Protein 7OZ9 (pdb70)

Radius of gyration: 33.49 Å; Cα contacts (8 Å, |Δi|>4): 2551; chains: 2; bounding box: 80×61×101 Å

Sequence (965 aa):
RPNIIVFLVDDMGLMDTSVPFIADESGQPVRHPLNDWYHTPNMERLAKQGICFSTFYAQSVSSPSRASIMTGQNATRHGVTNWINAESNNRNPFGPPQWNWKGLRKDMPTMPRVLQQAGYKTIHVGKAHFGCMGSEGENPLNIGFDVNIAGSGIGHPGSYYGEWGYGHIKGQKIRAVPDLEKYHGTDTFLSEALTIEANREITKAVEEKRPFYLNMAHYAVHSPFQADKRFLSRRYTDPDKNEQARAFATLIEGMDKSLGDIMDQLEKLGIAENTLILFLGDNGGDAPLGDERGYGSSAPLRGKKGTEFEGGMMRVPFIAAWAKPEKKSKVQKNLPIEVGSMQTQLGTIMDIYPTVLSVAGCEVPQNYVIDGFDLKKQLSGKVDKKRPESFLLMHFPHAHRGSYFTTYRMGDWKLIYYYLPETPKQPKALLYNLKDDPEERNELSAAHPDQCREMIREMSARRLEKEGALYPVDKQGNELKPFVYFERPNIIVFLVDDMGLMDTSVPFIADESGQPVRHPLNDWYHTPNMERLAKQGICFSTFYAQSVSSPSRASIMTGQNATRHGVTNWINAESNNRNPFGPPQWNWKGLRKDMPTMPRVLQQAGYKTIHVGKAHFGCMGSEGENPLNIGFDVNIAGSGIGHPGSYYGEWGYGHIKGQKIRAVPDLEKYHGTDTFLSEALTIEANREITKAVEEKRPFYLNMAHYAVHSPFQADKRFLSRYTDPDKNEQARAFATLIEGMDKSLGDIMDQLEKLGIAENTLILFLGDNGGDAPLGDERGYGSSAPLRGKKGTEFEGGMRVPFIAAWAKPEKKSKVQKNLPIEVGSMQTQLGTIMDIYPTVLSVAGCEVPQNYVIDGFDLKKQLSGKVDKKRPESFLMHFPHAHRGSYFTTYRMGDWKLIYYYLPETPKQPKALLYNLKDDPEERNELSSAAHPDQCREMIREMSARLEKEGALYPVDKQGNELKPFVYF

Solvent-accessible surface area: 33567 Å² total; per-residue (Å²): 134,2,11,0,0,0,0,5,0,0,0,0,0,1,0,0,0,6,5,24,0,24,33,64,94,18,15,72,63,52,123,44,112,13,1,106,31,6,59,0,56,26,0,76,65,0,16,92,32,0,0,8,0,8,17,0,2,0,1,1,1,5,2,3,0,4,2,0,1,3,0,0,22,1,1,3,68,10,9,1,6,1,86,2,30,3,80,65,74,25,76,39,93,23,0,2,75,136,9,18,46,118,0,0,84,129,118,34,37,0,0,0,53,15,0,54,136,37,33,0,16,0,0,0,0,0,2,0,3,6,0,3,102,76,21,63,0,47,61,0,88,57,0,1,3,56,29,35,15,0,6,23,3,15,9,44,0,4,0,0,57,0,75,71,0,0,2,65,107,122,48,78,128,116,17,12,0,35,77,1,103,141,17,42,54,57,90,25,12,0,2,37,0,0,3,79,8,0,19,92,10,0,36,102,0,40,125,78,184,86,29,0,0,0,3,0,0,0,0,0,0,26,40,43,20,28,17,2,141,92,26,72,108,128,3,96,45,125,134,33,94,110,73,1,65,0,0,0,0,1,0,10,3,0,1,69,2,1,3,40,1,1,71,37,0,81,112,52,56,22,1,58,63,0,0,1,2,0,0,0,0,0,0,0,12,0,25,22,79,93,75,93,15,64,9,1,0,31,25,5,58,0,12,21,0,0,1,4,2,0,0,2,22,2,0,0,0,0,0,6,1,58,52,79,123,88,18,84,18,16,147,82,3,66,19,87,82,54,24,26,8,62,14,0,0,4,0,4,0,0,0,9,2,0,0,59,7,0,70,27,129,43,44,155,130,37,92,40,27,8,75,56,1,102,87,0,0,30,30,110,86,9,81,114,12,52,54,5,3,0,2,2,1,0,0,38,61,71,4,44,18,0,0,2,8,29,69,20,39,50,2,0,0,1,33,4,75,9,146,69,38,181,127,8,46,4,41,0,7,13,11,140,112,16,62,53,1,152,89,65,22,21,99,77,75,48,103,43,0,57,80,1,0,139,64,0,26,65,60,0,94,98,11,49,8,67,9,0,14,23,169,150,47,90,107,21,100,10,92,48,78,92,126,108,3,10,0,1,0,1,6,0,0,0,0,0,1,0,0,0,7,7,21,0,25,30,60,121,93,17,105,68,51,127,44,113,12,1,106,19,6,52,0,56,26,0,74,64,0,15,159,35,0,0,8,1,6,17,0,2,0,1,1,1,5,2,2,0,3,2,0,1,3,0,0,19,1,0,3,69,9,8,1,3,1,87,2,30,3,80,62,76,23,74,40,95,30,0,2,74,134,8,19,47,119,0,1,71,77,117,32,34,0,0,0,45,15,0,48,136,39,32,1,23,0,0,0,0,0,2,0,4,7,0,3,101,76,22,69,0,48,60,0,85,50,0,0,2,59,29,36,13,0,5,23,3,14,10,43,0,3,0,0,62,0,77,70,0,0,3,67,103,116,48,80,127,114,16,13,0,37,73,0,103,138,17,42,53,57,93,26,13,0,2,37,0,0,3,76,5,0,20,99,10,0,36,53,0,39,132,84,189,85,29,0,0,0,3,0,0,0,0,0,0,26,40,47,21,28,19,2,143,93,26,70,109,128,4,94,61,136,124,31,96,110,75,2,62,0,0,0,0,0,0,11,3,0,1,68,2,0,3,39,1,0,68,29,0,77,170,49,54,20,0,45,57,0,0,1,2,0,0,0,0,0,0,0,11,0,28,45,44,63,73,103,20,68,9,1,0,34,24,4,58,0,7,21,0,0,0,6,1,0,0,2,19,2,0,1,0,0,0,6,2,95,52,61,68,127,14,67,6,16,76,84,2,58,20,52,70,52,16,30,7,66,12,2,0,3,0,4,0,0,0,11,2,0,1,60,9,1,71,24,82,62,37,103,119,39,87,35,28,6,80,49,2,95,95,0,0,39,30,69,105,11,103,143,10,52,64,6,3,0,2,2,2,0,0,39,62,75,4,46,17,0,0,2,3,30,73,24,67,49,3,0,0,2,34,4,72,7,148,62,38,172,126,5,40,4,45,0,5,16,10,65,122,16,64,54,2,158,50,76,33,27,93,75,76,60,78,53,12,73,60,4,3,126,66,0,25,62,58,0,92,81,11,53,10,65,13,0,11,20,127,94,45,85,107,22,94,11,89,53,92,85

Structure (mmCIF, N/CA/C/O backbone):
data_7OZ9
#
_entry.id   7OZ9
#
_cell.length_a   66.170
_cell.length_b   90.755
_cell.length_c   94.169
_cell.angle_alpha   90.000
_cell.angle_beta   98.550
_cell.angle_gamma   90.000
#
_symmetry.space_group_name_H-M   'P 1 21 1'
#
loop_
_entity.id
_entity.type
_entity.pdbx_description
1 polymer N-acetylgalactosamine-6-sulfatase
2 non-polymer 2-acetamido-2-deoxy-4-O-sulfo-beta-D-galactopyranose
3 non-polymer 2-acetamido-2-deoxy-4-O-sulfo-alpha-D-galactopyranose
4 non-polymer 'CALCIUM ION'
5 water water
#
loop_
_atom_site.group_PDB
_atom_site.id
_atom_site.type_symbol
_atom_site.label_atom_id
_atom_site.label_alt_id
_atom_site.label_comp_id
_atom_site.label_asym_id
_atom_site.label_entity_id
_atom_site.label_seq_id
_atom_site.pdbx_PDB_ins_code
_atom_site.Cartn_x
_atom_site.Cartn_y
_atom_site.Cartn_z
_atom_site.occupancy
_atom_site.B_iso_or_equiv
_atom_site.auth_seq_id
_atom_site.auth_comp_id
_atom_site.auth_asym_id
_atom_site.auth_atom_id
_atom_site.pdbx_PDB_model_num
ATOM 1 N N . ARG A 1 26 ? 73.278 28.019 82.087 1.000 38.046 27 ARG AAA N 1
ATOM 2 C CA . ARG A 1 26 ? 72.068 28.628 82.757 1.000 34.667 27 ARG AAA CA 1
ATOM 3 C C . ARG A 1 26 ? 72.439 29.991 83.344 1.000 30.370 27 ARG AAA C 1
ATOM 4 O O . ARG A 1 26 ? 73.457 30.137 84.024 1.000 27.917 27 ARG AAA O 1
ATOM 12 N N . PRO A 1 27 ? 71.633 31.044 83.080 1.000 26.750 28 PRO AAA N 1
ATOM 13 C CA . PRO A 1 27 ? 72.013 32.399 83.454 1.000 25.554 28 PRO AAA CA 1
ATOM 14 C C . PRO A 1 27 ? 71.757 32.685 84.938 1.000 24.288 28 PRO AAA C 1
ATOM 15 O O . PRO A 1 27 ? 70.857 32.127 85.514 1.000 23.073 28 PRO AAA O 1
ATOM 19 N N . ASN A 1 28 ? 72.527 33.605 85.509 1.000 23.522 29 ASN AAA N 1
ATOM 20 C CA . ASN A 1 28 ? 72.190 34.224 86.811 1.000 20.700 29 ASN AAA CA 1
ATOM 21 C C . ASN A 1 28 ? 71.110 35.277 86.559 1.000 19.034 29 ASN AAA C 1
ATOM 22 O O . ASN A 1 28 ? 71.012 35.793 85.436 1.000 18.207 29 ASN AAA O 1
ATOM 27 N N . ILE A 1 29 ? 70.287 35.548 87.566 1.000 18.734 30 ILE AAA N 1
ATOM 28 C CA . ILE A 1 29 ? 69.190 36.541 87.449 1.000 18.513 30 ILE AAA CA 1
ATOM 29 C C . ILE A 1 29 ? 69.252 37.438 88.684 1.000 17.995 30 ILE AAA C 1
ATOM 30 O O . ILE A 1 29 ? 69.323 36.894 89.828 1.000 18.580 30 ILE AAA O 1
ATOM 35 N N . ILE A 1 30 ? 69.246 38.742 88.448 1.000 16.574 31 ILE AAA N 1
ATOM 36 C CA . ILE A 1 30 ? 69.144 39.783 89.503 1.000 16.204 31 ILE AAA CA 1
ATOM 37 C C . ILE A 1 30 ? 67.860 40.575 89.253 1.000 15.193 31 ILE AAA C 1
ATOM 38 O O . ILE A 1 30 ? 67.684 41.151 88.170 1.000 16.187 31 ILE AAA O 1
ATOM 43 N N . VAL A 1 31 ? 66.974 40.551 90.234 1.000 15.171 32 VAL AAA N 1
ATOM 44 C CA . VAL A 1 31 ? 65.831 41.484 90.326 1.000 15.121 32 VAL AAA CA 1
ATOM 45 C C . VAL A 1 31 ? 66.262 42.558 91.319 1.000 15.062 32 VAL AAA C 1
ATOM 46 O O . VAL A 1 31 ? 66.443 42.253 92.521 1.000 15.364 32 VAL AAA O 1
ATOM 50 N N . PHE A 1 32 ? 66.470 43.762 90.788 1.000 14.147 33 PHE AAA N 1
ATOM 51 C CA . PHE A 1 32 ? 66.929 44.938 91.549 1.000 13.793 33 PHE AAA CA 1
ATOM 52 C C . PHE A 1 32 ? 65.681 45.789 91.771 1.000 14.133 33 PHE AAA C 1
ATOM 53 O O . PHE A 1 32 ? 65.229 46.435 90.812 1.000 12.940 33 PHE AAA O 1
ATOM 61 N N . LEU A 1 33 ? 65.080 45.660 92.956 1.000 13.892 34 LEU AAA N 1
ATOM 62 C CA . LEU A 1 33 ? 63.755 46.233 93.267 1.000 14.326 34 LEU AAA CA 1
ATOM 63 C C . LEU A 1 33 ? 63.955 47.415 94.214 1.000 13.801 34 LEU AAA C 1
ATOM 64 O O . LEU A 1 33 ? 64.505 47.224 95.315 1.000 12.951 34 LEU AAA O 1
ATOM 69 N N . VAL A 1 34 ? 63.511 48.587 93.801 1.000 13.833 35 VAL AAA N 1
ATOM 70 C CA . VAL A 1 34 ? 63.623 49.825 94.644 1.000 14.057 35 VAL AAA CA 1
ATOM 71 C C . VAL A 1 34 ? 62.266 50.151 95.243 1.000 13.310 35 VAL AAA C 1
ATOM 72 O O . VAL A 1 34 ? 61.261 50.238 94.515 1.000 13.604 35 VAL AAA O 1
ATOM 76 N N . ASP A 1 35 ? 62.242 50.290 96.559 1.000 13.996 36 ASP AAA N 1
ATOM 77 C CA . ASP A 1 35 ? 61.002 50.629 97.289 1.000 13.944 36 ASP AAA CA 1
ATOM 78 C C . ASP A 1 35 ? 60.599 52.077 96.972 1.000 13.851 36 ASP AAA C 1
ATOM 79 O O . ASP A 1 35 ? 61.449 53.014 97.178 1.000 12.148 36 ASP AAA O 1
ATOM 84 N N . ASP A 1 36 ? 59.344 52.272 96.553 1.000 13.327 37 ASP AAA N 1
ATOM 85 C CA . ASP A 1 36 ? 58.692 53.607 96.502 1.000 14.312 37 ASP AAA CA 1
ATOM 86 C C . ASP A 1 36 ? 59.347 54.476 95.427 1.000 14.257 37 ASP AAA C 1
ATOM 87 O O . ASP A 1 36 ? 59.272 55.690 95.532 1.000 15.600 37 ASP AAA O 1
ATOM 92 N N . MET A 1 37 ? 59.912 53.852 94.400 1.000 15.735 38 MET AAA N 1
ATOM 93 C CA . MET A 1 37 ? 60.620 54.504 93.281 1.000 14.991 38 MET AAA CA 1
ATOM 94 C C . MET A 1 37 ? 59.732 54.480 92.042 1.000 15.556 38 MET AAA C 1
ATOM 95 O O . MET A 1 37 ? 59.495 53.371 91.500 1.000 15.222 38 MET AAA O 1
ATOM 100 N N . GLY A 1 38 ? 59.257 55.655 91.634 1.000 15.264 39 GLY AAA N 1
ATOM 101 C CA . GLY A 1 38 ? 58.383 55.826 90.462 1.000 14.831 39 GLY AAA CA 1
ATOM 102 C C . GLY A 1 38 ? 59.209 56.102 89.216 1.000 14.571 39 GLY AAA C 1
ATOM 103 O O . GLY A 1 38 ? 60.420 56.254 89.346 1.000 14.838 39 GLY AAA O 1
ATOM 104 N N . LEU A 1 39 ? 58.567 56.148 88.050 1.000 14.968 40 LEU AAA N 1
ATOM 105 C CA . LEU A 1 39 ? 59.251 56.202 86.721 1.000 15.005 40 LEU AAA CA 1
ATOM 106 C C . LEU A 1 39 ? 60.063 57.498 86.525 1.000 14.495 40 LEU AAA C 1
ATOM 107 O O . LEU A 1 39 ? 60.893 57.482 85.644 1.000 14.828 40 LEU AAA O 1
ATOM 112 N N . MET A 1 40 ? 59.828 58.577 87.274 1.000 15.702 41 MET AAA N 1
ATOM 113 C CA . MET A 1 40 ? 60.555 59.866 87.097 1.000 15.162 41 MET AAA CA 1
ATOM 114 C C . MET A 1 40 ? 61.731 60.040 88.061 1.000 15.963 41 MET AAA C 1
ATOM 115 O O . MET A 1 40 ? 62.429 61.067 87.947 1.000 18.591 41 MET AAA O 1
ATOM 120 N N . ASP A 1 41 ? 61.968 59.104 88.965 1.000 15.941 42 ASP AAA N 1
ATOM 121 C CA . ASP A 1 41 ? 62.906 59.253 90.104 1.000 16.239 42 ASP AAA CA 1
ATOM 122 C C . ASP A 1 41 ? 64.306 58.836 89.655 1.000 16.332 42 ASP AAA C 1
ATOM 123 O O . ASP A 1 41 ? 64.931 58.025 90.359 1.000 16.967 42 ASP AAA O 1
ATOM 128 N N . THR A 1 42 ? 64.782 59.383 88.529 1.000 16.006 43 THR AAA N 1
ATOM 129 C CA . THR A 1 42 ? 65.995 58.901 87.811 1.000 16.632 43 THR AAA CA 1
ATOM 130 C C . THR A 1 42 ? 66.405 59.937 86.764 1.000 17.478 43 THR AAA C 1
ATOM 131 O O . THR A 1 42 ? 65.542 60.741 86.312 1.000 17.018 43 THR AAA O 1
ATOM 135 N N . SER A 1 43 ? 67.678 59.926 86.383 1.000 18.329 44 SER AAA N 1
ATOM 136 C CA . SER A 1 43 ? 68.214 60.739 85.265 1.000 18.295 44 SER AAA CA 1
ATOM 137 C C . SER A 1 43 ? 67.899 60.046 83.934 1.000 19.819 44 SER AAA C 1
ATOM 138 O O . SER A 1 43 ? 68.139 60.669 82.887 1.000 18.713 44 SER AAA O 1
ATOM 141 N N . VAL A 1 44 ? 67.352 58.822 83.972 1.000 19.315 45 VAL AAA N 1
ATOM 142 C CA . VAL A 1 44 ? 66.925 58.064 82.758 1.000 19.699 45 VAL AAA CA 1
ATOM 143 C C . VAL A 1 44 ? 65.500 58.484 82.437 1.000 19.074 45 VAL AAA C 1
ATOM 144 O O . VAL A 1 44 ? 64.615 58.397 83.287 1.000 17.654 45 VAL AAA O 1
ATOM 148 N N . PRO A 1 45 ? 65.234 58.974 81.212 1.000 19.366 46 PRO AAA N 1
ATOM 149 C CA . PRO A 1 45 ? 63.884 59.383 80.856 1.000 19.672 46 PRO AAA CA 1
ATOM 150 C C . PRO A 1 45 ? 63.041 58.170 80.451 1.000 18.502 46 PRO AAA C 1
ATOM 151 O O . PRO A 1 45 ? 63.398 57.465 79.524 1.000 17.360 46 PRO AAA O 1
ATOM 155 N N . PHE A 1 46 ? 61.909 57.999 81.121 1.000 16.927 47 PHE AAA N 1
ATOM 156 C CA . PHE A 1 46 ? 60.956 56.899 80.856 1.000 18.077 47 PHE AAA CA 1
ATOM 157 C C . PHE A 1 46 ? 59.711 57.420 80.121 1.000 18.130 47 PHE AAA C 1
ATOM 158 O O . PHE A 1 46 ? 58.936 56.588 79.643 1.000 19.888 47 PHE AAA O 1
ATOM 166 N N . ILE A 1 47 ? 59.492 58.738 80.058 1.000 19.195 48 ILE AAA N 1
ATOM 167 C CA . ILE A 1 47 ? 58.344 59.300 79.289 1.000 20.573 48 ILE AAA CA 1
ATOM 168 C C . ILE A 1 47 ? 58.686 59.124 77.798 1.000 21.653 48 ILE AAA C 1
ATOM 169 O O . ILE A 1 47 ? 59.827 59.437 77.425 1.000 21.275 48 ILE AAA O 1
ATOM 174 N N . ALA A 1 48 ? 57.759 58.608 76.994 1.000 23.402 49 ALA AAA N 1
ATOM 175 C CA . ALA A 1 48 ? 57.945 58.410 75.536 1.000 25.279 49 ALA AAA CA 1
ATOM 176 C C . ALA A 1 48 ? 57.171 59.492 74.781 1.000 26.546 49 ALA AAA C 1
ATOM 177 O O . ALA A 1 48 ? 56.023 59.802 75.191 1.000 26.581 49 ALA AAA O 1
ATOM 179 N N . ASP A 1 49 ? 57.752 60.027 73.709 1.000 25.948 50 ASP AAA N 1
ATOM 180 C CA . ASP A 1 49 ? 57.044 60.940 72.769 1.000 26.701 50 ASP AAA CA 1
ATOM 181 C C . ASP A 1 49 ? 56.230 60.078 71.786 1.000 30.538 50 ASP AAA C 1
ATOM 182 O O . ASP A 1 49 ? 56.165 58.839 71.994 1.000 28.247 50 ASP AAA O 1
ATOM 187 N N . GLU A 1 50 ? 55.617 60.696 70.763 1.000 33.064 51 GLU AAA N 1
ATOM 188 C CA . GLU A 1 50 ? 54.718 60.015 69.789 1.000 33.626 51 GLU AAA CA 1
ATOM 189 C C . GLU A 1 50 ? 55.546 59.100 68.878 1.000 34.135 51 GLU AAA C 1
ATOM 190 O O . GLU A 1 50 ? 54.933 58.243 68.218 1.000 38.264 51 GLU AAA O 1
ATOM 192 N N . SER A 1 51 ? 56.872 59.269 68.851 1.000 31.598 52 SER AAA N 1
ATOM 193 C CA . SER A 1 51 ? 57.822 58.443 68.064 1.000 32.126 52 SER AAA CA 1
ATOM 194 C C . SER A 1 51 ? 58.367 57.263 68.888 1.000 32.474 52 SER AAA C 1
ATOM 195 O O . SER A 1 51 ? 59.246 56.532 68.372 1.000 32.730 52 SER AAA O 1
ATOM 198 N N . GLY A 1 52 ? 57.898 57.077 70.123 1.000 30.840 53 GLY AAA N 1
ATOM 199 C CA . GLY A 1 52 ? 58.426 56.038 71.027 1.000 28.996 53 GLY AAA CA 1
ATOM 200 C C . GLY A 1 52 ? 59.839 56.343 71.489 1.000 27.751 53 GLY AAA C 1
ATOM 201 O O . GLY A 1 52 ? 60.518 55.426 71.950 1.000 27.263 53 GLY AAA O 1
ATOM 202 N N . GLN A 1 53 ? 60.252 57.608 71.437 1.000 27.541 54 GLN AAA N 1
ATOM 203 C CA . GLN A 1 53 ? 61.600 58.053 71.862 1.000 27.777 54 GLN AAA CA 1
ATOM 204 C C . GLN A 1 53 ? 61.490 58.711 73.234 1.000 25.839 54 GLN AAA C 1
ATOM 205 O O . GLN A 1 53 ? 60.526 59.434 73.486 1.000 24.038 54 GLN AAA O 1
ATOM 211 N N . PRO A 1 54 ? 62.484 58.484 74.119 1.000 22.642 55 PRO AAA N 1
ATOM 212 C CA . PRO A 1 54 ? 62.513 59.111 75.439 1.000 24.558 55 PRO AAA CA 1
ATOM 213 C C . PRO A 1 54 ? 62.461 60.646 75.348 1.000 24.699 55 PRO AAA C 1
ATOM 214 O O . PRO A 1 54 ? 63.079 61.206 74.475 1.000 25.468 55 PRO AAA O 1
ATOM 218 N N . VAL A 1 55 ? 61.699 61.286 76.234 1.000 26.063 56 VAL AAA N 1
ATOM 219 C CA . VAL A 1 55 ? 61.639 62.771 76.403 1.000 24.989 56 VAL AAA CA 1
ATOM 220 C C . VAL A 1 55 ? 62.079 63.108 77.824 1.000 24.235 56 VAL AAA C 1
ATOM 221 O O . VAL A 1 55 ? 61.401 62.658 78.762 1.000 23.278 56 VAL AAA O 1
ATOM 225 N N . ARG A 1 56 ? 63.082 63.959 77.963 1.000 24.070 57 ARG AAA N 1
ATOM 226 C CA . ARG A 1 56 ? 63.574 64.463 79.262 1.000 24.012 57 ARG AAA CA 1
ATOM 227 C C . ARG A 1 56 ? 62.531 65.405 79.865 1.000 25.581 57 ARG AAA C 1
ATOM 228 O O . ARG A 1 56 ? 62.018 66.271 79.140 1.000 21.767 57 ARG AAA O 1
ATOM 236 N N . HIS A 1 57 ? 62.219 65.210 81.156 1.000 22.253 58 HIS AAA N 1
ATOM 237 C CA . HIS A 1 57 ? 61.383 66.122 81.959 1.000 21.071 58 HIS AAA CA 1
ATOM 238 C C . HIS A 1 57 ? 62.239 66.661 83.103 1.000 20.780 58 HIS AAA C 1
ATOM 239 O O . HIS A 1 57 ? 63.329 66.142 83.379 1.000 20.845 58 HIS AAA O 1
ATOM 246 N N . PRO A 1 58 ? 61.808 67.762 83.749 1.000 18.966 59 PRO AAA N 1
ATOM 247 C CA . PRO A 1 58 ? 62.623 68.411 84.776 1.000 18.958 59 PRO AAA CA 1
ATOM 248 C C . PRO A 1 58 ? 63.128 67.445 85.867 1.000 18.802 59 PRO AAA C 1
ATOM 249 O O . PRO A 1 58 ? 64.260 67.579 86.234 1.000 19.344 59 PRO AAA O 1
ATOM 253 N N . LEU A 1 59 ? 62.341 66.456 86.317 1.000 18.741 60 LEU AAA N 1
ATOM 254 C CA . LEU A 1 59 ? 62.818 65.535 87.391 1.000 17.559 60 LEU AAA CA 1
ATOM 255 C C . LEU A 1 59 ? 64.023 64.746 86.891 1.000 17.995 60 LEU AAA C 1
ATOM 256 O O . LEU A 1 59 ? 64.853 64.429 87.745 1.000 18.692 60 LEU AAA O 1
ATOM 261 N N . ASN A 1 60 ? 64.162 64.501 85.577 1.000 19.291 61 ASN AAA N 1
ATOM 262 C CA . ASN A 1 60 ? 65.301 63.721 85.000 1.000 19.043 61 ASN AAA CA 1
ATOM 263 C C . ASN A 1 60 ? 66.613 64.515 85.123 1.000 20.903 61 ASN AAA C 1
ATOM 264 O O . ASN A 1 60 ? 67.686 63.884 85.115 1.000 20.473 61 ASN AAA O 1
ATOM 269 N N . ASP A 1 61 ? 66.541 65.839 85.264 1.000 21.692 62 ASP AAA N 1
ATOM 270 C CA . ASP A 1 61 ? 67.735 66.717 85.439 1.000 22.075 62 ASP AAA CA 1
ATOM 271 C C . ASP A 1 61 ? 67.978 67.009 86.928 1.000 21.949 62 ASP AAA C 1
ATOM 272 O O . ASP A 1 61 ? 68.965 67.683 87.247 1.000 24.453 62 ASP AAA O 1
ATOM 277 N N . TRP A 1 62 ? 67.098 66.556 87.820 1.000 19.448 63 TRP AAA N 1
ATOM 278 C CA . TRP A 1 62 ? 67.242 66.728 89.279 1.000 18.352 63 TRP AAA CA 1
ATOM 279 C C . TRP A 1 62 ? 67.920 65.485 89.878 1.000 18.472 63 TRP AAA C 1
ATOM 280 O O . TRP A 1 62 ? 68.911 65.637 90.589 1.000 17.498 63 TRP AAA O 1
ATOM 291 N N . TYR A 1 63 ? 67.383 64.292 89.621 1.000 17.148 64 TYR AAA N 1
ATOM 292 C CA . TYR A 1 63 ? 67.958 63.015 90.124 1.000 17.501 64 TYR AAA CA 1
ATOM 293 C C . TYR A 1 63 ? 69.259 62.735 89.356 1.000 17.180 64 TYR AAA C 1
ATOM 294 O O . TYR A 1 63 ? 69.430 63.241 88.247 1.000 20.363 64 TYR AAA O 1
ATOM 303 N N . HIS A 1 64 ? 70.146 61.927 89.928 1.000 18.025 65 HIS AAA N 1
ATOM 304 C CA . HIS A 1 64 ? 71.452 61.567 89.319 1.000 18.147 65 HIS AAA CA 1
ATOM 305 C C . HIS A 1 64 ? 71.640 60.063 89.496 1.000 17.701 65 HIS AAA C 1
ATOM 306 O O . HIS A 1 64 ? 71.941 59.638 90.639 1.000 16.495 65 HIS AAA O 1
ATOM 313 N N . THR A 1 65 ? 71.401 59.296 88.429 1.000 16.905 66 THR AAA N 1
ATOM 314 C CA . THR A 1 65 ? 71.478 57.817 88.452 1.000 17.553 66 THR AAA CA 1
ATOM 315 C C . THR A 1 65 ? 72.377 57.371 87.305 1.000 18.123 66 THR AAA C 1
ATOM 316 O O . THR A 1 65 ? 71.878 56.863 86.308 1.000 18.915 66 THR AAA O 1
ATOM 320 N N . PRO A 1 66 ? 73.707 57.613 87.369 1.000 19.717 67 PRO AAA N 1
ATOM 321 C CA . PRO A 1 66 ? 74.615 57.266 86.260 1.000 19.688 67 PRO AAA CA 1
ATOM 322 C C . PRO A 1 66 ? 74.660 55.759 85.944 1.000 19.878 67 PRO AAA C 1
ATOM 323 O O . PRO A 1 66 ? 74.727 55.389 84.784 1.000 21.183 67 PRO AAA O 1
ATOM 327 N N . ASN A 1 67 ? 74.526 54.890 86.946 1.000 19.428 68 ASN AAA N 1
ATOM 328 C CA . ASN A 1 67 ? 74.527 53.415 86.720 1.000 18.678 68 ASN AAA CA 1
ATOM 329 C C . ASN A 1 67 ? 73.222 52.963 86.040 1.000 18.081 68 ASN AAA C 1
ATOM 330 O O . ASN A 1 67 ? 73.287 52.009 85.262 1.000 19.233 68 ASN AAA O 1
ATOM 335 N N . MET A 1 68 ? 72.088 53.633 86.272 1.000 17.633 69 MET AAA N 1
ATOM 336 C CA . MET A 1 68 ? 70.821 53.354 85.541 1.000 17.778 69 MET AAA CA 1
ATOM 337 C C . MET A 1 68 ? 71.022 53.742 84.072 1.000 18.097 69 MET AAA C 1
ATOM 338 O O . MET A 1 68 ? 70.496 53.049 83.217 1.000 18.427 69 MET AAA O 1
ATOM 343 N N . GLU A 1 69 ? 71.729 54.834 83.810 1.000 19.788 70 GLU AAA N 1
ATOM 344 C CA . GLU A 1 69 ? 72.061 55.295 82.425 1.000 21.316 70 GLU AAA CA 1
ATOM 345 C C . GLU A 1 69 ? 72.925 54.240 81.734 1.000 21.092 70 GLU AAA C 1
ATOM 346 O O . GLU A 1 69 ? 72.651 53.933 80.561 1.000 21.695 70 GLU AAA O 1
ATOM 352 N N . ARG A 1 70 ? 73.900 53.699 82.465 1.000 19.451 71 ARG AAA N 1
ATOM 353 C CA . ARG A 1 70 ? 74.812 52.611 82.020 1.000 19.625 71 ARG AAA CA 1
ATOM 354 C C . ARG A 1 70 ? 73.967 51.374 81.684 1.000 20.649 71 ARG AAA C 1
ATOM 355 O O . ARG A 1 70 ? 74.106 50.835 80.572 1.000 19.044 71 ARG AAA O 1
ATOM 363 N N . LEU A 1 71 ? 73.034 51.003 82.565 1.000 18.691 72 LEU AAA N 1
ATOM 364 C CA . LEU A 1 71 ? 72.154 49.833 82.336 1.000 18.479 72 LEU AAA CA 1
ATOM 365 C C . LEU A 1 71 ? 71.221 50.095 81.149 1.000 18.750 72 LEU AAA C 1
ATOM 366 O O . LEU A 1 71 ? 71.124 49.184 80.300 1.000 18.800 72 LEU AAA O 1
ATOM 371 N N . ALA A 1 72 ? 70.575 51.266 81.057 1.000 17.466 73 ALA AAA N 1
ATOM 372 C CA . ALA A 1 72 ? 69.720 51.632 79.897 1.000 19.440 73 ALA AAA CA 1
ATOM 373 C C . ALA A 1 72 ? 70.514 51.564 78.578 1.000 21.870 73 ALA AAA C 1
ATOM 374 O O . ALA A 1 72 ? 69.938 51.078 77.611 1.000 23.937 73 ALA AAA O 1
ATOM 376 N N . LYS A 1 73 ? 71.767 52.031 78.539 1.000 23.318 74 LYS AAA N 1
ATOM 377 C CA . LYS A 1 73 ? 72.654 51.936 77.333 1.000 27.034 74 LYS AAA CA 1
ATOM 378 C C . LYS A 1 73 ? 72.774 50.479 76.851 1.000 26.563 74 LYS AAA C 1
ATOM 379 O O . LYS A 1 73 ? 72.911 50.300 75.624 1.000 26.317 74 LYS AAA O 1
ATOM 382 N N . GLN A 1 74 ? 72.706 49.494 77.761 1.000 24.820 75 GLN AAA N 1
ATOM 383 C CA . GLN A 1 74 ? 72.959 48.056 77.476 1.000 23.602 75 GLN AAA CA 1
ATOM 384 C C . GLN A 1 74 ? 71.666 47.264 77.316 1.000 22.960 75 GLN AAA C 1
ATOM 385 O O . GLN A 1 74 ? 71.781 46.029 77.183 1.000 25.352 75 GLN AAA O 1
ATOM 391 N N . GLY A 1 75 ? 70.499 47.903 77.425 1.000 21.729 76 GLY AAA N 1
ATOM 392 C CA . GLY A 1 75 ? 69.211 47.200 77.513 1.000 21.991 76 GLY AAA CA 1
ATOM 393 C C . GLY A 1 75 ? 68.044 48.032 77.027 1.000 21.541 76 GLY AAA C 1
ATOM 394 O O . GLY A 1 75 ? 68.253 49.010 76.254 1.000 21.701 76 GLY AAA O 1
ATOM 395 N N . ILE A 1 76 ? 66.862 47.661 77.496 1.000 20.031 77 ILE AAA N 1
ATOM 396 C CA . ILE A 1 76 ? 65.567 48.203 77.023 1.000 20.748 77 ILE AAA CA 1
ATOM 397 C C . ILE A 1 76 ? 64.808 48.797 78.214 1.000 20.256 77 ILE AAA C 1
ATOM 398 O O . ILE A 1 76 ? 64.725 48.133 79.255 1.000 17.238 77 ILE AAA O 1
ATOM 403 N N . CYS A 1 77 ? 64.301 50.019 78.041 1.000 18.687 78 CYS AAA N 1
ATOM 404 C CA . CYS A 1 77 ? 63.414 50.708 79.010 1.000 19.805 78 CYS AAA CA 1
ATOM 405 C C . CYS A 1 77 ? 61.964 50.507 78.570 1.000 20.515 78 CYS AAA C 1
ATOM 406 O O . CYS A 1 77 ? 61.697 50.642 77.367 1.000 20.969 78 CYS AAA O 1
ATOM 409 N N . PHE A 1 78 ? 61.079 50.147 79.496 1.000 19.821 79 PHE AAA N 1
ATOM 410 C CA . PHE A 1 78 ? 59.613 50.152 79.285 1.000 19.735 79 PHE AAA CA 1
ATOM 411 C C . PHE A 1 78 ? 59.086 51.485 79.802 1.000 19.189 79 PHE AAA C 1
ATOM 412 O O . PHE A 1 78 ? 59.314 51.811 80.985 1.000 17.683 79 PHE AAA O 1
ATOM 420 N N . SER A 1 79 ? 58.385 52.233 78.953 1.000 19.290 80 SER AAA N 1
ATOM 421 C CA . SER A 1 79 ? 57.771 53.541 79.307 1.000 17.949 80 SER AAA CA 1
ATOM 422 C C . SER A 1 79 ? 56.462 53.339 80.089 1.000 18.388 80 SER AAA C 1
ATOM 423 O O . SER A 1 79 ? 56.134 54.186 80.903 1.000 18.606 80 SER AAA O 1
ATOM 426 N N . THR A 1 80 ? 55.701 52.281 79.801 1.000 17.986 81 THR AAA N 1
ATOM 427 C CA . THR A 1 80 ? 54.497 51.894 80.560 1.000 17.863 81 THR AAA CA 1
ATOM 428 C C . THR A 1 80 ? 54.697 50.538 81.251 1.000 17.965 81 THR AAA C 1
ATOM 429 O O . THR A 1 80 ? 54.438 49.470 80.622 1.000 16.464 81 THR AAA O 1
ATOM 433 N N . PHE A 1 81 ? 55.068 50.583 82.527 1.000 16.124 82 PHE AAA N 1
ATOM 434 C CA . PHE A 1 81 ? 55.237 49.368 83.365 1.000 16.345 82 PHE AAA CA 1
ATOM 435 C C . PHE A 1 81 ? 54.467 49.568 84.675 1.000 15.990 82 PHE AAA C 1
ATOM 436 O O . PHE A 1 81 ? 54.739 50.528 85.403 1.000 15.488 82 PHE AAA O 1
ATOM 444 N N . TYR A 1 82 ? 53.515 48.683 84.927 1.000 15.766 83 TYR AAA N 1
ATOM 445 C CA . TYR A 1 82 ? 52.566 48.762 86.061 1.000 16.791 83 TYR AAA CA 1
ATOM 446 C C . TYR A 1 82 ? 53.021 47.906 87.237 1.000 16.519 83 TYR AAA C 1
ATOM 447 O O . TYR A 1 82 ? 53.357 46.713 87.047 1.000 16.626 83 TYR AAA O 1
ATOM 456 N N . ALA A 1 83 ? 52.927 48.491 88.428 1.000 15.805 84 ALA AAA N 1
ATOM 457 C CA . ALA A 1 83 ? 52.961 47.775 89.722 1.000 14.602 84 ALA AAA CA 1
ATOM 458 C C . ALA A 1 83 ? 51.630 48.033 90.438 1.000 13.989 84 ALA AAA C 1
ATOM 459 O O . ALA A 1 83 ? 50.858 48.865 89.938 1.000 13.577 84 ALA AAA O 1
ATOM 461 N N . GLN A 1 84 ? 51.372 47.356 91.561 1.000 12.621 85 GLN AAA N 1
ATOM 462 C CA . GLN A 1 84 ? 50.257 47.703 92.471 1.000 13.354 85 GLN AAA CA 1
ATOM 463 C C . GLN A 1 84 ? 50.607 49.053 93.125 1.000 12.687 85 GLN AAA C 1
ATOM 464 O O . GLN A 1 84 ? 51.762 49.543 92.982 1.000 13.399 85 GLN AAA O 1
ATOM 470 N N . SER A 1 85 ? 49.648 49.651 93.810 1.000 13.811 86 SER AAA N 1
ATOM 471 C CA . SER A 1 85 ? 49.749 51.022 94.385 1.000 14.206 86 SER AAA CA 1
ATOM 472 C C . SER A 1 85 ? 50.591 51.064 95.666 1.000 13.609 86 SER AAA C 1
ATOM 473 O O . SER A 1 85 ? 51.090 52.164 95.999 1.000 13.331 86 SER AAA O 1
ATOM 476 N N . VAL A 1 86 ? 50.741 49.946 96.378 1.000 13.734 87 VAL AAA N 1
ATOM 477 C CA . VAL A 1 86 ? 51.574 49.859 97.619 1.000 13.283 87 VAL AAA CA 1
ATOM 478 C C . VAL A 1 86 ? 52.334 48.518 97.657 1.000 14.030 87 VAL AAA C 1
ATOM 479 O O . VAL A 1 86 ? 52.150 47.691 96.745 1.000 13.816 87 VAL AAA O 1
ATOM 483 N N . SER A 1 87 ? 53.133 48.304 98.708 1.000 13.604 88 SER AAA N 1
ATOM 484 C CA . SER A 1 87 ? 54.313 47.406 98.732 1.000 14.013 88 SER AAA CA 1
ATOM 485 C C . SER A 1 87 ? 53.938 45.925 98.644 1.000 13.514 88 SER AAA C 1
ATOM 486 O O . SER A 1 87 ? 54.291 45.315 97.647 1.000 13.470 88 SER AAA O 1
ATOM 489 N N . SER A 1 88 ? 53.349 45.351 99.685 1.000 13.514 89 SER AAA N 1
ATOM 490 C CA . SER A 1 88 ? 53.114 43.890 99.784 1.000 13.286 89 SER AAA CA 1
ATOM 491 C C . SER A 1 88 ? 52.327 43.390 98.570 1.000 13.405 89 SER AAA C 1
ATOM 492 O O . SER A 1 88 ? 52.638 42.328 98.057 1.000 12.140 89 SER AAA O 1
ATOM 495 N N . PRO A 1 89 ? 51.290 44.101 98.072 1.000 12.928 90 PRO AAA N 1
ATOM 496 C CA . PRO A 1 89 ? 50.580 43.656 96.878 1.000 13.029 90 PRO AAA CA 1
ATOM 497 C C . PRO A 1 89 ? 51.533 43.465 95.690 1.000 13.205 90 PRO AAA C 1
ATOM 498 O O . PRO A 1 89 ? 51.434 42.437 95.035 1.000 13.178 90 PRO AAA O 1
ATOM 502 N N . SER A 1 90 ? 52.450 44.408 95.468 1.000 12.392 91 SER AAA N 1
ATOM 503 C CA . SER A 1 90 ? 53.439 44.357 94.360 1.000 12.520 91 SER AAA CA 1
ATOM 504 C C . SER A 1 90 ? 54.435 43.208 94.591 1.000 12.330 91 SER AAA C 1
ATOM 505 O O . SER A 1 90 ? 54.755 42.478 93.624 1.000 12.652 91 SER AAA O 1
ATOM 508 N N . ARG A 1 91 ? 54.938 43.084 95.813 1.000 12.672 92 ARG AAA N 1
ATOM 509 C CA . ARG A 1 91 ? 55.997 42.091 96.124 1.000 13.062 92 ARG AAA CA 1
ATOM 510 C C . ARG A 1 91 ? 55.400 40.696 96.024 1.000 13.913 92 ARG AAA C 1
ATOM 511 O O . ARG A 1 91 ? 56.116 39.819 95.505 1.000 14.622 92 ARG AAA O 1
ATOM 519 N N . ALA A 1 92 ? 54.144 40.531 96.437 1.000 13.619 93 ALA AAA N 1
ATOM 520 C CA . ALA A 1 92 ? 53.373 39.279 96.242 1.000 14.576 93 ALA AAA CA 1
ATOM 521 C C . ALA A 1 92 ? 53.219 38.993 94.753 1.000 13.342 93 ALA AAA C 1
ATOM 522 O O . ALA A 1 92 ? 53.432 37.813 94.329 1.000 13.734 93 ALA AAA O 1
ATOM 524 N N . SER A 1 93 ? 52.790 39.986 93.978 1.000 12.247 94 SER AAA N 1
ATOM 525 C CA . SER A 1 93 ? 52.569 39.860 92.511 1.000 12.269 94 SER AAA CA 1
ATOM 526 C C . SER A 1 93 ? 53.873 39.466 91.790 1.000 12.078 94 SER AAA C 1
ATOM 527 O O . SER A 1 93 ? 53.821 38.581 90.930 1.000 12.049 94 SER AAA O 1
ATOM 530 N N . ILE A 1 94 ? 54.998 40.054 92.149 1.000 11.598 95 ILE AAA N 1
ATOM 531 C CA . ILE A 1 94 ? 56.306 39.749 91.506 1.000 12.856 95 ILE AAA CA 1
ATOM 532 C C . ILE A 1 94 ? 56.653 38.282 91.811 1.000 13.855 95 ILE AAA C 1
ATOM 533 O O . ILE A 1 94 ? 56.979 37.567 90.846 1.000 14.928 95 ILE AAA O 1
ATOM 538 N N . MET A 1 95 ? 56.546 37.856 93.078 1.000 14.248 96 MET AAA N 1
ATOM 539 C CA . MET A 1 95 ? 56.890 36.468 93.522 1.000 15.656 96 MET AAA CA 1
ATOM 540 C C . MET A 1 95 ? 55.956 35.419 92.884 1.000 15.548 96 MET AAA C 1
ATOM 541 O O . MET A 1 95 ? 56.447 34.331 92.576 1.000 15.881 96 MET AAA O 1
ATOM 546 N N . THR A 1 96 ? 54.675 35.719 92.676 1.000 15.668 97 THR AAA N 1
ATOM 547 C CA . THR A 1 96 ? 53.640 34.698 92.307 1.000 15.155 97 THR AAA CA 1
ATOM 548 C C . THR A 1 96 ? 53.278 34.728 90.826 1.000 15.175 97 THR AAA C 1
ATOM 549 O O . THR A 1 96 ? 52.680 33.729 90.380 1.000 15.783 97 THR AAA O 1
ATOM 553 N N . GLY A 1 97 ? 53.550 35.824 90.111 1.000 14.435 98 GLY AAA N 1
ATOM 554 C CA . GLY A 1 97 ? 52.986 36.056 88.763 1.000 14.972 98 GLY AAA CA 1
ATOM 555 C C . GLY A 1 97 ? 51.484 36.307 88.772 1.000 14.001 98 GLY AAA C 1
ATOM 556 O O . GLY A 1 97 ? 50.872 36.377 87.698 1.000 14.719 98 GLY AAA O 1
ATOM 557 N N . GLN A 1 98 ? 50.873 36.429 89.945 1.000 13.472 99 GLN AAA N 1
ATOM 558 C CA . GLN A 1 98 ? 49.424 36.654 90.107 1.000 13.426 99 GLN AAA CA 1
ATOM 559 C C . GLN A 1 98 ? 49.116 38.129 90.430 1.000 13.924 99 GLN AAA C 1
ATOM 560 O O . GLN A 1 98 ? 49.892 38.810 91.163 1.000 13.012 99 GLN AAA O 1
ATOM 566 N N . ASN A 1 99 ? 47.987 38.591 89.911 1.000 13.700 100 ASN AAA N 1
ATOM 567 C CA . ASN A 1 99 ? 47.413 39.914 90.264 1.000 14.243 100 ASN AAA CA 1
ATOM 568 C C . ASN A 1 99 ? 47.009 39.898 91.745 1.000 14.665 100 ASN AAA C 1
ATOM 569 O O . ASN A 1 99 ? 46.794 38.828 92.282 1.000 13.634 100 ASN AAA O 1
ATOM 574 N N . ALA A 1 100 ? 46.891 41.058 92.382 1.000 13.585 101 ALA AAA N 1
ATOM 575 C CA . ALA A 1 100 ? 46.595 41.177 93.828 1.000 13.734 101 ALA AAA CA 1
ATOM 576 C C . ALA A 1 100 ? 45.174 40.683 94.133 1.000 13.925 101 ALA AAA C 1
ATOM 577 O O . ALA A 1 100 ? 44.949 40.134 95.214 1.000 14.807 101 ALA AAA O 1
ATOM 579 N N . THR A 1 101 ? 44.262 40.811 93.183 1.000 14.329 102 THR AAA N 1
ATOM 580 C CA . THR A 1 101 ? 42.947 40.145 93.183 1.000 14.421 102 THR AAA CA 1
ATOM 581 C C . THR A 1 101 ? 43.115 38.684 93.619 1.000 14.981 102 THR AAA C 1
ATOM 582 O O . THR A 1 101 ? 42.400 38.260 94.539 1.000 15.617 102 THR AAA O 1
ATOM 586 N N . ARG A 1 102 ? 44.033 37.969 92.977 1.000 15.642 103 ARG AAA N 1
ATOM 587 C CA . ARG A 1 102 ? 44.141 36.496 93.033 1.000 15.536 103 ARG AAA CA 1
ATOM 588 C C . ARG A 1 102 ? 44.980 36.033 94.230 1.000 15.759 103 ARG AAA C 1
ATOM 589 O O . ARG A 1 102 ? 44.548 35.069 94.900 1.000 16.497 103 ARG AAA O 1
ATOM 597 N N . HIS A 1 103 ? 46.155 36.618 94.491 1.000 15.326 104 HIS AAA N 1
ATOM 598 C CA . HIS A 1 103 ? 46.968 36.181 95.665 1.000 14.278 104 HIS AAA CA 1
ATOM 599 C C . HIS A 1 103 ? 46.331 36.731 96.953 1.000 14.106 104 HIS AAA C 1
ATOM 600 O O . HIS A 1 103 ? 46.617 36.198 98.056 1.000 12.867 104 HIS AAA O 1
ATOM 607 N N . GLY A 1 104 ? 45.474 37.751 96.836 1.000 13.417 105 GLY AAA N 1
ATOM 608 C CA . GLY A 1 104 ? 44.685 38.253 97.971 1.000 13.744 105 GLY AAA CA 1
ATOM 609 C C . GLY A 1 104 ? 45.418 39.276 98.834 1.000 13.097 105 GLY AAA C 1
ATOM 610 O O . GLY A 1 104 ? 44.756 39.849 99.732 1.000 14.178 105 GLY AAA O 1
ATOM 611 N N . VAL A 1 105 ? 46.706 39.554 98.581 1.000 13.460 106 VAL AAA N 1
ATOM 612 C CA . VAL A 1 105 ? 47.462 40.575 99.365 1.000 12.785 106 VAL AAA CA 1
ATOM 613 C C . VAL A 1 105 ? 47.175 41.935 98.714 1.000 12.905 106 VAL AAA C 1
ATOM 614 O O . VAL A 1 105 ? 47.933 42.345 97.848 1.000 11.965 106 VAL AAA O 1
ATOM 618 N N . THR A 1 106 ? 46.065 42.575 99.093 1.000 12.749 107 THR AAA N 1
ATOM 619 C CA . THR A 1 106 ? 45.527 43.776 98.414 1.000 12.411 107 THR AAA CA 1
ATOM 620 C C . THR A 1 106 ? 45.938 45.035 99.195 1.000 13.296 107 THR AAA C 1
ATOM 621 O O . THR A 1 106 ? 45.797 46.169 98.643 1.000 13.458 107 THR AAA O 1
ATOM 625 N N . ASN A 1 107 ? 46.435 44.868 100.420 1.000 13.235 108 ASN AAA N 1
ATOM 626 C CA . ASN A 1 107 ? 47.017 45.989 101.196 1.000 12.684 108 ASN AAA CA 1
ATOM 627 C C . ASN A 1 107 ? 48.506 45.731 101.433 1.000 12.235 108 ASN AAA C 1
ATOM 628 O O . ASN A 1 107 ? 48.935 44.577 101.408 1.000 11.927 108 ASN AAA O 1
ATOM 633 N N . TRP A 1 108 ? 49.274 46.779 101.757 1.000 12.354 109 TRP AAA N 1
ATOM 634 C CA . TRP A 1 108 ? 50.575 46.585 102.420 1.000 11.963 109 TRP AAA CA 1
ATOM 635 C C . TRP A 1 108 ? 50.323 45.929 103.774 1.000 11.222 109 TRP AAA C 1
ATOM 636 O O . TRP A 1 108 ? 49.277 46.183 104.395 1.000 10.824 109 TRP AAA O 1
ATOM 647 N N . ILE A 1 109 ? 51.227 45.043 104.183 1.000 12.469 110 ILE AAA N 1
ATOM 648 C CA . ILE A 1 109 ? 51.014 44.215 105.391 1.000 12.473 110 ILE AAA CA 1
ATOM 649 C C . ILE A 1 109 ? 51.611 44.945 106.591 1.000 12.192 110 ILE AAA C 1
ATOM 650 O O . ILE A 1 109 ? 52.834 45.142 106.612 1.000 11.735 110 ILE AAA O 1
ATOM 655 N N . ASN A 1 110 ? 50.782 45.230 107.577 1.000 13.328 111 ASN AAA N 1
ATOM 656 C CA . ASN A 1 110 ? 51.245 45.729 108.901 1.000 15.128 111 ASN AAA CA 1
ATOM 657 C C . ASN A 1 110 ? 51.703 44.507 109.714 1.000 15.096 111 ASN AAA C 1
ATOM 658 O O . ASN A 1 110 ? 50.908 43.583 109.932 1.000 15.852 111 ASN AAA O 1
ATOM 663 N N . ALA A 1 111 ? 52.946 44.468 110.135 1.000 15.232 112 ALA AAA N 1
ATOM 664 C CA . ALA A 1 111 ? 53.542 43.219 110.680 1.000 16.695 112 ALA AAA CA 1
ATOM 665 C C . ALA A 1 111 ? 52.775 42.720 111.919 1.000 16.999 112 ALA AAA C 1
ATOM 666 O O . ALA A 1 111 ? 52.543 41.482 112.037 1.000 15.425 112 ALA AAA O 1
ATOM 668 N N . GLU A 1 112 ? 52.359 43.649 112.785 1.000 16.256 113 GLU AAA N 1
ATOM 669 C CA . GLU A 1 112 ? 51.920 43.400 114.178 1.000 17.588 113 GLU AAA CA 1
ATOM 670 C C . GLU A 1 112 ? 50.418 43.140 114.258 1.000 17.727 113 GLU AAA C 1
ATOM 671 O O . GLU A 1 112 ? 50.009 42.551 115.252 1.000 16.448 113 GLU AAA O 1
ATOM 677 N N . SER A 1 113 ? 49.621 43.707 113.340 1.000 17.132 114 SER AAA N 1
ATOM 678 C CA . SER A 1 113 ? 48.150 43.640 113.419 1.000 16.754 114 SER AAA CA 1
ATOM 679 C C . SER A 1 113 ? 47.561 43.743 112.016 1.000 15.973 114 SER AAA C 1
ATOM 680 O O . SER A 1 113 ? 48.210 44.332 111.147 1.000 15.566 114 SER AAA O 1
ATOM 683 N N . ASN A 1 114 ? 46.428 43.065 111.819 1.000 14.887 115 ASN AAA N 1
ATOM 684 C CA . ASN A 1 114 ? 45.708 42.942 110.535 1.000 14.984 115 ASN AAA CA 1
ATOM 685 C C . ASN A 1 114 ? 45.098 44.298 110.154 1.000 15.417 115 ASN AAA C 1
ATOM 686 O O . ASN A 1 114 ? 44.055 44.691 110.766 1.000 15.357 115 ASN AAA O 1
ATOM 691 N N . ASN A 1 115 ? 45.697 44.973 109.171 1.000 13.673 116 ASN AAA N 1
ATOM 692 C CA . ASN A 1 115 ? 45.253 46.315 108.707 1.000 13.849 116 ASN AAA CA 1
ATOM 693 C C . ASN A 1 115 ? 44.303 46.150 107.511 1.000 13.833 116 ASN AAA C 1
ATOM 694 O O . ASN A 1 115 ? 44.598 46.702 106.429 1.000 14.897 116 ASN AAA O 1
ATOM 699 N N . ARG A 1 116 ? 43.181 45.457 107.735 1.000 13.850 117 ARG AAA N 1
ATOM 700 C CA . ARG A 1 116 ? 41.999 45.397 106.844 1.000 13.101 117 ARG AAA CA 1
ATOM 701 C C . ARG A 1 116 ? 41.586 46.826 106.461 1.000 13.843 117 ARG AAA C 1
ATOM 702 O O . ARG A 1 116 ? 41.279 47.023 105.289 1.000 14.108 117 ARG AAA O 1
ATOM 710 N N . ASN A 1 117 ? 41.541 47.756 107.425 1.000 14.525 118 ASN AAA N 1
ATOM 711 C CA . ASN A 1 117 ? 40.959 49.128 107.304 1.000 15.228 118 ASN AAA CA 1
ATOM 712 C C . ASN A 1 117 ? 39.438 49.012 107.428 1.000 16.053 118 ASN AAA C 1
ATOM 713 O O . ASN A 1 117 ? 38.876 47.942 107.181 1.000 15.388 118 ASN AAA O 1
ATOM 718 N N . PRO A 1 118 ? 38.716 50.103 107.795 1.000 16.856 119 PRO AAA N 1
ATOM 719 C CA . PRO A 1 118 ? 37.277 50.032 108.064 1.000 16.941 119 PRO AAA CA 1
ATOM 720 C C . PRO A 1 118 ? 36.342 49.286 107.089 1.000 16.161 119 PRO AAA C 1
ATOM 721 O O . PRO A 1 118 ? 35.420 48.665 107.609 1.000 16.409 119 PRO AAA O 1
ATOM 725 N N . PHE A 1 119 ? 36.588 49.331 105.769 1.000 16.205 120 PHE AAA N 1
ATOM 726 C CA . PHE A 1 119 ? 35.691 48.777 104.712 1.000 15.978 120 PHE AAA CA 1
ATOM 727 C C . PHE A 1 119 ? 36.450 47.739 103.888 1.000 15.896 120 PHE AAA C 1
ATOM 728 O O . PHE A 1 119 ? 35.933 47.339 102.849 1.000 16.600 120 PHE AAA O 1
ATOM 736 N N . GLY A 1 120 ? 37.574 47.240 104.413 1.000 14.122 121 GLY AAA N 1
ATOM 737 C CA . GLY A 1 120 ? 38.437 46.277 103.729 1.000 14.835 121 GLY AAA CA 1
ATOM 738 C C . GLY A 1 120 ? 37.820 44.881 103.729 1.000 14.045 121 GLY AAA C 1
ATOM 739 O O . GLY A 1 120 ? 36.970 44.596 104.551 1.000 12.788 121 GLY AAA O 1
ATOM 740 N N . PRO A 1 121 ? 38.224 43.982 102.814 1.000 13.569 122 PRO AAA N 1
ATOM 741 C CA . PRO A 1 121 ? 37.626 42.650 102.761 1.000 14.525 122 PRO AAA CA 1
ATOM 742 C C . PRO A 1 121 ? 38.089 41.859 103.980 1.000 15.386 122 PRO AAA C 1
ATOM 743 O O . PRO A 1 121 ? 39.290 41.793 104.247 1.000 14.185 122 PRO AAA O 1
ATOM 747 N N . PRO A 1 122 ? 37.163 41.255 104.770 1.000 16.795 123 PRO AAA N 1
ATOM 748 C CA . PRO A 1 122 ? 37.546 40.547 105.987 1.000 17.155 123 PRO AAA CA 1
ATOM 749 C C . PRO A 1 122 ? 38.547 39.403 105.783 1.000 16.996 123 PRO AAA C 1
ATOM 750 O O . PRO A 1 122 ? 39.330 39.166 106.683 1.000 16.093 123 PRO AAA O 1
ATOM 754 N N . GLN A 1 123 ? 38.514 38.746 104.628 1.000 18.209 124 GLN AAA N 1
ATOM 755 C CA . GLN A 1 123 ? 39.417 37.596 104.327 1.000 18.561 124 GLN AAA CA 1
ATOM 756 C C . GLN A 1 123 ? 40.580 38.009 103.403 1.000 15.376 124 GLN AAA C 1
ATOM 757 O O . GLN A 1 123 ? 41.260 37.122 102.887 1.000 14.448 124 GLN AAA O 1
ATOM 763 N N . TRP A 1 124 ? 40.926 39.290 103.302 1.000 14.874 125 TRP AAA N 1
ATOM 764 C CA . TRP A 1 124 ? 42.135 39.690 102.531 1.000 13.477 125 TRP AAA CA 1
ATOM 765 C C . TRP A 1 124 ? 43.338 39.003 103.166 1.000 13.278 125 TRP AAA C 1
ATOM 766 O O . TRP A 1 124 ? 43.264 38.658 104.396 1.000 13.283 125 TRP AAA O 1
ATOM 777 N N . ASN A 1 125 ? 44.366 38.757 102.351 1.000 13.328 126 ASN AAA N 1
ATOM 778 C CA . ASN A 1 125 ? 45.491 37.861 102.715 1.000 13.522 126 ASN AAA CA 1
ATOM 779 C C . ASN A 1 125 ? 46.544 38.654 103.510 1.000 14.165 126 ASN AAA C 1
ATOM 780 O O . ASN A 1 125 ? 47.673 38.832 103.013 1.000 13.590 126 ASN AAA O 1
ATOM 785 N N . TRP A 1 126 ? 46.188 39.090 104.728 1.000 13.974 127 TRP AAA N 1
ATOM 786 C CA . TRP A 1 126 ? 47.115 39.760 105.676 1.000 14.688 127 TRP AAA CA 1
ATOM 787 C C . TRP A 1 126 ? 48.314 38.847 105.983 1.000 15.459 127 TRP AAA C 1
ATOM 788 O O . TRP A 1 126 ? 49.434 39.335 106.139 1.000 14.815 127 TRP AAA O 1
ATOM 799 N N . LYS A 1 127 ? 48.091 37.544 106.112 1.000 16.416 128 LYS AAA N 1
ATOM 800 C CA . LYS A 1 127 ? 49.173 36.588 106.498 1.000 17.358 128 LYS AAA CA 1
ATOM 801 C C . LYS A 1 127 ? 50.272 36.546 105.423 1.000 17.293 128 LYS AAA C 1
ATOM 802 O O . LYS A 1 127 ? 51.464 36.468 105.779 1.000 16.312 128 LYS AAA O 1
ATOM 808 N N . GLY A 1 128 ? 49.882 36.681 104.159 1.000 15.799 129 GLY AAA N 1
ATOM 809 C CA . GLY A 1 128 ? 50.781 36.872 103.007 1.000 15.652 129 GLY AAA CA 1
ATOM 810 C C . GLY A 1 128 ? 51.101 35.569 102.286 1.000 15.277 129 GLY AAA C 1
ATOM 811 O O . GLY A 1 128 ? 50.243 34.661 102.225 1.000 14.370 129 GLY AAA O 1
ATOM 812 N N . LEU A 1 129 ? 52.307 35.479 101.742 1.000 14.919 130 LEU AAA N 1
ATOM 813 C CA . LEU A 1 129 ? 52.741 34.373 100.861 1.000 16.079 130 LEU AAA CA 1
ATOM 814 C C . LEU A 1 129 ? 52.902 33.111 101.709 1.000 15.811 130 LEU AAA C 1
ATOM 815 O O . LEU A 1 129 ? 53.308 33.228 102.849 1.000 15.722 130 LEU AAA O 1
ATOM 820 N N . ARG A 1 130 ? 52.566 31.965 101.137 1.000 16.013 131 ARG AAA N 1
ATOM 821 C CA . ARG A 1 130 ? 52.506 30.676 101.863 1.000 17.441 131 ARG AAA CA 1
ATOM 822 C C . ARG A 1 130 ? 53.616 29.758 101.371 1.000 15.989 131 ARG AAA C 1
ATOM 823 O O . ARG A 1 130 ? 54.049 29.864 100.218 1.000 14.428 131 ARG AAA O 1
ATOM 831 N N . LYS A 1 131 ? 54.010 28.846 102.245 1.000 16.176 132 LYS AAA N 1
ATOM 832 C CA . LYS A 1 131 ? 55.080 27.857 102.001 1.000 18.213 132 LYS AAA CA 1
ATOM 833 C C . LYS A 1 131 ? 54.753 26.934 100.808 1.000 17.069 132 LYS AAA C 1
ATOM 834 O O . LYS A 1 131 ? 55.698 26.341 100.277 1.000 15.275 132 LYS AAA O 1
ATOM 840 N N . ASP A 1 132 ? 53.488 26.791 100.406 1.000 17.262 133 ASP AAA N 1
ATOM 841 C CA . ASP A 1 132 ? 53.094 25.829 99.338 1.000 18.725 133 ASP AAA CA 1
ATOM 842 C C . ASP A 1 132 ? 53.051 26.528 97.967 1.000 16.959 133 ASP AAA C 1
ATOM 843 O O . ASP A 1 132 ? 52.931 25.830 96.959 1.000 16.268 133 ASP AAA O 1
ATOM 848 N N . MET A 1 133 ? 53.131 27.864 97.916 1.000 15.612 134 MET AAA N 1
ATOM 849 C CA . MET A 1 133 ? 53.043 28.623 96.642 1.000 16.265 134 MET AAA CA 1
ATOM 850 C C . MET A 1 133 ? 54.272 28.335 95.792 1.000 15.406 134 MET AAA C 1
ATOM 851 O O . MET A 1 133 ? 55.395 28.334 96.307 1.000 14.514 134 MET AAA O 1
ATOM 856 N N . PRO A 1 134 ? 54.079 28.071 94.475 1.000 15.401 135 PRO AAA N 1
ATOM 857 C CA . PRO A 1 134 ? 55.187 28.008 93.532 1.000 14.543 135 PRO AAA CA 1
ATOM 858 C C . PRO A 1 134 ? 55.672 29.411 93.148 1.000 14.202 135 PRO AAA C 1
ATOM 859 O O . PRO A 1 134 ? 55.582 29.797 92.014 1.000 14.968 135 PRO AAA O 1
ATOM 863 N N . THR A 1 135 ? 56.298 30.098 94.091 1.000 14.361 136 THR AAA N 1
ATOM 864 C CA . THR A 1 135 ? 56.916 31.418 93.854 1.000 14.838 136 THR AAA CA 1
ATOM 865 C C . THR A 1 135 ? 58.077 31.258 92.866 1.000 16.473 136 THR AAA C 1
ATOM 866 O O . THR A 1 135 ? 58.655 30.145 92.753 1.000 16.966 136 THR AAA O 1
ATOM 870 N N . MET A 1 136 ? 58.399 32.327 92.159 1.000 15.483 137 MET AAA N 1
ATOM 871 C CA . MET A 1 136 ? 59.574 32.413 91.256 1.000 16.828 137 MET AAA CA 1
ATOM 872 C C . MET A 1 136 ? 60.815 31.803 91.933 1.000 17.717 137 MET AAA C 1
ATOM 873 O O . MET A 1 136 ? 61.400 30.878 91.375 1.000 16.238 137 MET AAA O 1
ATOM 878 N N . PRO A 1 137 ? 61.278 32.281 93.122 1.000 16.964 138 PRO AAA N 1
ATOM 879 C CA . PRO A 1 137 ? 62.404 31.665 93.817 1.000 17.250 138 PRO AAA CA 1
ATOM 880 C C . PRO A 1 137 ? 62.220 30.168 94.110 1.000 17.540 138 PRO AAA C 1
ATOM 881 O O . PRO A 1 137 ? 63.180 29.427 93.914 1.000 18.222 138 PRO AAA O 1
ATOM 885 N N . ARG A 1 138 ? 61.039 29.736 94.556 1.000 16.807 139 ARG AAA N 1
ATOM 886 C CA . ARG A 1 138 ? 60.833 28.299 94.882 1.000 16.650 139 ARG AAA CA 1
ATOM 887 C C . ARG A 1 138 ? 61.021 27.440 93.621 1.000 15.753 139 ARG AAA C 1
ATOM 888 O O . ARG A 1 138 ? 61.674 26.391 93.741 1.000 16.016 139 ARG AAA O 1
ATOM 896 N N . VAL A 1 139 ? 60.486 27.852 92.469 1.000 15.412 140 VAL AAA N 1
ATOM 897 C CA . VAL A 1 139 ? 60.608 27.082 91.194 1.000 16.371 140 VAL AAA CA 1
ATOM 898 C C . VAL A 1 139 ? 62.088 27.019 90.764 1.000 17.507 140 VAL AAA C 1
ATOM 899 O O . VAL A 1 139 ? 62.577 25.900 90.383 1.000 15.920 140 VAL AAA O 1
ATOM 903 N N . LEU A 1 140 ? 62.825 28.129 90.912 1.000 17.098 141 LEU AAA N 1
ATOM 904 C CA . LEU A 1 140 ? 64.276 28.202 90.607 1.000 17.938 141 LEU AAA CA 1
ATOM 905 C C . LEU A 1 140 ? 65.070 27.306 91.581 1.000 17.903 141 LEU AAA C 1
ATOM 906 O O . LEU A 1 140 ? 65.958 26.570 91.106 1.000 16.711 141 LEU AAA O 1
ATOM 911 N N . GLN A 1 141 ? 64.756 27.351 92.871 1.000 16.366 142 GLN AAA N 1
ATOM 912 C CA . GLN A 1 141 ? 65.424 26.541 93.931 1.000 17.483 142 GLN AAA CA 1
ATOM 913 C C . GLN A 1 141 ? 65.234 25.043 93.617 1.000 18.710 142 GLN AAA C 1
ATOM 914 O O . GLN A 1 141 ? 66.226 24.271 93.716 1.000 18.394 142 GLN AAA O 1
ATOM 920 N N . GLN A 1 142 ? 64.021 24.642 93.231 1.000 17.959 143 GLN AAA N 1
ATOM 921 C CA . GLN A 1 142 ? 63.708 23.249 92.812 1.000 19.179 143 GLN AAA CA 1
ATOM 922 C C . GLN A 1 142 ? 64.611 22.877 91.634 1.000 21.016 143 GLN AAA C 1
ATOM 923 O O . GLN A 1 142 ? 64.930 21.715 91.518 1.000 23.058 143 GLN AAA O 1
ATOM 929 N N . ALA A 1 143 ? 65.035 23.828 90.809 1.000 21.981 144 ALA AAA N 1
ATOM 930 C CA . ALA A 1 143 ? 65.861 23.550 89.609 1.000 22.161 144 ALA AAA CA 1
ATOM 931 C C . ALA A 1 143 ? 67.371 23.623 89.918 1.000 22.340 144 ALA AAA C 1
ATOM 932 O O . ALA A 1 143 ? 68.162 23.465 88.997 1.000 24.590 144 ALA AAA O 1
ATOM 934 N N . GLY A 1 144 ? 67.776 23.862 91.161 1.000 23.545 145 GLY AAA N 1
ATOM 935 C CA . GLY A 1 144 ? 69.193 23.863 91.567 1.000 23.642 145 GLY AAA CA 1
ATOM 936 C C . GLY A 1 144 ? 69.781 25.262 91.640 1.000 23.757 145 GLY AAA C 1
ATOM 937 O O . GLY A 1 144 ? 70.956 25.369 91.969 1.000 23.337 145 GLY AAA O 1
ATOM 938 N N . TYR A 1 145 ? 69.004 26.322 91.364 1.000 22.294 146 TYR AAA N 1
ATOM 939 C CA . TYR A 1 145 ? 69.465 27.714 91.616 1.000 19.807 146 TYR AAA CA 1
ATOM 940 C C . TYR A 1 145 ? 69.721 27.929 93.108 1.000 20.154 146 TYR AAA C 1
ATOM 941 O O . TYR A 1 145 ? 68.868 27.539 93.952 1.000 19.985 146 TYR AAA O 1
ATOM 950 N N . LYS A 1 146 ? 70.807 28.629 93.427 1.000 18.736 147 LYS AAA N 1
ATOM 951 C CA . LYS A 1 146 ? 70.964 29.286 94.742 1.000 19.424 147 LYS AAA CA 1
ATOM 952 C C . LYS A 1 146 ? 70.147 30.585 94.733 1.000 18.393 147 LYS AAA C 1
ATOM 953 O O . LYS A 1 146 ? 70.445 31.481 93.910 1.000 18.362 147 LYS AAA O 1
ATOM 959 N N . THR A 1 147 ? 69.172 30.678 95.633 1.000 18.413 148 THR AAA N 1
ATOM 960 C CA . THR A 1 147 ? 68.181 31.786 95.672 1.000 17.080 148 THR AAA CA 1
ATOM 961 C C . THR A 1 147 ? 68.511 32.639 96.891 1.000 16.186 148 THR AAA C 1
ATOM 962 O O . THR A 1 147 ? 68.567 32.105 98.024 1.000 16.283 148 THR AAA O 1
ATOM 966 N N . ILE A 1 148 ? 68.763 33.920 96.661 1.000 15.426 149 ILE AAA N 1
ATOM 967 C CA . ILE A 1 148 ? 69.292 34.850 97.691 1.000 15.570 149 ILE AAA CA 1
ATOM 968 C C . ILE A 1 148 ? 68.326 36.034 97.794 1.000 14.641 149 ILE AAA C 1
ATOM 969 O O . ILE A 1 148 ? 68.077 36.679 96.759 1.000 14.913 149 ILE AAA O 1
ATOM 974 N N . HIS A 1 149 ? 67.826 36.302 98.996 1.000 14.367 150 HIS AAA N 1
ATOM 975 C CA . HIS A 1 149 ? 67.035 37.509 99.316 1.000 14.334 150 HIS AAA CA 1
ATOM 976 C C . HIS A 1 149 ? 67.915 38.460 100.123 1.000 13.401 150 HIS AAA C 1
ATOM 977 O O . HIS A 1 149 ? 68.499 38.002 101.134 1.000 12.704 150 HIS AAA O 1
ATOM 984 N N . VAL A 1 150 ? 68.031 39.708 99.661 1.000 13.901 151 VAL AAA N 1
ATOM 985 C CA . VAL A 1 150 ? 68.720 40.790 100.430 1.000 14.087 151 VAL AAA CA 1
ATOM 986 C C . VAL A 1 150 ? 67.780 41.993 100.549 1.000 15.394 151 VAL AAA C 1
ATOM 987 O O . VAL A 1 150 ? 67.342 42.515 99.500 1.000 16.271 151 VAL AAA O 1
ATOM 991 N N . GLY A 1 151 ? 67.508 42.417 101.790 1.000 14.667 152 GLY AAA N 1
ATOM 992 C CA . GLY A 1 151 ? 66.810 43.676 102.097 1.000 14.986 152 GLY AAA CA 1
ATOM 993 C C . GLY A 1 151 ? 65.331 43.457 102.407 1.000 15.422 152 GLY AAA C 1
ATOM 994 O O . GLY A 1 151 ? 64.978 42.453 103.053 1.000 14.574 152 GLY AAA O 1
ATOM 995 N N . LYS A 1 152 ? 64.483 44.360 101.908 1.000 14.076 153 LYS AAA N 1
ATOM 996 C CA . LYS A 1 152 ? 63.066 44.421 102.280 1.000 13.805 153 LYS AAA CA 1
ATOM 997 C C . LYS A 1 152 ? 62.365 43.180 101.714 1.000 13.747 153 LYS AAA C 1
ATOM 998 O O . LYS A 1 152 ? 62.468 42.970 100.521 1.000 13.956 153 LYS AAA O 1
ATOM 1004 N N . ALA A 1 153 ? 61.656 42.441 102.563 1.000 12.589 154 ALA AAA N 1
ATOM 1005 C CA . ALA A 1 153 ? 60.889 41.233 102.183 1.000 13.064 154 ALA AAA CA 1
ATOM 1006 C C . ALA A 1 153 ? 59.415 41.636 102.123 1.000 12.475 154 ALA AAA C 1
ATOM 1007 O O . ALA A 1 153 ? 58.919 41.882 101.018 1.000 12.831 154 ALA AAA O 1
ATOM 1009 N N . HIS A 1 154 ? 58.772 41.796 103.278 1.000 13.277 155 HIS AAA N 1
ATOM 1010 C CA . HIS A 1 154 ? 57.401 42.351 103.384 1.000 13.845 155 HIS AAA CA 1
ATOM 1011 C C . HIS A 1 154 ? 56.429 41.409 102.652 1.000 14.049 155 HIS AAA C 1
ATOM 1012 O O . HIS A 1 154 ? 55.465 41.901 102.046 1.000 13.253 155 HIS AAA O 1
ATOM 1019 N N . PHE A 1 155 ? 56.658 40.092 102.752 1.000 14.589 156 PHE AAA N 1
ATOM 1020 C CA . PHE A 1 155 ? 55.827 39.027 102.119 1.000 15.825 156 PHE AAA CA 1
ATOM 1021 C C . PHE A 1 155 ? 54.790 38.458 103.097 1.000 15.339 156 PHE AAA C 1
ATOM 1022 O O . PHE A 1 155 ? 53.930 37.661 102.654 1.000 16.190 156 PHE AAA O 1
ATOM 1030 N N . GLY A 1 156 ? 54.889 38.778 104.383 1.000 14.893 157 GLY AAA N 1
ATOM 1031 C CA . GLY A 1 156 ? 53.990 38.204 105.397 1.000 14.927 157 GLY AAA CA 1
ATOM 1032 C C . GLY A 1 156 ? 54.027 38.950 106.696 1.000 15.153 157 GLY AAA C 1
ATOM 1033 O O . GLY A 1 156 ? 55.000 39.679 106.933 1.000 14.408 157 GLY AAA O 1
ATOM 1034 N N . CYS A 1 157 ? 53.021 38.719 107.536 1.000 15.736 158 CYS AAA N 1
ATOM 1035 C CA . CYS A 1 157 ? 52.891 39.397 108.828 1.000 16.763 158 CYS AAA CA 1
ATOM 1036 C C . CYS A 1 157 ? 53.760 38.664 109.853 1.000 18.088 158 CYS AAA C 1
ATOM 1037 O O . CYS A 1 157 ? 54.372 37.619 109.535 1.000 18.127 158 CYS AAA O 1
ATOM 1040 N N . MET A 1 158 ? 53.853 39.220 111.044 1.000 19.231 159 MET AAA N 1
ATOM 1041 C CA . MET A 1 158 ? 54.711 38.635 112.099 1.000 21.550 159 MET AAA CA 1
ATOM 1042 C C . MET A 1 158 ? 54.104 37.280 112.499 1.000 19.683 159 MET AAA C 1
ATOM 1043 O O . MET A 1 158 ? 52.857 37.163 112.520 1.000 18.927 159 MET AAA O 1
ATOM 1048 N N . GLY A 1 159 ? 54.929 36.253 112.688 1.000 19.609 160 GLY AAA N 1
ATOM 1049 C CA . GLY A 1 159 ? 54.456 34.899 113.059 1.000 19.274 160 GLY AAA CA 1
ATOM 1050 C C . GLY A 1 159 ? 53.911 34.106 111.877 1.000 20.094 160 GLY AAA C 1
ATOM 1051 O O . GLY A 1 159 ? 53.536 32.941 112.091 1.000 23.610 160 GLY AAA O 1
ATOM 1052 N N . SER A 1 160 ? 53.892 34.660 110.658 1.000 18.305 161 SER AAA N 1
ATOM 1053 C CA . SER A 1 160 ? 53.395 33.986 109.426 1.000 16.817 161 SER AAA CA 1
ATOM 1054 C C . SER A 1 160 ? 54.505 33.163 108.776 1.000 17.785 161 SER AAA C 1
ATOM 1055 O O . SER A 1 160 ? 55.675 33.463 109.018 1.000 17.156 161 SER AAA O 1
ATOM 1058 N N . GLU A 1 161 ? 54.137 32.248 107.874 1.000 18.928 162 GLU AAA N 1
ATOM 1059 C CA . GLU A 1 161 ? 55.089 31.545 106.980 1.000 20.104 162 GLU AAA CA 1
ATOM 1060 C C . GLU A 1 161 ? 55.927 32.578 106.220 1.000 18.706 162 GLU AAA C 1
ATOM 1061 O O . GLU A 1 161 ? 57.166 32.436 106.138 1.000 18.570 162 GLU AAA O 1
ATOM 1067 N N . GLY A 1 162 ? 55.269 33.608 105.696 1.000 18.381 163 GLY AAA N 1
ATOM 1068 C CA . GLY A 1 162 ? 55.836 34.542 104.714 1.000 17.385 163 GLY AAA CA 1
ATOM 1069 C C . GLY A 1 162 ? 56.756 35.559 105.348 1.000 18.844 163 GLY AAA C 1
ATOM 1070 O O . GLY A 1 162 ? 57.534 36.200 104.591 1.000 17.692 163 GLY AAA O 1
ATOM 1071 N N . GLU A 1 163 ? 56.702 35.707 106.675 1.000 17.225 164 GLU AAA N 1
ATOM 1072 C CA . GLU A 1 163 ? 57.622 36.603 107.424 1.000 18.940 164 GLU AAA CA 1
ATOM 1073 C C . GLU A 1 163 ? 59.076 36.287 107.047 1.000 19.713 164 GLU AAA C 1
ATOM 1074 O O . GLU A 1 163 ? 59.888 37.204 106.972 1.000 20.731 164 GLU AAA O 1
ATOM 1080 N N . ASN A 1 164 ? 59.383 35.000 106.880 1.000 21.136 165 ASN AAA N 1
ATOM 1081 C CA . ASN A 1 164 ? 60.749 34.476 106.668 1.000 21.251 165 ASN AAA CA 1
ATOM 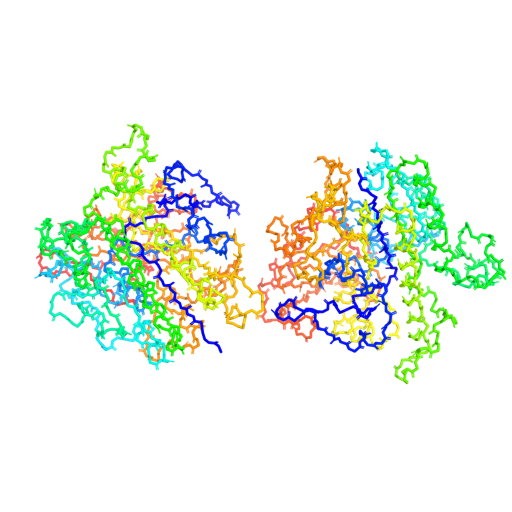1082 C C . ASN A 1 164 ? 60.876 34.053 105.215 1.000 18.768 165 ASN AAA C 1
ATOM 1083 O O . ASN A 1 164 ? 60.305 33.026 104.852 1.000 20.401 165 ASN AAA O 1
ATOM 1088 N N . PRO A 1 165 ? 61.611 34.811 104.369 1.000 18.139 166 PRO AAA N 1
ATOM 1089 C CA . PRO A 1 165 ? 61.878 34.427 102.982 1.000 18.378 166 PRO AAA CA 1
ATOM 1090 C C . PRO A 1 165 ? 62.341 32.982 102.774 1.000 17.749 166 PRO AAA C 1
ATOM 1091 O O . PRO A 1 165 ? 62.101 32.459 101.693 1.000 18.537 166 PRO AAA O 1
ATOM 1095 N N . LEU A 1 166 ? 62.972 32.368 103.777 1.000 17.334 167 LEU AAA N 1
ATOM 1096 C CA . LEU A 1 166 ? 63.424 30.955 103.683 1.000 19.217 167 LEU AAA CA 1
ATOM 1097 C C . LEU A 1 166 ? 62.211 30.036 103.516 1.000 19.432 167 LEU AAA C 1
ATOM 1098 O O . LEU A 1 166 ? 62.416 28.885 103.086 1.000 18.793 167 LEU AAA O 1
ATOM 1103 N N . ASN A 1 167 ? 60.992 30.502 103.834 1.000 18.344 168 ASN AAA N 1
ATOM 1104 C CA . ASN A 1 167 ? 59.774 29.659 103.756 1.000 18.848 168 ASN AAA CA 1
ATOM 1105 C C . ASN A 1 167 ? 59.144 29.761 102.373 1.000 18.466 168 ASN AAA C 1
ATOM 1106 O O . ASN A 1 167 ? 58.196 29.024 102.142 1.000 17.983 168 ASN AAA O 1
ATOM 1111 N N . ILE A 1 168 ? 59.591 30.680 101.517 1.000 17.899 169 ILE AAA N 1
ATOM 1112 C CA . ILE A 1 168 ? 58.957 30.872 100.182 1.000 19.797 169 ILE AAA CA 1
ATOM 1113 C C . ILE A 1 168 ? 59.983 30.662 99.068 1.000 18.617 169 ILE AAA C 1
ATOM 1114 O O . ILE A 1 168 ? 59.759 31.210 97.963 1.000 18.064 169 ILE AAA O 1
ATOM 1119 N N . GLY A 1 169 ? 61.055 29.899 99.313 1.000 17.273 170 GLY AAA N 1
ATOM 1120 C CA . GLY A 1 169 ? 61.945 29.459 98.220 1.000 17.016 170 GLY AAA CA 1
ATOM 1121 C C . GLY A 1 169 ? 63.341 30.064 98.212 1.000 16.989 170 GLY AAA C 1
ATOM 1122 O O . GLY A 1 169 ? 64.072 29.777 97.255 1.000 16.966 170 GLY AAA O 1
ATOM 1123 N N . PHE A 1 170 ? 63.709 30.880 99.204 1.000 16.045 171 PHE AAA N 1
ATOM 1124 C CA . PHE A 1 170 ? 65.069 31.455 99.314 1.000 16.167 171 PHE AAA CA 1
ATOM 1125 C C . PHE A 1 170 ? 65.926 30.498 100.152 1.000 15.766 171 PHE AAA C 1
ATOM 1126 O O . PHE A 1 170 ? 65.458 30.048 101.195 1.000 16.042 171 PHE AAA O 1
ATOM 1134 N N . ASP A 1 171 ? 67.146 30.248 99.686 1.000 17.004 172 ASP AAA N 1
ATOM 1135 C CA . ASP A 1 171 ? 68.257 29.593 100.431 1.000 18.499 172 ASP AAA CA 1
ATOM 1136 C C . ASP A 1 171 ? 68.849 30.571 101.444 1.000 18.801 172 ASP AAA C 1
ATOM 1137 O O . ASP A 1 171 ? 69.312 30.136 102.516 1.000 17.249 172 ASP AAA O 1
ATOM 1142 N N . VAL A 1 172 ? 68.844 31.859 101.115 1.000 17.895 173 VAL AAA N 1
ATOM 1143 C CA . VAL A 1 172 ? 69.562 32.887 101.918 1.000 17.778 173 VAL AAA CA 1
ATOM 1144 C C . VAL A 1 172 ? 68.635 34.090 102.103 1.000 18.012 173 VAL AAA C 1
ATOM 1145 O O . VAL A 1 172 ? 67.998 34.515 101.135 1.000 17.561 173 VAL AAA O 1
ATOM 1149 N N . ASN A 1 173 ? 68.599 34.626 103.316 1.000 18.268 174 ASN AAA N 1
ATOM 1150 C CA . ASN A 1 173 ? 67.918 35.897 103.650 1.000 18.645 174 ASN AAA CA 1
ATOM 1151 C C . ASN A 1 173 ? 68.875 36.782 104.442 1.000 18.358 174 ASN AAA C 1
ATOM 1152 O O . ASN A 1 173 ? 69.268 36.372 105.531 1.000 17.659 174 ASN AAA O 1
ATOM 1157 N N . ILE A 1 174 ? 69.221 37.945 103.915 1.000 17.003 175 ILE AAA N 1
ATOM 1158 C CA . ILE A 1 174 ? 69.887 39.014 104.712 1.000 17.481 175 ILE AAA CA 1
ATOM 1159 C C . ILE A 1 174 ? 68.926 40.206 104.825 1.000 15.842 175 ILE AAA C 1
ATOM 1160 O O . ILE A 1 174 ? 68.571 40.752 103.780 1.000 15.278 175 ILE AAA O 1
ATOM 1165 N N . ALA A 1 175 ? 68.453 40.493 106.046 1.000 14.922 176 ALA AAA N 1
ATOM 1166 C CA . ALA A 1 175 ? 67.799 41.760 106.459 1.000 15.006 176 ALA AAA CA 1
ATOM 1167 C C . ALA A 1 175 ? 66.296 41.801 106.143 1.000 14.209 176 ALA AAA C 1
ATOM 1168 O O . ALA A 1 175 ? 65.697 42.876 106.301 1.000 15.496 176 ALA AAA O 1
ATOM 1170 N N . GLY A 1 176 ? 65.692 40.701 105.707 1.000 13.865 177 GLY AAA N 1
ATOM 1171 C CA . GLY A 1 176 ? 64.266 40.634 105.357 1.000 14.029 177 GLY AAA CA 1
ATOM 1172 C C . GLY A 1 176 ? 63.448 40.125 106.539 1.000 14.658 177 GLY AAA C 1
ATOM 1173 O O . GLY A 1 176 ? 63.907 39.198 107.255 1.000 14.378 177 GLY AAA O 1
ATOM 1174 N N . SER A 1 177 ? 62.281 40.701 106.751 1.000 14.263 178 SER AAA N 1
ATOM 1175 C CA . SER A 1 177 ? 61.287 40.200 107.730 1.000 14.735 178 SER AAA CA 1
ATOM 1176 C C . SER A 1 177 ? 59.918 40.700 107.285 1.000 14.554 178 SER AAA C 1
ATOM 1177 O O . SER A 1 177 ? 59.746 40.883 106.094 1.000 13.409 178 SER AAA O 1
ATOM 1180 N N . GLY A 1 178 ? 58.981 40.835 108.222 1.000 14.471 179 GLY AAA N 1
ATOM 1181 C CA . GLY A 1 178 ? 57.643 41.391 107.965 1.000 15.576 179 GLY AAA CA 1
ATOM 1182 C C . GLY A 1 178 ? 57.666 42.903 107.893 1.000 14.894 179 GLY AAA C 1
ATOM 1183 O O . GLY A 1 178 ? 56.656 43.470 107.507 1.000 16.542 179 GLY AAA O 1
ATOM 1184 N N . ILE A 1 179 ? 58.784 43.547 108.226 1.000 15.427 180 ILE AAA N 1
ATOM 1185 C CA . ILE A 1 179 ? 58.847 45.039 108.237 1.000 14.929 180 ILE AAA CA 1
ATOM 1186 C C . ILE A 1 179 ? 58.805 45.577 106.807 1.000 14.992 180 ILE AAA C 1
ATOM 1187 O O . ILE A 1 179 ? 59.379 44.933 105.887 1.000 16.468 180 ILE AAA O 1
ATOM 1192 N N . GLY A 1 180 ? 58.161 46.733 106.628 1.000 14.887 181 GLY AAA N 1
ATOM 1193 C CA . GLY A 1 180 ? 57.956 47.377 105.322 1.000 14.795 181 GLY AAA CA 1
ATOM 1194 C C . GLY A 1 180 ? 58.785 48.633 105.144 1.000 14.823 181 GLY AAA C 1
ATOM 1195 O O . GLY A 1 180 ? 58.665 49.246 104.070 1.000 14.391 181 GLY AAA O 1
ATOM 1196 N N . HIS A 1 181 ? 59.609 49.006 106.128 1.000 14.013 182 HIS AAA N 1
ATOM 1197 C CA . HIS A 1 181 ? 60.527 50.179 106.029 1.000 14.298 182 HIS AAA CA 1
ATOM 1198 C C . HIS A 1 181 ? 61.592 50.055 107.109 1.000 14.787 182 HIS AAA C 1
ATOM 1199 O O . HIS A 1 181 ? 61.363 49.335 108.070 1.000 15.041 182 HIS AAA O 1
ATOM 1206 N N . PRO A 1 182 ? 62.724 50.799 107.054 1.000 14.818 183 PRO AAA N 1
ATOM 1207 C CA . PRO A 1 182 ? 63.774 50.668 108.067 1.000 15.887 183 PRO AAA CA 1
ATOM 1208 C C . PRO A 1 182 ? 63.629 51.636 109.256 1.000 15.105 183 PRO AAA C 1
ATOM 1209 O O . PRO A 1 182 ? 63.124 52.730 109.093 1.000 16.899 183 PRO AAA O 1
ATOM 1213 N N . GLY A 1 183 ? 64.060 51.208 110.437 1.000 15.453 184 GLY AAA N 1
ATOM 1214 C CA . GLY A 1 183 ? 64.025 52.042 111.659 1.000 16.519 184 GLY AAA CA 1
ATOM 1215 C C . GLY A 1 183 ? 64.965 53.231 111.549 1.000 16.417 184 GLY AAA C 1
ATOM 1216 O O . GLY A 1 183 ? 64.680 54.254 112.169 1.000 17.786 184 GLY AAA O 1
ATOM 1217 N N . SER A 1 184 ? 66.014 53.098 110.733 1.000 16.380 185 SER AAA N 1
ATOM 1218 C CA . SER A 1 184 ? 66.960 54.171 110.322 1.000 15.379 185 SER AAA CA 1
ATOM 1219 C C . SER A 1 184 ? 67.789 53.684 109.124 1.000 14.788 185 SER AAA C 1
ATOM 1220 O O . SER A 1 184 ? 67.981 52.436 108.962 1.000 14.630 185 SER AAA O 1
ATOM 1223 N N . TYR A 1 185 ? 68.293 54.619 108.323 1.000 13.933 186 TYR AAA N 1
ATOM 1224 C CA . TYR A 1 185 ? 69.287 54.315 107.266 1.000 15.368 186 TYR AAA CA 1
ATOM 1225 C C . TYR A 1 185 ? 70.708 54.368 107.864 1.000 15.797 186 TYR AAA C 1
ATOM 1226 O O . TYR A 1 185 ? 71.612 53.949 107.186 1.000 16.937 186 TYR AAA O 1
ATOM 1235 N N . TYR A 1 186 ? 70.902 54.923 109.065 1.000 16.907 187 TYR AAA N 1
ATOM 1236 C CA . TYR A 1 186 ? 72.254 55.240 109.599 1.000 16.878 187 TYR AAA CA 1
ATOM 1237 C C . TYR A 1 186 ? 72.826 54.037 110.344 1.000 15.886 187 TYR AAA C 1
ATOM 1238 O O . TYR A 1 186 ? 72.170 53.555 111.301 1.000 14.937 187 TYR AAA O 1
ATOM 1247 N N . GLY A 1 187 ? 74.036 53.641 109.986 1.000 14.316 188 GLY AAA N 1
ATOM 1248 C CA . GLY A 1 187 ? 74.779 52.592 110.706 1.000 15.809 188 GLY AAA CA 1
ATOM 1249 C C . GLY A 1 187 ? 75.042 52.988 112.151 1.000 17.663 188 GLY AAA C 1
ATOM 1250 O O . GLY A 1 187 ? 74.930 52.100 113.048 1.000 17.179 188 GLY AAA O 1
ATOM 1251 N N . GLU A 1 188 ? 75.285 54.290 112.409 1.000 18.365 189 GLU AAA N 1
ATOM 1252 C CA . GLU A 1 188 ? 75.535 54.806 113.781 1.000 18.515 189 GLU AAA CA 1
ATOM 1253 C C . GLU A 1 188 ? 74.293 54.546 114.640 1.000 17.937 189 GLU AAA C 1
ATOM 1254 O O . GLU A 1 188 ? 74.457 54.314 115.852 1.000 17.175 189 GLU AAA O 1
ATOM 1260 N N . TRP A 1 189 ? 73.098 54.570 114.033 1.000 16.991 190 TRP AAA N 1
ATOM 1261 C CA . TRP A 1 189 ? 71.796 54.321 114.713 1.000 17.946 190 TRP AAA CA 1
ATOM 1262 C C . TRP A 1 189 ? 71.448 52.826 114.723 1.000 17.315 190 TRP AAA C 1
ATOM 1263 O O . TRP A 1 189 ? 70.315 52.480 115.167 1.000 18.116 190 TRP AAA O 1
ATOM 1274 N N . GLY A 1 190 ? 72.343 51.969 114.223 1.000 16.261 191 GLY AAA N 1
ATOM 1275 C CA . GLY A 1 190 ? 72.092 50.513 114.147 1.000 16.655 191 GLY AAA CA 1
ATOM 1276 C C . GLY A 1 190 ? 70.854 50.189 113.331 1.000 16.327 191 GLY AAA C 1
ATOM 1277 O O . GLY A 1 190 ? 70.193 49.167 113.629 1.000 16.978 191 GLY AAA O 1
ATOM 1278 N N . TYR A 1 191 ? 70.513 51.051 112.371 1.000 16.475 192 TYR AAA N 1
ATOM 1279 C CA . TYR A 1 191 ? 69.352 50.899 111.455 1.000 16.552 192 TYR AAA CA 1
ATOM 1280 C C . TYR A 1 191 ? 68.065 50.741 112.276 1.000 16.332 192 TYR AAA C 1
ATOM 1281 O O . TYR A 1 191 ? 67.133 50.064 111.835 1.000 17.926 192 TYR AAA O 1
ATOM 1290 N N . GLY A 1 192 ? 68.027 51.345 113.463 1.000 16.503 193 GLY AAA N 1
ATOM 1291 C CA . GLY A 1 192 ? 66.867 51.300 114.359 1.000 16.573 193 GLY AAA CA 1
ATOM 1292 C C . GLY A 1 192 ? 67.175 50.669 115.706 1.000 17.764 193 GLY AAA C 1
ATOM 1293 O O . GLY A 1 192 ? 66.332 50.835 116.598 1.000 16.748 193 GLY AAA O 1
ATOM 1294 N N . HIS A 1 193 ? 68.263 49.896 115.843 1.000 17.092 194 HIS AAA N 1
ATOM 1295 C CA . HIS A 1 193 ? 68.579 49.158 117.102 1.000 17.614 194 HIS AAA CA 1
ATOM 1296 C C . HIS A 1 193 ? 69.175 50.097 118.158 1.000 18.454 194 HIS AAA C 1
ATOM 1297 O O . HIS A 1 193 ? 69.019 49.795 119.355 1.000 20.635 194 HIS AAA O 1
ATOM 1304 N N . ILE A 1 194 ? 69.845 51.167 117.738 1.000 18.997 195 ILE AAA N 1
ATOM 1305 C CA . ILE A 1 194 ? 70.537 52.099 118.668 1.000 19.602 195 ILE AAA CA 1
ATOM 1306 C C . ILE A 1 194 ? 69.709 53.383 118.769 1.000 20.451 195 ILE AAA C 1
ATOM 1307 O O . ILE A 1 194 ? 69.490 53.863 119.891 1.000 19.881 195 ILE AAA O 1
ATOM 1312 N N . LYS A 1 195 ? 69.221 53.885 117.642 1.000 21.736 196 LYS AAA N 1
ATOM 1313 C CA . LYS A 1 195 ? 68.401 55.110 117.595 1.000 23.797 196 LYS AAA CA 1
ATOM 1314 C C . LYS A 1 195 ? 67.398 54.948 116.460 1.000 20.954 196 LYS AAA C 1
ATOM 1315 O O . LYS A 1 195 ? 67.709 54.226 115.510 1.000 18.210 196 LYS AAA O 1
ATOM 1321 N N . GLY A 1 196 ? 66.261 55.626 116.565 1.000 20.358 197 GLY AAA N 1
ATOM 1322 C CA . GLY A 1 196 ? 65.207 55.628 115.539 1.000 20.448 197 GLY AAA CA 1
ATOM 1323 C C . GLY A 1 196 ? 64.086 54.713 115.962 1.000 21.613 197 GLY AAA C 1
ATOM 1324 O O . GLY A 1 196 ? 63.855 54.590 117.160 1.000 20.934 197 GLY AAA O 1
ATOM 1325 N N . GLN A 1 197 ? 63.433 54.041 115.015 1.000 21.595 198 GLN AAA N 1
ATOM 1326 C CA . GLN A 1 197 ? 62.200 53.281 115.314 1.000 21.289 198 GLN AAA CA 1
ATOM 1327 C C . GLN A 1 197 ? 62.540 51.799 115.540 1.000 19.927 198 GLN AAA C 1
ATOM 1328 O O . GLN A 1 197 ? 62.714 51.067 114.548 1.000 18.359 198 GLN AAA O 1
ATOM 1334 N N . LYS A 1 198 ? 62.620 51.385 116.804 1.000 18.632 199 LYS AAA N 1
ATOM 1335 C CA . LYS A 1 198 ? 63.104 50.054 117.230 1.000 20.813 199 LYS AAA CA 1
ATOM 1336 C C . LYS A 1 198 ? 62.254 48.950 116.599 1.000 20.497 199 LYS AAA C 1
ATOM 1337 O O . LYS A 1 198 ? 62.836 47.930 116.170 1.000 22.259 199 LYS AAA O 1
ATOM 1343 N N . ILE A 1 199 ? 60.933 49.123 116.532 1.000 20.250 200 ILE AAA N 1
ATOM 1344 C CA . ILE A 1 199 ? 60.026 48.058 116.015 1.000 21.010 200 ILE AAA CA 1
ATOM 1345 C C . ILE A 1 199 ? 60.205 47.918 114.504 1.000 20.239 200 ILE AAA C 1
ATOM 1346 O O . ILE A 1 199 ? 59.640 46.956 113.971 1.000 20.292 200 ILE AAA O 1
ATOM 1351 N N . ARG A 1 200 ? 60.980 48.791 113.844 1.000 19.002 201 ARG AAA N 1
ATOM 1352 C CA . ARG A 1 200 ? 61.345 48.590 112.413 1.000 18.896 201 ARG AAA CA 1
ATOM 1353 C C . ARG A 1 200 ? 62.869 48.449 112.259 1.000 18.033 201 ARG AAA C 1
ATOM 1354 O O . ARG A 1 200 ? 63.367 48.603 111.125 1.000 19.396 201 ARG AAA O 1
ATOM 1362 N N . ALA A 1 201 ? 63.608 48.186 113.336 1.000 17.013 202 ALA AAA N 1
ATOM 1363 C CA . ALA A 1 201 ? 65.071 47.968 113.258 1.000 17.304 202 ALA AAA CA 1
ATOM 1364 C C . ALA A 1 201 ? 65.352 46.912 112.184 1.000 16.922 202 ALA AAA C 1
ATOM 1365 O O . ALA A 1 201 ? 64.731 45.850 112.221 1.000 17.158 202 ALA AAA O 1
ATOM 1367 N N . VAL A 1 202 ? 66.274 47.193 111.267 1.000 16.643 203 VAL AAA N 1
ATOM 1368 C CA . VAL A 1 202 ? 66.658 46.224 110.202 1.000 15.175 203 VAL AAA CA 1
ATOM 1369 C C . VAL A 1 202 ? 67.463 45.093 110.838 1.000 15.369 203 VAL AAA C 1
ATOM 1370 O O . VAL A 1 202 ? 68.445 45.321 111.529 1.000 15.902 203 VAL AAA O 1
ATOM 1374 N N . PRO A 1 203 ? 67.093 43.828 110.609 1.000 15.246 204 PRO AAA N 1
ATOM 1375 C CA . PRO A 1 203 ? 67.864 42.721 111.169 1.000 16.133 204 PRO AAA CA 1
ATOM 1376 C C . PRO A 1 203 ? 69.111 42.348 110.351 1.000 17.303 204 PRO AAA C 1
ATOM 1377 O O . PRO A 1 203 ? 69.223 42.764 109.200 1.000 15.540 204 PRO AAA O 1
ATOM 1381 N N . ASP A 1 204 ? 70.009 41.554 110.961 1.000 18.115 205 ASP AAA N 1
ATOM 1382 C CA . ASP A 1 204 ? 71.083 40.775 110.275 1.000 19.313 205 ASP AAA CA 1
ATOM 1383 C C . ASP A 1 204 ? 72.310 41.621 109.899 1.000 19.011 205 ASP AAA C 1
ATOM 1384 O O . ASP A 1 204 ? 73.161 41.087 109.167 1.000 21.194 205 ASP AAA O 1
ATOM 1389 N N . LEU A 1 205 ? 72.431 42.866 110.365 1.000 18.632 206 LEU AAA N 1
ATOM 1390 C CA . LEU A 1 205 ? 73.492 43.808 109.921 1.000 19.879 206 LEU AAA CA 1
ATOM 1391 C C . LEU A 1 205 ? 74.273 44.309 111.145 1.000 20.429 206 LEU AAA C 1
ATOM 1392 O O . LEU A 1 205 ? 74.858 45.426 111.084 1.000 18.189 206 LEU AAA O 1
ATOM 1397 N N . GLU A 1 206 ? 74.339 43.488 112.198 1.000 19.758 207 GLU AAA N 1
ATOM 1398 C CA . GLU A 1 206 ? 74.942 43.875 113.502 1.000 21.657 207 GLU AAA CA 1
ATOM 1399 C C . GLU A 1 206 ? 76.393 44.323 113.274 1.000 19.913 207 GLU AAA C 1
ATOM 1400 O O . GLU A 1 206 ? 76.852 45.231 113.982 1.000 20.404 207 GLU AAA O 1
ATOM 1406 N N . LYS A 1 207 ? 77.106 43.758 112.303 1.000 20.079 208 LYS AAA N 1
ATOM 1407 C CA . LYS A 1 207 ? 78.555 44.055 112.150 1.000 21.682 208 LYS AAA CA 1
ATOM 1408 C C . LYS A 1 207 ? 78.754 45.497 111.635 1.000 21.138 208 LYS AAA C 1
ATOM 1409 O O . LYS A 1 207 ? 79.886 45.981 111.737 1.000 18.729 208 LYS AAA O 1
ATOM 1415 N N . TYR A 1 208 ? 77.689 46.181 111.165 1.000 19.140 209 TYR AAA N 1
ATOM 1416 C CA . TYR A 1 208 ? 77.731 47.566 110.620 1.000 17.923 209 TYR AAA CA 1
ATOM 1417 C C . TYR A 1 208 ? 77.324 48.594 111.689 1.000 16.815 209 TYR AAA C 1
ATOM 1418 O O . TYR A 1 208 ? 77.525 49.836 111.476 1.000 16.137 209 TYR AAA O 1
ATOM 1427 N N . HIS A 1 209 ? 76.726 48.143 112.782 1.000 16.913 210 HIS AAA N 1
ATOM 1428 C CA . HIS A 1 209 ? 76.174 49.039 113.827 1.000 16.548 210 HIS AAA CA 1
ATOM 1429 C C . HIS A 1 209 ? 77.305 49.858 114.443 1.000 16.932 210 HIS AAA C 1
ATOM 1430 O O . HIS A 1 209 ? 78.369 49.289 114.763 1.000 16.271 210 HIS AAA O 1
ATOM 1437 N N . GLY A 1 210 ? 77.096 51.161 114.569 1.000 16.781 211 GLY AAA N 1
ATOM 1438 C CA . GLY A 1 210 ? 78.114 52.069 115.127 1.000 17.306 211 GLY AAA CA 1
ATOM 1439 C C . GLY A 1 210 ? 79.031 52.612 114.049 1.000 17.894 211 GLY AAA C 1
ATOM 1440 O O . GLY A 1 210 ? 79.725 53.605 114.328 1.000 17.500 211 GLY AAA O 1
ATOM 1441 N N . THR A 1 211 ? 79.075 51.986 112.871 1.000 16.599 212 THR AAA N 1
ATOM 1442 C CA . THR A 1 211 ? 79.919 52.450 111.748 1.000 18.204 212 THR AAA CA 1
ATOM 1443 C C . THR A 1 211 ? 79.130 53.513 110.984 1.000 19.907 212 THR AAA C 1
ATOM 1444 O O . THR A 1 211 ? 77.930 53.655 111.249 1.000 18.461 212 THR AAA O 1
ATOM 1448 N N . ASP A 1 212 ? 79.768 54.206 110.047 1.000 18.754 213 ASP AAA N 1
ATOM 1449 C CA . ASP A 1 212 ? 79.062 55.248 109.262 1.000 21.098 213 ASP AAA CA 1
ATOM 1450 C C . ASP A 1 212 ? 78.520 54.626 107.970 1.000 19.282 213 ASP AAA C 1
ATOM 1451 O O . ASP A 1 212 ? 78.119 55.385 107.112 1.000 20.409 213 ASP AAA O 1
ATOM 1456 N N . THR A 1 213 ? 78.409 53.302 107.888 1.000 18.389 214 THR AAA N 1
ATOM 1457 C CA . THR A 1 213 ? 77.913 52.588 106.682 1.000 18.213 214 THR AAA CA 1
ATOM 1458 C C . THR A 1 213 ? 76.416 52.868 106.524 1.000 17.728 214 THR AAA C 1
ATOM 1459 O O . THR A 1 213 ? 75.631 52.579 107.471 1.000 16.761 214 THR AAA O 1
ATOM 1463 N N . PHE A 1 214 ? 76.033 53.479 105.411 1.000 16.110 215 PHE AAA N 1
ATOM 1464 C CA . PHE A 1 214 ? 74.608 53.741 105.093 1.000 16.638 215 PHE AAA CA 1
ATOM 1465 C C . PHE A 1 214 ? 73.925 52.393 104.814 1.000 15.713 215 PHE AAA C 1
ATOM 1466 O O . PHE A 1 214 ? 74.581 51.483 104.269 1.000 13.339 215 PHE AAA O 1
ATOM 1474 N N . LEU A 1 215 ? 72.651 52.264 105.194 1.000 15.325 216 LEU AAA N 1
ATOM 1475 C CA . LEU A 1 215 ? 71.901 51.001 105.020 1.000 15.113 216 LEU AAA CA 1
ATOM 1476 C C . LEU A 1 215 ? 72.076 50.477 103.584 1.000 14.960 216 LEU AAA C 1
ATOM 1477 O O . LEU A 1 215 ? 72.295 49.262 103.410 1.000 15.064 216 LEU AAA O 1
ATOM 1482 N N . SER A 1 216 ? 71.910 51.320 102.572 1.000 13.967 217 SER AAA N 1
ATOM 1483 C CA . SER A 1 216 ? 71.952 50.890 101.150 1.000 15.114 217 SER AAA CA 1
ATOM 1484 C C . SER A 1 216 ? 73.341 50.321 100.798 1.000 16.031 217 SER AAA C 1
ATOM 1485 O O . SER A 1 216 ? 73.410 49.367 99.986 1.000 15.697 217 SER AAA O 1
ATOM 1488 N N . GLU A 1 217 ? 74.395 50.841 101.426 1.000 15.451 218 GLU AAA N 1
ATOM 1489 C CA . GLU A 1 217 ? 75.787 50.380 101.237 1.000 16.124 218 GLU AAA CA 1
ATOM 1490 C C . GLU A 1 217 ? 75.983 48.997 101.883 1.000 15.944 218 GLU AAA C 1
ATOM 1491 O O . GLU A 1 217 ? 76.601 48.140 101.245 1.000 17.480 218 GLU AAA O 1
ATOM 1497 N N . ALA A 1 218 ? 75.549 48.851 103.127 1.000 15.286 219 ALA AAA N 1
ATOM 1498 C CA . ALA A 1 218 ? 75.582 47.601 103.902 1.000 15.138 219 ALA AAA CA 1
ATOM 1499 C C . ALA A 1 218 ? 74.897 46.505 103.076 1.000 14.602 219 ALA AAA C 1
ATOM 1500 O O . ALA A 1 218 ? 75.493 45.437 102.939 1.000 14.122 219 ALA AAA O 1
ATOM 1502 N N . LEU A 1 219 ? 73.736 46.779 102.478 1.000 14.831 220 LEU AAA N 1
ATOM 1503 C CA . LEU A 1 219 ? 73.009 45.730 101.715 1.000 15.872 220 LEU AAA CA 1
ATOM 1504 C C . LEU A 1 219 ? 73.829 45.310 100.480 1.000 16.519 220 LEU AAA C 1
ATOM 1505 O O . LEU A 1 219 ? 73.822 44.111 100.157 1.000 17.489 220 LEU AAA O 1
ATOM 1510 N N . THR A 1 220 ? 74.469 46.266 99.799 1.000 16.525 221 THR AAA N 1
ATOM 1511 C CA . THR A 1 220 ? 75.276 46.059 98.578 1.000 18.133 221 THR AAA CA 1
ATOM 1512 C C . THR A 1 220 ? 76.477 45.147 98.881 1.000 17.378 221 THR AAA C 1
ATOM 1513 O O . THR A 1 220 ? 76.693 44.172 98.103 1.000 16.386 221 THR AAA O 1
ATOM 1517 N N . ILE A 1 221 ? 77.200 45.446 99.958 1.000 17.606 222 ILE AAA N 1
ATOM 1518 C CA . ILE A 1 221 ? 78.394 44.673 100.417 1.000 17.156 222 ILE AAA CA 1
ATOM 1519 C C . ILE A 1 221 ? 77.939 43.230 100.634 1.000 16.933 222 ILE AAA C 1
ATOM 1520 O O . ILE A 1 221 ? 78.599 42.307 100.096 1.000 17.308 222 ILE AAA O 1
ATOM 1525 N N . GLU A 1 222 ? 76.813 43.050 101.318 1.000 18.234 223 GLU AAA N 1
ATOM 1526 C CA . GLU A 1 222 ? 76.250 41.724 101.685 1.000 17.772 223 GLU AAA CA 1
ATOM 1527 C C . GLU A 1 222 ? 75.835 40.969 100.416 1.000 17.842 223 GLU AAA C 1
ATOM 1528 O O . GLU A 1 222 ? 76.215 39.787 100.311 1.000 17.845 223 GLU AAA O 1
ATOM 1534 N N . ALA A 1 223 ? 75.095 41.612 99.506 1.000 15.407 224 ALA AAA N 1
ATOM 1535 C CA . ALA A 1 223 ? 74.702 41.052 98.199 1.000 16.902 224 ALA AAA CA 1
ATOM 1536 C C . ALA A 1 223 ? 75.943 40.633 97.393 1.000 17.668 224 ALA AAA C 1
ATOM 1537 O O . ALA A 1 223 ? 75.970 39.496 96.880 1.000 17.487 224 ALA AAA O 1
ATOM 1539 N N . ASN A 1 224 ? 76.960 41.482 97.310 1.000 17.773 225 ASN AAA N 1
ATOM 1540 C CA . ASN A 1 224 ? 78.180 41.170 96.525 1.000 19.027 225 ASN AAA CA 1
ATOM 1541 C C . ASN A 1 224 ? 78.922 39.987 97.173 1.000 19.364 225 ASN AAA C 1
ATOM 1542 O O . ASN A 1 224 ? 79.494 39.159 96.404 1.000 18.959 225 ASN AAA O 1
ATOM 1547 N N . ARG A 1 225 ? 78.925 39.894 98.504 1.000 18.663 226 ARG AAA N 1
ATOM 1548 C CA . ARG A 1 225 ? 79.494 38.703 99.199 1.000 20.261 226 ARG AAA CA 1
ATOM 1549 C C . ARG A 1 225 ? 78.685 37.451 98.803 1.000 20.783 226 ARG AAA C 1
ATOM 1550 O O . ARG A 1 225 ? 79.323 36.432 98.506 1.000 22.458 226 ARG AAA O 1
ATOM 1558 N N . GLU A 1 226 ? 77.350 37.490 98.791 1.000 20.603 227 GLU AAA N 1
ATOM 1559 C CA . GLU A 1 226 ? 76.542 36.296 98.411 1.000 20.948 227 GLU AAA CA 1
ATOM 1560 C C . GLU A 1 226 ? 76.788 35.941 96.930 1.000 19.958 227 GLU AAA C 1
ATOM 1561 O O . GLU A 1 226 ? 76.932 34.749 96.622 1.000 19.055 227 GLU AAA O 1
ATOM 1567 N N . ILE A 1 227 ? 76.837 36.913 96.025 1.000 18.525 228 ILE AAA N 1
ATOM 1568 C CA . ILE A 1 227 ? 77.147 36.657 94.590 1.000 20.544 228 ILE AAA CA 1
ATOM 1569 C C . ILE A 1 227 ? 78.493 35.912 94.494 1.000 21.730 228 ILE AAA C 1
ATOM 1570 O O . ILE A 1 227 ? 78.555 34.867 93.800 1.000 22.613 228 ILE AAA O 1
ATOM 1575 N N . THR A 1 228 ? 79.519 36.402 95.179 1.000 21.184 229 THR AAA N 1
ATOM 1576 C CA . THR A 1 228 ? 80.888 35.833 95.150 1.000 22.966 229 THR AAA CA 1
ATOM 1577 C C . THR A 1 228 ? 80.812 34.367 95.589 1.000 23.123 229 THR AAA C 1
ATOM 1578 O O . THR A 1 228 ? 81.350 33.517 94.866 1.000 20.939 229 THR AAA O 1
ATOM 1582 N N . LYS A 1 229 ? 80.113 34.091 96.692 1.000 24.628 230 LYS AAA N 1
ATOM 1583 C CA . LYS A 1 229 ? 79.993 32.736 97.285 1.000 26.261 230 LYS AAA CA 1
ATOM 1584 C C . LYS A 1 229 ? 79.271 31.811 96.288 1.000 25.340 230 LYS AAA C 1
ATOM 1585 O O . LYS A 1 229 ? 79.738 30.665 96.105 1.000 23.455 230 LYS AAA O 1
ATOM 1591 N N . ALA A 1 230 ? 78.212 32.279 95.629 1.000 22.295 231 ALA AAA N 1
ATOM 1592 C CA . ALA A 1 230 ? 77.463 31.504 94.609 1.000 23.693 231 ALA AAA CA 1
ATOM 1593 C C . ALA A 1 230 ? 78.396 31.129 93.454 1.000 25.184 231 ALA AAA C 1
ATOM 1594 O O . ALA A 1 230 ? 78.354 29.957 93.002 1.000 24.932 231 ALA AAA O 1
ATOM 1596 N N . VAL A 1 231 ? 79.233 32.064 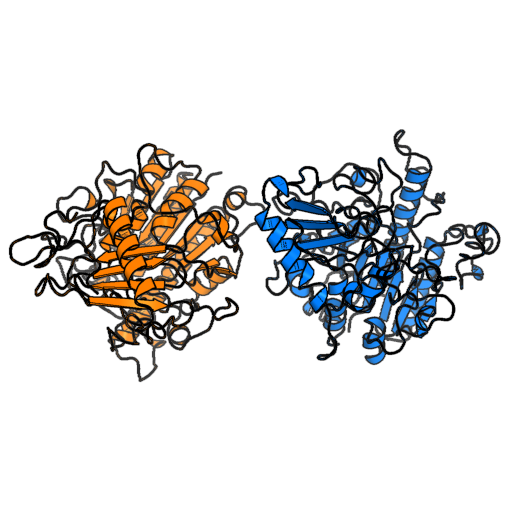93.004 1.000 25.439 232 VAL AAA N 1
ATOM 1597 C CA . VAL A 1 231 ? 80.145 31.800 91.857 1.000 27.312 232 VAL AAA CA 1
ATOM 1598 C C . VAL A 1 231 ? 81.175 30.736 92.279 1.000 27.608 232 VAL AAA C 1
ATOM 1599 O O . VAL A 1 231 ? 81.359 29.788 91.514 1.000 30.588 232 VAL AAA O 1
ATOM 1603 N N . GLU A 1 232 ? 81.776 30.840 93.465 1.000 28.770 233 GLU AAA N 1
ATOM 1604 C CA . GLU A 1 232 ? 82.800 29.863 93.940 1.000 32.786 233 GLU AAA CA 1
ATOM 1605 C C . GLU A 1 232 ? 82.187 28.468 94.114 1.000 34.048 233 GLU AAA C 1
ATOM 1606 O O . GLU A 1 232 ? 82.885 27.485 93.815 1.000 35.025 233 GLU AAA O 1
ATOM 1612 N N . GLU A 1 233 ? 80.926 28.388 94.546 1.000 32.705 234 GLU AAA N 1
ATOM 1613 C CA . GLU A 1 233 ? 80.148 27.132 94.701 1.000 32.187 234 GLU AAA CA 1
ATOM 1614 C C . GLU A 1 233 ? 79.703 26.624 93.326 1.000 32.377 234 GLU AAA C 1
ATOM 1615 O O . GLU A 1 233 ? 79.134 25.518 93.268 1.000 32.051 234 GLU AAA O 1
ATOM 1621 N N . LYS A 1 234 ? 79.938 27.402 92.269 1.000 31.255 235 LYS AAA N 1
ATOM 1622 C CA . LYS A 1 234 ? 79.646 27.039 90.858 1.000 33.363 235 LYS AAA CA 1
ATOM 1623 C C . LYS A 1 234 ? 78.163 26.703 90.732 1.000 32.797 235 LYS AAA C 1
ATOM 1624 O O . LYS A 1 234 ? 77.828 25.711 90.104 1.000 32.768 235 LYS AAA O 1
ATOM 1630 N N . ARG A 1 235 ? 77.298 27.515 91.323 1.000 31.414 236 ARG AAA N 1
ATOM 1631 C CA . ARG A 1 235 ? 75.837 27.383 91.154 1.000 29.450 236 ARG AAA CA 1
ATOM 1632 C C . ARG A 1 235 ? 75.309 28.653 90.510 1.000 24.383 236 ARG AAA C 1
ATOM 1633 O O . ARG A 1 235 ? 75.744 29.750 90.862 1.000 25.729 236 ARG AAA O 1
ATOM 1641 N N . PRO A 1 236 ? 74.313 28.528 89.615 1.000 23.599 237 PRO AAA N 1
ATOM 1642 C CA . PRO A 1 236 ? 73.640 29.691 89.051 1.000 22.629 237 PRO AAA CA 1
ATOM 1643 C C . PRO A 1 236 ? 72.820 30.290 90.200 1.000 21.703 237 PRO AAA C 1
ATOM 1644 O O . PRO A 1 236 ? 72.371 29.540 91.051 1.000 19.186 237 PRO AAA O 1
ATOM 1648 N N . PHE A 1 237 ? 72.699 31.622 90.264 1.000 21.499 238 PHE AAA N 1
ATOM 1649 C CA . PHE A 1 237 ? 71.957 32.256 91.374 1.000 19.424 238 PHE AAA CA 1
ATOM 1650 C C . PHE A 1 237 ? 70.822 33.136 90.847 1.000 17.985 238 PHE AAA C 1
ATOM 1651 O O . PHE A 1 237 ? 70.821 33.591 89.666 1.000 17.598 238 PHE AAA O 1
ATOM 1659 N N . TYR A 1 238 ? 69.828 33.279 91.719 1.000 17.786 239 TYR AAA N 1
ATOM 1660 C CA . TYR A 1 238 ? 68.746 34.292 91.657 1.000 17.486 239 TYR AAA CA 1
ATOM 1661 C C . TYR A 1 238 ? 68.991 35.197 92.865 1.000 16.726 239 TYR AAA C 1
ATOM 1662 O O . TYR A 1 238 ? 69.010 34.671 93.982 1.000 15.282 239 TYR AAA O 1
ATOM 1671 N N . LEU A 1 239 ? 69.196 36.490 92.635 1.000 16.801 240 LEU AAA N 1
ATOM 1672 C CA . LEU A 1 239 ? 69.355 37.503 93.707 1.000 17.138 240 LEU AAA CA 1
ATOM 1673 C C . LEU A 1 239 ? 68.159 38.434 93.624 1.000 16.101 240 LEU AAA C 1
ATOM 1674 O O . LEU A 1 239 ? 67.915 38.988 92.555 1.000 15.097 240 LEU AAA O 1
ATOM 1679 N N . ASN A 1 240 ? 67.418 38.484 94.720 1.000 16.694 241 ASN AAA N 1
ATOM 1680 C CA . ASN A 1 240 ? 66.340 39.457 94.980 1.000 17.017 241 ASN AAA CA 1
ATOM 1681 C C . ASN A 1 240 ? 67.002 40.605 95.744 1.000 17.157 241 ASN AAA C 1
ATOM 1682 O O . ASN A 1 240 ? 67.171 40.476 96.966 1.000 15.905 241 ASN AAA O 1
ATOM 1687 N N . MET A 1 241 ? 67.490 41.617 95.019 1.000 17.431 242 MET AAA N 1
ATOM 1688 C CA . MET A 1 241 ? 68.155 42.800 95.633 1.000 15.790 242 MET AAA CA 1
ATOM 1689 C C . MET A 1 241 ? 67.066 43.838 95.884 1.000 15.472 242 MET AAA C 1
ATOM 1690 O O . MET A 1 241 ? 66.751 44.633 94.971 1.000 15.581 242 MET AAA O 1
ATOM 1695 N N . ALA A 1 242 ? 66.423 43.726 97.037 1.000 14.016 243 ALA AAA N 1
ATOM 1696 C CA . ALA A 1 242 ? 65.229 44.506 97.433 1.000 13.869 243 ALA AAA CA 1
ATOM 1697 C C . ALA A 1 242 ? 65.661 45.595 98.415 1.000 13.620 243 ALA AAA C 1
ATOM 1698 O O . ALA A 1 242 ? 65.677 45.325 99.610 1.000 14.037 243 ALA AAA O 1
ATOM 1700 N N . HIS A 1 243 ? 66.026 46.766 97.909 1.000 13.870 244 HIS AAA N 1
ATOM 1701 C CA . HIS A 1 243 ? 66.453 47.922 98.744 1.000 14.748 244 HIS AAA CA 1
ATOM 1702 C C . HIS A 1 243 ? 65.335 48.393 99.688 1.000 14.803 244 HIS AAA C 1
ATOM 1703 O O . HIS A 1 243 ? 64.140 48.367 99.339 1.000 14.223 244 HIS AAA O 1
ATOM 1710 N N . TYR A 1 244 ? 65.727 48.829 100.873 1.000 15.372 245 TYR AAA N 1
ATOM 1711 C CA . TYR A 1 244 ? 64.848 49.578 101.790 1.000 15.488 245 TYR AAA CA 1
ATOM 1712 C C . TYR A 1 244 ? 64.671 50.985 101.200 1.000 14.810 245 TYR AAA C 1
ATOM 1713 O O . TYR A 1 244 ? 63.542 51.502 101.249 1.000 15.826 245 TYR AAA O 1
ATOM 1722 N N . ALA A 1 245 ? 65.741 51.553 100.627 1.000 15.040 246 ALA AAA N 1
ATOM 1723 C CA . ALA A 1 245 ? 65.686 52.765 99.780 1.000 14.634 246 ALA AAA CA 1
ATOM 1724 C C . ALA A 1 245 ? 64.611 52.540 98.728 1.000 13.879 246 ALA AAA C 1
ATOM 1725 O O . ALA A 1 245 ? 64.515 51.436 98.195 1.000 13.761 246 ALA AAA O 1
ATOM 1727 N N . VAL A 1 246 ? 63.765 53.550 98.441 1.000 14.213 247 VAL AAA N 1
ATOM 1728 C CA . VAL A 1 246 ? 63.880 54.920 98.913 1.000 13.714 247 VAL AAA CA 1
ATOM 1729 C C . VAL A 1 246 ? 62.682 55.287 99.810 1.000 14.143 247 VAL AAA C 1
ATOM 1730 O O . VAL A 1 246 ? 62.185 56.419 99.740 1.000 14.609 247 VAL AAA O 1
ATOM 1734 N N . HIS A 1 247 ? 62.257 54.382 100.683 1.000 14.846 248 HIS AAA N 1
ATOM 1735 C CA . HIS A 1 247 ? 61.125 54.596 101.616 1.000 14.152 248 HIS AAA CA 1
ATOM 1736 C C . HIS A 1 247 ? 61.543 55.601 102.694 1.000 15.241 248 HIS AAA C 1
ATOM 1737 O O . HIS A 1 247 ? 62.733 55.570 103.101 1.000 15.280 248 HIS AAA O 1
ATOM 1744 N N . SER A 1 248 ? 60.598 56.410 103.171 1.000 14.460 249 SER AAA N 1
ATOM 1745 C CA . SER A 1 248 ? 60.726 57.171 104.445 1.000 15.882 249 SER AAA CA 1
ATOM 1746 C C . SER A 1 248 ? 61.141 56.197 105.558 1.000 16.372 249 SER AAA C 1
ATOM 1747 O O . SER A 1 248 ? 60.856 54.991 105.501 1.000 15.903 249 SER AAA O 1
ATOM 1750 N N . PRO A 1 249 ? 61.847 56.641 106.618 1.000 17.879 250 PRO AAA N 1
ATOM 1751 C CA . PRO A 1 249 ? 62.211 58.044 106.840 1.000 17.919 250 PRO AAA CA 1
ATOM 1752 C C . PRO A 1 249 ? 63.281 58.535 105.859 1.000 17.149 250 PRO AAA C 1
ATOM 1753 O O . PRO A 1 249 ? 64.289 57.876 105.634 1.000 15.553 250 PRO AAA O 1
ATOM 1757 N N . PHE A 1 250 ? 63.035 59.700 105.282 1.000 17.374 251 PHE AAA N 1
ATOM 1758 C CA . PHE A 1 250 ? 63.933 60.334 104.292 1.000 17.770 251 PHE AAA CA 1
ATOM 1759 C C . PHE A 1 250 ? 65.112 60.914 105.079 1.000 18.802 251 PHE AAA C 1
ATOM 1760 O O . PHE A 1 250 ? 65.126 62.138 105.377 1.000 17.272 251 PHE AAA O 1
ATOM 1768 N N . GLN A 1 251 ? 66.102 60.066 105.366 1.000 19.081 252 GLN AAA N 1
ATOM 1769 C CA . GLN A 1 251 ? 67.339 60.434 106.111 1.000 18.895 252 GLN AAA CA 1
ATOM 1770 C C . GLN A 1 251 ? 68.469 60.653 105.100 1.000 19.124 252 GLN AAA C 1
ATOM 1771 O O . GLN A 1 251 ? 68.926 59.688 104.480 1.000 19.623 252 GLN AAA O 1
ATOM 1777 N N . ALA A 1 252 ? 68.916 61.895 104.938 1.000 18.729 253 ALA AAA N 1
ATOM 1778 C CA . ALA A 1 252 ? 69.872 62.282 103.880 1.000 18.482 253 ALA AAA CA 1
ATOM 1779 C C . ALA A 1 252 ? 71.160 61.457 104.015 1.000 19.150 253 ALA AAA C 1
ATOM 1780 O O . ALA A 1 252 ? 71.660 61.259 105.137 1.000 18.938 253 ALA AAA O 1
ATOM 1782 N N . ASP A 1 253 ? 71.672 60.975 102.892 1.000 18.183 254 ASP AAA N 1
ATOM 1783 C CA . ASP A 1 253 ? 73.006 60.355 102.787 1.000 18.836 254 ASP AAA CA 1
ATOM 1784 C C . ASP A 1 253 ? 74.034 61.480 102.572 1.000 18.544 254 ASP AAA C 1
ATOM 1785 O O . ASP A 1 253 ? 74.042 62.105 101.496 1.000 17.241 254 ASP AAA O 1
ATOM 1790 N N . LYS A 1 254 ? 74.924 61.685 103.536 1.000 19.099 255 LYS AAA N 1
ATOM 1791 C CA . LYS A 1 254 ? 75.965 62.753 103.463 1.000 19.970 255 LYS AAA CA 1
ATOM 1792 C C . LYS A 1 254 ? 76.906 62.533 102.267 1.000 20.798 255 LYS AAA C 1
ATOM 1793 O O . LYS A 1 254 ? 77.572 63.483 101.887 1.000 20.065 255 LYS AAA O 1
ATOM 1799 N N . ARG A 1 255 ? 76.977 61.328 101.689 1.000 18.887 256 ARG AAA N 1
ATOM 1800 C CA . ARG A 1 255 ? 77.883 61.019 100.554 1.000 18.347 256 ARG AAA CA 1
ATOM 1801 C C . ARG A 1 255 ? 77.442 61.830 99.340 1.000 18.042 256 ARG AAA C 1
ATOM 1802 O O . ARG A 1 255 ? 78.270 62.073 98.476 1.000 18.640 256 ARG AAA O 1
ATOM 1810 N N . PHE A 1 256 ? 76.190 62.280 99.300 1.000 18.449 257 PHE AAA N 1
ATOM 1811 C CA . PHE A 1 256 ? 75.586 62.831 98.063 1.000 19.541 257 PHE AAA CA 1
ATOM 1812 C C . PHE A 1 256 ? 74.855 64.156 98.304 1.000 19.322 257 PHE AAA C 1
ATOM 1813 O O . PHE A 1 256 ? 74.484 64.761 97.285 1.000 19.045 257 PHE AAA O 1
ATOM 1821 N N . LEU A 1 257 ? 74.613 64.574 99.554 1.000 21.904 258 LEU AAA N 1
ATOM 1822 C CA . LEU A 1 257 ? 73.667 65.686 99.867 1.000 23.550 258 LEU AAA CA 1
ATOM 1823 C C . LEU A 1 257 ? 74.124 66.973 99.162 1.000 26.099 258 LEU AAA C 1
ATOM 1824 O O . LEU A 1 257 ? 73.253 67.725 98.688 1.000 24.179 258 LEU AAA O 1
ATOM 1829 N N . SER A 1 258 ? 75.428 67.199 99.001 1.000 25.977 259 SER AAA N 1
ATOM 1830 C CA . SER A 1 258 ? 75.934 68.516 98.527 1.000 27.901 259 SER AAA CA 1
ATOM 1831 C C . SER A 1 258 ? 75.491 68.818 97.086 1.000 28.161 259 SER AAA C 1
ATOM 1832 O O . SER A 1 258 ? 75.440 70.000 96.755 1.000 30.462 259 SER AAA O 1
ATOM 1835 N N A ARG A 1 259 ? 75.092 67.797 96.315 0.500 26.222 260 ARG AAA N 1
ATOM 1836 N N B ARG A 1 259 ? 75.122 67.818 96.267 0.500 27.284 260 ARG AAA N 1
ATOM 1837 C CA A ARG A 1 259 ? 74.645 67.910 94.900 0.500 25.626 260 ARG AAA CA 1
ATOM 1838 C CA B ARG A 1 259 ? 74.657 68.052 94.867 0.500 27.472 260 ARG AAA CA 1
ATOM 1839 C C A ARG A 1 259 ? 73.207 68.461 94.794 0.500 25.780 260 ARG AAA C 1
ATOM 1840 C C B ARG A 1 259 ? 73.264 68.710 94.847 0.500 26.680 260 ARG AAA C 1
ATOM 1841 O O A ARG A 1 259 ? 72.778 68.745 93.654 0.500 26.611 260 ARG AAA O 1
ATOM 1842 O O B ARG A 1 259 ? 72.950 69.371 93.841 0.500 28.500 260 ARG AAA O 1
ATOM 1857 N N . TYR A 1 260 ? 72.450 68.550 95.896 1.000 25.469 261 TYR AAA N 1
ATOM 1858 C CA . TYR A 1 260 ? 70.984 68.835 95.844 1.000 25.361 261 TYR AAA CA 1
ATOM 1859 C C . TYR A 1 260 ? 70.619 70.159 96.541 1.000 25.340 261 TYR AAA C 1
ATOM 1860 O O . TYR A 1 260 ? 70.369 70.146 97.759 1.000 25.503 261 TYR AAA O 1
ATOM 1869 N N . THR A 1 261 ? 70.457 71.241 95.764 1.000 26.081 262 THR AAA N 1
ATOM 1870 C CA . THR A 1 261 ? 70.361 72.638 96.288 1.000 27.120 262 THR AAA CA 1
ATOM 1871 C C . THR A 1 261 ? 69.227 73.446 95.634 1.000 28.416 262 THR AAA C 1
ATOM 1872 O O . THR A 1 261 ? 69.228 74.680 95.795 1.000 27.043 262 THR AAA O 1
ATOM 1876 N N . ASP A 1 262 ? 68.273 72.803 94.966 1.000 25.463 263 ASP AAA N 1
ATOM 1877 C CA . ASP A 1 262 ? 67.142 73.495 94.298 1.000 24.643 263 ASP AAA CA 1
ATOM 1878 C C . ASP A 1 262 ? 66.290 74.177 95.366 1.000 22.887 263 ASP AAA C 1
ATOM 1879 O O . ASP A 1 262 ? 65.763 73.521 96.263 1.000 19.468 263 ASP AAA O 1
ATOM 1884 N N . PRO A 1 263 ? 66.136 75.523 95.312 1.000 22.121 264 PRO AAA N 1
ATOM 1885 C CA . PRO A 1 263 ? 65.361 76.255 96.317 1.000 22.280 264 PRO AAA CA 1
ATOM 1886 C C . PRO A 1 263 ? 63.893 75.826 96.471 1.000 19.264 264 PRO AAA C 1
ATOM 1887 O O . PRO A 1 263 ? 63.323 76.082 97.508 1.000 18.939 264 PRO AAA O 1
ATOM 1891 N N . ASP A 1 264 ? 63.304 75.194 95.452 1.000 20.267 265 ASP AAA N 1
ATOM 1892 C CA . ASP A 1 264 ? 61.872 74.776 95.456 1.000 21.388 265 ASP AAA CA 1
ATOM 1893 C C . ASP A 1 264 ? 61.747 73.305 95.893 1.000 20.940 265 ASP AAA C 1
ATOM 1894 O O . ASP A 1 264 ? 60.641 72.788 95.843 1.000 19.213 265 ASP AAA O 1
ATOM 1899 N N . LYS A 1 265 ? 62.832 72.651 96.301 1.000 22.001 266 LYS AAA N 1
ATOM 1900 C CA . LYS A 1 265 ? 62.773 71.277 96.863 1.000 21.818 266 LYS AAA CA 1
ATOM 1901 C C . LYS A 1 265 ? 63.125 71.342 98.352 1.000 20.879 266 LYS AAA C 1
ATOM 1902 O O . LYS A 1 265 ? 64.225 71.806 98.669 1.000 22.938 266 LYS AAA O 1
ATOM 1908 N N . ASN A 1 266 ? 62.234 70.902 99.239 1.000 21.268 267 ASN AAA N 1
ATOM 1909 C CA . ASN A 1 266 ? 62.439 71.012 100.710 1.000 20.354 267 ASN AAA CA 1
ATOM 1910 C C . ASN A 1 266 ? 63.498 69.976 101.148 1.000 19.999 267 ASN AAA C 1
ATOM 1911 O O . ASN A 1 266 ? 64.019 69.194 100.284 1.000 18.002 267 ASN AAA O 1
ATOM 1916 N N . GLU A 1 267 ? 63.830 69.982 102.433 1.000 19.275 268 GLU AAA N 1
ATOM 1917 C CA . GLU A 1 267 ? 64.890 69.131 103.018 1.000 20.260 268 GLU AAA CA 1
ATOM 1918 C C . GLU A 1 267 ? 64.530 67.667 102.745 1.000 18.412 268 GLU AAA C 1
ATOM 1919 O O . GLU A 1 267 ? 65.431 66.915 102.388 1.000 18.077 268 GLU AAA O 1
ATOM 1925 N N . GLN A 1 268 ? 63.259 67.295 102.883 1.000 17.845 269 GLN AAA N 1
ATOM 1926 C CA . GLN A 1 268 ? 62.809 65.897 102.662 1.000 18.928 269 GLN AAA CA 1
ATOM 1927 C C . GLN A 1 268 ? 63.099 65.477 101.211 1.000 16.100 269 GLN AAA C 1
ATOM 1928 O O . GLN A 1 268 ? 63.579 64.351 101.020 1.000 14.766 269 GLN AAA O 1
ATOM 1934 N N . ALA A 1 269 ? 62.770 66.304 100.218 1.000 15.250 270 ALA AAA N 1
ATOM 1935 C CA . ALA A 1 269 ? 63.009 66.021 98.785 1.000 15.431 270 ALA AAA CA 1
ATOM 1936 C C . ALA A 1 269 ? 64.511 65.879 98.500 1.000 15.872 270 ALA AAA C 1
ATOM 1937 O O . ALA A 1 269 ? 64.883 65.032 97.707 1.000 15.274 270 ALA AAA O 1
ATOM 1939 N N . ARG A 1 270 ? 65.360 66.679 99.127 1.000 15.255 271 ARG AAA N 1
ATOM 1940 C CA . ARG A 1 270 ? 66.824 66.566 98.921 1.000 16.292 271 ARG AAA CA 1
ATOM 1941 C C . ARG A 1 270 ? 67.313 65.240 99.522 1.000 15.677 271 ARG AAA C 1
ATOM 1942 O O . ARG A 1 270 ? 68.137 64.573 98.860 1.000 16.730 271 ARG AAA O 1
ATOM 1950 N N . ALA A 1 271 ? 66.820 64.869 100.708 1.000 15.509 272 ALA AAA N 1
ATOM 1951 C CA . ALA A 1 271 ? 67.159 63.590 101.370 1.000 15.749 272 ALA AAA CA 1
ATOM 1952 C C . ALA A 1 271 ? 66.771 62.438 100.425 1.000 15.556 272 ALA AAA C 1
ATOM 1953 O O . ALA A 1 271 ? 67.588 61.536 100.222 1.000 15.618 272 ALA AAA O 1
ATOM 1955 N N . PHE A 1 272 ? 65.561 62.484 99.871 1.000 15.261 273 PHE AAA N 1
ATOM 1956 C CA . PHE A 1 272 ? 65.011 61.480 98.930 1.000 15.726 273 PHE AAA CA 1
ATOM 1957 C C . PHE A 1 272 ? 65.920 61.356 97.698 1.000 16.275 273 PHE AAA C 1
ATOM 1958 O O . PHE A 1 272 ? 66.235 60.224 97.298 1.000 16.107 273 PHE AAA O 1
ATOM 1966 N N . ALA A 1 273 ? 66.371 62.475 97.148 1.000 15.913 274 ALA AAA N 1
ATOM 1967 C CA . ALA A 1 273 ? 67.334 62.485 96.021 1.000 17.439 274 ALA AAA CA 1
ATOM 1968 C C . ALA A 1 273 ? 68.613 61.709 96.410 1.000 16.873 274 ALA AAA C 1
ATOM 1969 O O . ALA A 1 273 ? 69.114 60.926 95.564 1.000 16.520 274 ALA AAA O 1
ATOM 1971 N N . THR A 1 274 ? 69.139 61.904 97.631 1.000 15.869 275 THR AAA N 1
ATOM 1972 C CA . THR A 1 274 ? 70.345 61.166 98.096 1.000 15.258 275 THR AAA CA 1
ATOM 1973 C C . THR A 1 274 ? 70.049 59.674 98.236 1.000 15.224 275 THR AAA C 1
ATOM 1974 O O . THR A 1 274 ? 71.012 58.898 98.021 1.000 14.176 275 THR AAA O 1
ATOM 1978 N N . LEU A 1 275 ? 68.824 59.273 98.613 1.000 14.209 276 LEU AAA N 1
ATOM 1979 C CA . LEU A 1 275 ? 68.473 57.828 98.691 1.000 14.572 276 LEU AAA CA 1
ATOM 1980 C C . LEU A 1 275 ? 68.493 57.260 97.265 1.000 14.228 276 LEU AAA C 1
ATOM 1981 O O . LEU A 1 275 ? 69.008 56.159 97.096 1.000 15.476 276 LEU AAA O 1
ATOM 1986 N N . ILE A 1 276 ? 68.001 58.000 96.275 1.000 12.420 277 ILE AAA N 1
ATOM 1987 C CA . ILE A 1 276 ? 68.047 57.597 94.846 1.000 13.090 277 ILE AAA CA 1
ATOM 1988 C C . ILE A 1 276 ? 69.498 57.435 94.393 1.000 13.858 277 ILE AAA C 1
ATOM 1989 O O . ILE A 1 276 ? 69.789 56.443 93.704 1.000 13.268 277 ILE AAA O 1
ATOM 1994 N N . GLU A 1 277 ? 70.388 58.376 94.735 1.000 14.260 278 GLU AAA N 1
ATOM 1995 C CA . GLU A 1 277 ? 71.772 58.341 94.214 1.000 14.911 278 GLU AAA CA 1
ATOM 1996 C C . GLU A 1 277 ? 72.517 57.155 94.848 1.000 14.535 278 GLU AAA C 1
ATOM 1997 O O . GLU A 1 277 ? 73.363 56.523 94.146 1.000 15.786 278 GLU AAA O 1
ATOM 2003 N N . GLY A 1 278 ? 72.238 56.857 96.114 1.000 14.281 279 GLY AAA N 1
ATOM 2004 C CA . GLY A 1 278 ? 72.862 55.739 96.851 1.000 14.492 279 GLY AAA CA 1
ATOM 2005 C C . GLY A 1 278 ? 72.353 54.401 96.361 1.000 15.523 279 GLY AAA C 1
ATOM 2006 O O . GLY A 1 278 ? 73.151 53.413 96.275 1.000 17.486 279 GLY AAA O 1
ATOM 2007 N N . MET A 1 279 ? 71.072 54.350 96.022 1.000 15.466 280 MET AAA N 1
ATOM 2008 C CA . MET A 1 279 ? 70.452 53.197 95.318 1.000 16.332 280 MET AAA CA 1
ATOM 2009 C C . MET A 1 279 ? 71.231 52.935 94.016 1.000 17.639 280 MET AAA C 1
ATOM 2010 O O . MET A 1 279 ? 71.549 51.761 93.722 1.000 17.667 280 MET AAA O 1
ATOM 2015 N N . ASP A 1 280 ? 71.479 53.982 93.234 1.000 15.789 281 ASP AAA N 1
ATOM 2016 C CA . ASP A 1 280 ? 72.165 53.898 91.916 1.000 15.785 281 ASP AAA CA 1
ATOM 2017 C C . ASP A 1 280 ? 73.629 53.454 92.101 1.000 15.559 281 ASP AAA C 1
ATOM 2018 O O . ASP A 1 280 ? 74.130 52.740 91.229 1.000 15.585 281 ASP AAA O 1
ATOM 2023 N N . LYS A 1 281 ? 74.309 53.889 93.168 1.000 17.385 282 LYS AAA N 1
ATOM 2024 C CA . LYS A 1 281 ? 75.692 53.449 93.515 1.000 17.550 282 LYS AAA CA 1
ATOM 2025 C C . LYS A 1 281 ? 75.686 51.924 93.736 1.000 16.459 282 LYS AAA C 1
ATOM 2026 O O . LYS A 1 281 ? 76.583 51.266 93.234 1.000 15.164 282 LYS AAA O 1
ATOM 2032 N N . SER A 1 282 ? 74.665 51.411 94.427 1.000 17.434 283 SER AAA N 1
ATOM 2033 C CA . SER A 1 282 ? 74.476 49.978 94.739 1.000 17.362 283 SER AAA CA 1
ATOM 2034 C C . SER A 1 282 ? 74.376 49.207 93.427 1.000 16.570 283 SER AAA C 1
ATOM 2035 O O . SER A 1 282 ? 75.057 48.185 93.316 1.000 16.448 283 SER AAA O 1
ATOM 2038 N N . LEU A 1 283 ? 73.560 49.689 92.481 1.000 16.193 284 LEU AAA N 1
ATOM 2039 C CA . LEU A 1 283 ? 73.396 49.060 91.136 1.000 16.698 284 LEU AAA CA 1
ATOM 2040 C C . LEU A 1 283 ? 74.765 49.013 90.441 1.000 17.487 284 LEU AAA C 1
ATOM 2041 O O . LEU A 1 283 ? 75.136 47.932 89.934 1.000 17.073 284 LEU AAA O 1
ATOM 2046 N N . GLY A 1 284 ? 75.531 50.112 90.491 1.000 18.045 285 GLY AAA N 1
ATOM 2047 C CA . GLY A 1 284 ? 76.888 50.146 89.897 1.000 18.506 285 GLY AAA CA 1
ATOM 2048 C C . GLY A 1 284 ? 77.859 49.166 90.561 1.000 17.604 285 GLY AAA C 1
ATOM 2049 O O . GLY A 1 284 ? 78.646 48.549 89.841 1.000 19.594 285 GLY AAA O 1
ATOM 2050 N N . ASP A 1 285 ? 77.844 49.048 91.889 1.000 17.107 286 ASP AAA N 1
ATOM 2051 C CA . ASP A 1 285 ? 78.779 48.167 92.635 1.000 17.677 286 ASP AAA CA 1
ATOM 2052 C C . ASP A 1 285 ? 78.422 46.707 92.300 1.000 18.887 286 ASP AAA C 1
ATOM 2053 O O . ASP A 1 285 ? 79.328 45.825 92.248 1.000 18.129 286 ASP AAA O 1
ATOM 2058 N N . ILE A 1 286 ? 77.142 46.413 92.091 1.000 18.419 287 ILE AAA N 1
ATOM 2059 C CA . ILE A 1 286 ? 76.744 45.012 91.763 1.000 18.221 287 ILE AAA CA 1
ATOM 2060 C C . ILE A 1 286 ? 77.216 44.730 90.339 1.000 20.122 287 ILE AAA C 1
ATOM 2061 O O . ILE A 1 286 ? 77.877 43.688 90.151 1.000 20.858 287 ILE AAA O 1
ATOM 2066 N N . MET A 1 287 ? 77.005 45.658 89.404 1.000 19.172 288 MET AAA N 1
ATOM 2067 C CA . MET A 1 287 ? 77.468 45.477 88.002 1.000 20.905 288 MET AAA CA 1
ATOM 2068 C C . MET A 1 287 ? 78.996 45.308 87.959 1.000 21.686 288 MET AAA C 1
ATOM 2069 O O . MET A 1 287 ? 79.464 44.388 87.256 1.000 20.817 288 MET AAA O 1
ATOM 2074 N N . ASP A 1 288 ? 79.752 46.104 88.724 1.000 22.196 289 ASP AAA N 1
ATOM 2075 C CA . ASP A 1 288 ? 81.237 45.991 88.795 1.000 22.995 289 ASP AAA CA 1
ATOM 2076 C C . ASP A 1 288 ? 81.649 44.609 89.324 1.000 22.902 289 ASP AAA C 1
ATOM 2077 O O . ASP A 1 288 ? 82.615 44.042 88.786 1.000 23.345 289 ASP AAA O 1
ATOM 2082 N N . GLN A 1 289 ? 80.971 44.098 90.351 1.000 22.673 290 GLN AAA N 1
ATOM 2083 C CA . GLN A 1 289 ? 81.263 42.789 90.985 1.000 21.854 290 GLN AAA CA 1
ATOM 2084 C C . GLN A 1 289 ? 81.032 41.704 89.927 1.000 22.448 290 GLN AAA C 1
ATOM 2085 O O . GLN A 1 289 ? 81.825 40.741 89.899 1.000 23.672 290 GLN AAA O 1
ATOM 2091 N N . LEU A 1 290 ? 79.988 41.829 89.099 1.000 21.227 291 LEU AAA N 1
ATOM 2092 C CA . LEU A 1 290 ? 79.707 40.818 88.043 1.000 21.618 291 LEU AAA CA 1
ATOM 2093 C C . LEU A 1 290 ? 80.887 40.823 87.057 1.000 23.606 291 LEU AAA C 1
ATOM 2094 O O . LEU A 1 290 ? 81.324 39.717 86.666 1.000 21.656 291 LEU AAA O 1
ATOM 2099 N N . GLU A 1 291 ? 81.376 42.008 86.683 1.000 24.614 292 GLU AAA N 1
ATOM 2100 C CA . GLU A 1 291 ? 82.502 42.177 85.712 1.000 27.366 292 GLU AAA CA 1
ATOM 2101 C C . GLU A 1 291 ? 83.784 41.597 86.321 1.000 25.906 292 GLU AAA C 1
ATOM 2102 O O . GLU A 1 291 ? 84.451 40.837 85.628 1.000 28.285 292 GLU AAA O 1
ATOM 2108 N N . LYS A 1 292 ? 84.072 41.907 87.586 1.000 26.793 293 LYS AAA N 1
ATOM 2109 C CA . LYS A 1 292 ? 85.257 41.433 88.350 1.000 28.533 293 LYS AAA CA 1
ATOM 2110 C C . LYS A 1 292 ? 85.263 39.892 88.403 1.000 29.534 293 LYS AAA C 1
ATOM 2111 O O . LYS A 1 292 ? 86.347 39.302 88.283 1.000 28.242 293 LYS AAA O 1
ATOM 2114 N N . LEU A 1 293 ? 84.103 39.239 88.528 1.000 27.903 294 LEU AAA N 1
ATOM 2115 C CA . LEU A 1 293 ? 83.993 37.758 88.634 1.000 27.220 294 LEU AAA CA 1
ATOM 2116 C C . LEU A 1 293 ? 83.952 37.108 87.246 1.000 26.106 294 LEU AAA C 1
ATOM 2117 O O . LEU A 1 293 ? 83.999 35.856 87.189 1.000 25.399 294 LEU AAA O 1
ATOM 2122 N N . GLY A 1 294 ? 83.830 37.902 86.180 1.000 25.213 295 GLY AAA N 1
ATOM 2123 C CA . GLY A 1 294 ? 83.758 37.417 84.789 1.000 24.285 295 GLY AAA CA 1
ATOM 2124 C C . GLY A 1 294 ? 82.426 36.768 84.448 1.000 25.748 295 GLY AAA C 1
ATOM 2125 O O . GLY A 1 294 ? 82.421 35.851 83.602 1.000 23.037 295 GLY AAA O 1
ATOM 2126 N N . ILE A 1 295 ? 81.316 37.169 85.079 1.000 22.781 296 ILE AAA N 1
ATOM 2127 C CA . ILE A 1 295 ? 80.003 36.474 84.877 1.000 22.853 296 ILE AAA CA 1
ATOM 2128 C C . ILE A 1 295 ? 78.964 37.443 84.306 1.000 22.383 296 ILE AAA C 1
ATOM 2129 O O . ILE A 1 295 ? 77.797 37.057 84.257 1.000 23.024 296 ILE AAA O 1
ATOM 2134 N N . ALA A 1 296 ? 79.354 38.656 83.921 1.000 25.306 297 ALA AAA N 1
ATOM 2135 C CA . ALA A 1 296 ? 78.407 39.709 83.483 1.000 25.630 297 ALA AAA CA 1
ATOM 2136 C C . ALA A 1 296 ? 77.656 39.247 82.228 1.000 27.106 297 ALA AAA C 1
ATOM 2137 O O . ALA A 1 296 ? 76.426 39.566 82.096 1.000 24.582 297 ALA AAA O 1
ATOM 2139 N N . GLU A 1 297 ? 78.349 38.507 81.351 1.000 26.287 298 GLU AAA N 1
ATOM 2140 C CA . GLU A 1 297 ? 77.799 37.994 80.067 1.000 29.161 298 GLU AAA CA 1
ATOM 2141 C C . GLU A 1 297 ? 76.699 36.979 80.368 1.000 25.397 298 GLU AAA C 1
ATOM 2142 O O . GLU A 1 297 ? 75.844 36.782 79.505 1.000 25.250 298 GLU AAA O 1
ATOM 2148 N N . ASN A 1 298 ? 76.734 36.399 81.565 1.000 27.558 299 ASN AAA N 1
ATOM 2149 C CA . ASN A 1 298 ? 75.853 35.291 82.007 1.000 31.125 299 ASN AAA CA 1
ATOM 2150 C C . ASN A 1 298 ? 74.763 35.788 82.957 1.000 25.001 299 ASN AAA C 1
ATOM 2151 O O . ASN A 1 298 ? 74.022 34.948 83.471 1.000 24.249 299 ASN AAA O 1
ATOM 2156 N N . THR A 1 299 ? 74.675 37.088 83.214 1.000 24.218 300 THR AAA N 1
ATOM 2157 C CA . THR A 1 299 ? 73.769 37.620 84.269 1.000 20.942 300 THR AAA CA 1
ATOM 2158 C C . THR A 1 299 ? 72.769 38.599 83.672 1.000 19.597 300 THR AAA C 1
ATOM 2159 O O . THR A 1 299 ? 73.200 39.634 83.161 1.000 21.194 300 THR AAA O 1
ATOM 2163 N N . LEU A 1 300 ? 71.479 38.282 83.783 1.000 20.848 301 LEU AAA N 1
ATOM 2164 C CA . LEU A 1 300 ? 70.348 39.177 83.428 1.000 21.230 301 LEU AAA CA 1
ATOM 2165 C C . LEU A 1 300 ? 69.994 40.041 84.652 1.000 20.380 301 LEU AAA C 1
ATOM 2166 O O . LEU A 1 300 ? 69.926 39.501 85.799 1.000 18.541 301 LEU AAA O 1
ATOM 2171 N N . ILE A 1 301 ? 69.791 41.338 84.424 1.000 18.429 302 ILE AAA N 1
ATOM 2172 C CA . ILE A 1 301 ? 69.377 42.297 85.483 1.000 18.202 302 ILE AAA CA 1
ATOM 2173 C C . ILE A 1 301 ? 68.005 42.844 85.100 1.000 17.623 302 ILE AAA C 1
ATOM 2174 O O . ILE A 1 301 ? 67.867 43.418 83.997 1.000 15.963 302 ILE AAA O 1
ATOM 2179 N N . LEU A 1 302 ? 67.029 42.692 85.999 1.000 17.948 303 LEU AAA N 1
ATOM 2180 C CA . LEU A 1 302 ? 65.717 43.363 85.872 1.000 17.335 303 LEU AAA CA 1
ATOM 2181 C C . LEU A 1 302 ? 65.610 44.417 86.982 1.000 18.568 303 LEU AAA C 1
ATOM 2182 O O . LEU A 1 302 ? 65.728 44.065 88.177 1.000 19.745 303 LEU AAA O 1
ATOM 2187 N N . PHE A 1 303 ? 65.379 45.665 86.584 1.000 18.315 304 PHE AAA N 1
ATOM 2188 C CA . PHE A 1 303 ? 65.412 46.852 87.457 1.000 16.538 304 PHE AAA CA 1
ATOM 2189 C C . PHE A 1 303 ? 64.000 47.436 87.463 1.000 16.317 304 PHE AAA C 1
ATOM 2190 O O . PHE A 1 303 ? 63.452 47.714 86.382 1.000 15.457 304 PHE AAA O 1
ATOM 2198 N N . LEU A 1 304 ? 63.417 47.613 88.643 1.000 16.856 305 LEU AAA N 1
ATOM 2199 C CA . LEU A 1 304 ? 62.107 48.295 88.765 1.000 17.314 305 LEU AAA CA 1
ATOM 2200 C C . LEU A 1 304 ? 61.914 48.834 90.181 1.000 16.276 305 LEU AAA C 1
ATOM 2201 O O . LEU A 1 304 ? 62.743 48.542 91.065 1.000 16.029 305 LEU AAA O 1
ATOM 2206 N N . GLY A 1 305 ? 60.872 49.647 90.326 1.000 15.738 306 GLY AAA N 1
ATOM 2207 C CA . GLY A 1 305 ? 60.278 50.042 91.617 1.000 15.669 306 GLY AAA CA 1
ATOM 2208 C C . GLY A 1 305 ? 59.089 49.172 91.957 1.000 15.059 306 GLY AAA C 1
ATOM 2209 O O . GLY A 1 305 ? 58.571 48.479 91.044 1.000 15.871 306 GLY AAA O 1
ATOM 2210 N N . ASP A 1 306 ? 58.669 49.170 93.219 1.000 15.724 307 ASP AAA N 1
ATOM 2211 C CA . ASP A 1 306 ? 57.629 48.238 93.716 1.000 16.010 307 ASP AAA CA 1
ATOM 2212 C C . ASP A 1 306 ? 56.234 48.879 93.645 1.000 15.071 307 ASP AAA C 1
ATOM 2213 O O . ASP A 1 306 ? 55.250 48.137 93.724 1.000 15.577 307 ASP AAA O 1
ATOM 2218 N N . ASN A 1 307 ? 56.128 50.199 93.529 1.000 13.819 308 ASN AAA N 1
ATOM 2219 C CA . ASN A 1 307 ? 54.817 50.897 93.463 1.000 13.164 308 ASN AAA CA 1
ATOM 2220 C C . ASN A 1 307 ? 55.080 52.323 92.995 1.000 12.494 308 ASN AAA C 1
ATOM 2221 O O . ASN A 1 307 ? 56.257 52.680 92.803 1.000 12.488 308 ASN AAA O 1
ATOM 2226 N N . GLY A 1 308 ? 54.031 53.109 92.823 1.000 13.251 309 GLY AAA N 1
ATOM 2227 C CA . GLY A 1 308 ? 54.178 54.521 92.445 1.000 13.322 309 GLY AAA CA 1
ATOM 2228 C C . GLY A 1 308 ? 55.160 55.235 93.357 1.000 13.257 309 GLY AAA C 1
ATOM 2229 O O . GLY A 1 308 ? 55.329 54.835 94.560 1.000 13.137 309 GLY AAA O 1
ATOM 2230 N N . GLY A 1 309 ? 55.817 56.249 92.808 1.000 13.459 310 GLY AAA N 1
ATOM 2231 C CA . GLY A 1 309 ? 56.862 57.036 93.489 1.000 13.810 310 GLY AAA CA 1
ATOM 2232 C C . GLY A 1 309 ? 56.338 57.796 94.690 1.000 13.709 310 GLY AAA C 1
ATOM 2233 O O . GLY A 1 309 ? 55.233 58.377 94.610 1.000 13.368 310 GLY AAA O 1
ATOM 2234 N N . ASP A 1 310 ? 57.113 57.820 95.773 1.000 14.543 311 ASP AAA N 1
ATOM 2235 C CA . ASP A 1 310 ? 56.733 58.517 97.025 1.000 14.729 311 ASP AAA CA 1
ATOM 2236 C C . ASP A 1 310 ? 57.587 59.770 97.258 1.000 14.911 311 ASP AAA C 1
ATOM 2237 O O . ASP A 1 310 ? 57.657 60.215 98.434 1.000 14.083 311 ASP AAA O 1
ATOM 2242 N N . ALA A 1 311 ? 58.199 60.343 96.222 1.000 15.033 312 ALA AAA N 1
ATOM 2243 C CA . ALA A 1 311 ? 59.018 61.560 96.382 1.000 16.253 312 ALA AAA CA 1
ATOM 2244 C C . ALA A 1 311 ? 58.194 62.624 97.099 1.000 15.896 312 ALA AAA C 1
ATOM 2245 O O . ALA A 1 311 ? 57.034 62.851 96.753 1.000 17.106 312 ALA AAA O 1
ATOM 2247 N N . PRO A 1 312 ? 58.757 63.306 98.125 1.000 16.720 313 PRO AAA N 1
ATOM 2248 C CA . PRO A 1 312 ? 58.037 64.386 98.800 1.000 17.018 313 PRO AAA CA 1
ATOM 2249 C C . PRO A 1 312 ? 58.152 65.719 98.042 1.000 17.368 313 PRO AAA C 1
ATOM 2250 O O . PRO A 1 312 ? 58.930 66.602 98.433 1.000 15.899 313 PRO AAA O 1
ATOM 2254 N N . LEU A 1 313 ? 57.361 65.847 96.971 1.000 18.455 314 LEU AAA N 1
ATOM 2255 C CA . LEU A 1 313 ? 57.380 66.996 96.014 1.000 19.057 314 LEU AAA CA 1
ATOM 2256 C C . LEU A 1 313 ? 55.948 67.424 95.707 1.000 20.575 314 LEU AAA C 1
ATOM 2257 O O . LEU A 1 313 ? 55.140 66.549 95.385 1.000 18.410 314 LEU AAA O 1
ATOM 2262 N N . GLY A 1 314 ? 55.655 68.725 95.689 1.000 20.833 315 GLY AAA N 1
ATOM 2263 C CA . GLY A 1 314 ? 54.400 69.231 95.108 1.000 20.801 315 GLY AAA CA 1
ATOM 2264 C C . GLY A 1 314 ? 53.194 68.747 95.881 1.000 20.392 315 GLY AAA C 1
ATOM 2265 O O . GLY A 1 314 ? 53.266 68.743 97.092 1.000 22.804 315 GLY AAA O 1
ATOM 2266 N N . ASP A 1 315 ? 52.133 68.342 95.175 1.000 21.199 316 ASP AAA N 1
ATOM 2267 C CA . ASP A 1 315 ? 50.794 68.014 95.723 1.000 20.410 316 ASP AAA CA 1
ATOM 2268 C C . ASP A 1 315 ? 50.490 66.538 95.440 1.000 19.770 316 ASP AAA C 1
ATOM 2269 O O . ASP A 1 315 ? 50.576 66.120 94.249 1.000 16.939 316 ASP AAA O 1
ATOM 2274 N N . GLU A 1 316 ? 50.128 65.792 96.486 1.000 19.158 317 GLU AAA N 1
ATOM 2275 C CA . GLU A 1 316 ? 49.956 64.313 96.487 1.000 21.344 317 GLU AAA CA 1
ATOM 2276 C C . GLU A 1 316 ? 48.918 63.906 95.429 1.000 20.193 317 GLU AAA C 1
ATOM 2277 O O . GLU A 1 316 ? 49.183 62.914 94.753 1.000 18.751 317 GLU AAA O 1
ATOM 2283 N N . ARG A 1 317 ? 47.791 64.624 95.290 1.000 19.084 318 ARG AAA N 1
ATOM 2284 C CA . ARG A 1 317 ? 46.681 64.230 94.367 1.000 20.409 318 ARG AAA CA 1
ATOM 2285 C C . ARG A 1 317 ? 46.680 65.117 93.118 1.000 20.176 318 ARG AAA C 1
ATOM 2286 O O . ARG A 1 317 ? 45.823 64.894 92.227 1.000 17.828 318 ARG AAA O 1
ATOM 2294 N N . GLY A 1 318 ? 47.631 66.059 93.033 1.000 19.940 319 GLY AAA N 1
ATOM 2295 C CA . GLY A 1 318 ? 47.954 66.803 91.801 1.000 20.441 319 GLY AAA CA 1
ATOM 2296 C C . GLY A 1 318 ? 49.188 66.269 91.097 1.000 20.149 319 GLY AAA C 1
ATOM 2297 O O . GLY A 1 318 ? 49.305 65.034 90.913 1.000 18.515 319 GLY AAA O 1
ATOM 2298 N N . TYR A 1 319 ? 50.085 67.186 90.714 1.000 18.510 320 TYR AAA N 1
ATOM 2299 C CA . TYR A 1 319 ? 51.368 66.925 90.021 1.000 18.732 320 TYR AAA CA 1
ATOM 2300 C C . TYR A 1 319 ? 52.494 67.182 91.033 1.000 21.329 320 TYR AAA C 1
ATOM 2301 O O . TYR A 1 319 ? 52.414 68.141 91.822 1.000 24.336 320 TYR AAA O 1
ATOM 2310 N N . GLY A 1 320 ? 53.404 66.212 91.164 1.000 20.942 321 GLY AAA N 1
ATOM 2311 C CA . GLY A 1 320 ? 54.580 66.342 92.038 1.000 19.816 321 GLY AAA CA 1
ATOM 2312 C C . GLY A 1 320 ? 55.502 65.142 91.944 1.000 17.988 321 GLY AAA C 1
ATOM 2313 O O . GLY A 1 320 ? 56.510 65.261 91.253 1.000 18.741 321 GLY AAA O 1
ATOM 2314 N N . SER A 1 321 ? 55.178 64.058 92.641 1.000 17.608 322 SER AAA N 1
ATOM 2315 C CA . SER 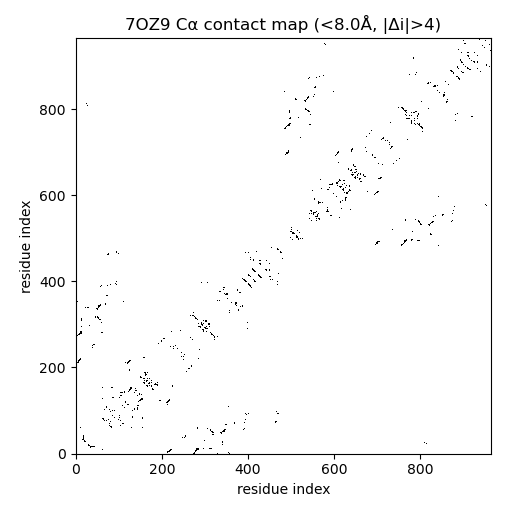A 1 321 ? 56.065 62.881 92.840 1.000 16.326 322 SER AAA CA 1
ATOM 2316 C C . SER A 1 321 ? 56.444 62.244 91.492 1.000 15.675 322 SER AAA C 1
ATOM 2317 O O . SER A 1 321 ? 57.598 61.815 91.370 1.000 15.240 322 SER AAA O 1
ATOM 2320 N N . SER A 1 322 ? 55.520 62.171 90.521 1.000 15.794 323 SER AAA N 1
ATOM 2321 C CA . SER A 1 322 ? 55.773 61.605 89.168 1.000 14.806 323 SER AAA CA 1
ATOM 2322 C C . SER A 1 322 ? 55.419 62.583 88.029 1.000 15.264 323 SER AAA C 1
ATOM 2323 O O . SER A 1 322 ? 55.134 62.104 86.922 1.000 14.505 323 SER AAA O 1
ATOM 2326 N N . ALA A 1 323 ? 55.525 63.903 88.223 1.000 15.686 324 ALA AAA N 1
ATOM 2327 C CA . ALA A 1 323 ? 55.218 64.875 87.144 1.000 16.683 324 ALA AAA CA 1
ATOM 2328 C C . ALA A 1 323 ? 56.066 64.537 85.920 1.000 16.647 324 ALA AAA C 1
ATOM 2329 O O . ALA A 1 323 ? 57.284 64.396 86.040 1.000 16.231 324 ALA AAA O 1
ATOM 2331 N N . PRO A 1 324 ? 55.501 64.492 84.689 1.000 17.742 325 PRO AAA N 1
ATOM 2332 C CA . PRO A 1 324 ? 54.205 65.106 84.380 1.000 18.371 325 PRO AAA CA 1
ATOM 2333 C C . PRO A 1 324 ? 52.949 64.261 84.666 1.000 18.473 325 PRO AAA C 1
ATOM 2334 O O . PRO A 1 324 ? 51.855 64.759 84.492 1.000 18.561 325 PRO AAA O 1
ATOM 2338 N N . LEU A 1 325 ? 53.101 63.040 85.174 1.000 16.552 326 LEU AAA N 1
ATOM 2339 C CA . LEU A 1 325 ? 51.936 62.165 85.471 1.000 16.736 326 LEU AAA CA 1
ATOM 2340 C C . LEU A 1 325 ? 51.298 62.648 86.778 1.000 15.365 326 LEU AAA C 1
ATOM 2341 O O . LEU A 1 325 ? 51.978 63.295 87.579 1.000 15.206 326 LEU AAA O 1
ATOM 2346 N N . ARG A 1 326 ? 50.023 62.366 86.964 1.000 16.227 327 ARG AAA N 1
ATOM 2347 C CA . ARG A 1 326 ? 49.245 62.748 88.164 1.000 17.205 327 ARG AAA CA 1
ATOM 2348 C C . ARG A 1 326 ? 49.493 61.764 89.322 1.000 16.825 327 ARG AAA C 1
ATOM 2349 O O . ARG A 1 326 ? 49.607 60.541 89.081 1.000 16.460 327 ARG AAA O 1
ATOM 2357 N N . GLY A 1 327 ? 49.565 62.291 90.533 1.000 15.108 328 GLY AAA N 1
ATOM 2358 C CA . GLY A 1 327 ? 49.360 61.495 91.757 1.000 15.902 328 GLY AAA CA 1
ATOM 2359 C C . GLY A 1 327 ? 50.657 60.987 92.340 1.000 14.564 328 GLY AAA C 1
ATOM 2360 O O . GLY A 1 327 ? 51.717 61.596 92.100 1.000 17.218 328 GLY AAA O 1
ATOM 2361 N N . LYS A 1 328 ? 50.556 59.957 93.167 1.000 12.910 329 LYS AAA N 1
ATOM 2362 C CA . LYS A 1 328 ? 51.641 59.546 94.065 1.000 12.813 329 LYS AAA CA 1
ATOM 2363 C C . LYS A 1 328 ? 51.366 58.107 94.441 1.000 12.271 329 LYS AAA C 1
ATOM 2364 O O . LYS A 1 328 ? 50.200 57.673 94.247 1.000 12.911 329 LYS AAA O 1
ATOM 2370 N N . LYS A 1 329 ? 52.369 57.452 95.018 1.000 12.823 330 LYS AAA N 1
ATOM 2371 C CA . LYS A 1 329 ? 52.200 56.193 95.785 1.000 12.901 330 LYS AAA CA 1
ATOM 2372 C C . LYS A 1 329 ? 50.844 56.181 96.506 1.000 12.870 330 LYS AAA C 1
ATOM 2373 O O . LYS A 1 329 ? 50.536 57.120 97.285 1.000 11.473 330 LYS AAA O 1
ATOM 2379 N N . GLY A 1 330 ? 50.102 55.096 96.289 1.000 12.712 331 GLY AAA N 1
ATOM 2380 C CA . GLY A 1 330 ? 48.881 54.755 97.027 1.000 13.244 331 GLY AAA CA 1
ATOM 2381 C C . GLY A 1 330 ? 47.665 55.445 96.459 1.000 13.617 331 GLY AAA C 1
ATOM 2382 O O . GLY A 1 330 ? 46.600 55.224 97.041 1.000 15.651 331 GLY AAA O 1
ATOM 2383 N N . THR A 1 331 ? 47.800 56.278 95.413 1.000 15.523 332 THR AAA N 1
ATOM 2384 C CA . THR A 1 331 ? 46.659 56.923 94.713 1.000 15.613 332 THR AAA CA 1
ATOM 2385 C C . THR A 1 331 ? 46.197 56.007 93.566 1.000 14.840 332 THR AAA C 1
ATOM 2386 O O . THR A 1 331 ? 46.960 55.142 93.159 1.000 14.488 332 THR AAA O 1
ATOM 2390 N N . GLU A 1 332 ? 45.018 56.324 93.034 1.000 14.571 333 GLU AAA N 1
ATOM 2391 C CA . GLU A 1 332 ? 44.291 55.680 91.914 1.000 15.222 333 GLU AAA CA 1
ATOM 2392 C C . GLU A 1 332 ? 44.816 56.208 90.576 1.000 15.061 333 GLU AAA C 1
ATOM 2393 O O . GLU A 1 332 ? 44.412 55.655 89.515 1.000 15.037 333 GLU AAA O 1
ATOM 2399 N N . PHE A 1 333 ? 45.721 57.193 90.588 1.000 13.936 334 PHE AAA N 1
ATOM 2400 C CA . PHE A 1 333 ? 46.224 57.853 89.355 1.000 15.270 334 PHE AAA CA 1
ATOM 2401 C C . PHE A 1 333 ? 47.437 57.077 88.845 1.000 14.337 334 PHE AAA C 1
ATOM 2402 O O . PHE A 1 333 ? 47.922 56.188 89.535 1.000 14.356 334 PHE AAA O 1
ATOM 2410 N N . GLU A 1 334 ? 47.923 57.438 87.668 1.000 15.105 335 GLU AAA N 1
ATOM 2411 C CA . GLU A 1 334 ? 49.093 56.773 87.043 1.000 15.129 335 GLU AAA CA 1
ATOM 2412 C C . GLU A 1 334 ? 50.295 56.864 87.988 1.000 14.761 335 GLU AAA C 1
ATOM 2413 O O . GLU A 1 334 ? 51.027 55.861 88.070 1.000 14.766 335 GLU AAA O 1
ATOM 2419 N N . GLY A 1 335 ? 50.449 57.978 88.727 1.000 15.062 336 GLY AAA N 1
ATOM 2420 C CA . GLY A 1 335 ? 51.538 58.168 89.714 1.000 15.781 336 GLY AAA CA 1
ATOM 2421 C C . GLY A 1 335 ? 51.497 57.154 90.858 1.000 15.019 336 GLY AAA C 1
ATOM 2422 O O . GLY A 1 335 ? 52.482 57.059 91.641 1.000 15.052 336 GLY AAA O 1
ATOM 2423 N N . GLY A 1 336 ? 50.360 56.473 91.024 1.000 15.070 337 GLY AAA N 1
ATOM 2424 C CA . GLY A 1 336 ? 50.182 55.447 92.062 1.000 15.624 337 GLY AAA CA 1
ATOM 2425 C C . GLY A 1 336 ? 50.833 54.124 91.703 1.000 15.544 337 GLY AAA C 1
ATOM 2426 O O . GLY A 1 336 ? 51.096 53.364 92.636 1.000 15.570 337 GLY AAA O 1
ATOM 2427 N N A MET A 1 337 ? 51.118 53.859 90.420 0.500 16.489 338 MET AAA N 1
ATOM 2428 N N B MET A 1 337 ? 51.064 53.863 90.403 0.500 16.105 338 MET AAA N 1
ATOM 2429 C CA A MET A 1 337 ? 51.444 52.482 89.955 0.500 17.176 338 MET AAA CA 1
ATOM 2430 C CA B MET A 1 337 ? 51.311 52.496 89.858 0.500 16.473 338 MET AAA CA 1
ATOM 2431 C C A MET A 1 337 ? 52.303 52.446 88.676 0.500 17.048 338 MET AAA C 1
ATOM 2432 C C B MET A 1 337 ? 52.436 52.439 88.802 0.500 16.554 338 MET AAA C 1
ATOM 2433 O O A MET A 1 337 ? 52.458 51.337 88.125 0.500 16.939 338 MET AAA O 1
ATOM 2434 O O B MET A 1 337 ? 52.938 51.314 88.573 0.500 15.869 338 MET AAA O 1
ATOM 2443 N N . ARG A 1 338 ? 52.887 53.570 88.235 1.000 16.158 339 ARG AAA N 1
ATOM 2444 C CA . ARG A 1 338 ? 53.857 53.587 87.090 1.000 15.180 339 ARG AAA CA 1
ATOM 2445 C C . ARG A 1 338 ? 55.303 53.573 87.598 1.000 14.794 339 ARG AAA C 1
ATOM 2446 O O . ARG A 1 338 ? 55.738 54.582 88.186 1.000 15.278 339 ARG AAA O 1
ATOM 2454 N N . VAL A 1 339 ? 56.016 52.458 87.380 1.000 13.602 340 VAL AAA N 1
ATOM 2455 C CA . VAL A 1 339 ? 57.383 52.228 87.921 1.000 15.296 340 VAL AAA CA 1
ATOM 2456 C C . VAL A 1 339 ? 58.357 52.215 86.755 1.000 14.949 340 VAL AAA C 1
ATOM 2457 O O . VAL A 1 339 ? 57.956 51.926 85.622 1.000 14.854 340 VAL AAA O 1
ATOM 2461 N N . PRO A 1 340 ? 59.650 52.503 87.011 1.000 15.690 341 PRO AAA N 1
ATOM 2462 C CA . PRO A 1 340 ? 60.669 52.346 85.988 1.000 15.589 341 PRO AAA CA 1
ATOM 2463 C C . PRO A 1 340 ? 60.868 50.840 85.782 1.000 16.463 341 PRO AAA C 1
ATOM 2464 O O . PRO A 1 340 ? 60.600 50.064 86.702 1.000 15.100 341 PRO AAA O 1
ATOM 2468 N N . PHE A 1 341 ? 61.277 50.461 84.576 1.000 14.963 342 PHE AAA N 1
ATOM 2469 C CA . PHE A 1 341 ? 61.631 49.062 84.256 1.000 16.193 342 PHE AAA CA 1
ATOM 2470 C C . PHE A 1 341 ? 62.741 49.078 83.216 1.000 16.263 342 PHE AAA C 1
ATOM 2471 O O . PHE A 1 341 ? 62.515 49.656 82.128 1.000 14.990 342 PHE AAA O 1
ATOM 2479 N N . ILE A 1 342 ? 63.871 48.452 83.535 1.000 15.669 343 ILE AAA N 1
ATOM 2480 C CA . ILE A 1 342 ? 64.995 48.254 82.580 1.000 16.938 343 ILE AAA CA 1
ATOM 2481 C C . ILE A 1 342 ? 65.340 46.766 82.635 1.000 18.408 343 ILE AAA C 1
ATOM 2482 O O . ILE A 1 342 ? 65.471 46.234 83.743 1.000 17.072 343 ILE AAA O 1
ATOM 2487 N N . ALA A 1 343 ? 65.476 46.132 81.474 1.000 18.568 344 ALA AAA N 1
ATOM 2488 C CA . ALA A 1 343 ? 66.030 44.775 81.345 1.000 18.054 344 ALA AAA CA 1
ATOM 2489 C C . ALA A 1 343 ? 67.302 44.883 80.505 1.000 18.347 344 ALA AAA C 1
ATOM 2490 O O . ALA A 1 343 ? 67.223 45.492 79.403 1.000 17.494 344 ALA AAA O 1
ATOM 2492 N N . ALA A 1 344 ? 68.381 44.262 80.978 1.000 17.991 345 ALA AAA N 1
ATOM 2493 C CA . ALA A 1 344 ? 69.696 44.236 80.317 1.000 18.622 345 ALA AAA CA 1
ATOM 2494 C C . ALA A 1 344 ? 70.488 43.025 80.782 1.000 19.156 345 ALA AAA C 1
ATOM 2495 O O . ALA A 1 344 ? 70.533 42.749 82.021 1.000 18.206 345 ALA AAA O 1
ATOM 2497 N N . TRP A 1 345 ? 71.191 42.391 79.837 1.000 20.404 346 TRP AAA N 1
ATOM 2498 C CA . TRP A 1 345 ? 72.378 41.568 80.166 1.000 20.208 346 TRP AAA CA 1
ATOM 2499 C C . TRP A 1 345 ? 73.450 42.513 80.725 1.000 20.952 346 TRP AAA C 1
ATOM 2500 O O . TRP A 1 345 ? 73.570 43.635 80.213 1.000 21.787 346 TRP AAA O 1
ATOM 2511 N N . ALA A 1 346 ? 74.139 42.115 81.794 1.000 21.849 347 ALA AAA N 1
ATOM 2512 C CA . ALA A 1 346 ? 75.131 42.936 82.526 1.000 23.069 347 ALA AAA CA 1
ATOM 2513 C C . ALA A 1 346 ? 76.309 43.280 81.610 1.000 26.226 347 ALA AAA C 1
ATOM 2514 O O . ALA A 1 346 ? 76.909 44.344 81.846 1.000 27.066 347 ALA AAA O 1
ATOM 2516 N N . LYS A 1 347 ? 76.606 42.404 80.634 1.000 25.937 348 LYS AAA N 1
ATOM 2517 C CA . LYS A 1 347 ? 77.532 42.629 79.482 1.000 28.595 348 LYS AAA CA 1
ATOM 2518 C C . LYS A 1 347 ? 76.915 42.018 78.221 1.000 27.097 348 LYS AAA C 1
ATOM 2519 O O . LYS A 1 347 ? 76.938 40.808 78.028 1.000 27.025 348 LYS AAA O 1
ATOM 2523 N N . PRO A 1 348 ? 76.258 42.806 77.351 1.000 29.491 349 PRO AAA N 1
ATOM 2524 C CA . PRO A 1 348 ? 75.732 42.256 76.096 1.000 31.623 349 PRO AAA CA 1
ATOM 2525 C C . PRO A 1 348 ? 76.855 41.605 75.264 1.000 32.658 349 PRO AAA C 1
ATOM 2526 O O . PRO A 1 348 ? 77.974 42.073 75.286 1.000 32.345 349 PRO AAA O 1
ATOM 2530 N N . GLU A 1 349 ? 76.536 40.523 74.565 1.000 35.173 350 GLU AAA N 1
ATOM 2531 C CA . GLU A 1 349 ? 77.529 39.697 73.841 1.000 37.829 350 GLU AAA CA 1
ATOM 2532 C C . GLU A 1 349 ? 76.774 38.790 72.869 1.000 39.007 350 GLU AAA C 1
ATOM 2533 O O . GLU A 1 349 ? 76.182 37.814 73.339 1.000 38.446 350 GLU AAA O 1
ATOM 2539 N N . LYS A 1 350 ? 76.809 39.103 71.569 1.000 43.768 351 LYS AAA N 1
ATOM 2540 C CA . LYS A 1 350 ? 76.051 38.370 70.511 1.000 47.215 351 LYS AAA CA 1
ATOM 2541 C C . LYS A 1 350 ? 76.469 36.892 70.515 1.000 47.016 351 LYS AAA C 1
ATOM 2542 O O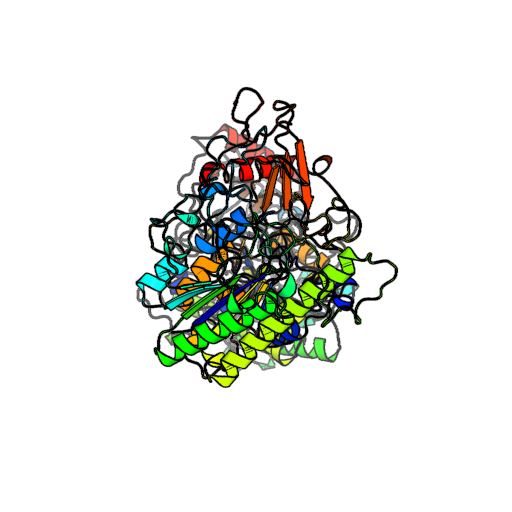 . LYS A 1 350 ? 75.597 36.046 70.256 1.000 54.007 351 LYS AAA O 1
ATOM 2545 N N . LYS A 1 351 ? 77.731 36.602 70.859 1.000 47.733 352 LYS AAA N 1
ATOM 2546 C CA . LYS A 1 351 ? 78.327 35.235 70.880 1.000 47.599 352 LYS AAA CA 1
ATOM 2547 C C . LYS A 1 351 ? 77.666 34.355 71.953 1.000 49.024 352 LYS AAA C 1
ATOM 2548 O O . LYS A 1 351 ? 77.676 33.121 71.764 1.000 50.729 352 LYS AAA O 1
ATOM 2550 N N . SER A 1 352 ? 77.147 34.954 73.038 1.000 45.586 353 SER AAA N 1
ATOM 2551 C CA . SER A 1 352 ? 76.673 34.270 74.276 1.000 42.537 353 SER AAA CA 1
ATOM 2552 C C . SER A 1 352 ? 75.487 33.337 73.976 1.000 41.948 353 SER AAA C 1
ATOM 2553 O O . SER A 1 352 ? 74.521 33.766 73.287 1.000 38.799 353 SER AAA O 1
ATOM 2556 N N . LYS A 1 353 ? 75.552 32.105 74.494 1.000 39.986 354 LYS AAA N 1
ATOM 2557 C CA . LYS A 1 353 ? 74.510 31.064 74.289 1.000 41.037 354 LYS AAA CA 1
ATOM 2558 C C . LYS A 1 353 ? 73.244 31.515 75.024 1.000 38.762 354 LYS AAA C 1
ATOM 2559 O O . LYS A 1 353 ? 72.227 31.629 74.363 1.000 38.860 354 LYS AAA O 1
ATOM 2561 N N . VAL A 1 354 ? 73.346 31.812 76.325 1.000 39.253 355 VAL AAA N 1
ATOM 2562 C CA . VAL A 1 354 ? 72.198 32.175 77.217 1.000 40.491 355 VAL AAA CA 1
ATOM 2563 C C . VAL A 1 354 ? 71.497 33.431 76.692 1.000 37.459 355 VAL AAA C 1
ATOM 2564 O O . VAL A 1 354 ? 70.265 33.528 76.858 1.000 41.017 355 VAL AAA O 1
ATOM 2568 N N . GLN A 1 355 ? 72.230 34.352 76.066 1.000 34.132 356 GLN AAA N 1
ATOM 2569 C CA . GLN A 1 355 ? 71.646 35.628 75.568 1.000 33.974 356 GLN AAA CA 1
ATOM 2570 C C . GLN A 1 355 ? 70.757 35.354 74.349 1.000 36.375 356 GLN AAA C 1
ATOM 2571 O O . GLN A 1 355 ? 69.820 36.141 74.124 1.000 39.096 356 GLN AAA O 1
ATOM 2577 N N . LYS A 1 356 ? 71.013 34.268 73.610 1.000 37.889 357 LYS AAA N 1
ATOM 2578 C CA . LYS A 1 356 ? 70.217 33.854 72.420 1.000 38.909 357 LYS AAA CA 1
ATOM 2579 C C . LYS A 1 356 ? 68.803 33.411 72.832 1.000 36.165 357 LYS AAA C 1
ATOM 2580 O O . LYS A 1 356 ? 67.896 33.554 72.011 1.000 37.736 357 LYS AAA O 1
ATOM 2586 N N . ASN A 1 357 ? 68.617 32.919 74.060 1.000 34.924 358 ASN AAA N 1
ATOM 2587 C CA . ASN A 1 357 ? 67.287 32.605 74.655 1.000 37.958 358 ASN AAA CA 1
ATOM 2588 C C . ASN A 1 357 ? 66.492 33.879 74.987 1.000 37.084 358 ASN AAA C 1
ATOM 2589 O O . ASN A 1 357 ? 65.260 33.764 75.173 1.000 35.562 358 ASN AAA O 1
ATOM 2594 N N . LEU A 1 358 ? 67.156 35.034 75.136 1.000 33.229 359 LEU AAA N 1
ATOM 2595 C CA . LEU A 1 358 ? 66.481 36.311 75.502 1.000 32.126 359 LEU AAA CA 1
ATOM 2596 C C . LEU A 1 358 ? 67.230 37.499 74.926 1.000 30.632 359 LEU AAA C 1
ATOM 2597 O O . LEU A 1 358 ? 67.880 38.241 75.663 1.000 29.753 359 LEU AAA O 1
ATOM 2602 N N . PRO A 1 359 ? 67.187 37.705 73.598 1.000 28.587 360 PRO AAA N 1
ATOM 2603 C CA . PRO A 1 359 ? 67.879 38.840 73.004 1.000 29.639 360 PRO AAA CA 1
ATOM 2604 C C . PRO A 1 359 ? 67.164 40.153 73.348 1.000 28.132 360 PRO AAA C 1
ATOM 2605 O O . PRO A 1 359 ? 65.981 40.249 73.171 1.000 28.349 360 PRO AAA O 1
ATOM 2609 N N . ILE A 1 360 ? 67.919 41.152 73.794 1.000 28.176 361 ILE AAA N 1
ATOM 2610 C CA . ILE A 1 360 ? 67.367 42.477 74.184 1.000 26.198 361 ILE AAA CA 1
ATOM 2611 C C . ILE A 1 360 ? 67.904 43.529 73.213 1.000 24.932 361 ILE AAA C 1
ATOM 2612 O O . ILE A 1 360 ? 69.123 43.586 73.031 1.000 26.956 361 ILE AAA O 1
ATOM 2617 N N . GLU A 1 361 ? 67.019 44.328 72.623 1.000 24.881 362 GLU AAA N 1
ATOM 2618 C CA . GLU A 1 361 ? 67.385 45.482 71.760 1.000 27.838 362 GLU AAA CA 1
ATOM 2619 C C . GLU A 1 361 ? 68.044 46.540 72.657 1.000 28.352 362 GLU AAA C 1
ATOM 2620 O O . GLU A 1 361 ? 67.323 47.178 73.446 1.000 28.542 362 GLU AAA O 1
ATOM 2626 N N . VAL A 1 362 ? 69.365 46.683 72.527 1.000 26.471 363 VAL AAA N 1
ATOM 2627 C CA . VAL A 1 362 ? 70.267 47.526 73.363 1.000 29.248 363 VAL AAA CA 1
ATOM 2628 C C . VAL A 1 362 ? 69.930 49.009 73.137 1.000 28.701 363 VAL AAA C 1
ATOM 2629 O O . VAL A 1 362 ? 69.803 49.418 71.973 1.000 24.510 363 VAL AAA O 1
ATOM 2633 N N . GLY A 1 363 ? 69.774 49.776 74.219 1.000 27.310 364 GLY AAA N 1
ATOM 2634 C CA . GLY A 1 363 ? 69.622 51.251 74.195 1.000 26.707 364 GLY AAA CA 1
ATOM 2635 C C . GLY A 1 363 ? 68.290 51.694 73.614 1.000 25.554 364 GLY AAA C 1
ATOM 2636 O O . GLY A 1 363 ? 68.231 52.772 73.055 1.000 26.263 364 GLY AAA O 1
ATOM 2637 N N . SER A 1 364 ? 67.240 50.887 73.721 1.000 24.546 365 SER AAA N 1
ATOM 2638 C CA . SER A 1 364 ? 65.942 51.168 73.056 1.000 25.541 365 SER AAA CA 1
ATOM 2639 C C . SER A 1 364 ? 64.862 51.376 74.118 1.000 23.904 365 SER AAA C 1
ATOM 2640 O O . SER A 1 364 ? 65.125 51.126 75.311 1.000 20.712 365 SER AAA O 1
ATOM 2643 N N . MET A 1 365 ? 63.696 51.849 73.687 1.000 23.466 366 MET AAA N 1
ATOM 2644 C CA . MET A 1 365 ? 62.501 52.039 74.540 1.000 23.079 366 MET AAA CA 1
ATOM 2645 C C . MET A 1 365 ? 61.374 51.165 73.993 1.000 22.165 366 MET AAA C 1
ATOM 2646 O O . MET A 1 365 ? 61.148 51.166 72.754 1.000 21.140 366 MET AAA O 1
ATOM 2651 N N . GLN A 1 366 ? 60.701 50.450 74.880 1.000 19.004 367 GLN AAA N 1
ATOM 2652 C CA . GLN A 1 366 ? 59.491 49.659 74.552 1.000 20.222 367 GLN AAA CA 1
ATOM 2653 C C . GLN A 1 366 ? 58.276 50.411 75.093 1.000 19.921 367 GLN AAA C 1
ATOM 2654 O O . GLN A 1 366 ? 58.238 50.681 76.322 1.000 18.898 367 GLN AAA O 1
ATOM 2660 N N . THR A 1 367 ? 57.319 50.753 74.234 1.000 19.789 368 THR AAA N 1
ATOM 2661 C CA . THR A 1 367 ? 56.135 51.558 74.627 1.000 20.781 368 THR AAA CA 1
ATOM 2662 C C . THR A 1 367 ? 54.912 50.685 74.872 1.000 19.928 368 THR AAA C 1
ATOM 2663 O O . THR A 1 367 ? 53.930 51.245 75.395 1.000 20.719 368 THR AAA O 1
ATOM 2667 N N . GLN A 1 368 ? 54.951 49.394 74.521 1.000 19.575 369 GLN AAA N 1
ATOM 2668 C CA . GLN A 1 368 ? 53.821 48.481 74.840 1.000 19.363 369 GLN AAA CA 1
ATOM 2669 C C . GLN A 1 368 ? 53.913 48.134 76.332 1.000 17.783 369 GLN AAA C 1
ATOM 2670 O O . GLN A 1 368 ? 55.007 47.797 76.809 1.000 18.286 369 GLN AAA O 1
ATOM 2676 N N . LEU A 1 369 ? 52.776 48.235 76.996 1.000 17.117 370 LEU AAA N 1
ATOM 2677 C CA . LEU A 1 369 ? 52.490 47.986 78.434 1.000 18.300 370 LEU AAA CA 1
ATOM 2678 C C . LEU A 1 369 ? 53.123 46.663 78.881 1.000 17.340 370 LEU AAA C 1
ATOM 2679 O O . LEU A 1 369 ? 53.046 45.660 78.123 1.000 15.274 370 LEU AAA O 1
ATOM 2684 N N . GLY A 1 370 ? 53.756 46.682 80.055 1.000 16.279 371 GLY AAA N 1
ATOM 2685 C CA . GLY A 1 370 ? 54.164 45.492 80.818 1.000 15.729 371 GLY AAA CA 1
ATOM 2686 C C . GLY A 1 370 ? 53.692 45.624 82.256 1.000 15.439 371 GLY AAA C 1
ATOM 2687 O O . GLY A 1 370 ? 53.286 46.762 82.639 1.000 12.203 371 GLY AAA O 1
ATOM 2688 N N . THR A 1 371 ? 53.644 44.507 82.999 1.000 14.167 372 THR AAA N 1
ATOM 2689 C CA . THR A 1 371 ? 53.244 44.520 84.431 1.000 15.361 372 THR AAA CA 1
ATOM 2690 C C . THR A 1 371 ? 54.236 43.692 85.241 1.000 14.859 372 THR AAA C 1
ATOM 2691 O O . THR A 1 371 ? 54.939 42.852 84.657 1.000 15.195 372 THR AAA O 1
ATOM 2695 N N . ILE A 1 372 ? 54.262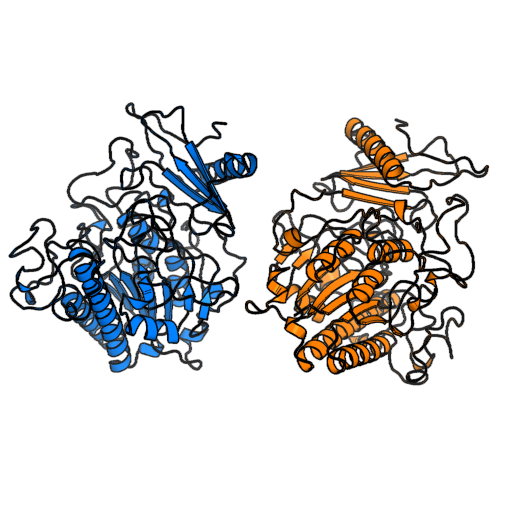 43.916 86.554 1.000 14.491 373 ILE AAA N 1
ATOM 2696 C CA . ILE A 1 372 ? 55.116 43.147 87.500 1.000 14.484 373 ILE AAA CA 1
ATOM 2697 C C . ILE A 1 372 ? 54.743 41.654 87.487 1.000 14.748 373 ILE AAA C 1
ATOM 2698 O O . ILE A 1 372 ? 55.612 40.858 87.841 1.000 14.393 373 ILE AAA O 1
ATOM 2703 N N . MET A 1 373 ? 53.537 41.273 87.075 1.000 14.397 374 MET AAA N 1
ATOM 2704 C CA . MET A 1 373 ? 53.163 39.830 86.982 1.000 15.782 374 MET AAA CA 1
ATOM 2705 C C . MET A 1 373 ? 53.926 39.158 85.838 1.000 16.521 374 MET AAA C 1
ATOM 2706 O O . MET A 1 373 ? 54.063 37.896 85.854 1.000 17.076 374 MET AAA O 1
ATOM 2711 N N . ASP A 1 374 ? 54.428 39.949 84.891 1.000 17.181 375 ASP AAA N 1
ATOM 2712 C CA . ASP A 1 374 ? 55.114 39.429 83.677 1.000 17.339 375 ASP AAA CA 1
ATOM 2713 C C . ASP A 1 374 ? 56.538 38.967 84.016 1.000 16.467 375 ASP AAA C 1
ATOM 2714 O O . ASP A 1 374 ? 57.156 38.266 83.186 1.000 16.700 375 ASP AAA O 1
ATOM 2719 N N . ILE A 1 375 ? 57.067 39.347 85.178 1.000 15.735 376 ILE AAA N 1
ATOM 2720 C CA . ILE A 1 375 ? 58.452 38.994 85.573 1.000 15.229 376 ILE AAA CA 1
ATOM 2721 C C . ILE A 1 375 ? 58.522 37.471 85.744 1.000 15.941 376 ILE AAA C 1
ATOM 2722 O O . ILE A 1 375 ? 59.470 36.918 85.174 1.000 17.665 376 ILE AAA O 1
ATOM 2727 N N . TYR A 1 376 ? 57.549 36.835 86.434 1.000 15.924 377 TYR AAA N 1
ATOM 2728 C CA . TYR A 1 376 ? 57.512 35.381 86.778 1.000 16.319 377 TYR AAA CA 1
ATOM 2729 C C . TYR A 1 376 ? 57.751 34.557 85.509 1.000 16.035 377 TYR AAA C 1
ATOM 2730 O O . TYR A 1 376 ? 58.749 33.834 85.401 1.000 16.584 377 TYR AAA O 1
ATOM 2739 N N . PRO A 1 377 ? 56.867 34.624 84.492 1.000 16.716 378 PRO AAA N 1
ATOM 2740 C CA . PRO A 1 377 ? 57.030 33.790 83.295 1.000 18.646 378 PRO AAA CA 1
ATOM 2741 C C . PRO A 1 377 ? 58.304 34.118 82.488 1.000 19.894 378 PRO AAA C 1
ATOM 2742 O O . PRO A 1 377 ? 58.900 33.203 81.904 1.000 20.381 378 PRO AAA O 1
ATOM 2746 N N . THR A 1 378 ? 58.746 35.376 82.483 1.000 17.819 379 THR AAA N 1
ATOM 2747 C CA . THR A 1 378 ? 59.976 35.805 81.758 1.000 18.409 379 THR AAA CA 1
ATOM 2748 C C . THR A 1 378 ? 61.208 35.177 82.411 1.000 17.607 379 THR AAA C 1
ATOM 2749 O O . THR A 1 378 ? 62.051 34.634 81.688 1.000 17.254 379 THR AAA O 1
ATOM 2753 N N . VAL A 1 379 ? 61.324 35.254 83.735 1.000 17.667 380 VAL AAA N 1
ATOM 2754 C CA . VAL A 1 379 ? 62.514 34.724 84.462 1.000 16.760 380 VAL AAA CA 1
ATOM 2755 C C . VAL A 1 379 ? 62.517 33.191 84.372 1.000 18.723 380 VAL AAA C 1
ATOM 2756 O O . VAL A 1 379 ? 63.612 32.607 84.174 1.000 19.424 380 VAL AAA O 1
ATOM 2760 N N . LEU A 1 380 ? 61.384 32.530 84.564 1.000 17.736 381 LEU AAA N 1
ATOM 2761 C CA . LEU A 1 380 ? 61.409 31.038 84.632 1.000 20.585 381 LEU AAA CA 1
ATOM 2762 C C . LEU A 1 380 ? 61.822 30.500 83.260 1.000 21.310 381 LEU AAA C 1
ATOM 2763 O O . LEU A 1 380 ? 62.580 29.494 83.191 1.000 23.368 381 LEU AAA O 1
ATOM 2768 N N . SER A 1 381 ? 61.380 31.148 82.192 1.000 22.014 382 SER AAA N 1
ATOM 2769 C CA . SER A 1 381 ? 61.711 30.683 80.826 1.000 24.037 382 SER AAA CA 1
ATOM 2770 C C . SER A 1 381 ? 63.207 30.876 80.571 1.000 23.442 382 SER AAA C 1
ATOM 2771 O O . SER A 1 381 ? 63.868 29.940 80.109 1.000 22.816 382 SER AAA O 1
ATOM 2774 N N . VAL A 1 382 ? 63.770 32.035 80.888 1.000 22.686 383 VAL AAA N 1
ATOM 2775 C CA . VAL A 1 382 ? 65.201 32.266 80.541 1.000 23.997 383 VAL AAA CA 1
ATOM 2776 C C . VAL A 1 382 ? 66.050 31.309 81.387 1.000 21.470 383 VAL AAA C 1
ATOM 2777 O O . VAL A 1 382 ? 67.159 30.940 80.970 1.000 19.310 383 VAL AAA O 1
ATOM 2781 N N . ALA A 1 383 ? 65.563 30.941 82.567 1.000 20.521 384 ALA AAA N 1
ATOM 2782 C CA . ALA A 1 383 ? 66.307 30.084 83.513 1.000 20.484 384 ALA AAA CA 1
ATOM 2783 C C . ALA A 1 383 ? 66.252 28.606 83.098 1.000 21.757 384 ALA AAA C 1
ATOM 2784 O O . ALA A 1 383 ? 66.899 27.800 83.784 1.000 23.938 384 ALA AAA O 1
ATOM 2786 N N . GLY A 1 384 ? 65.521 28.256 82.033 1.000 23.718 385 GLY AAA N 1
ATOM 2787 C CA . GLY A 1 384 ? 65.381 26.866 81.539 1.000 25.952 385 GLY AAA CA 1
ATOM 2788 C C . GLY A 1 384 ? 64.307 26.098 82.295 1.000 28.619 385 GLY AAA C 1
ATOM 2789 O O . GLY A 1 384 ? 64.226 24.872 82.150 1.000 29.133 385 GLY AAA O 1
ATOM 2790 N N . CYS A 1 385 ? 63.499 26.793 83.088 1.000 28.373 386 CYS AAA N 1
ATOM 2791 C CA . CYS A 1 385 ? 62.340 26.232 83.820 1.000 31.258 386 CYS AAA CA 1
ATOM 2792 C C . CYS A 1 385 ? 61.083 26.535 83.010 1.000 35.097 386 CYS AAA C 1
ATOM 2793 O O . CYS A 1 385 ? 61.173 27.244 81.983 1.000 44.780 386 CYS AAA O 1
ATOM 2796 N N . GLU A 1 386 ? 59.942 26.052 83.468 1.000 38.343 387 GLU AAA N 1
ATOM 2797 C CA . GLU A 1 386 ? 58.643 26.384 82.841 1.000 36.006 387 GLU AAA CA 1
ATOM 2798 C C . GLU A 1 386 ? 57.732 26.909 83.945 1.000 29.329 387 GLU AAA C 1
ATOM 2799 O O . GLU A 1 386 ? 57.921 26.492 85.108 1.000 26.149 387 GLU AAA O 1
ATOM 2805 N N . VAL A 1 387 ? 56.825 27.815 83.596 1.000 25.424 388 VAL AAA N 1
ATOM 2806 C CA . VAL A 1 387 ? 55.630 28.106 84.421 1.000 27.611 388 VAL AAA CA 1
ATOM 2807 C C . VAL A 1 387 ? 54.957 26.757 84.626 1.000 27.099 388 VAL AAA C 1
ATOM 2808 O O . VAL A 1 387 ? 54.603 26.113 83.642 1.000 26.347 388 VAL AAA O 1
ATOM 2812 N N . PRO A 1 388 ? 54.737 26.290 85.873 1.000 27.038 389 PRO AAA N 1
ATOM 2813 C CA . PRO A 1 388 ? 54.001 25.046 86.070 1.000 25.290 389 PRO AAA CA 1
ATOM 2814 C C . PRO A 1 388 ? 52.695 25.153 85.266 1.000 23.511 389 PRO AAA C 1
ATOM 2815 O O . PRO A 1 388 ? 51.970 26.124 85.408 1.000 20.713 389 PRO AAA O 1
ATOM 2819 N N . GLN A 1 389 ? 52.445 24.160 84.420 1.000 23.138 390 GLN AAA N 1
ATOM 2820 C CA . GLN A 1 389 ? 51.338 24.129 83.433 1.000 26.085 390 GLN AAA CA 1
ATOM 2821 C C . GLN A 1 389 ? 50.007 24.384 84.135 1.000 22.744 390 GLN AAA C 1
ATOM 2822 O O . GLN A 1 389 ? 49.152 25.015 83.514 1.000 23.808 390 GLN AAA O 1
ATOM 2828 N N . ASN A 1 390 ? 49.820 23.917 85.367 1.000 18.931 391 ASN AAA N 1
ATOM 2829 C CA . ASN A 1 390 ? 48.483 23.940 86.008 1.000 19.543 391 ASN AAA CA 1
ATOM 2830 C C . ASN A 1 390 ? 48.360 25.052 87.046 1.000 19.197 391 ASN AAA C 1
ATOM 2831 O O . ASN A 1 390 ? 47.369 25.049 87.769 1.000 19.637 391 ASN AAA O 1
ATOM 2836 N N . TYR A 1 391 ? 49.337 25.956 87.116 1.000 17.628 392 TYR AAA N 1
ATOM 2837 C CA . TYR A 1 391 ? 49.345 27.092 88.062 1.000 17.153 392 TYR AAA CA 1
ATOM 2838 C C . TYR A 1 391 ? 48.832 28.323 87.318 1.000 17.924 392 TYR AAA C 1
ATOM 2839 O O . TYR A 1 391 ? 49.421 28.680 86.287 1.000 19.839 392 TYR AAA O 1
ATOM 2848 N N . VAL A 1 392 ? 47.759 28.932 87.799 1.000 17.752 393 VAL AAA N 1
ATOM 2849 C CA . VAL A 1 392 ? 47.067 30.029 87.062 1.000 18.108 393 VAL AAA CA 1
ATOM 2850 C C . VAL A 1 392 ? 47.808 31.341 87.364 1.000 18.785 393 VAL AAA C 1
ATOM 2851 O O . VAL A 1 392 ? 47.884 31.709 88.549 1.000 18.786 393 VAL AAA O 1
ATOM 2855 N N . ILE A 1 393 ? 48.381 31.985 86.348 1.000 17.826 394 ILE AAA N 1
ATOM 2856 C CA . ILE A 1 393 ? 49.108 33.276 86.498 1.000 18.369 394 ILE AAA CA 1
ATOM 2857 C C . ILE A 1 393 ? 48.437 34.358 85.650 1.000 17.966 394 ILE AAA C 1
ATOM 2858 O O . ILE A 1 393 ? 47.633 34.043 84.743 1.000 19.561 394 ILE AAA O 1
ATOM 2863 N N . ASP A 1 394 ? 48.794 35.602 85.937 1.000 16.722 395 ASP AAA N 1
ATOM 2864 C CA . ASP A 1 394 ? 48.162 36.786 85.323 1.000 16.169 395 ASP AAA CA 1
ATOM 2865 C C . ASP A 1 394 ? 49.236 37.523 84.535 1.000 16.965 395 ASP AAA C 1
ATOM 2866 O O . ASP A 1 394 ? 48.960 38.653 84.090 1.000 17.710 395 ASP AAA O 1
ATOM 2871 N N . GLY A 1 395 ? 50.380 36.865 84.333 1.000 16.233 396 GLY AAA N 1
ATOM 2872 C CA . GLY A 1 395 ? 51.580 37.432 83.693 1.000 16.021 396 GLY AAA CA 1
ATOM 2873 C C . GLY A 1 395 ? 51.814 36.850 82.329 1.000 17.453 396 GLY AAA C 1
ATOM 2874 O O . GLY A 1 395 ? 51.235 35.780 82.053 1.000 17.147 396 GLY AAA O 1
ATOM 2875 N N . PHE A 1 396 ? 52.599 37.546 81.499 1.000 17.425 397 PHE AAA N 1
ATOM 2876 C CA . PHE A 1 396 ? 52.980 37.114 80.128 1.000 18.135 397 PHE AAA CA 1
ATOM 2877 C C . PHE A 1 396 ? 54.493 37.232 79.979 1.000 18.658 397 PHE AAA C 1
ATOM 2878 O O . PHE A 1 396 ? 55.104 38.229 80.470 1.000 18.607 397 PHE AAA O 1
ATOM 2886 N N . ASP A 1 397 ? 55.090 36.213 79.361 1.000 18.253 398 ASP AAA N 1
ATOM 2887 C CA . ASP A 1 397 ? 56.514 36.201 78.957 1.000 20.249 398 ASP AAA CA 1
ATOM 2888 C C . ASP A 1 397 ? 56.801 37.484 78.163 1.000 20.349 398 ASP AAA C 1
ATOM 2889 O O . ASP A 1 397 ? 56.118 37.715 77.154 1.000 19.548 398 ASP AAA O 1
ATOM 2894 N N . LEU A 1 398 ? 57.774 38.288 78.615 1.000 19.110 399 LEU AAA N 1
ATOM 2895 C CA . LEU A 1 398 ? 58.171 39.562 77.966 1.000 19.874 399 LEU AAA CA 1
ATOM 2896 C C . LEU A 1 398 ? 59.160 39.351 76.808 1.000 21.311 399 LEU AAA C 1
ATOM 2897 O O . LEU A 1 398 ? 59.583 40.375 76.240 1.000 19.488 399 LEU AAA O 1
ATOM 2902 N N . LYS A 1 399 ? 59.551 38.116 76.481 1.000 21.146 400 LYS AAA N 1
ATOM 2903 C CA . LYS A 1 399 ? 60.626 37.854 75.477 1.000 23.101 400 LYS AAA CA 1
ATOM 2904 C C . LYS A 1 399 ? 60.405 38.704 74.218 1.000 21.758 400 LYS AAA C 1
ATOM 2905 O O . LYS A 1 399 ? 61.358 39.371 73.818 1.000 23.185 400 LYS AAA O 1
ATOM 2911 N N . LYS A 1 400 ? 59.211 38.705 73.625 1.000 21.006 401 LYS AAA N 1
ATOM 2912 C CA . LYS A 1 400 ? 58.939 39.454 72.363 1.000 22.734 401 LYS AAA CA 1
ATOM 2913 C C . LYS A 1 400 ? 59.138 40.958 72.602 1.000 21.379 401 LYS AAA C 1
ATOM 2914 O O . LYS A 1 400 ? 59.850 41.590 71.809 1.000 20.156 401 LYS AAA O 1
ATOM 2920 N N . GLN A 1 401 ? 58.576 41.514 73.674 1.000 19.011 402 GLN AAA N 1
ATOM 2921 C CA . GLN A 1 401 ? 58.745 42.962 74.005 1.000 18.734 402 GLN AAA CA 1
ATOM 2922 C C . GLN A 1 401 ? 60.211 43.318 74.285 1.000 17.190 402 GLN AAA C 1
ATOM 2923 O O . GLN A 1 401 ? 60.630 44.434 73.926 1.000 17.872 402 GLN AAA O 1
ATOM 2929 N N . LEU A 1 402 ? 60.976 42.421 74.899 1.000 18.815 403 LEU AAA N 1
ATOM 2930 C CA . LEU A 1 402 ? 62.405 42.641 75.234 1.000 20.437 403 LEU AAA CA 1
ATOM 2931 C C . LEU A 1 402 ? 63.242 42.758 73.950 1.000 21.335 403 LEU AAA C 1
ATOM 2932 O O . LEU A 1 402 ? 64.256 43.458 74.001 1.000 21.074 403 LEU AAA O 1
ATOM 2937 N N . SER A 1 403 ? 62.840 42.098 72.852 1.000 23.182 404 SER AAA N 1
ATOM 2938 C CA . SER A 1 403 ? 63.472 42.211 71.503 1.000 24.154 404 SER AAA CA 1
ATOM 2939 C C . SER A 1 403 ? 63.142 43.562 70.860 1.000 26.880 404 SER AAA C 1
ATOM 2940 O O . SER A 1 403 ? 63.782 43.886 69.848 1.000 28.225 404 SER AAA O 1
ATOM 2943 N N . GLY A 1 404 ? 62.176 44.312 71.406 1.000 24.930 405 GLY AAA N 1
ATOM 2944 C CA . GLY A 1 404 ? 61.822 45.671 70.936 1.000 26.217 405 GLY AAA CA 1
ATOM 2945 C C . GLY A 1 404 ? 60.636 45.667 69.985 1.000 27.213 405 GLY AAA C 1
ATOM 2946 O O . GLY A 1 404 ? 60.413 46.694 69.306 1.000 31.701 405 GLY AAA O 1
ATOM 2947 N N . LYS A 1 405 ? 59.871 44.576 69.957 1.000 26.335 406 LYS AAA N 1
ATOM 2948 C CA . LYS A 1 405 ? 58.677 44.445 69.088 1.000 27.612 406 LYS AAA CA 1
ATOM 2949 C C . LYS A 1 405 ? 57.410 44.454 69.950 1.000 27.886 406 LYS AAA C 1
ATOM 2950 O O . LYS A 1 405 ? 57.488 44.221 71.184 1.000 25.540 406 LYS AAA O 1
ATOM 2956 N N . VAL A 1 406 ? 56.291 44.824 69.335 1.000 27.756 407 VAL AAA N 1
ATOM 2957 C CA . VAL A 1 406 ? 54.935 44.752 69.942 1.000 27.437 407 VAL AAA CA 1
ATOM 2958 C C . VAL A 1 406 ? 54.549 43.270 69.977 1.000 28.367 407 VAL AAA C 1
ATOM 2959 O O . VAL A 1 406 ? 54.723 42.599 68.951 1.000 25.891 407 VAL AAA O 1
ATOM 2963 N N . ASP A 1 407 ? 54.119 42.764 71.133 1.000 26.126 408 ASP AAA N 1
ATOM 2964 C CA . ASP A 1 407 ? 53.743 41.340 71.320 1.000 26.307 408 ASP AAA CA 1
ATOM 2965 C C . ASP A 1 407 ? 52.219 41.203 71.312 1.000 26.496 408 ASP AAA C 1
ATOM 2966 O O . ASP A 1 407 ? 51.578 41.586 72.298 1.000 24.866 408 ASP AAA O 1
ATOM 2971 N N . LYS A 1 408 ? 51.634 40.662 70.245 1.000 26.269 409 LYS AAA N 1
ATOM 2972 C CA . LYS A 1 408 ? 50.152 40.584 70.151 1.000 28.503 409 LYS AAA CA 1
ATOM 2973 C C . LYS A 1 408 ? 49.625 39.424 71.007 1.000 25.752 409 LYS AAA C 1
ATOM 2974 O O . LYS A 1 408 ? 48.422 39.338 71.149 1.000 26.719 409 LYS AAA O 1
ATOM 2978 N N . LYS A 1 409 ? 50.479 38.593 71.598 1.000 25.604 410 LYS AAA N 1
ATOM 2979 C CA . LYS A 1 409 ? 50.031 37.460 72.465 1.000 26.340 410 LYS AAA CA 1
ATOM 2980 C C . LYS A 1 409 ? 49.714 37.959 73.890 1.000 24.605 410 LYS AAA C 1
ATOM 2981 O O . LYS A 1 409 ? 49.254 37.142 74.718 1.000 24.564 410 LYS AAA O 1
ATOM 2984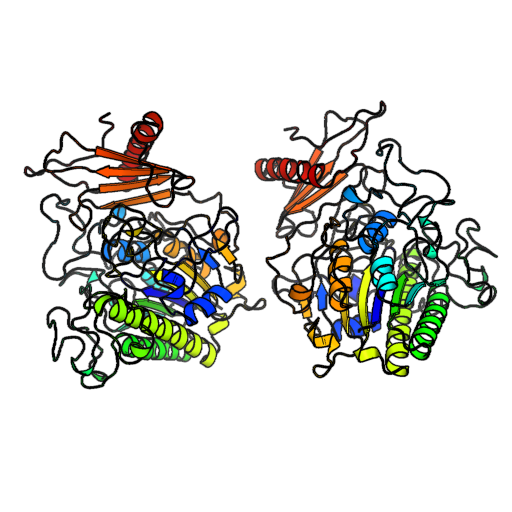 N N . ARG A 1 410 ? 49.983 39.225 74.209 1.000 22.074 411 ARG AAA N 1
ATOM 2985 C CA . ARG A 1 410 ? 49.691 39.774 75.569 1.000 20.542 411 ARG AAA CA 1
ATOM 2986 C C . ARG A 1 410 ? 48.812 41.014 75.409 1.000 19.166 411 ARG AAA C 1
ATOM 2987 O O . ARG A 1 410 ? 48.900 41.728 74.411 1.000 19.124 411 ARG AAA O 1
ATOM 2995 N N . PRO A 1 411 ? 47.872 41.250 76.347 1.000 20.967 412 PRO AAA N 1
ATOM 2996 C CA . PRO A 1 411 ? 46.939 42.378 76.252 1.000 21.283 412 PRO AAA CA 1
ATOM 2997 C C . PRO A 1 411 ? 47.540 43.661 76.842 1.000 20.312 412 PRO AAA C 1
ATOM 2998 O O . PRO A 1 411 ? 48.401 43.572 77.729 1.000 17.940 412 PRO AAA O 1
ATOM 3002 N N . GLU A 1 412 ? 47.074 44.811 76.350 1.000 20.387 413 GLU AAA N 1
ATOM 3003 C CA . GLU A 1 412 ? 47.396 46.155 76.896 1.000 22.812 413 GLU AAA CA 1
ATOM 3004 C C . GLU A 1 412 ? 46.405 46.437 78.028 1.000 19.313 413 GLU AAA C 1
ATOM 3005 O O . GLU A 1 412 ? 45.459 47.217 77.821 1.000 19.509 413 GLU AAA O 1
ATOM 3011 N N . SER A 1 413 ? 46.552 45.750 79.158 1.000 17.904 414 SER AAA N 1
ATOM 3012 C CA . SER A 1 413 ? 45.556 45.758 80.252 1.000 18.284 414 SER AAA CA 1
ATOM 3013 C C . SER A 1 413 ? 46.242 45.625 81.614 1.000 17.074 414 SER AAA C 1
ATOM 3014 O O . SER A 1 413 ? 47.246 44.870 81.731 1.000 16.583 414 SER AAA O 1
ATOM 3017 N N . PHE A 1 414 ? 45.739 46.366 82.598 1.000 17.629 415 PHE AAA N 1
ATOM 3018 C CA . PHE A 1 414 ? 46.179 46.275 84.012 1.000 17.354 415 PHE AAA CA 1
ATOM 3019 C C . PHE A 1 414 ? 44.972 46.565 84.885 1.000 16.054 415 PHE AAA C 1
ATOM 3020 O O . PHE A 1 414 ? 44.282 47.551 84.662 1.000 16.077 415 PHE AAA O 1
ATOM 3028 N N A LEU A 1 415 ? 44.752 45.705 85.881 0.500 15.937 416 LEU AAA N 1
ATOM 3029 N N B LEU A 1 415 ? 44.712 45.686 85.853 0.500 16.052 416 LEU AAA N 1
ATOM 3030 C CA A LEU A 1 415 ? 43.623 45.789 86.836 0.500 15.595 416 LEU AAA CA 1
ATOM 3031 C CA B LEU A 1 415 ? 43.606 45.841 86.825 0.500 15.684 416 LEU AAA CA 1
ATOM 3032 C C A LEU A 1 415 ? 44.233 45.909 88.230 0.500 15.271 416 LEU AAA C 1
ATOM 3033 C C B LEU A 1 415 ? 44.245 45.926 88.207 0.500 15.304 416 LEU AAA C 1
ATOM 3034 O O A LEU A 1 415 ? 44.907 44.956 88.651 0.500 13.930 416 LEU AAA O 1
ATOM 3035 O O B LEU A 1 415 ? 44.949 44.975 88.586 0.500 13.815 416 LEU AAA O 1
ATOM 3044 N N . MET A 1 416 ? 44.072 47.071 88.867 1.000 14.824 417 MET AAA N 1
ATOM 3045 C CA . MET A 1 416 ? 44.705 47.392 90.171 1.000 14.590 417 MET AAA CA 1
ATOM 3046 C C . MET A 1 416 ? 43.582 47.541 91.201 1.000 13.648 417 MET AAA C 1
ATOM 3047 O O . MET A 1 416 ? 42.868 48.578 91.193 1.000 12.035 417 MET AAA O 1
ATOM 3052 N N . HIS A 1 417 ? 43.374 46.488 91.989 1.000 13.360 418 HIS AAA N 1
ATOM 3053 C CA . HIS A 1 417 ? 42.256 46.338 92.963 1.000 13.985 418 HIS AAA CA 1
ATOM 3054 C C . HIS A 1 417 ? 42.732 46.785 94.349 1.000 14.428 418 HIS AAA C 1
ATOM 3055 O O . HIS A 1 417 ? 43.646 46.140 94.899 1.000 14.094 418 HIS AAA O 1
ATOM 3062 N N . PHE A 1 418 ? 42.180 47.880 94.881 1.000 14.393 419 PHE AAA N 1
ATOM 3063 C CA . PHE A 1 418 ? 42.573 48.407 96.214 1.000 13.740 419 PHE AAA CA 1
ATOM 3064 C C . PHE A 1 418 ? 41.340 48.605 97.087 1.000 13.252 419 PHE AAA C 1
ATOM 3065 O O . PHE A 1 418 ? 40.842 49.725 97.251 1.000 14.188 419 PHE AAA O 1
ATOM 3073 N N . PRO A 1 419 ? 40.778 47.516 97.651 1.000 13.605 420 PRO AAA N 1
ATOM 3074 C CA . PRO A 1 419 ? 39.664 47.629 98.592 1.000 13.069 420 PRO AAA CA 1
ATOM 3075 C C . PRO A 1 419 ? 40.137 47.997 100.000 1.000 13.639 420 PRO AAA C 1
ATOM 3076 O O . PRO A 1 419 ? 39.673 47.391 100.945 1.000 14.558 420 PRO AAA O 1
ATOM 3080 N N . HIS A 1 420 ? 41.023 48.998 100.116 1.000 14.138 421 HIS AAA N 1
ATOM 3081 C CA . HIS A 1 420 ? 41.593 49.438 101.422 1.000 14.149 421 HIS AAA CA 1
ATOM 3082 C C . HIS A 1 420 ? 41.690 50.969 101.469 1.000 13.866 421 HIS AAA C 1
ATOM 3083 O O . HIS A 1 420 ? 41.214 51.631 100.526 1.000 13.627 421 HIS AAA O 1
ATOM 3090 N N . ALA A 1 421 ? 42.220 51.518 102.562 1.000 14.352 422 ALA AAA N 1
ATOM 3091 C CA . ALA A 1 421 ? 42.323 52.974 102.811 1.000 15.258 422 ALA AAA CA 1
ATOM 3092 C C . ALA A 1 421 ? 43.773 53.405 102.618 1.000 15.585 422 ALA AAA C 1
ATOM 3093 O O . ALA A 1 421 ? 44.664 52.806 103.241 1.000 16.413 422 ALA AAA O 1
ATOM 3095 N N . HIS A 1 422 ? 44.007 54.400 101.764 1.000 15.403 423 HIS AAA N 1
ATOM 3096 C CA . HIS A 1 422 ? 45.335 55.057 101.615 1.000 15.868 423 HIS AAA CA 1
ATOM 3097 C C . HIS A 1 422 ? 45.117 56.468 101.046 1.000 15.727 423 HIS AAA C 1
ATOM 3098 O O . HIS A 1 422 ? 44.039 57.042 101.306 1.000 15.182 423 HIS AAA O 1
ATOM 3105 N N . ARG A 1 423 ? 46.044 56.982 100.229 1.000 15.980 424 ARG AAA N 1
ATOM 3106 C CA . ARG A 1 423 ? 45.910 58.345 99.663 1.000 16.648 424 ARG AAA CA 1
ATOM 3107 C C . ARG A 1 423 ? 44.715 58.330 98.716 1.000 16.359 424 ARG AAA C 1
ATOM 3108 O O . ARG A 1 423 ? 44.018 59.353 98.639 1.000 18.244 424 ARG AAA O 1
ATOM 3116 N N . GLY A 1 424 ? 44.480 57.209 98.030 1.000 14.871 425 GLY AAA N 1
ATOM 3117 C CA . GLY A 1 424 ? 43.161 56.862 97.472 1.000 15.167 425 GLY AAA CA 1
ATOM 3118 C C . GLY A 1 424 ? 42.578 55.677 98.228 1.000 15.681 425 GLY AAA C 1
ATOM 3119 O O . GLY A 1 424 ? 43.394 54.865 98.780 1.000 16.331 425 GLY AAA O 1
ATOM 3120 N N . SER A 1 425 ? 41.255 55.560 98.302 1.000 14.307 426 SER AAA N 1
ATOM 3121 C CA . SER A 1 425 ? 40.579 54.536 99.150 1.000 14.421 426 SER AAA CA 1
ATOM 3122 C C . SER A 1 425 ? 39.505 53.764 98.373 1.000 14.642 426 SER AAA C 1
ATOM 3123 O O . SER A 1 425 ? 38.766 54.363 97.550 1.000 13.439 426 SER AAA O 1
ATOM 3126 N N . TYR A 1 426 ? 39.423 52.458 98.629 1.000 14.377 427 TYR AAA N 1
ATOM 3127 C CA . TYR A 1 426 ? 38.289 51.593 98.203 1.000 14.247 427 TYR AAA CA 1
ATOM 3128 C C . TYR A 1 426 ? 37.983 51.878 96.723 1.000 13.733 427 TYR AAA C 1
ATOM 3129 O O . TYR A 1 426 ? 36.924 52.398 96.348 1.000 12.859 427 TYR AAA O 1
ATOM 3138 N N . PHE A 1 427 ? 38.916 51.513 95.864 1.000 14.147 428 PHE AAA N 1
ATOM 3139 C CA . PHE A 1 427 ? 38.788 51.700 94.395 1.000 14.804 428 PHE AAA CA 1
ATOM 3140 C C . PHE A 1 427 ? 39.371 50.488 93.656 1.000 15.563 428 PHE AAA C 1
ATOM 3141 O O . PHE A 1 427 ? 40.196 49.686 94.210 1.000 14.527 428 PHE AAA O 1
ATOM 3149 N N . THR A 1 428 ? 38.956 50.363 92.400 1.000 15.823 429 THR AAA N 1
ATOM 3150 C CA . THR A 1 428 ? 39.608 49.498 91.404 1.000 15.759 429 THR AAA CA 1
ATOM 3151 C C . THR A 1 428 ? 39.894 50.361 90.176 1.000 15.790 429 THR AAA C 1
ATOM 3152 O O . THR A 1 428 ? 38.950 51.075 89.701 1.000 16.287 429 THR AAA O 1
ATOM 3156 N N . THR A 1 429 ? 41.100 50.271 89.637 1.000 15.502 430 THR AAA N 1
ATOM 3157 C CA . THR A 1 429 ? 41.412 50.870 88.320 1.000 15.912 430 THR AAA CA 1
ATOM 3158 C C . THR A 1 429 ? 41.451 49.728 87.302 1.000 16.624 430 THR AAA C 1
ATOM 3159 O O . THR A 1 429 ? 41.934 48.608 87.633 1.000 15.302 430 THR AAA O 1
ATOM 3163 N N . TYR A 1 430 ? 40.994 50.014 86.090 1.000 15.572 431 TYR AAA N 1
ATOM 3164 C CA . TYR A 1 430 ? 40.995 49.043 84.973 1.000 16.132 431 TYR AAA CA 1
ATOM 3165 C C . TYR A 1 430 ? 41.417 49.762 83.695 1.000 16.593 431 TYR AAA C 1
ATOM 3166 O O . TYR A 1 430 ? 40.683 50.646 83.195 1.000 16.133 431 TYR AAA O 1
ATOM 3175 N N . ARG A 1 431 ? 42.599 49.412 83.208 1.000 16.511 432 ARG AAA N 1
ATOM 3176 C CA . ARG A 1 431 ? 43.087 49.888 81.901 1.000 18.203 432 ARG AAA CA 1
ATOM 3177 C C . ARG A 1 431 ? 42.915 48.788 80.851 1.000 18.487 432 ARG AAA C 1
ATOM 3178 O O . ARG A 1 431 ? 43.330 47.630 81.108 1.000 16.459 432 ARG AAA O 1
ATOM 3186 N N . MET A 1 432 ? 42.311 49.158 79.723 1.000 18.250 433 MET AAA N 1
ATOM 3187 C CA . MET A 1 432 ? 42.157 48.311 78.525 1.000 19.152 433 MET AAA CA 1
ATOM 3188 C C . MET A 1 432 ? 42.416 49.222 77.333 1.000 19.343 433 MET AAA C 1
ATOM 3189 O O . MET A 1 432 ? 41.593 50.116 77.111 1.000 19.149 433 MET AAA O 1
ATOM 3194 N N . GLY A 1 433 ? 43.547 49.002 76.659 1.000 21.146 434 GLY AAA N 1
ATOM 3195 C CA . GLY A 1 433 ? 44.051 49.793 75.521 1.000 21.516 434 GLY AAA CA 1
ATOM 3196 C C . GLY A 1 433 ? 44.300 51.239 75.939 1.000 23.017 434 GLY AAA C 1
ATOM 3197 O O . GLY A 1 433 ? 45.139 51.456 76.853 1.000 19.382 434 GLY AAA O 1
ATOM 3198 N N . ASP A 1 434 ? 43.544 52.172 75.336 1.000 22.695 435 ASP AAA N 1
ATOM 3199 C CA . ASP A 1 434 ? 43.743 53.636 75.475 1.000 23.748 435 ASP AAA CA 1
ATOM 3200 C C . ASP A 1 434 ? 42.986 54.156 76.701 1.000 22.020 435 ASP AAA C 1
ATOM 3201 O O . ASP A 1 434 ? 43.197 55.306 77.069 1.000 23.193 435 ASP AAA O 1
ATOM 3206 N N . TRP A 1 435 ? 42.145 53.322 77.309 1.000 20.338 436 TRP AAA N 1
ATOM 3207 C CA . TRP A 1 435 ? 41.100 53.739 78.265 1.000 19.644 436 TRP AAA CA 1
ATOM 3208 C C . TRP A 1 435 ? 41.443 53.275 79.686 1.000 18.698 436 TRP AAA C 1
ATOM 3209 O O . TRP A 1 435 ? 41.921 52.130 79.854 1.000 19.467 436 TRP AAA O 1
ATOM 3220 N N . LYS A 1 436 ? 41.173 54.126 80.667 1.000 17.618 437 LYS AAA N 1
ATOM 3221 C CA . LYS A 1 436 ? 41.336 53.776 82.098 1.000 16.515 437 LYS AAA CA 1
ATOM 3222 C C . LYS A 1 436 ? 40.046 54.127 82.830 1.000 17.408 437 LYS AAA C 1
ATOM 3223 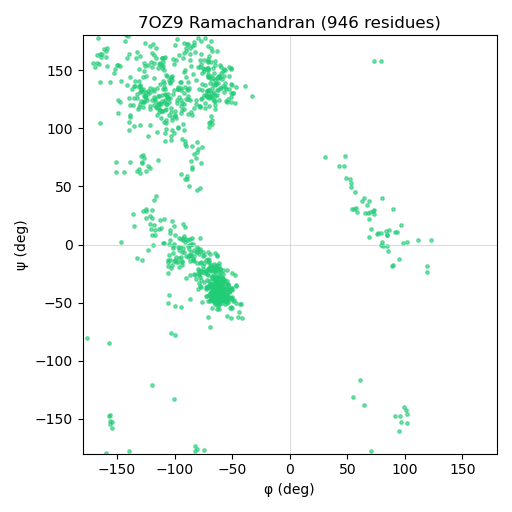O O . LYS A 1 436 ? 39.616 55.298 82.792 1.000 16.058 437 LYS AAA O 1
ATOM 3229 N N . LEU A 1 437 ? 39.468 53.132 83.496 1.000 16.105 438 LEU AAA N 1
ATOM 3230 C CA . LEU A 1 437 ? 38.314 53.303 84.395 1.000 16.661 438 LEU AAA CA 1
ATOM 3231 C C . LEU A 1 437 ? 38.848 53.401 85.822 1.000 16.132 438 LEU AAA C 1
ATOM 3232 O O . LEU A 1 437 ? 39.701 52.541 86.189 1.000 15.727 438 LEU AAA O 1
ATOM 3237 N N . ILE A 1 438 ? 38.372 54.368 86.608 1.000 15.622 439 ILE AAA N 1
ATOM 3238 C CA . ILE A 1 438 ? 38.550 54.370 88.093 1.000 15.355 439 ILE AAA CA 1
ATOM 3239 C C . ILE A 1 438 ? 37.172 54.169 88.720 1.000 15.001 439 ILE AAA C 1
ATOM 3240 O O . ILE A 1 438 ? 36.303 55.027 88.535 1.000 14.388 439 ILE AAA O 1
ATOM 3245 N N . TYR A 1 439 ? 36.972 53.058 89.427 1.000 15.393 440 TYR AAA N 1
ATOM 3246 C CA . TYR A 1 439 ? 35.685 52.730 90.083 1.000 16.095 440 TYR AAA CA 1
ATOM 3247 C C . TYR A 1 439 ? 35.842 52.931 91.588 1.000 16.258 440 TYR AAA C 1
ATOM 3248 O O . TYR A 1 439 ? 36.701 52.257 92.173 1.000 15.187 440 TYR AAA O 1
ATOM 3257 N N . TYR A 1 440 ? 35.036 53.814 92.178 1.000 16.825 441 TYR AAA N 1
ATOM 3258 C CA . TYR A 1 440 ? 34.990 54.067 93.646 1.000 17.229 441 TYR AAA CA 1
ATOM 3259 C C . TYR A 1 440 ? 33.756 53.397 94.253 1.000 17.511 441 TYR AAA C 1
ATOM 3260 O O . TYR A 1 440 ? 32.593 53.758 93.906 1.000 16.914 441 TYR AAA O 1
ATOM 3269 N N . TYR A 1 441 ? 33.999 52.444 95.150 1.000 16.382 442 TYR AAA N 1
ATOM 3270 C CA . TYR A 1 441 ? 32.962 51.646 95.832 1.000 15.965 442 TYR AAA CA 1
ATOM 3271 C C . TYR A 1 441 ? 32.219 52.526 96.824 1.000 14.956 442 TYR AAA C 1
ATOM 3272 O O . TYR A 1 441 ? 31.081 52.194 97.123 1.000 15.658 442 TYR AAA O 1
ATOM 3281 N N . LEU A 1 442 ? 32.870 53.575 97.324 1.000 15.837 443 LEU AAA N 1
ATOM 3282 C CA . LEU A 1 442 ? 32.337 54.544 98.301 1.000 16.640 443 LEU AAA CA 1
ATOM 3283 C C . LEU A 1 442 ? 31.560 53.812 99.394 1.000 18.309 443 LEU AAA C 1
ATOM 3284 O O . LEU A 1 442 ? 30.352 53.995 99.547 1.000 17.492 443 LEU AAA O 1
ATOM 3289 N N . PRO A 1 443 ? 32.228 53.012 100.249 1.000 18.094 444 PRO AAA N 1
ATOM 3290 C CA . PRO A 1 443 ? 31.520 52.138 101.180 1.000 19.367 444 PRO AAA CA 1
ATOM 3291 C C . PRO A 1 443 ? 30.607 52.864 102.188 1.000 20.133 444 PRO AAA C 1
ATOM 3292 O O . PRO A 1 443 ? 29.738 52.221 102.707 1.000 18.375 444 PRO AAA O 1
ATOM 3296 N N . GLU A 1 444 ? 30.835 54.150 102.448 1.000 21.437 445 GLU AAA N 1
ATOM 3297 C CA . GLU A 1 444 ? 30.001 54.951 103.371 1.000 25.301 445 GLU AAA CA 1
ATOM 3298 C C . GLU A 1 444 ? 28.677 55.284 102.688 1.000 26.010 445 GLU AAA C 1
ATOM 3299 O O . GLU A 1 444 ? 27.695 55.501 103.420 1.000 25.815 445 GLU AAA O 1
ATOM 3305 N N . THR A 1 445 ? 28.637 55.285 101.353 1.000 24.730 446 THR AAA N 1
ATOM 3306 C CA . THR A 1 445 ? 27.379 55.469 100.582 1.000 23.716 446 THR AAA CA 1
ATOM 3307 C C . THR A 1 445 ? 27.297 54.380 99.526 1.000 21.042 446 THR AAA C 1
ATOM 3308 O O . THR A 1 445 ? 27.312 54.671 98.335 1.000 20.476 446 THR AAA O 1
ATOM 3312 N N . PRO A 1 446 ? 27.175 53.104 99.947 1.000 23.349 447 PRO AAA N 1
ATOM 3313 C CA . PRO A 1 446 ? 27.460 51.966 99.070 1.000 24.315 447 PRO AAA CA 1
ATOM 3314 C C . PRO A 1 446 ? 26.449 51.743 97.936 1.000 27.312 447 PRO AAA C 1
ATOM 3315 O O . PRO A 1 446 ? 26.725 50.968 97.031 1.000 27.380 447 PRO AAA O 1
ATOM 3319 N N . LYS A 1 447 ? 25.288 52.396 98.004 1.000 30.024 448 LYS AAA N 1
ATOM 3320 C CA . LYS A 1 447 ? 24.254 52.358 96.931 1.000 29.592 448 LYS AAA CA 1
ATOM 3321 C C . LYS A 1 447 ? 24.601 53.376 95.847 1.000 28.257 448 LYS AAA C 1
ATOM 3322 O O . LYS A 1 447 ? 23.993 53.311 94.771 1.000 27.496 448 LYS AAA O 1
ATOM 3328 N N . GLN A 1 448 ? 25.524 54.298 96.125 1.000 27.169 449 GLN AAA N 1
ATOM 3329 C CA . GLN A 1 448 ? 25.876 55.379 95.182 1.000 27.003 449 GLN AAA CA 1
ATOM 3330 C C . GLN A 1 448 ? 27.364 55.350 94.860 1.000 23.666 449 GLN AAA C 1
ATOM 3331 O O . GLN A 1 448 ? 28.080 56.265 95.245 1.000 21.813 449 GLN AAA O 1
ATOM 3337 N N . PRO A 1 449 ? 27.876 54.315 94.160 1.000 23.172 450 PRO AAA N 1
ATOM 3338 C CA . PRO A 1 449 ? 29.288 54.282 93.756 1.000 24.281 450 PRO AAA CA 1
ATOM 3339 C C . PRO A 1 449 ? 29.556 55.324 92.656 1.000 24.461 450 PRO AAA C 1
ATOM 3340 O O . PRO A 1 449 ? 28.611 55.863 92.141 1.000 25.508 450 PRO AAA O 1
ATOM 3344 N N . LYS A 1 450 ? 30.819 55.554 92.302 1.000 23.241 451 LYS AAA N 1
ATOM 3345 C CA . LYS A 1 450 ? 31.213 56.548 91.276 1.000 23.097 451 LYS AAA CA 1
ATOM 3346 C C . LYS A 1 450 ? 32.287 55.941 90.382 1.000 22.334 451 LYS AAA C 1
ATOM 3347 O O . LYS A 1 450 ? 33.251 55.361 90.905 1.000 20.390 451 LYS AAA O 1
ATOM 3350 N N . ALA A 1 451 ? 32.127 56.095 89.070 1.000 21.148 452 ALA AAA N 1
ATOM 3351 C CA . ALA A 1 451 ? 33.111 55.671 88.058 1.000 21.391 452 ALA AAA CA 1
ATOM 3352 C C . ALA A 1 451 ? 33.656 56.897 87.324 1.000 20.965 452 ALA AAA C 1
ATOM 3353 O O . ALA A 1 451 ? 32.858 57.813 87.009 1.000 22.790 452 ALA AAA O 1
ATOM 3355 N N . LEU A 1 452 ? 34.976 56.970 87.141 1.000 19.432 453 LEU AAA N 1
ATOM 3356 C CA . LEU A 1 452 ? 35.619 58.000 86.288 1.000 19.833 453 LEU AAA CA 1
ATOM 3357 C C . LEU A 1 452 ? 36.262 57.304 85.096 1.000 19.233 453 LEU AAA C 1
ATOM 3358 O O . LEU A 1 452 ? 36.718 56.136 85.245 1.000 18.488 453 LEU AAA O 1
ATOM 3363 N N . LEU A 1 453 ? 36.365 58.028 83.982 1.000 19.800 454 LEU AAA N 1
ATOM 3364 C CA . LEU A 1 453 ? 36.944 57.526 82.715 1.000 19.783 454 LEU AAA CA 1
ATOM 3365 C C . LEU A 1 453 ? 37.992 58.509 82.189 1.000 18.365 454 LEU AAA C 1
ATOM 3366 O O . LEU A 1 453 ? 37.733 59.742 82.095 1.000 17.482 454 LEU AAA O 1
ATOM 3371 N N . TYR A 1 454 ? 39.154 57.984 81.833 1.000 17.641 455 TYR AAA N 1
ATOM 3372 C CA . TYR A 1 454 ? 40.217 58.759 81.156 1.000 18.071 455 TYR AAA CA 1
ATOM 3373 C C . TYR A 1 454 ? 40.636 58.000 79.888 1.000 18.333 455 TYR AAA C 1
ATOM 3374 O O . TYR A 1 454 ? 40.647 56.753 79.870 1.000 16.675 455 TYR AAA O 1
ATOM 3383 N N . ASN A 1 455 ? 40.946 58.761 78.845 1.000 18.727 456 ASN AAA N 1
ATOM 3384 C CA . ASN A 1 455 ? 41.667 58.271 77.647 1.000 18.980 456 ASN AAA CA 1
ATOM 3385 C C . ASN A 1 455 ? 43.143 58.619 77.830 1.000 19.092 456 ASN AAA C 1
ATOM 3386 O O . ASN A 1 455 ? 43.500 59.786 77.612 1.000 18.077 456 ASN AAA O 1
ATOM 3391 N N . LEU A 1 456 ? 43.966 57.641 78.222 1.000 17.927 457 LEU AAA N 1
ATOM 3392 C CA . LEU A 1 456 ? 45.400 57.849 78.544 1.000 18.904 457 LEU AAA CA 1
ATOM 3393 C C . LEU A 1 456 ? 46.211 58.090 77.270 1.000 20.651 457 LEU AAA C 1
ATOM 3394 O O . LEU A 1 456 ? 47.295 58.691 77.381 1.000 20.643 457 LEU AAA O 1
ATOM 3399 N N . LYS A 1 457 ? 45.724 57.639 76.112 1.000 22.378 458 LYS AAA N 1
ATOM 3400 C CA . LYS A 1 457 ? 46.396 57.921 74.814 1.000 24.088 458 LYS AAA CA 1
ATOM 3401 C C . LYS A 1 457 ? 46.328 59.434 74.554 1.000 22.760 458 LYS AAA C 1
ATOM 3402 O O . LYS A 1 457 ? 47.379 60.020 74.240 1.000 22.792 458 LYS AAA O 1
ATOM 3408 N N . ASP A 1 458 ? 45.145 60.040 74.693 1.000 22.617 459 ASP AAA N 1
ATOM 3409 C CA . ASP A 1 458 ? 44.918 61.487 74.447 1.000 23.567 459 ASP AAA CA 1
ATOM 3410 C C . ASP A 1 458 ? 45.327 62.318 75.669 1.000 23.237 459 ASP AAA C 1
ATOM 3411 O O . ASP A 1 458 ? 45.627 63.507 75.485 1.000 22.160 459 ASP AAA O 1
ATOM 3416 N N . ASP A 1 459 ? 45.287 61.731 76.870 1.000 20.683 460 ASP AAA N 1
ATOM 3417 C CA . ASP A 1 459 ? 45.307 62.478 78.154 1.000 19.096 460 ASP AAA CA 1
ATOM 3418 C C . ASP A 1 459 ? 46.106 61.709 79.203 1.000 18.509 460 ASP AAA C 1
ATOM 3419 O O . ASP A 1 459 ? 45.566 61.322 80.238 1.000 19.443 460 ASP AAA O 1
ATOM 3424 N N . PRO A 1 460 ? 47.412 61.493 78.969 1.000 18.538 461 PRO AAA N 1
ATOM 3425 C CA . PRO A 1 460 ? 48.232 60.660 79.845 1.000 19.484 461 PRO AAA CA 1
ATOM 3426 C C . PRO A 1 460 ? 48.389 61.222 81.268 1.000 19.016 461 PRO AAA C 1
ATOM 3427 O O . PRO A 1 460 ? 48.764 60.441 82.146 1.000 17.578 461 PRO AAA O 1
ATOM 3431 N N . GLU A 1 461 ? 48.128 62.529 81.445 1.000 18.599 462 GLU AAA N 1
ATOM 3432 C CA . GLU A 1 461 ? 48.257 63.277 82.732 1.000 18.797 462 GLU AAA CA 1
ATOM 3433 C C . GLU A 1 461 ? 46.923 63.307 83.498 1.000 18.606 462 GLU AAA C 1
ATOM 3434 O O . GLU A 1 461 ? 46.842 63.990 84.562 1.000 21.049 462 GLU AAA O 1
ATOM 3440 N N . GLU A 1 462 ? 45.891 62.601 83.024 1.000 18.665 463 GLU AAA N 1
ATOM 3441 C CA . GLU A 1 462 ? 44.592 62.468 83.753 1.000 18.154 463 GLU AAA CA 1
ATOM 3442 C C . GLU A 1 462 ? 44.041 63.862 84.114 1.000 18.955 463 GLU AAA C 1
ATOM 3443 O O . GLU A 1 462 ? 43.678 64.100 85.279 1.000 19.054 463 GLU AAA O 1
ATOM 3449 N N . ARG A 1 463 ? 43.940 64.732 83.116 1.000 18.825 464 ARG AAA N 1
ATOM 3450 C CA . ARG A 1 463 ? 43.407 66.118 83.241 1.000 20.083 464 ARG AAA CA 1
ATOM 3451 C C . ARG A 1 463 ? 41.977 66.234 82.731 1.000 20.835 464 ARG AAA C 1
ATOM 3452 O O . ARG A 1 463 ? 41.314 67.240 83.091 1.000 21.414 464 ARG AAA O 1
ATOM 3460 N N . ASN A 1 464 ? 41.510 65.271 81.936 1.000 20.170 465 ASN AAA N 1
ATOM 3461 C CA . ASN A 1 464 ? 40.260 65.428 81.147 1.000 22.653 465 ASN AAA CA 1
ATOM 3462 C C . ASN A 1 464 ? 39.332 64.232 81.382 1.000 20.336 465 ASN AAA C 1
ATOM 3463 O O . ASN A 1 464 ? 39.167 63.402 80.480 1.000 21.749 465 ASN AAA O 1
ATOM 3468 N N . GLU A 1 465 ? 38.678 64.207 82.537 1.000 22.048 466 GLU AAA N 1
ATOM 3469 C CA . GLU A 1 465 ? 37.737 63.132 82.932 1.000 22.530 466 GLU AAA CA 1
ATOM 3470 C C . GLU A 1 465 ? 36.558 63.190 81.954 1.000 24.527 466 GLU AAA C 1
ATOM 3471 O O . GLU A 1 465 ? 36.043 64.298 81.721 1.000 23.062 466 GLU AAA O 1
ATOM 3477 N N . LEU A 1 466 ? 36.183 62.082 81.315 1.000 24.180 467 LEU AAA N 1
ATOM 3478 C CA . LEU A 1 466 ? 35.245 62.184 80.166 1.000 25.852 467 LEU AAA CA 1
ATOM 3479 C C . LEU A 1 466 ? 34.156 61.104 80.231 1.000 25.623 467 LEU AAA C 1
ATOM 3480 O O . LEU A 1 466 ? 33.581 60.788 79.173 1.000 24.649 467 LEU AAA O 1
ATOM 3485 N N . SER A 1 467 ? 33.820 60.603 81.425 1.000 24.366 468 SER AAA N 1
ATOM 3486 C CA . SER A 1 467 ? 32.695 59.644 81.594 1.000 25.961 468 SER AAA CA 1
ATOM 3487 C C . SER A 1 467 ? 31.372 60.272 81.102 1.000 26.342 468 SER AAA C 1
ATOM 3488 O O . SER A 1 467 ? 30.593 59.549 80.445 1.000 26.177 468 SER AAA O 1
ATOM 3491 N N . ALA A 1 468 ? 31.135 61.569 81.354 1.000 26.094 469 ALA AAA N 1
ATOM 3492 C CA . ALA A 1 468 ? 29.920 62.290 80.884 1.000 27.279 469 ALA AAA CA 1
ATOM 3493 C C . ALA A 1 468 ? 29.842 62.265 79.352 1.000 25.618 469 ALA AAA C 1
ATOM 3494 O O . ALA A 1 468 ? 28.732 62.111 78.841 1.000 30.561 469 ALA AAA O 1
ATOM 3496 N N . ALA A 1 469 ? 30.965 62.403 78.648 1.000 25.706 470 ALA AAA N 1
ATOM 3497 C CA . ALA A 1 469 ? 31.027 62.498 77.169 1.000 25.532 470 ALA AAA CA 1
ATOM 3498 C C . ALA A 1 469 ? 30.999 61.114 76.519 1.000 26.383 470 ALA AAA C 1
ATOM 3499 O O . ALA A 1 469 ? 30.629 61.053 75.336 1.000 24.119 470 ALA AAA O 1
ATOM 3501 N N . HIS A 1 470 ? 31.425 60.057 77.223 1.000 25.240 471 HIS AAA N 1
ATOM 3502 C CA . HIS A 1 470 ? 31.473 58.672 76.685 1.000 27.735 471 HIS AAA CA 1
ATOM 3503 C C . HIS A 1 470 ? 30.797 57.718 77.666 1.000 27.176 471 HIS AAA C 1
ATOM 3504 O O . HIS A 1 470 ? 31.427 56.815 78.223 1.000 27.523 471 HIS AAA O 1
ATOM 3511 N N . PRO A 1 471 ? 29.496 57.902 77.936 1.000 28.343 472 PRO AAA N 1
ATOM 3512 C CA . PRO A 1 471 ? 28.810 57.092 78.940 1.000 27.739 472 PRO AAA CA 1
ATOM 3513 C C . PRO A 1 471 ? 28.768 55.594 78.590 1.000 27.739 472 PRO AAA C 1
ATOM 3514 O O . PRO A 1 471 ? 28.734 54.791 79.507 1.000 24.992 472 PRO AAA O 1
ATOM 3518 N N . ASP A 1 472 ? 28.800 55.236 77.305 1.000 26.757 473 ASP AAA N 1
ATOM 3519 C CA . ASP A 1 472 ? 28.721 53.816 76.860 1.000 29.411 473 ASP AAA CA 1
ATOM 3520 C C . ASP A 1 472 ? 30.084 53.123 77.011 1.000 27.448 473 ASP AAA C 1
ATOM 3521 O O . ASP A 1 472 ? 30.092 51.926 77.376 1.000 24.286 473 ASP AAA O 1
ATOM 3526 N N . GLN A 1 473 ? 31.184 53.825 76.716 1.000 27.632 474 GLN AAA N 1
ATOM 3527 C CA . GLN A 1 473 ? 32.561 53.315 76.958 1.000 26.009 474 GLN AAA CA 1
ATOM 3528 C C . GLN A 1 473 ? 32.698 53.062 78.462 1.000 24.057 474 GLN AAA C 1
ATOM 3529 O O . GLN A 1 473 ? 33.314 52.027 78.835 1.000 22.713 474 GLN AAA O 1
ATOM 3535 N N . CYS A 1 474 ? 32.167 53.966 79.289 1.000 22.889 475 CYS AAA N 1
ATOM 3536 C CA . CYS A 1 474 ? 32.244 53.871 80.771 1.000 23.225 475 CYS AAA CA 1
ATOM 3537 C C . CYS A 1 474 ? 31.453 52.645 81.224 1.000 24.211 475 CYS AAA C 1
ATOM 3538 O O . CYS A 1 474 ? 32.037 51.814 81.950 1.000 21.787 475 CYS AAA O 1
ATOM 3541 N N . ARG A 1 475 ? 30.195 52.499 80.780 1.000 24.466 476 ARG AAA N 1
ATOM 3542 C CA . ARG A 1 475 ? 29.338 51.314 81.097 1.000 24.860 476 ARG AAA CA 1
ATOM 3543 C C . ARG A 1 475 ? 30.042 50.013 80.683 1.000 24.734 476 ARG AAA C 1
ATOM 3544 O O . ARG A 1 475 ? 30.082 49.069 81.513 1.000 23.163 476 ARG AAA O 1
ATOM 3552 N N . GLU A 1 476 ? 30.581 49.956 79.461 1.000 23.681 477 GLU AAA N 1
ATOM 3553 C CA . GLU A 1 476 ? 31.298 48.762 78.925 1.000 26.945 477 GLU AAA CA 1
ATOM 3554 C C . GLU A 1 476 ? 32.507 48.442 79.817 1.000 25.463 477 GLU AAA C 1
ATOM 3555 O O . GLU A 1 476 ? 32.727 47.244 80.115 1.000 21.267 477 GLU AAA O 1
ATOM 3561 N N . MET A 1 477 ? 33.273 49.454 80.236 1.000 21.528 478 MET AAA N 1
ATOM 3562 C CA . MET A 1 477 ? 34.496 49.222 81.063 1.000 23.084 478 MET AAA CA 1
ATOM 3563 C C . MET A 1 477 ? 34.112 48.647 82.431 1.000 20.911 478 MET AAA C 1
ATOM 3564 O O . MET A 1 477 ? 34.849 47.777 82.934 1.000 17.868 478 MET AAA O 1
ATOM 3569 N N . ILE A 1 478 ? 33.023 49.137 83.022 1.000 20.326 479 ILE AAA N 1
ATOM 3570 C CA . ILE A 1 478 ? 32.519 48.621 84.321 1.000 20.885 479 ILE AAA CA 1
ATOM 3571 C C . ILE A 1 478 ? 32.168 47.129 84.171 1.000 22.909 479 ILE AAA C 1
ATOM 3572 O O . ILE A 1 478 ? 32.607 46.313 85.027 1.000 19.082 479 ILE AAA O 1
ATOM 3577 N N . ARG A 1 479 ? 31.443 46.752 83.112 1.000 24.693 480 ARG AAA N 1
ATOM 3578 C CA . ARG A 1 479 ? 31.082 45.323 82.877 1.000 25.307 480 ARG AAA CA 1
ATOM 3579 C C . ARG A 1 479 ? 32.360 44.486 82.689 1.000 23.108 480 ARG AAA C 1
ATOM 3580 O O . ARG A 1 479 ? 32.428 43.410 83.299 1.000 22.926 480 ARG AAA O 1
ATOM 3588 N N . GLU A 1 480 ? 33.312 44.917 81.853 1.000 23.098 481 GLU AAA N 1
ATOM 3589 C CA . GLU A 1 480 ? 34.590 44.188 81.598 1.000 23.658 481 GLU AAA CA 1
ATOM 3590 C C . GLU A 1 480 ? 35.380 44.036 82.908 1.000 22.237 481 GLU AAA C 1
ATOM 3591 O O . GLU A 1 480 ? 35.856 42.907 83.214 1.000 20.480 481 GLU AAA O 1
ATOM 3597 N N . MET A 1 481 ? 35.523 45.129 83.657 1.000 20.849 482 MET AAA N 1
ATOM 3598 C CA . MET A 1 481 ? 36.241 45.115 84.960 1.000 20.461 482 MET AAA CA 1
ATOM 3599 C C . MET A 1 481 ? 35.544 44.150 85.926 1.000 18.647 482 MET AAA C 1
ATOM 3600 O O . MET A 1 481 ? 36.232 43.347 86.561 1.000 18.472 482 MET AAA O 1
ATOM 3605 N N . SER A 1 482 ? 34.227 44.257 86.037 1.000 18.638 483 SER AAA N 1
ATOM 3606 C CA . SER A 1 482 ? 33.368 43.400 86.893 1.000 20.819 483 SER AAA CA 1
ATOM 3607 C C . SER A 1 482 ? 33.635 41.926 86.563 1.000 21.560 483 SER AAA C 1
ATOM 3608 O O . SER A 1 482 ? 33.886 41.139 87.499 1.000 21.755 483 SER AAA O 1
ATOM 3611 N N . ALA A 1 483 ? 33.622 41.570 85.278 1.000 21.749 484 ALA AAA N 1
ATOM 3612 C CA . ALA A 1 483 ? 33.847 40.182 84.813 1.000 21.759 484 ALA AAA CA 1
ATOM 3613 C C . ALA A 1 483 ? 35.286 39.746 85.146 1.000 20.708 484 ALA AAA C 1
ATOM 3614 O O . ALA A 1 483 ? 35.466 38.594 85.573 1.000 19.449 484 ALA AAA O 1
ATOM 3616 N N A ARG A 1 484 ? 36.266 40.646 85.034 0.500 20.066 485 ARG AAA N 1
ATOM 3617 N N B ARG A 1 484 ? 36.278 40.641 84.996 0.500 20.367 485 ARG AAA N 1
ATOM 3618 C CA A ARG A 1 484 ? 37.684 40.288 85.298 0.500 19.748 485 ARG AAA CA 1
ATOM 3619 C CA B ARG A 1 484 ? 37.712 40.330 85.278 0.500 20.201 485 ARG AAA CA 1
ATOM 3620 C C A ARG A 1 484 ? 37.911 40.108 86.807 0.500 19.201 485 ARG AAA C 1
ATOM 3621 C C B ARG A 1 484 ? 37.902 40.110 86.792 0.500 19.489 485 ARG AAA C 1
ATOM 3622 O O A ARG A 1 484 ? 38.648 39.159 87.192 0.500 18.863 485 ARG AAA O 1
ATOM 3623 O O B ARG A 1 484 ? 38.604 39.133 87.167 0.500 19.201 485 ARG AAA O 1
ATOM 3638 N N . LEU A 1 485 ? 37.324 40.965 87.641 1.000 18.560 486 LEU AAA N 1
ATOM 3639 C CA . LEU A 1 485 ? 37.398 40.776 89.126 1.000 17.530 486 LEU AAA CA 1
ATOM 3640 C C . LEU A 1 485 ? 36.843 39.387 89.486 1.000 18.761 486 LEU AAA C 1
ATOM 3641 O O . LEU A 1 485 ? 37.459 38.684 90.336 1.000 18.055 486 LEU AAA O 1
ATOM 3646 N N . GLU A 1 486 ? 35.715 38.988 88.889 1.000 18.065 487 GLU AAA N 1
ATOM 3647 C CA . GLU A 1 486 ? 35.122 37.649 89.165 1.000 20.260 487 GLU AAA CA 1
ATOM 3648 C C . GLU A 1 486 ? 36.065 36.557 88.637 1.000 19.492 487 GLU AAA C 1
ATOM 3649 O O . GLU A 1 486 ? 36.316 35.592 89.393 1.000 18.392 487 GLU AAA O 1
ATOM 3655 N N . LYS A 1 487 ? 36.633 36.728 87.444 1.000 21.388 488 LYS AAA N 1
ATOM 3656 C CA . LYS A 1 487 ? 37.539 35.717 86.834 1.000 22.855 488 LYS AAA CA 1
ATOM 3657 C C . LYS A 1 487 ? 38.769 35.512 87.731 1.000 21.947 488 LYS AAA C 1
ATOM 3658 O O . LYS A 1 487 ? 39.295 34.395 87.758 1.000 20.191 488 LYS AAA O 1
ATOM 3661 N N . GLU A 1 488 ? 39.231 36.557 88.423 1.000 19.863 489 GLU AAA N 1
ATOM 3662 C CA . GLU A 1 488 ? 40.474 36.521 89.241 1.000 18.990 489 GLU AAA CA 1
ATOM 3663 C C . GLU A 1 488 ? 40.139 36.217 90.712 1.000 17.635 489 GLU AAA C 1
ATOM 3664 O O . GLU A 1 488 ? 41.069 36.115 91.529 1.000 18.688 489 GLU AAA O 1
ATOM 3670 N N . GLY A 1 489 ? 38.868 36.070 91.058 1.000 16.580 490 GLY AAA N 1
ATOM 3671 C CA . GLY A 1 489 ? 38.455 35.720 92.436 1.000 16.404 490 GLY AAA CA 1
ATOM 3672 C C . GLY A 1 489 ? 38.724 36.849 93.411 1.000 15.155 490 GLY AAA C 1
ATOM 3673 O O . GLY A 1 489 ? 39.064 36.557 94.584 1.000 14.861 490 GLY AAA O 1
ATOM 3674 N N . ALA A 1 490 ? 38.533 38.106 92.991 1.000 13.872 491 ALA AAA N 1
ATOM 3675 C CA . ALA A 1 490 ? 38.711 39.284 93.870 1.000 14.969 491 ALA AAA CA 1
ATOM 3676 C C . ALA A 1 490 ? 37.777 39.215 95.088 1.000 15.865 491 ALA AAA C 1
ATOM 3677 O O . ALA A 1 490 ? 36.583 38.752 94.976 1.000 15.347 491 ALA AAA O 1
ATOM 3679 N N . LEU A 1 491 ? 38.317 39.670 96.218 1.000 15.325 492 LEU AAA N 1
ATOM 3680 C CA . LEU A 1 491 ? 37.573 39.950 97.462 1.000 16.513 492 LEU AAA CA 1
ATOM 3681 C C . LEU A 1 491 ? 37.211 41.441 97.439 1.000 16.292 492 LEU AAA C 1
ATOM 3682 O O . LEU A 1 491 ? 38.091 42.282 97.115 1.000 15.896 492 LEU AAA O 1
ATOM 3687 N N . TYR A 1 492 ? 35.961 41.753 97.745 1.000 14.692 493 TYR AAA N 1
ATOM 3688 C CA . TYR A 1 492 ? 35.387 43.108 97.551 1.000 15.099 493 TYR AAA CA 1
ATOM 3689 C C . TYR A 1 492 ? 35.411 43.858 98.871 1.000 13.730 493 TYR AAA C 1
ATOM 3690 O O . TYR A 1 492 ? 35.433 43.248 99.944 1.000 13.671 493 TYR AAA O 1
ATOM 3699 N N . PRO A 1 493 ? 35.350 45.207 98.845 1.000 15.462 494 PRO AAA N 1
ATOM 3700 C CA . PRO A 1 493 ? 35.172 45.967 100.073 1.000 15.619 494 PRO AAA CA 1
ATOM 3701 C C . PRO A 1 493 ? 33.804 45.601 100.663 1.000 16.151 494 PRO AAA C 1
ATOM 3702 O O . PRO A 1 493 ? 32.952 44.966 99.976 1.000 16.031 494 PRO AAA O 1
ATOM 3706 N N . VAL A 1 494 ? 33.591 45.982 101.907 1.000 15.693 495 VAL AAA N 1
ATOM 3707 C CA . VAL A 1 494 ? 32.293 45.749 102.608 1.000 18.074 495 VAL AAA CA 1
ATOM 3708 C C . VAL A 1 494 ? 31.788 47.074 103.169 1.000 19.797 495 VAL AAA C 1
ATOM 3709 O O . VAL A 1 494 ? 32.605 47.976 103.383 1.000 19.488 495 VAL AAA O 1
ATOM 3713 N N . ASP A 1 495 ? 30.477 47.189 103.390 1.000 20.939 496 ASP AAA N 1
ATOM 3714 C CA . ASP A 1 495 ? 29.893 48.372 104.080 1.000 22.826 496 ASP AAA CA 1
ATOM 3715 C C . ASP A 1 495 ? 30.070 48.117 105.578 1.000 22.135 496 ASP AAA C 1
ATOM 3716 O O . ASP A 1 495 ? 30.679 47.062 105.946 1.000 20.114 496 ASP AAA O 1
ATOM 3721 N N . LYS A 1 496 ? 29.575 49.032 106.403 1.000 23.390 497 LYS AAA N 1
ATOM 3722 C CA . LYS A 1 496 ? 29.737 49.015 107.881 1.000 27.399 497 LYS AAA CA 1
ATOM 3723 C C . LYS A 1 496 ? 29.195 47.687 108.441 1.000 27.312 497 LYS AAA C 1
ATOM 3724 O O . LYS A 1 496 ? 29.741 47.220 109.456 1.000 26.069 497 LYS AAA O 1
ATOM 3730 N N . GLN A 1 497 ? 28.183 47.082 107.806 1.000 25.584 498 GLN AAA N 1
ATOM 3731 C CA . GLN A 1 497 ? 27.510 45.887 108.371 1.000 27.471 498 GLN AAA CA 1
ATOM 3732 C C . GLN A 1 497 ? 27.985 44.632 107.622 1.000 25.295 498 GLN AAA C 1
ATOM 3733 O O . GLN A 1 497 ? 27.438 43.570 107.861 1.000 23.582 498 GLN AAA O 1
ATOM 3739 N N . GLY A 1 498 ? 29.046 44.733 106.820 1.000 23.316 499 GLY AAA N 1
ATOM 3740 C CA . GLY A 1 498 ? 29.703 43.567 106.196 1.000 23.519 499 GLY AAA CA 1
ATOM 3741 C C . GLY A 1 498 ? 29.061 43.145 104.889 1.000 23.393 499 GLY AAA C 1
ATOM 3742 O O . GLY A 1 498 ? 29.399 42.062 104.410 1.000 22.323 499 GLY AAA O 1
ATOM 3743 N N . ASN A 1 499 ? 28.177 43.960 104.309 1.000 22.210 500 ASN AAA N 1
ATOM 3744 C CA . ASN A 1 499 ? 27.605 43.675 102.966 1.000 23.134 500 ASN AAA CA 1
ATOM 3745 C C . ASN A 1 499 ? 28.711 43.872 101.929 1.000 21.814 500 ASN AAA C 1
ATOM 3746 O O . ASN A 1 499 ? 29.351 44.886 101.961 1.000 19.342 500 ASN AAA O 1
ATOM 3751 N N . GLU A 1 500 ? 28.932 42.859 101.110 1.000 22.503 501 GLU AAA N 1
ATOM 3752 C CA . GLU A 1 500 ? 29.922 42.797 100.018 1.000 23.975 501 GLU AAA CA 1
ATOM 3753 C C . GLU A 1 500 ? 29.530 43.817 98.944 1.000 20.069 501 GLU AAA C 1
ATOM 3754 O O . GLU A 1 500 ? 28.359 43.810 98.531 1.000 19.222 501 GLU AAA O 1
ATOM 3760 N N . LEU A 1 501 ? 30.465 44.660 98.511 1.000 17.880 502 LEU AAA N 1
ATOM 3761 C CA . LEU A 1 501 ? 30.215 45.715 97.489 1.000 17.577 502 LEU AAA CA 1
ATOM 3762 C C . LEU A 1 501 ? 30.895 45.315 96.171 1.000 17.290 502 LEU AAA C 1
ATOM 3763 O O . LEU A 1 501 ? 32.089 45.571 96.011 1.000 17.101 502 LEU AAA O 1
ATOM 3768 N N . LYS A 1 502 ? 30.144 44.695 95.261 1.000 17.333 503 LYS AAA N 1
ATOM 3769 C CA . LYS A 1 502 ? 30.602 44.387 93.897 1.000 20.197 503 LYS AAA CA 1
ATOM 3770 C C . LYS A 1 502 ? 30.389 45.626 93.043 1.000 19.188 503 LYS AAA C 1
ATOM 3771 O O . LYS A 1 502 ? 29.440 46.359 93.275 1.000 21.720 503 LYS AAA O 1
ATOM 3777 N N . PRO A 1 503 ? 31.245 45.900 92.036 1.000 20.372 504 PRO AAA N 1
ATOM 3778 C CA . PRO A 1 503 ? 31.019 47.013 91.124 1.000 20.325 504 PRO AAA CA 1
ATOM 3779 C C . PRO A 1 503 ? 29.749 46.741 90.309 1.000 20.518 504 PRO AAA C 1
ATOM 3780 O O . PRO A 1 503 ? 29.468 45.619 90.076 1.000 19.328 504 PRO AAA O 1
ATOM 3784 N N . PHE A 1 504 ? 28.993 47.765 89.926 1.000 21.252 505 PHE AAA N 1
ATOM 3785 C CA . PHE A 1 504 ? 27.799 47.576 89.060 1.000 21.653 505 PHE AAA CA 1
ATOM 3786 C C . PHE A 1 504 ? 27.608 48.836 88.205 1.000 22.173 505 PHE AAA C 1
ATOM 3787 O O . PHE A 1 504 ? 28.097 49.886 88.598 1.000 20.253 505 PHE AAA O 1
ATOM 3795 N N . VAL A 1 505 ? 26.964 48.707 87.043 1.000 23.466 506 VAL AAA N 1
ATOM 3796 C CA . VAL A 1 505 ? 26.541 49.876 86.206 1.000 24.545 506 VAL AAA CA 1
ATOM 3797 C C . VAL A 1 505 ? 25.441 50.625 86.969 1.000 24.594 506 VAL AAA C 1
ATOM 3798 O O . VAL A 1 505 ? 24.306 50.155 87.028 1.000 25.666 506 VAL AAA O 1
ATOM 3802 N N . TYR A 1 506 ? 25.774 51.752 87.573 1.000 23.907 507 TYR AAA N 1
ATOM 3803 C CA . TYR A 1 506 ? 24.863 52.453 88.501 1.000 24.268 507 TYR AAA CA 1
ATOM 3804 C C . TYR A 1 506 ? 24.046 53.483 87.714 1.000 24.574 507 TYR AAA C 1
ATOM 3805 O O . TYR A 1 506 ? 23.117 54.028 88.303 1.000 26.366 507 TYR AAA O 1
ATOM 3814 N N . PHE A 1 507 ? 24.341 53.700 86.426 1.000 25.886 508 PHE AAA N 1
ATOM 3815 C CA . PHE A 1 507 ? 23.718 54.793 85.629 1.000 27.373 508 PHE AAA CA 1
ATOM 3816 C C . PHE A 1 507 ? 23.418 54.318 84.205 1.000 29.725 508 PHE AAA C 1
ATOM 3817 O O . PHE A 1 507 ? 22.782 55.081 83.503 1.000 31.151 508 PHE AAA O 1
ATOM 3826 N N . GLU B 1 25 ? 56.354 66.625 54.918 1.000 52.781 26 GLU BBB N 1
ATOM 3827 C CA . GLU B 1 25 ? 56.506 65.259 54.331 1.000 50.739 26 GLU BBB CA 1
ATOM 3828 C C . GLU B 1 25 ? 55.104 64.696 54.035 1.000 49.083 26 GLU BBB C 1
ATOM 3829 O O . GLU B 1 25 ? 54.326 64.510 54.993 1.000 54.911 26 GLU BBB O 1
ATOM 3831 N N . ARG B 1 26 ? 54.768 64.486 52.757 1.000 43.755 27 ARG BBB N 1
ATOM 3832 C CA . ARG B 1 26 ? 53.509 63.803 52.332 1.000 43.019 27 ARG BBB CA 1
ATOM 3833 C C . ARG B 1 26 ? 53.846 62.406 51.821 1.000 36.898 27 ARG BBB C 1
ATOM 3834 O O . ARG B 1 26 ? 54.912 62.187 51.240 1.000 35.585 27 ARG BBB O 1
ATOM 3842 N N . PRO B 1 27 ? 52.963 61.412 52.053 1.000 31.708 28 PRO BBB N 1
ATOM 3843 C CA . PRO B 1 27 ? 53.307 60.017 51.801 1.000 32.606 28 PRO BBB CA 1
ATOM 3844 C C . PRO B 1 27 ? 53.017 59.652 50.338 1.000 33.776 28 PRO BBB C 1
ATOM 3845 O O . PRO B 1 27 ? 52.233 60.355 49.682 1.000 30.832 28 PRO BBB O 1
ATOM 3849 N N . ASN B 1 28 ? 53.660 58.589 49.864 1.000 32.372 29 ASN BBB N 1
ATOM 3850 C CA . ASN B 1 28 ? 53.341 57.952 48.559 1.000 29.646 29 ASN BBB CA 1
ATOM 3851 C C . ASN B 1 28 ? 52.309 56.863 48.831 1.000 29.679 29 ASN BBB C 1
ATOM 3852 O O . ASN B 1 28 ? 52.329 56.286 49.940 1.000 27.394 29 ASN BBB O 1
ATOM 3857 N N . ILE B 1 29 ? 51.445 56.587 47.852 1.000 27.584 30 ILE BBB N 1
ATOM 3858 C CA . ILE B 1 29 ? 50.348 55.598 48.013 1.000 27.692 30 ILE BBB CA 1
ATOM 3859 C C . ILE B 1 29 ? 50.381 54.700 46.782 1.000 27.386 30 ILE BBB C 1
ATOM 3860 O O . ILE B 1 29 ? 50.395 55.241 45.649 1.000 23.356 30 ILE BBB O 1
ATOM 3865 N N . ILE B 1 30 ? 50.451 53.393 47.023 1.000 24.849 31 ILE BBB N 1
ATOM 3866 C CA . ILE B 1 30 ? 50.304 52.344 45.989 1.000 25.108 31 ILE BBB CA 1
ATOM 3867 C C . ILE B 1 30 ? 49.032 51.560 46.288 1.000 25.056 31 ILE BBB C 1
ATOM 3868 O O . ILE B 1 30 ? 48.962 50.947 47.363 1.000 26.513 31 ILE BBB O 1
ATOM 3873 N N . VAL B 1 31 ? 48.094 51.533 45.340 1.000 24.077 32 VAL BBB N 1
ATOM 3874 C CA . VAL B 1 31 ? 46.980 50.553 45.361 1.000 23.816 32 VAL BBB CA 1
ATOM 3875 C C . VAL B 1 31 ? 47.372 49.436 44.404 1.000 25.932 32 VAL BBB C 1
ATOM 3876 O O . VAL B 1 31 ? 47.434 49.719 43.192 1.000 24.340 32 VAL BBB O 1
ATOM 3880 N N . PHE B 1 32 ? 47.695 48.261 44.957 1.000 23.265 33 PHE BBB N 1
ATOM 3881 C CA . PHE B 1 32 ? 48.046 47.022 44.232 1.000 21.231 33 PHE BBB CA 1
ATOM 3882 C C . PHE B 1 32 ? 46.756 46.216 44.062 1.000 20.651 33 PHE BBB C 1
ATOM 3883 O O . PHE B 1 32 ? 46.267 45.625 45.044 1.000 20.826 33 PHE BBB O 1
ATOM 3891 N N . LEU B 1 33 ? 46.197 46.239 42.852 1.000 20.000 34 LEU BBB N 1
ATOM 3892 C CA . LEU B 1 33 ? 44.864 45.666 42.543 1.000 17.960 34 LEU BBB CA 1
ATOM 3893 C C . LEU B 1 33 ? 45.036 44.500 41.578 1.000 17.992 34 LEU BBB C 1
ATOM 3894 O O . LEU B 1 33 ? 45.532 44.722 40.443 1.000 18.032 34 LEU BBB O 1
ATOM 3899 N N . VAL B 1 34 ? 44.663 43.310 42.019 1.000 17.188 35 VAL BBB N 1
ATOM 3900 C CA . VAL B 1 34 ? 44.745 42.090 41.188 1.000 18.599 35 VAL BBB CA 1
ATOM 3901 C C . VAL B 1 34 ? 43.350 41.774 40.640 1.000 20.005 35 VAL BBB C 1
ATOM 3902 O O . VAL B 1 34 ? 42.372 41.772 41.405 1.000 20.667 35 VAL BBB O 1
ATOM 3906 N N . ASP B 1 35 ? 43.278 41.486 39.349 1.000 18.709 36 ASP BBB N 1
ATOM 3907 C CA . ASP B 1 35 ? 42.020 41.158 38.637 1.000 19.127 36 ASP BBB CA 1
ATOM 3908 C C . ASP B 1 35 ? 41.594 39.743 39.012 1.000 18.218 36 ASP BBB C 1
ATOM 3909 O O . ASP B 1 35 ? 42.434 38.852 38.911 1.000 18.585 36 ASP BBB O 1
ATOM 3914 N N . ASP B 1 36 ? 40.343 39.537 39.432 1.000 18.546 37 ASP BBB N 1
ATOM 3915 C CA . ASP B 1 36 ? 39.735 38.183 39.574 1.000 18.244 37 ASP BBB CA 1
ATOM 3916 C C . ASP B 1 36 ? 40.436 37.360 40.678 1.000 17.540 37 ASP BBB C 1
ATOM 3917 O O . ASP B 1 36 ? 40.438 36.131 40.611 1.000 18.385 37 ASP BBB O 1
ATOM 3922 N N . MET B 1 37 ? 41.019 38.026 41.665 1.000 19.376 38 MET BBB N 1
ATOM 3923 C CA . MET B 1 37 ? 41.703 37.367 42.799 1.000 19.264 38 MET BBB CA 1
ATOM 3924 C C . MET B 1 37 ? 40.788 37.434 44.029 1.000 20.136 38 MET BBB C 1
ATOM 3925 O O . MET B 1 37 ? 40.505 38.542 44.509 1.000 19.845 38 MET BBB O 1
ATOM 3930 N N . GLY B 1 38 ? 40.312 36.279 44.485 1.000 20.987 39 GLY BBB N 1
ATOM 3931 C CA . GLY B 1 38 ? 39.493 36.168 45.712 1.000 22.387 39 GLY BBB CA 1
ATOM 3932 C C . GLY B 1 38 ? 40.349 35.981 46.962 1.000 22.802 39 GLY BBB C 1
ATOM 3933 O O . GLY B 1 38 ? 41.567 35.770 46.833 1.000 22.559 39 GLY BBB O 1
ATOM 3934 N N . LEU B 1 39 ? 39.724 36.021 48.138 1.000 24.069 40 LEU BBB N 1
ATOM 3935 C CA . LEU B 1 39 ? 40.410 36.042 49.459 1.000 24.282 40 LEU BBB CA 1
ATOM 3936 C C . LEU B 1 39 ? 41.171 34.726 49.720 1.000 24.097 40 LEU BBB C 1
ATOM 3937 O O . LEU B 1 39 ? 42.059 34.760 50.571 1.000 24.846 40 LEU BBB O 1
ATOM 3942 N N . MET B 1 40 ? 40.899 33.637 49.001 1.000 24.039 41 MET BBB N 1
ATOM 3943 C CA . MET B 1 40 ? 41.589 32.326 49.175 1.000 25.249 41 MET BBB CA 1
ATOM 3944 C C . MET B 1 40 ? 42.792 32.159 48.232 1.000 26.999 41 MET BBB C 1
ATOM 3945 O O . MET B 1 40 ? 43.489 31.135 48.372 1.000 27.175 41 MET BBB O 1
ATOM 3950 N N . ASP B 1 41 ? 43.038 33.080 47.290 1.000 25.772 42 ASP BBB N 1
ATOM 3951 C CA . ASP B 1 41 ? 43.975 32.835 46.157 1.000 25.071 42 ASP BBB CA 1
ATOM 3952 C C . ASP B 1 41 ? 45.372 33.310 46.575 1.000 26.487 42 ASP BBB C 1
ATOM 3953 O O . ASP B 1 41 ? 45.988 34.129 45.850 1.000 25.485 42 ASP BBB O 1
ATOM 3958 N N . THR B 1 42 ? 45.872 32.773 47.693 1.000 26.424 43 THR BBB N 1
ATOM 3959 C CA . THR B 1 42 ? 47.049 33.288 48.435 1.000 24.543 43 THR BBB CA 1
ATOM 3960 C C . THR B 1 42 ? 47.483 32.259 49.493 1.000 28.570 43 THR BBB C 1
ATOM 3961 O O . THR B 1 42 ? 46.642 31.417 49.906 1.000 27.602 43 THR BBB O 1
ATOM 3965 N N . SER B 1 43 ? 48.769 32.273 49.842 1.000 28.918 44 SER BBB N 1
ATOM 3966 C CA . SER B 1 43 ? 49.365 31.496 50.962 1.000 29.122 44 SER BBB CA 1
ATOM 3967 C C . SER B 1 43 ? 49.104 32.206 52.301 1.000 28.983 44 SER BBB C 1
ATOM 3968 O O . SER B 1 43 ? 49.502 31.642 53.336 1.000 30.704 44 SER BBB O 1
ATOM 3971 N N . VAL B 1 44 ? 48.485 33.393 52.282 1.000 26.838 45 VAL BBB N 1
ATOM 3972 C CA . VAL B 1 44 ? 48.071 34.182 53.483 1.000 29.118 45 VAL BBB CA 1
ATOM 3973 C C . VAL B 1 44 ? 46.619 33.845 53.802 1.000 31.493 45 VAL BBB C 1
ATOM 3974 O O . VAL B 1 44 ? 45.748 34.061 52.958 1.000 31.904 45 VAL BBB O 1
ATOM 3978 N N . PRO B 1 45 ? 46.324 33.294 55.004 1.000 32.562 46 PRO BBB N 1
ATOM 3979 C CA . PRO B 1 45 ? 44.955 32.918 55.364 1.000 31.885 46 PRO BBB CA 1
ATOM 3980 C C . PRO B 1 45 ? 44.105 34.130 55.753 1.000 30.782 46 PRO BBB C 1
ATOM 3981 O O . PRO B 1 45 ? 44.493 34.865 56.636 1.000 31.634 46 PRO BBB O 1
ATOM 3985 N N . PHE B 1 46 ? 42.961 34.294 55.084 1.000 31.366 47 PHE BBB N 1
ATOM 3986 C CA . PHE B 1 46 ? 42.031 35.444 55.273 1.000 32.480 47 PHE BBB CA 1
ATOM 3987 C C . PHE B 1 46 ? 40.772 35.015 56.050 1.000 30.301 47 PHE BBB C 1
ATOM 3988 O O . PHE B 1 46 ? 40.037 35.897 56.527 1.000 33.029 47 PHE BBB O 1
ATOM 3996 N N . ILE B 1 47 ? 40.524 33.715 56.174 1.000 31.924 48 ILE BBB N 1
ATOM 3997 C CA . ILE B 1 47 ? 39.409 33.183 57.012 1.000 35.101 48 ILE BBB CA 1
ATOM 3998 C C . ILE B 1 47 ? 39.793 33.342 58.489 1.000 37.213 48 ILE BBB C 1
ATOM 3999 O O . ILE B 1 47 ? 40.856 32.817 58.872 1.000 38.284 48 ILE BBB O 1
ATOM 4004 N N . ALA B 1 48 ? 38.975 34.058 59.267 1.000 39.285 49 ALA BBB N 1
ATOM 4005 C CA . ALA B 1 48 ? 39.110 34.236 60.739 1.000 39.916 49 ALA BBB CA 1
ATOM 4006 C C . ALA B 1 48 ? 38.244 33.202 61.473 1.000 38.616 49 ALA BBB C 1
ATOM 4007 O O . ALA B 1 48 ? 37.130 32.933 61.006 1.000 35.630 49 ALA BBB O 1
ATOM 4009 N N . ASP B 1 49 ? 38.757 32.625 62.567 1.000 43.907 50 ASP BBB N 1
ATOM 4010 C CA . ASP B 1 49 ? 37.997 31.716 63.474 1.000 46.731 50 ASP BBB CA 1
ATOM 4011 C C . ASP B 1 49 ? 37.149 32.570 64.429 1.000 51.278 50 ASP BBB C 1
ATOM 4012 O O . ASP B 1 49 ? 37.163 33.826 64.271 1.000 44.664 50 ASP BBB O 1
ATOM 4017 N N . GLU B 1 50 ? 36.457 31.910 65.379 1.000 54.750 51 GLU BBB N 1
ATOM 4018 C CA . GLU B 1 50 ? 35.620 32.537 66.444 1.000 53.308 51 GLU BBB CA 1
ATOM 4019 C C . GLU B 1 50 ? 36.461 33.551 67.233 1.000 53.124 51 GLU BBB C 1
ATOM 4020 O O . GLU B 1 50 ? 35.911 34.614 67.561 1.000 56.752 51 GLU BBB O 1
ATOM 4022 N N . SER B 1 51 ? 37.745 33.250 67.491 1.000 55.137 52 SER BBB N 1
ATOM 4023 C CA . SER B 1 51 ? 38.719 34.116 68.223 1.000 55.847 52 SER BBB CA 1
ATOM 4024 C C . SER B 1 51 ? 39.053 35.385 67.427 1.000 55.095 52 SER BBB C 1
ATOM 4025 O O . SER B 1 51 ? 39.424 36.400 68.062 1.000 51.618 52 SER BBB O 1
ATOM 4028 N N . GLY B 1 52 ? 38.967 35.320 66.092 1.000 53.134 53 GLY BBB N 1
ATOM 4029 C CA . GLY B 1 52 ? 39.465 36.365 65.176 1.000 48.766 53 GLY BBB CA 1
ATOM 4030 C C . GLY B 1 52 ? 40.911 36.113 64.787 1.000 45.879 53 GLY BBB C 1
ATOM 4031 O O . GLY B 1 52 ? 41.631 37.091 64.557 1.000 45.776 53 GLY BBB O 1
ATOM 4032 N N . GLN B 1 53 ? 41.315 34.841 64.728 1.000 47.727 54 GLN BBB N 1
ATOM 4033 C CA . GLN B 1 53 ? 42.682 34.376 64.367 1.000 49.784 54 GLN BBB CA 1
ATOM 4034 C C . GLN B 1 53 ? 42.616 33.727 62.993 1.000 47.936 54 GLN BBB C 1
ATOM 4035 O O . GLN B 1 53 ? 41.665 33.001 62.712 1.000 45.939 54 GLN BBB O 1
ATOM 4041 N N . PRO B 1 54 ? 43.607 33.957 62.101 1.000 46.102 55 PRO BBB N 1
ATOM 4042 C CA . PRO B 1 54 ? 43.631 33.281 60.808 1.000 42.844 55 PRO BBB CA 1
ATOM 4043 C C . PRO B 1 54 ? 43.506 31.759 60.961 1.000 42.909 55 PRO BBB C 1
ATOM 4044 O O . PRO B 1 54 ? 44.029 31.233 61.918 1.000 44.077 55 PRO BBB O 1
ATOM 4048 N N . VAL B 1 55 ? 42.822 31.104 60.015 1.000 42.074 56 VAL BBB N 1
ATOM 4049 C CA . VAL B 1 55 ? 42.675 29.620 59.912 1.000 41.732 56 VAL BBB CA 1
ATOM 4050 C C . VAL B 1 55 ? 43.113 29.207 58.509 1.000 40.767 56 VAL BBB C 1
ATOM 4051 O O . VAL B 1 55 ? 42.475 29.672 57.542 1.000 45.358 56 VAL BBB O 1
ATOM 4055 N N . ARG B 1 56 ? 44.103 28.323 58.400 1.000 37.981 57 ARG BBB N 1
ATOM 4056 C CA . ARG B 1 56 ? 44.609 27.833 57.094 1.000 38.491 57 ARG BBB CA 1
ATOM 4057 C C . ARG B 1 56 ? 43.612 26.825 56.527 1.000 39.102 57 ARG BBB C 1
ATOM 4058 O O . ARG B 1 56 ? 43.265 25.873 57.247 1.000 40.888 57 ARG BBB O 1
ATOM 4066 N N . HIS B 1 57 ? 43.170 27.054 55.288 1.000 34.525 58 HIS BBB N 1
ATOM 4067 C CA . HIS B 1 57 ? 42.346 26.117 54.481 1.000 34.788 58 HIS BBB CA 1
ATOM 4068 C C . HIS B 1 57 ? 43.217 25.542 53.369 1.000 33.370 58 HIS BBB C 1
ATOM 4069 O O . HIS B 1 57 ? 44.305 26.048 53.118 1.000 35.029 58 HIS BBB O 1
ATOM 4076 N N . PRO B 1 58 ? 42.829 24.409 52.747 1.000 33.283 59 PRO BBB N 1
ATOM 4077 C CA . PRO B 1 58 ? 43.629 23.790 51.684 1.000 35.914 59 PRO BBB CA 1
ATOM 4078 C C . PRO B 1 58 ? 44.180 24.705 50.564 1.000 36.885 59 PRO BBB C 1
ATOM 4079 O O . PRO B 1 58 ? 45.276 24.437 50.056 1.000 33.736 59 PRO BBB O 1
ATOM 4083 N N . LEU B 1 59 ? 43.438 25.742 50.161 1.000 35.038 60 LEU BBB N 1
ATOM 4084 C CA . LEU B 1 59 ? 43.870 26.615 49.034 1.000 32.800 60 LEU BBB CA 1
ATOM 4085 C C . LEU B 1 59 ? 45.082 27.456 49.471 1.000 30.814 60 LEU BBB C 1
ATOM 4086 O O . LEU B 1 59 ? 45.937 27.729 48.616 1.000 31.672 60 LEU BBB O 1
ATOM 4091 N N . ASN B 1 60 ? 45.172 27.809 50.758 1.000 30.975 61 ASN BBB N 1
ATOM 4092 C CA . ASN B 1 60 ? 46.321 28.554 51.340 1.000 33.076 61 ASN BBB CA 1
ATOM 4093 C C . ASN B 1 60 ? 47.621 27.737 51.238 1.000 32.273 61 ASN BBB C 1
ATOM 4094 O O . ASN B 1 60 ? 48.699 28.352 51.306 1.000 31.749 61 ASN BBB O 1
ATOM 4099 N N . ASP B 1 61 ? 47.534 26.411 51.089 1.000 35.228 62 ASP BBB N 1
ATOM 4100 C CA . ASP B 1 61 ? 48.703 25.482 51.046 1.000 37.218 62 ASP BBB CA 1
ATOM 4101 C C . ASP B 1 61 ? 49.006 25.099 49.599 1.000 34.295 62 ASP BBB C 1
ATOM 4102 O O . ASP B 1 61 ? 50.011 24.416 49.356 1.000 34.932 62 ASP BBB O 1
ATOM 4107 N N . TRP B 1 62 ? 48.185 25.569 48.668 1.000 31.446 63 TRP BBB N 1
ATOM 4108 C CA . TRP B 1 62 ? 48.308 25.275 47.221 1.000 31.052 63 TRP BBB CA 1
ATOM 4109 C C . TRP B 1 62 ? 48.994 26.449 46.511 1.000 27.513 63 TRP BBB C 1
ATOM 4110 O O . TRP B 1 62 ? 49.970 26.216 45.786 1.000 26.722 63 TRP BBB O 1
ATOM 4121 N N . TYR B 1 63 ? 48.470 27.656 46.714 1.000 28.747 64 TYR BBB N 1
ATOM 4122 C CA . TYR B 1 63 ? 49.034 28.921 46.181 1.000 29.630 64 TYR BBB CA 1
ATOM 4123 C C . TYR B 1 63 ? 50.267 29.309 47.008 1.000 31.123 64 TYR BBB C 1
ATOM 4124 O O . TYR B 1 63 ? 50.367 28.969 48.229 1.000 29.647 64 TYR BBB O 1
ATOM 4133 N N . HIS B 1 64 ? 51.181 30.026 46.352 1.000 28.146 65 HIS BBB N 1
ATOM 4134 C CA . HIS B 1 64 ? 52.481 30.464 46.914 1.000 28.838 65 HIS BBB CA 1
ATOM 4135 C C . HIS B 1 64 ? 52.627 31.961 46.656 1.000 26.450 65 HIS BBB C 1
ATOM 4136 O O . HIS B 1 64 ? 52.915 32.334 45.498 1.000 25.299 65 HIS BBB O 1
ATOM 4143 N N . THR B 1 65 ? 52.411 32.765 47.697 1.000 24.679 66 THR BBB N 1
ATOM 4144 C CA . THR B 1 65 ? 52.483 34.242 47.668 1.000 25.136 66 THR BBB CA 1
ATOM 4145 C C . THR B 1 65 ? 53.394 34.712 48.795 1.000 25.163 66 THR BBB C 1
ATOM 4146 O O . THR B 1 65 ? 52.913 35.334 49.741 1.000 23.347 66 THR BBB O 1
ATOM 4150 N N . PRO B 1 66 ? 54.732 34.485 48.698 1.000 28.575 67 PRO BBB N 1
ATOM 4151 C CA . PRO B 1 66 ? 55.654 34.853 49.782 1.000 27.341 67 PRO BBB CA 1
ATOM 4152 C C . PRO B 1 66 ? 55.699 36.370 50.056 1.000 26.947 67 PRO BBB C 1
ATOM 4153 O O . PRO B 1 66 ? 55.898 36.788 51.191 1.000 23.753 67 PRO BBB O 1
ATOM 4157 N N . ASN B 1 67 ? 55.503 37.202 49.033 1.000 23.160 68 ASN BBB N 1
ATOM 4158 C CA . ASN B 1 67 ? 55.619 38.665 49.242 1.000 22.509 68 ASN BBB CA 1
ATOM 4159 C C . ASN B 1 67 ? 54.368 39.187 49.938 1.000 21.457 68 ASN BBB C 1
ATOM 4160 O O . ASN B 1 67 ? 54.498 40.181 50.695 1.000 21.571 68 ASN BBB O 1
ATOM 4165 N N . MET B 1 68 ? 53.219 38.551 49.710 1.000 20.401 69 MET BBB N 1
ATOM 4166 C CA . MET B 1 68 ? 51.979 38.836 50.481 1.000 22.982 69 MET BBB CA 1
ATOM 4167 C C . MET B 1 68 ? 52.202 38.457 51.953 1.000 22.273 69 MET BBB C 1
ATOM 4168 O O . MET B 1 68 ? 51.715 39.192 52.798 1.000 19.869 69 MET BBB O 1
ATOM 4173 N N . GLU B 1 69 ? 52.873 37.331 52.225 1.000 25.967 70 GLU BBB N 1
ATOM 4174 C CA . GLU B 1 69 ? 53.219 36.901 53.609 1.000 28.509 70 GLU BBB CA 1
ATOM 4175 C C . GLU B 1 69 ? 54.084 38.000 54.231 1.000 27.508 70 GLU BBB C 1
ATOM 4176 O O . GLU B 1 69 ? 53.757 38.442 55.330 1.000 30.020 70 GLU BBB O 1
ATOM 4182 N N . ARG B 1 70 ? 55.108 38.460 53.507 1.000 26.653 71 ARG BBB N 1
ATOM 4183 C CA . ARG B 1 70 ? 56.012 39.570 53.909 1.000 25.990 71 ARG BBB CA 1
ATOM 4184 C C . ARG B 1 70 ? 55.197 40.849 54.178 1.000 25.700 71 ARG BBB C 1
ATOM 4185 O O . ARG B 1 70 ? 55.441 41.510 55.220 1.000 25.514 71 ARG BBB O 1
ATOM 4193 N N . LEU B 1 71 ? 54.248 41.201 53.308 1.000 22.998 72 LEU BBB N 1
ATOM 4194 C CA . LEU B 1 71 ? 53.412 42.417 53.511 1.000 23.696 72 LEU BBB CA 1
ATOM 4195 C C . LEU B 1 71 ? 52.522 42.244 54.757 1.000 24.374 72 LEU BBB C 1
ATOM 4196 O O . LEU B 1 71 ? 52.462 43.193 55.568 1.000 25.575 72 LEU BBB O 1
ATOM 4201 N N . ALA B 1 72 ? 51.812 41.115 54.871 1.000 24.376 73 ALA BBB N 1
ATOM 4202 C CA . ALA B 1 72 ? 50.906 40.800 56.006 1.000 26.190 73 ALA BBB CA 1
ATOM 4203 C C . ALA B 1 72 ? 51.671 40.868 57.340 1.000 29.089 73 ALA BBB C 1
ATOM 4204 O O . ALA B 1 72 ? 51.074 41.294 58.353 1.000 27.065 73 ALA BBB O 1
ATOM 4206 N N . LYS B 1 73 ? 52.933 40.436 57.357 1.000 33.656 74 LYS BBB N 1
ATOM 4207 C CA . LYS B 1 73 ? 53.784 40.452 58.583 1.000 37.305 74 LYS BBB CA 1
ATOM 4208 C C . LYS B 1 73 ? 54.063 41.906 58.975 1.000 35.569 74 LYS BBB C 1
ATOM 4209 O O . LYS B 1 73 ? 54.374 42.161 60.157 1.000 35.260 74 LYS BBB O 1
ATOM 4215 N N . GLN B 1 74 ? 53.910 42.826 58.022 1.000 33.850 75 GLN BBB N 1
ATOM 4216 C CA . GLN B 1 74 ? 54.220 44.271 58.160 1.000 31.968 75 GLN BBB CA 1
ATOM 4217 C C . GLN B 1 74 ? 52.960 45.110 58.384 1.000 30.290 75 GLN BBB C 1
ATOM 4218 O O . GLN B 1 74 ? 53.095 46.333 58.595 1.000 34.052 75 GLN BBB O 1
ATOM 4224 N N . GLY B 1 75 ? 51.776 44.512 58.289 1.000 29.684 76 GLY BBB N 1
ATOM 4225 C CA . GLY B 1 75 ? 50.525 45.297 58.299 1.000 30.106 76 GLY BBB CA 1
ATOM 4226 C C . GLY B 1 75 ? 49.328 44.496 58.762 1.000 30.307 76 GLY BBB C 1
ATOM 4227 O O . GLY B 1 75 ? 49.501 43.505 59.525 1.000 31.867 76 GLY BBB O 1
ATOM 4228 N N . ILE B 1 76 ? 48.146 44.872 58.282 1.000 29.243 77 ILE BBB N 1
ATOM 4229 C CA . ILE B 1 76 ? 46.856 44.307 58.771 1.000 29.085 77 ILE BBB CA 1
ATOM 4230 C C . ILE B 1 76 ? 46.075 43.705 57.597 1.000 28.310 77 ILE BBB C 1
ATOM 4231 O O . ILE B 1 76 ? 45.963 44.366 56.537 1.000 26.814 77 ILE BBB O 1
ATOM 4236 N N . CYS B 1 77 ? 45.635 42.462 57.775 1.000 25.419 78 CYS BBB N 1
ATOM 4237 C CA . CYS B 1 77 ? 44.689 41.738 56.904 1.000 28.301 78 CYS BBB CA 1
ATOM 4238 C C . CYS B 1 77 ? 43.255 42.015 57.381 1.000 31.792 78 CYS BBB C 1
ATOM 4239 O O . CYS B 1 77 ? 43.023 41.991 58.616 1.000 31.331 78 CYS BBB O 1
ATOM 4242 N N . PHE B 1 78 ? 42.328 42.329 56.471 1.000 30.926 79 PHE BBB N 1
ATOM 4243 C CA . PHE B 1 78 ? 40.869 42.294 56.756 1.000 29.355 79 PHE BBB CA 1
ATOM 4244 C C . PHE B 1 78 ? 40.341 40.941 56.279 1.000 31.268 79 PHE BBB C 1
ATOM 4245 O O . PHE B 1 78 ? 40.584 40.578 55.094 1.000 32.926 79 PHE BBB O 1
ATOM 4253 N N . SER B 1 79 ? 39.648 40.202 57.149 1.000 29.068 80 SER BBB N 1
ATOM 4254 C CA . SER B 1 79 ? 39.015 38.902 56.805 1.000 30.060 80 SER BBB CA 1
ATOM 4255 C C . SER B 1 79 ? 37.691 39.123 56.065 1.000 26.999 80 SER BBB C 1
ATOM 4256 O O . SER B 1 79 ? 37.281 38.207 55.364 1.000 28.239 80 SER BBB O 1
ATOM 4259 N N . THR B 1 80 ? 37.026 40.267 56.248 1.000 29.031 81 THR BBB N 1
ATOM 4260 C CA . THR B 1 80 ? 35.765 40.608 55.532 1.000 30.186 81 THR BBB CA 1
ATOM 4261 C C . THR B 1 80 ? 35.988 41.931 54.792 1.000 28.951 81 THR BBB C 1
ATOM 4262 O O . THR B 1 80 ? 35.837 43.016 55.406 1.000 29.024 81 THR BBB O 1
ATOM 4266 N N . PHE B 1 81 ? 36.385 41.834 53.512 1.000 28.626 82 PHE BBB N 1
ATOM 4267 C CA . PHE B 1 81 ? 36.530 42.993 52.602 1.000 27.189 82 PHE BBB CA 1
ATOM 4268 C C . PHE B 1 81 ? 35.726 42.709 51.330 1.000 27.319 82 PHE BBB C 1
ATOM 4269 O O . PHE B 1 81 ? 35.836 41.609 50.752 1.000 25.656 82 PHE BBB O 1
ATOM 4277 N N . TYR B 1 82 ? 34.872 43.674 50.980 1.000 27.190 83 TYR BBB N 1
ATOM 4278 C CA . TYR B 1 82 ? 33.849 43.539 49.916 1.000 28.706 83 TYR BBB CA 1
ATOM 4279 C C . TYR B 1 82 ? 34.262 44.378 48.711 1.000 24.377 83 TYR BBB C 1
ATOM 4280 O O . TYR B 1 82 ? 34.650 45.554 48.894 1.000 22.543 83 TYR BBB O 1
ATOM 4289 N N . ALA B 1 83 ? 34.152 43.772 47.522 1.000 26.330 84 ALA BBB N 1
ATOM 4290 C CA . ALA B 1 83 ? 34.193 44.452 46.207 1.000 25.991 84 ALA BBB CA 1
ATOM 4291 C C . ALA B 1 83 ? 32.881 44.150 45.479 1.000 26.188 84 ALA BBB C 1
ATOM 4292 O O . ALA B 1 83 ? 32.126 43.321 45.995 1.000 26.153 84 ALA BBB O 1
ATOM 4294 N N . GLN B 1 84 ? 32.604 44.798 44.343 1.000 24.613 85 GLN BBB N 1
ATOM 4295 C CA . GLN B 1 84 ? 31.434 44.420 43.508 1.000 23.337 85 GLN BBB CA 1
ATOM 4296 C C . GLN B 1 84 ? 31.715 43.034 42.916 1.000 21.708 85 GLN BBB C 1
ATOM 4297 O O . GLN B 1 84 ? 32.825 42.500 43.123 1.000 20.517 85 GLN BBB O 1
ATOM 4303 N N . SER B 1 85 ? 30.749 42.453 42.209 1.000 20.781 86 SER BBB N 1
ATOM 4304 C CA . SER B 1 85 ? 30.816 41.049 41.724 1.000 21.847 86 SER BBB CA 1
ATOM 4305 C C . SER B 1 85 ? 31.691 40.929 40.464 1.000 19.298 86 SER BBB C 1
ATOM 4306 O O . SER B 1 85 ? 32.105 39.809 40.146 1.000 21.000 86 SER BBB O 1
ATOM 4309 N N . VAL B 1 86 ? 31.889 42.022 39.728 1.000 20.350 87 VAL BBB N 1
ATOM 4310 C CA . VAL B 1 86 ? 32.645 42.028 38.442 1.000 19.197 87 VAL BBB CA 1
ATOM 4311 C C . VAL B 1 86 ? 33.434 43.341 38.373 1.000 19.554 87 VAL BBB C 1
ATOM 4312 O O . VAL B 1 86 ? 33.292 44.171 39.259 1.000 19.431 87 VAL BBB O 1
ATOM 4316 N N . SER B 1 87 ? 34.257 43.514 37.341 1.000 18.691 88 SER BBB N 1
ATOM 4317 C CA . SER B 1 87 ? 35.434 44.413 37.356 1.000 18.055 88 SER BBB CA 1
ATOM 4318 C C . SER B 1 87 ? 35.047 45.896 37.358 1.000 17.311 88 SER BBB C 1
ATOM 4319 O O . SER B 1 87 ? 35.492 46.637 38.279 1.000 16.346 88 SER BBB O 1
ATOM 4322 N N . SER B 1 88 ? 34.372 46.389 36.319 1.000 17.308 89 SER BBB N 1
ATOM 4323 C CA . SER B 1 88 ? 34.182 47.851 36.127 1.000 16.978 89 SER BBB CA 1
ATOM 4324 C C . SER B 1 88 ? 33.421 48.465 37.309 1.000 16.544 89 SER BBB C 1
ATOM 4325 O O . SER B 1 88 ? 33.760 49.555 37.761 1.000 17.371 89 SER BBB O 1
ATOM 4328 N N . PRO B 1 89 ? 32.379 47.818 37.864 1.000 17.249 90 PRO BBB N 1
ATOM 4329 C CA . PRO B 1 89 ? 31.690 48.369 39.042 1.000 17.849 90 PRO BBB CA 1
ATOM 4330 C C . PRO B 1 89 ? 32.622 48.586 40.240 1.000 18.011 90 PRO BBB C 1
ATOM 4331 O O . PRO B 1 89 ? 32.595 49.634 40.823 1.000 18.637 90 PRO BBB O 1
ATOM 4335 N N . SER B 1 90 ? 33.463 47.606 40.526 1.000 19.735 91 SER BBB N 1
ATOM 4336 C CA . SER B 1 90 ? 34.500 47.669 41.583 1.000 20.061 91 SER BBB CA 1
ATOM 4337 C C . SER B 1 90 ? 35.536 48.769 41.298 1.000 20.114 91 SER BBB C 1
ATOM 4338 O O . SER B 1 90 ? 35.938 49.485 42.226 1.000 20.018 91 SER BBB O 1
ATOM 4341 N N . ARG B 1 91 ? 36.021 48.877 40.066 1.000 19.759 92 ARG BBB N 1
ATOM 4342 C CA . ARG B 1 91 ? 37.108 49.822 39.736 1.000 19.992 92 ARG BBB CA 1
ATOM 4343 C C . ARG B 1 91 ? 36.519 51.235 39.781 1.000 20.133 92 ARG BBB C 1
ATOM 4344 O O . ARG B 1 91 ? 37.237 52.164 40.211 1.000 21.101 92 ARG BBB O 1
ATOM 4352 N N . ALA B 1 92 ? 35.263 51.399 39.352 1.000 21.778 93 ALA BBB N 1
ATOM 4353 C CA . ALA B 1 92 ? 34.508 52.675 39.494 1.000 21.793 93 ALA BBB CA 1
ATOM 4354 C C . ALA B 1 92 ? 34.323 53.005 40.983 1.000 20.567 93 ALA BBB C 1
ATOM 4355 O O . ALA B 1 92 ? 34.565 54.157 41.363 1.000 21.348 93 ALA BBB O 1
ATOM 4357 N N . SER B 1 93 ? 33.965 52.016 41.796 1.000 22.282 94 SER BBB N 1
ATOM 4358 C CA . SER B 1 93 ? 33.784 52.190 43.266 1.000 24.186 94 SER BBB CA 1
ATOM 4359 C C . SER B 1 93 ? 35.102 52.624 43.934 1.000 24.325 94 SER BBB C 1
ATOM 4360 O O . SER B 1 93 ? 35.077 53.573 44.753 1.000 25.006 94 SER BBB O 1
ATOM 4363 N N . ILE B 1 94 ? 36.231 52.012 43.574 1.000 25.142 95 ILE BBB N 1
ATOM 4364 C CA . ILE B 1 94 ? 37.558 52.389 44.150 1.000 24.948 95 ILE BBB CA 1
ATOM 4365 C C . ILE B 1 94 ? 37.882 53.840 43.769 1.000 25.657 95 ILE BBB C 1
ATOM 4366 O O . ILE B 1 94 ? 38.332 54.613 44.660 1.000 24.585 95 ILE BBB O 1
ATOM 4371 N N . MET B 1 95 ? 37.670 54.222 42.507 1.000 23.413 96 MET BBB N 1
ATOM 4372 C CA . MET B 1 95 ? 38.056 55.561 41.999 1.000 25.913 96 MET BBB CA 1
ATOM 4373 C C . MET B 1 95 ? 37.168 56.647 42.631 1.000 26.178 96 MET BBB C 1
ATOM 4374 O O . MET B 1 95 ? 37.692 57.750 42.859 1.000 26.965 96 MET BBB O 1
ATOM 4379 N N . THR B 1 96 ? 35.895 56.360 42.914 1.000 26.897 97 THR BBB N 1
ATOM 4380 C CA . THR B 1 96 ? 34.870 57.409 43.208 1.000 26.608 97 THR BBB CA 1
ATOM 4381 C C . THR B 1 96 ? 34.522 57.483 44.699 1.000 27.626 97 THR BBB C 1
ATOM 4382 O O . THR B 1 96 ? 34.031 58.550 45.105 1.000 29.509 97 THR BBB O 1
ATOM 4386 N N . GLY B 1 97 ? 34.722 56.395 45.448 1.000 27.370 98 GLY BBB N 1
ATOM 4387 C CA . GLY B 1 97 ? 34.232 56.201 46.827 1.000 27.142 98 GLY BBB CA 1
ATOM 4388 C C . GLY B 1 97 ? 32.741 55.903 46.862 1.000 28.955 98 GLY BBB C 1
ATOM 4389 O O . GLY B 1 97 ? 32.174 55.857 47.984 1.000 27.789 98 GLY BBB O 1
ATOM 4390 N N . GLN B 1 98 ? 32.120 55.670 45.697 1.000 27.449 99 GLN BBB N 1
ATOM 4391 C CA . GLN B 1 98 ? 30.653 55.493 45.561 1.000 28.244 99 GLN BBB CA 1
ATOM 4392 C C . GLN B 1 98 ? 30.329 54.025 45.280 1.000 28.025 99 GLN BBB C 1
ATOM 4393 O O . GLN B 1 98 ? 31.107 53.346 44.588 1.000 27.926 99 GLN BBB O 1
ATOM 4399 N N . ASN B 1 99 ? 29.193 53.563 45.798 1.000 26.904 100 ASN BBB N 1
ATOM 4400 C CA . ASN B 1 99 ? 28.625 52.220 45.533 1.000 27.781 100 ASN BBB CA 1
ATOM 4401 C C . ASN B 1 99 ? 28.167 52.178 44.069 1.000 24.437 100 ASN BBB C 1
ATOM 4402 O O . ASN B 1 99 ? 27.917 53.238 43.520 1.000 24.433 100 ASN BBB O 1
ATOM 4407 N N . ALA B 1 100 ? 28.063 51.003 43.463 1.000 24.601 101 ALA BBB N 1
ATOM 4408 C CA . ALA B 1 100 ? 27.771 50.870 42.013 1.000 25.739 101 ALA BBB CA 1
ATOM 4409 C C . ALA B 1 100 ? 26.384 51.459 41.719 1.000 27.832 101 ALA BBB C 1
ATOM 4410 O O . ALA B 1 100 ? 26.164 51.944 40.596 1.000 27.587 101 ALA BBB O 1
ATOM 4412 N N . THR B 1 101 ? 25.482 51.422 42.702 1.000 27.137 102 THR BBB N 1
ATOM 4413 C CA . THR B 1 101 ? 24.132 52.042 42.625 1.000 28.371 102 THR BBB CA 1
ATOM 4414 C C . THR B 1 101 ? 24.278 53.494 42.172 1.000 27.228 102 THR BBB C 1
ATOM 4415 O O . THR B 1 101 ? 23.684 53.852 41.130 1.000 29.495 102 THR BBB O 1
ATOM 4419 N N . ARG B 1 102 ? 25.110 54.256 42.878 1.000 26.994 103 ARG BBB N 1
ATOM 4420 C CA . ARG B 1 102 ? 25.290 55.720 42.731 1.000 28.038 103 ARG BBB CA 1
ATOM 4421 C C . ARG B 1 102 ? 26.126 56.071 41.492 1.000 27.623 103 ARG BBB C 1
ATOM 4422 O O . ARG B 1 102 ? 25.730 56.996 40.781 1.000 30.216 103 ARG BBB O 1
ATOM 4430 N N . HIS B 1 103 ? 27.296 55.459 41.262 1.000 26.905 104 HIS BBB N 1
ATOM 4431 C CA . HIS B 1 103 ? 28.133 55.834 40.084 1.000 24.180 104 HIS BBB CA 1
ATOM 4432 C C . HIS B 1 103 ? 27.489 55.278 38.800 1.000 21.526 104 HIS BBB C 1
ATOM 4433 O O . HIS B 1 103 ? 27.722 55.852 37.751 1.000 21.923 104 HIS BBB O 1
ATOM 4440 N N . GLY B 1 104 ? 26.680 54.222 38.887 1.000 22.672 105 GLY BBB N 1
ATOM 4441 C CA . GLY B 1 104 ? 25.825 53.746 37.774 1.000 23.277 105 GLY BBB CA 1
ATOM 4442 C C . GLY B 1 104 ? 26.488 52.642 36.966 1.000 23.288 105 GLY BBB C 1
ATOM 4443 O O . GLY B 1 104 ? 25.799 52.005 36.155 1.000 21.601 105 GLY BBB O 1
ATOM 4444 N N . VAL B 1 105 ? 27.788 52.417 37.162 1.000 22.195 106 VAL BBB N 1
ATOM 4445 C CA . VAL B 1 105 ? 28.526 51.335 36.451 1.000 21.828 106 VAL BBB CA 1
ATOM 4446 C C . VAL B 1 105 ? 28.237 50.018 37.162 1.000 21.152 106 VAL BBB C 1
ATOM 4447 O O . VAL B 1 105 ? 29.041 49.610 38.013 1.000 21.223 106 VAL BBB O 1
ATOM 4451 N N . THR B 1 106 ? 27.164 49.327 36.766 1.000 20.477 107 THR BBB N 1
ATOM 4452 C CA . THR B 1 106 ? 26.625 48.156 37.502 1.000 22.125 107 THR BBB CA 1
ATOM 4453 C C . THR B 1 106 ? 26.985 46.863 36.779 1.000 21.416 107 THR BBB C 1
ATOM 4454 O O . THR B 1 106 ? 26.758 45.820 37.350 1.000 20.811 107 THR BBB O 1
ATOM 4458 N N . ASN B 1 107 ? 27.523 46.958 35.559 1.000 20.171 108 ASN BBB N 1
ATOM 4459 C CA . ASN B 1 107 ? 28.060 45.808 34.807 1.000 19.083 108 ASN BBB CA 1
ATOM 4460 C C . ASN B 1 107 ? 29.537 46.089 34.523 1.000 17.491 108 ASN BBB C 1
ATOM 4461 O O . ASN B 1 107 ? 29.944 47.251 34.565 1.000 18.491 108 ASN BBB O 1
ATOM 4466 N N . TRP B 1 108 ? 30.318 45.045 34.285 1.000 16.961 109 TRP BBB N 1
ATOM 4467 C CA . TRP B 1 108 ? 31.637 45.201 33.609 1.000 16.631 109 TRP BBB CA 1
ATOM 4468 C C . TRP B 1 108 ? 31.393 45.802 32.218 1.000 16.402 109 TRP BBB C 1
ATOM 4469 O O . TRP B 1 108 ? 30.355 45.474 31.590 1.000 15.158 109 TRP BBB O 1
ATOM 4480 N N . ILE B 1 109 ? 32.292 46.663 31.753 1.000 16.746 110 ILE BBB N 1
ATOM 4481 C CA . ILE B 1 109 ? 32.086 47.467 30.508 1.000 17.466 110 ILE BBB CA 1
ATOM 4482 C C . ILE B 1 109 ? 32.667 46.698 29.316 1.000 18.132 110 ILE BBB C 1
ATOM 4483 O O . ILE B 1 109 ? 33.888 46.461 29.287 1.000 18.580 110 ILE BBB O 1
ATOM 4488 N N . ASN B 1 110 ? 31.808 46.322 28.363 1.000 17.145 111 ASN BBB N 1
ATOM 4489 C CA . ASN B 1 110 ? 32.233 45.840 27.023 1.000 18.483 111 ASN BBB CA 1
ATOM 4490 C C . ASN B 1 110 ? 32.734 47.036 26.200 1.000 19.507 111 ASN BBB C 1
ATOM 4491 O O . ASN B 1 110 ? 31.921 47.918 25.916 1.000 19.014 111 ASN BBB O 1
ATOM 4496 N N . ALA B 1 111 ? 34.012 47.067 25.799 1.000 20.760 112 ALA BBB N 1
ATOM 4497 C CA . ALA B 1 111 ? 34.617 48.241 25.119 1.000 20.660 112 ALA BBB CA 1
ATOM 4498 C C . ALA B 1 111 ? 33.792 48.623 23.872 1.000 21.287 112 ALA BBB C 1
ATOM 4499 O O . ALA B 1 111 ? 33.501 49.846 23.702 1.000 20.100 112 ALA BBB O 1
ATOM 4501 N N . GLU B 1 112 ? 33.381 47.626 23.071 1.000 20.423 113 GLU BBB N 1
ATOM 4502 C CA . GLU B 1 112 ? 32.882 47.832 21.676 1.000 20.449 113 GLU BBB CA 1
ATOM 4503 C C . GLU B 1 112 ? 31.383 48.148 21.638 1.000 19.442 113 GLU BBB C 1
ATOM 4504 O O . GLU B 1 112 ? 30.928 48.729 20.629 1.000 17.068 113 GLU BBB O 1
ATOM 4510 N N . SER B 1 113 ? 30.605 47.702 22.627 1.000 18.534 114 SER BBB N 1
ATOM 4511 C CA . SER B 1 113 ? 29.133 47.857 22.573 1.000 18.899 114 SER BBB CA 1
ATOM 4512 C C . SER B 1 113 ? 28.519 47.771 23.966 1.000 19.460 114 SER BBB C 1
ATOM 4513 O O . SER B 1 113 ? 29.138 47.154 24.886 1.000 18.528 114 SER BBB O 1
ATOM 4516 N N . ASN B 1 114 ? 27.363 48.418 24.095 1.000 18.887 115 ASN BBB N 1
ATOM 4517 C CA . ASN B 1 114 ? 26.621 48.592 25.373 1.000 18.786 115 ASN BBB CA 1
ATOM 4518 C C . ASN B 1 114 ? 26.045 47.232 25.809 1.000 19.356 115 ASN BBB C 1
ATOM 4519 O O . ASN B 1 114 ? 25.046 46.802 25.245 1.000 17.456 115 ASN BBB O 1
ATOM 4524 N N . ASN B 1 115 ? 26.693 46.563 26.772 1.000 18.864 116 ASN BBB N 1
ATOM 4525 C CA . ASN B 1 115 ? 26.313 45.221 27.293 1.000 17.957 116 ASN BBB CA 1
ATOM 4526 C C . ASN B 1 115 ? 25.331 45.382 28.473 1.000 18.111 116 ASN BBB C 1
ATOM 4527 O O . ASN B 1 115 ? 25.610 44.905 29.587 1.000 17.785 116 ASN BBB O 1
ATOM 4532 N N . ARG B 1 116 ? 24.220 46.079 28.233 1.000 18.470 117 ARG BBB N 1
ATOM 4533 C CA . ARG B 1 116 ? 23.079 46.200 29.179 1.000 19.601 117 ARG BBB CA 1
ATOM 4534 C C . ARG B 1 116 ? 22.589 44.804 29.606 1.000 18.450 117 ARG BBB C 1
ATOM 4535 O O . ARG B 1 116 ? 22.225 44.634 30.800 1.000 18.638 117 ARG BBB O 1
ATOM 4543 N N . ASN B 1 117 ? 22.556 43.872 28.659 1.000 18.731 118 ASN BBB N 1
ATOM 4544 C CA . ASN B 1 117 ? 21.933 42.527 28.771 1.000 21.433 118 ASN BBB CA 1
ATOM 4545 C C . ASN B 1 117 ? 20.419 42.699 28.724 1.000 20.233 118 ASN BBB C 1
ATOM 4546 O O . ASN B 1 117 ? 19.913 43.776 29.029 1.000 21.211 118 ASN BBB O 1
ATOM 4551 N N . PRO B 1 118 ? 19.674 41.633 28.353 1.000 22.855 119 PRO BBB N 1
ATOM 4552 C CA . PRO B 1 118 ? 18.247 41.730 28.022 1.000 24.977 119 PRO BBB CA 1
ATOM 4553 C C . PRO B 1 118 ? 17.351 42.468 29.027 1.000 26.148 119 PRO BBB C 1
ATOM 4554 O O . PRO B 1 118 ? 16.523 43.225 28.567 1.000 27.596 119 PRO BBB O 1
ATOM 4558 N N . PHE B 1 119 ? 17.558 42.310 30.342 1.000 23.238 120 PHE BBB N 1
ATOM 4559 C CA . PHE B 1 119 ? 16.714 42.970 31.376 1.000 22.742 120 PHE BBB CA 1
ATOM 4560 C C . PHE B 1 119 ? 17.491 44.042 32.140 1.000 24.129 120 PHE BBB C 1
ATOM 4561 O O . PHE B 1 119 ? 16.985 44.506 33.161 1.000 24.398 120 PHE BBB O 1
ATOM 4569 N N . GLY B 1 120 ? 18.655 44.465 31.641 1.000 25.000 121 GLY BBB N 1
ATOM 4570 C CA . GLY B 1 120 ? 19.470 45.479 32.334 1.000 22.198 121 GLY BBB CA 1
ATOM 4571 C C . GLY B 1 120 ? 18.827 46.861 32.255 1.000 22.448 121 GLY BBB C 1
ATOM 4572 O O . GLY B 1 120 ? 17.982 47.126 31.401 1.000 21.764 121 GLY BBB O 1
ATOM 4573 N N . PRO B 1 121 ? 19.204 47.778 33.164 1.000 21.611 122 PRO BBB N 1
ATOM 4574 C CA . PRO B 1 121 ? 18.658 49.121 33.178 1.000 22.987 122 PRO BBB CA 1
ATOM 4575 C C . PRO B 1 121 ? 19.118 49.852 31.920 1.000 25.198 122 PRO BBB C 1
ATOM 4576 O O . PRO B 1 121 ? 20.325 49.930 31.671 1.000 23.563 122 PRO BBB O 1
ATOM 4580 N N . PRO B 1 122 ? 18.182 50.417 31.112 1.000 25.288 123 PRO BBB N 1
ATOM 4581 C CA . PRO B 1 122 ? 18.551 51.123 29.887 1.000 25.182 123 PRO BBB CA 1
ATOM 4582 C C . PRO B 1 122 ? 19.596 52.229 30.121 1.000 24.410 123 PRO BBB C 1
ATOM 4583 O O . PRO B 1 122 ? 20.414 52.445 29.246 1.000 22.697 123 PRO BBB O 1
ATOM 4587 N N . GLN B 1 123 ? 19.559 52.918 31.265 1.000 22.512 124 GLN BBB N 1
ATOM 4588 C CA . GLN B 1 123 ? 20.435 54.096 31.512 1.000 24.731 124 GLN BBB CA 1
ATOM 4589 C C . GLN B 1 123 ? 21.637 53.708 32.379 1.000 22.621 124 GLN BBB C 1
ATOM 4590 O O . GLN B 1 123 ? 22.292 54.622 32.881 1.000 24.289 124 GLN BBB O 1
ATOM 4596 N N . TRP B 1 124 ? 21.967 52.426 32.537 1.000 22.793 125 TRP BBB N 1
ATOM 4597 C CA . TRP B 1 124 ? 23.219 52.077 33.273 1.000 22.832 125 TRP BBB CA 1
ATOM 4598 C C . TRP B 1 124 ? 24.396 52.778 32.597 1.000 23.202 125 TRP BBB C 1
ATOM 4599 O O . TRP B 1 124 ? 24.364 53.015 31.346 1.000 21.745 125 TRP BBB O 1
ATOM 4610 N N . ASN B 1 125 ? 25.402 53.100 33.401 1.000 23.016 126 ASN BBB N 1
ATOM 4611 C CA . ASN B 1 125 ? 26.530 53.980 33.014 1.000 22.395 126 ASN BBB CA 1
ATOM 4612 C C . ASN B 1 125 ? 27.617 53.144 32.292 1.000 22.470 126 ASN BBB C 1
ATOM 4613 O O . ASN B 1 125 ? 28.752 53.038 32.802 1.000 21.911 126 ASN BBB O 1
ATOM 4618 N N . TRP B 1 126 ? 27.286 52.606 31.115 1.000 20.650 127 TRP BBB N 1
ATOM 4619 C CA . TRP B 1 126 ? 28.204 51.900 30.175 1.000 20.385 127 TRP BBB CA 1
ATOM 4620 C C . TRP B 1 126 ? 29.401 52.787 29.807 1.000 19.981 127 TRP BBB C 1
ATOM 4621 O O . TRP B 1 126 ? 30.516 52.272 29.639 1.000 19.749 127 TRP BBB O 1
ATOM 4632 N N . LYS B 1 127 ? 29.185 54.084 29.635 1.000 20.613 128 LYS BBB N 1
ATOM 4633 C CA . LYS B 1 127 ? 30.266 55.023 29.255 1.000 23.888 128 LYS BBB CA 1
ATOM 4634 C C . LYS B 1 127 ? 31.323 55.092 30.369 1.000 22.707 128 LYS BBB C 1
ATOM 4635 O O . LYS B 1 127 ? 32.482 55.251 30.018 1.000 21.510 128 LYS BBB O 1
ATOM 4641 N N . GLY B 1 128 ? 30.922 55.004 31.643 1.000 21.165 129 GLY BBB N 1
ATOM 4642 C CA . GLY B 1 128 ? 31.837 54.876 32.803 1.000 21.856 129 GLY BBB CA 1
ATOM 4643 C C . GLY B 1 128 ? 32.225 56.221 33.403 1.000 22.278 129 GLY BBB C 1
ATOM 4644 O O . GLY B 1 128 ? 31.409 57.155 33.337 1.000 21.790 129 GLY BBB O 1
ATOM 4645 N N . LEU B 1 129 ? 33.437 56.345 33.942 1.000 23.060 130 LEU BBB N 1
ATOM 4646 C CA . LEU B 1 129 ? 33.884 57.556 34.699 1.000 22.678 130 LEU BBB CA 1
ATOM 4647 C C . LEU B 1 129 ? 34.094 58.739 33.748 1.000 24.057 130 LEU BBB C 1
ATOM 4648 O O . LEU B 1 129 ? 34.472 58.516 32.591 1.000 22.080 130 LEU BBB O 1
ATOM 4653 N N . ARG B 1 130 ? 33.889 59.964 34.242 1.000 27.013 131 ARG BBB N 1
ATOM 4654 C CA . ARG B 1 130 ? 33.911 61.217 33.436 1.000 30.077 131 ARG BBB CA 1
ATOM 4655 C C . ARG B 1 130 ? 35.034 62.121 33.934 1.000 29.980 131 ARG BBB C 1
ATOM 4656 O O . ARG B 1 130 ? 35.387 62.008 35.132 1.000 29.838 131 ARG BBB O 1
ATOM 4664 N N . LYS B 1 131 ? 35.520 63.015 33.066 1.000 30.723 132 LYS BBB N 1
ATOM 4665 C CA . LYS B 1 131 ? 36.541 64.034 33.426 1.000 35.389 132 LYS BBB CA 1
ATOM 4666 C C . LYS B 1 131 ? 35.953 65.014 34.458 1.000 36.948 132 LYS BBB C 1
ATOM 4667 O O . LYS B 1 131 ? 36.749 65.596 35.217 1.000 38.056 132 LYS BBB O 1
ATOM 4671 N N . ASP B 1 132 ? 34.625 65.114 34.581 1.000 39.062 133 ASP BBB N 1
ATOM 4672 C CA . ASP B 1 132 ? 33.978 65.983 35.604 1.000 42.219 133 ASP BBB CA 1
ATOM 4673 C C . ASP B 1 132 ? 34.126 65.379 37.011 1.000 41.839 133 ASP BBB C 1
ATOM 4674 O O . ASP B 1 132 ? 34.035 66.165 37.952 1.000 44.361 133 ASP BBB O 1
ATOM 4679 N N . MET B 1 133 ? 34.350 64.065 37.169 1.000 36.591 134 MET BBB N 1
ATOM 4680 C CA . MET B 1 133 ? 34.248 63.375 38.490 1.000 35.661 134 MET BBB CA 1
ATOM 4681 C C . MET B 1 133 ? 35.497 63.633 39.329 1.000 34.528 134 MET BBB C 1
ATOM 4682 O O . MET B 1 133 ? 36.625 63.539 38.839 1.000 30.537 134 MET BBB O 1
ATOM 4687 N N . PRO B 1 134 ? 35.332 63.978 40.625 1.000 33.116 135 PRO BBB N 1
ATOM 4688 C CA . PRO B 1 134 ? 36.475 64.180 41.513 1.000 32.626 135 PRO BBB CA 1
ATOM 4689 C C . PRO B 1 134 ? 36.978 62.824 42.019 1.000 30.204 135 PRO BBB C 1
ATOM 4690 O O . PRO B 1 134 ? 36.723 62.468 43.151 1.000 29.081 135 PRO BBB O 1
ATOM 4694 N N . THR B 1 135 ? 37.666 62.069 41.161 1.000 28.566 136 THR BBB N 1
ATOM 4695 C CA . THR B 1 135 ? 38.156 60.708 41.510 1.000 24.035 136 THR BBB CA 1
ATOM 4696 C C . THR B 1 135 ? 39.287 60.833 42.541 1.000 24.194 136 THR BBB C 1
ATOM 4697 O O . THR B 1 135 ? 39.825 61.935 42.704 1.000 25.638 136 THR BBB O 1
ATOM 4701 N N . MET B 1 136 ? 39.614 59.746 43.242 1.000 23.995 137 MET BBB N 1
ATOM 4702 C CA . MET B 1 136 ? 40.747 59.717 44.199 1.000 25.499 137 MET BBB CA 1
ATOM 4703 C C . MET B 1 136 ? 42.003 60.275 43.521 1.000 27.870 137 MET BBB C 1
ATOM 4704 O O . MET B 1 136 ? 42.604 61.240 44.016 1.000 28.048 137 MET BBB O 1
ATOM 4709 N N . PRO B 1 137 ? 42.440 59.760 42.349 1.000 28.140 138 PRO BBB N 1
ATOM 4710 C CA . PRO B 1 137 ? 43.588 60.357 41.675 1.000 27.875 138 PRO BBB CA 1
ATOM 4711 C C . PRO B 1 137 ? 43.397 61.834 41.282 1.000 29.005 138 PRO BBB C 1
ATOM 4712 O O . PRO B 1 137 ? 44.368 62.583 41.357 1.000 28.849 138 PRO BBB O 1
ATOM 4716 N N . ARG B 1 138 ? 42.203 62.255 40.849 1.000 28.447 139 ARG BBB N 1
ATOM 4717 C CA . ARG B 1 138 ? 42.042 63.665 40.398 1.000 30.626 139 ARG BBB CA 1
ATOM 4718 C C . ARG B 1 138 ? 42.320 64.599 41.584 1.000 29.470 139 ARG BBB C 1
ATOM 4719 O O . ARG B 1 138 ? 43.053 65.573 41.390 1.000 30.603 139 ARG BBB O 1
ATOM 4727 N N . VAL B 1 139 ? 41.771 64.292 42.758 1.000 28.953 140 VAL BBB N 1
ATOM 4728 C CA . VAL B 1 139 ? 41.932 65.125 43.987 1.000 29.575 140 VAL BBB CA 1
ATOM 4729 C C . VAL B 1 139 ? 43.416 65.145 44.383 1.000 31.835 140 VAL BBB C 1
ATOM 4730 O O . VAL B 1 139 ? 43.943 66.259 44.615 1.000 30.928 140 VAL BBB O 1
ATOM 4734 N N . LEU B 1 140 ? 44.085 63.983 44.384 1.000 30.472 141 LEU BBB N 1
ATOM 4735 C CA . LEU B 1 140 ? 45.523 63.882 44.746 1.000 30.715 141 LEU BBB CA 1
ATOM 4736 C C . LEU B 1 140 ? 46.367 64.703 43.755 1.000 32.291 141 LEU BBB C 1
ATOM 4737 O O . LEU B 1 140 ? 47.295 65.398 44.211 1.000 33.023 141 LEU BBB O 1
ATOM 4742 N N . GLN B 1 141 ? 46.091 64.585 42.454 1.000 30.243 142 GLN BBB N 1
ATOM 4743 C CA . GLN B 1 141 ? 46.760 65.339 41.357 1.000 34.016 142 GLN BBB CA 1
ATOM 4744 C C . GLN B 1 141 ? 46.598 66.849 41.596 1.000 37.341 142 GLN BBB C 1
ATOM 4745 O O . GLN B 1 141 ? 47.602 67.591 41.402 1.000 35.829 142 GLN BBB O 1
ATOM 4751 N N . GLN B 1 142 ? 45.388 67.282 41.980 1.000 36.671 143 GLN BBB N 1
ATOM 4752 C CA . GLN B 1 142 ? 45.063 68.706 42.280 1.000 39.528 143 GLN BBB CA 1
ATOM 4753 C C . GLN B 1 142 ? 45.896 69.168 43.489 1.000 39.570 143 GLN BBB C 1
ATOM 4754 O O . GLN B 1 142 ? 46.344 70.316 43.466 1.000 38.145 143 GLN BBB O 1
ATOM 4760 N N . ALA B 1 143 ? 46.168 68.291 44.462 1.000 36.798 144 ALA BBB N 1
ATOM 4761 C CA . ALA B 1 143 ? 47.006 68.598 45.648 1.000 37.711 144 ALA BBB CA 1
ATOM 4762 C C . ALA B 1 143 ? 48.513 68.421 45.364 1.000 39.521 144 ALA BBB C 1
ATOM 4763 O O . ALA B 1 143 ? 49.296 68.538 46.316 1.000 44.187 144 ALA BBB O 1
ATOM 4765 N N . GLY B 1 144 ? 48.916 68.134 44.122 1.000 38.541 145 GLY BBB N 1
ATOM 4766 C CA . GLY B 1 144 ? 50.323 68.160 43.665 1.000 36.961 145 GLY BBB CA 1
ATOM 4767 C C . GLY B 1 144 ? 50.973 66.787 43.557 1.000 34.842 145 GLY BBB C 1
ATOM 4768 O O . GLY B 1 144 ? 52.156 66.754 43.223 1.000 33.995 145 GLY BBB O 1
ATOM 4769 N N . TYR B 1 145 ? 50.246 65.696 43.834 1.000 34.218 146 TYR BBB N 1
ATOM 4770 C CA . TYR B 1 145 ? 50.712 64.297 43.623 1.000 34.217 146 TYR BBB CA 1
ATOM 4771 C C . TYR B 1 145 ? 50.932 64.055 42.124 1.000 32.856 146 TYR BBB C 1
ATOM 4772 O O . TYR B 1 145 ? 50.127 64.530 41.314 1.000 32.678 146 TYR BBB O 1
ATOM 4781 N N . LYS B 1 146 ? 52.018 63.371 41.766 1.000 30.759 147 LYS BBB N 1
ATOM 4782 C CA . LYS B 1 146 ? 52.165 62.736 40.434 1.000 29.852 147 LYS BBB CA 1
ATOM 4783 C C . LYS B 1 146 ? 51.334 61.451 40.470 1.000 27.009 147 LYS BBB C 1
ATOM 4784 O O . LYS B 1 146 ? 51.605 60.600 41.329 1.000 26.258 147 LYS BBB O 1
ATOM 4790 N N . THR B 1 147 ? 50.326 61.340 39.611 1.000 25.976 148 THR BBB N 1
ATOM 4791 C CA . THR B 1 147 ? 49.390 60.184 39.616 1.000 24.066 148 THR BBB CA 1
ATOM 4792 C C . THR B 1 147 ? 49.699 59.281 38.419 1.000 22.892 148 THR BBB C 1
ATOM 4793 O O . THR B 1 147 ? 49.729 59.783 37.274 1.000 21.819 148 THR BBB O 1
ATOM 4797 N N . ILE B 1 148 ? 49.912 57.995 38.692 1.000 22.837 149 ILE BBB N 1
ATOM 4798 C CA . ILE B 1 148 ? 50.436 57.012 37.706 1.000 22.949 149 ILE BBB CA 1
ATOM 4799 C C . ILE B 1 148 ? 49.455 55.843 37.648 1.000 22.403 149 ILE BBB C 1
ATOM 4800 O O . ILE B 1 148 ? 49.125 55.264 38.708 1.000 21.694 149 ILE BBB O 1
ATOM 4805 N N . HIS B 1 149 ? 49.027 55.496 36.442 1.000 20.630 150 HIS BBB N 1
ATOM 4806 C CA . HIS B 1 149 ? 48.226 54.272 36.214 1.000 18.754 150 HIS BBB CA 1
ATOM 4807 C C . HIS B 1 149 ? 49.079 53.270 35.434 1.000 17.338 150 HIS BBB C 1
ATOM 4808 O O . HIS B 1 149 ? 49.620 53.640 34.381 1.000 17.120 150 HIS BBB O 1
ATOM 4815 N N . VAL B 1 150 ? 49.173 52.038 35.924 1.000 17.911 151 VAL BBB N 1
ATOM 4816 C CA . VAL B 1 150 ? 49.819 50.907 35.212 1.000 17.341 151 VAL BBB CA 1
ATOM 4817 C C . VAL B 1 150 ? 48.855 49.710 35.158 1.000 16.851 151 VAL BBB C 1
ATOM 4818 O O . VAL B 1 150 ? 48.485 49.164 36.222 1.000 17.227 151 VAL BBB O 1
ATOM 4822 N N . GLY B 1 151 ? 48.553 49.248 33.942 1.000 15.876 152 GLY BBB N 1
ATOM 4823 C CA . GLY B 1 151 ? 47.870 47.965 33.716 1.000 15.704 152 GLY BBB CA 1
ATOM 4824 C C . GLY B 1 151 ? 46.395 48.157 33.422 1.000 15.389 152 GLY BBB C 1
ATOM 4825 O O . GLY B 1 151 ? 46.055 49.130 32.697 1.000 15.084 152 GLY BBB O 1
ATOM 4826 N N . LYS B 1 152 ? 45.549 47.252 33.929 1.000 15.976 153 LYS BBB N 1
ATOM 4827 C CA . LYS B 1 152 ? 44.100 47.201 33.592 1.000 16.077 153 LYS BBB CA 1
ATOM 4828 C C . LYS B 1 152 ? 43.374 48.465 34.095 1.000 16.767 153 LYS BBB C 1
ATOM 4829 O O . LYS B 1 152 ? 43.435 48.769 35.286 1.000 16.099 153 LYS BBB O 1
ATOM 4835 N N . ALA B 1 153 ? 42.709 49.200 33.201 1.000 16.879 154 ALA BBB N 1
ATOM 4836 C CA . ALA B 1 153 ? 41.941 50.410 33.543 1.000 15.777 154 ALA BBB CA 1
ATOM 4837 C C . ALA B 1 153 ? 40.462 50.025 33.621 1.000 15.359 154 ALA BBB C 1
ATOM 4838 O O . ALA B 1 153 ? 39.949 49.800 34.755 1.000 16.028 154 ALA BBB O 1
ATOM 4840 N N . HIS B 1 154 ? 39.796 49.881 32.469 1.000 15.683 155 HIS BBB N 1
ATOM 4841 C CA . HIS B 1 154 ? 38.406 49.346 32.401 1.000 15.911 155 HIS BBB CA 1
ATOM 4842 C C . HIS B 1 154 ? 37.435 50.292 33.121 1.000 16.486 155 HIS BBB C 1
ATOM 4843 O O . HIS B 1 154 ? 36.506 49.792 33.818 1.000 16.983 155 HIS BBB O 1
ATOM 4850 N N . PHE B 1 155 ? 37.642 51.599 32.954 1.000 17.114 156 PHE BBB N 1
ATOM 4851 C CA . PHE B 1 155 ? 36.865 52.706 33.560 1.000 20.228 156 PHE BBB CA 1
ATOM 4852 C C . PHE B 1 155 ? 35.853 53.284 32.565 1.000 20.671 156 PHE BBB C 1
ATOM 4853 O O . PHE B 1 155 ? 34.996 54.107 32.958 1.000 21.198 156 PHE BBB O 1
ATOM 4861 N N . GLY B 1 156 ? 35.996 52.966 31.283 1.000 20.302 157 GLY BBB N 1
ATOM 4862 C CA . GLY B 1 156 ? 35.095 53.521 30.267 1.000 19.264 157 GLY BBB CA 1
ATOM 4863 C C . GLY B 1 156 ? 35.084 52.697 29.003 1.000 20.511 157 GLY BBB C 1
ATOM 4864 O O . GLY B 1 156 ? 36.048 51.912 28.776 1.000 19.518 157 GLY BBB O 1
ATOM 4865 N N . CYS B 1 157 ? 34.047 52.891 28.197 1.000 18.394 158 CYS BBB N 1
ATOM 4866 C CA . CYS B 1 157 ? 33.868 52.138 26.942 1.000 19.352 158 CYS BBB CA 1
ATOM 4867 C C . CYS B 1 157 ? 34.699 52.836 25.865 1.000 19.466 158 CYS BBB C 1
ATOM 4868 O O . CYS B 1 157 ? 35.236 53.935 26.116 1.000 19.218 158 CYS BBB O 1
ATOM 4871 N N . MET B 1 158 ? 34.812 52.217 24.704 1.000 20.928 159 MET BBB N 1
ATOM 4872 C CA . MET B 1 158 ? 35.567 52.788 23.571 1.000 23.335 159 MET BBB CA 1
ATOM 4873 C C . MET B 1 158 ? 34.932 54.134 23.186 1.000 21.966 159 MET BBB C 1
ATOM 4874 O O . MET B 1 158 ? 33.712 54.203 23.124 1.000 19.541 159 MET BBB O 1
ATOM 4879 N N . GLY B 1 159 ? 35.762 55.155 22.965 1.000 22.592 160 GLY BBB N 1
ATOM 4880 C CA . GLY B 1 159 ? 35.369 56.502 22.527 1.000 23.706 160 GLY BBB CA 1
ATOM 4881 C C . GLY B 1 159 ? 34.856 57.365 23.663 1.000 24.726 160 GLY BBB C 1
ATOM 4882 O O . GLY B 1 159 ? 34.439 58.483 23.364 1.000 28.045 160 GLY BBB O 1
ATOM 4883 N N . SER B 1 160 ? 34.845 56.879 24.913 1.000 22.882 161 SER BBB N 1
ATOM 4884 C CA . SER B 1 160 ? 34.351 57.636 26.093 1.000 21.924 161 SER BBB CA 1
ATOM 4885 C C . SER B 1 160 ? 35.505 58.414 26.714 1.000 22.385 161 SER BBB C 1
ATOM 4886 O O . SER B 1 160 ? 36.647 58.136 26.390 1.000 23.313 161 SER BBB O 1
ATOM 4889 N N . GLU B 1 161 ? 35.197 59.315 27.636 1.000 25.798 162 GLU BBB N 1
ATOM 4890 C CA . GLU B 1 161 ? 36.220 60.017 28.446 1.000 26.695 162 GLU BBB CA 1
ATOM 4891 C C . GLU B 1 161 ? 36.998 58.990 29.279 1.000 23.570 162 GLU BBB C 1
ATOM 4892 O O . GLU B 1 161 ? 38.205 59.079 29.304 1.000 23.951 162 GLU BBB O 1
ATOM 4898 N N . GLY B 1 162 ? 36.306 58.037 29.900 1.000 22.874 163 GLY BBB N 1
ATOM 4899 C CA . GLY B 1 162 ? 36.890 57.057 30.845 1.000 22.301 163 GLY BBB CA 1
ATOM 4900 C C . GLY B 1 162 ? 37.806 56.026 30.190 1.000 21.157 163 GLY BBB C 1
ATOM 4901 O O . GLY B 1 162 ? 38.536 55.329 30.927 1.000 20.122 163 GLY BBB O 1
ATOM 4902 N N . GLU B 1 163 ? 37.771 55.892 28.867 1.000 21.013 164 GLU BBB N 1
ATOM 4903 C CA . GLU B 1 163 ? 38.645 54.957 28.108 1.000 21.729 164 GLU BBB CA 1
ATOM 4904 C C . GLU B 1 163 ? 40.104 55.250 28.442 1.000 23.088 164 GLU BBB C 1
ATOM 4905 O O . GLU B 1 163 ? 40.893 54.307 28.497 1.000 24.436 164 GLU BBB O 1
ATOM 4911 N N . ASN B 1 164 ? 40.426 56.536 28.597 1.000 24.923 165 ASN BBB N 1
ATOM 4912 C CA . ASN B 1 164 ? 41.794 57.083 28.765 1.000 25.264 165 ASN BBB CA 1
ATOM 4913 C C . ASN B 1 164 ? 41.960 57.534 30.217 1.000 24.109 165 ASN BBB C 1
ATOM 4914 O O . ASN B 1 164 ? 41.405 58.554 30.599 1.000 25.202 165 ASN BBB O 1
ATOM 4919 N N . PRO B 1 165 ? 42.695 56.783 31.073 1.000 24.455 166 PRO BBB N 1
ATOM 4920 C CA . PRO B 1 165 ? 42.922 57.184 32.463 1.000 23.202 166 PRO BBB CA 1
ATOM 4921 C C . PRO B 1 165 ? 43.428 58.628 32.623 1.000 23.381 166 PRO BBB C 1
ATOM 4922 O O . PRO B 1 165 ? 43.208 59.188 33.674 1.000 22.656 166 PRO BBB O 1
ATOM 4926 N N . LEU B 1 166 ? 44.079 59.212 31.614 1.000 22.533 167 LEU BBB N 1
ATOM 4927 C CA . LEU B 1 166 ? 44.592 60.609 31.728 1.000 26.645 167 LEU BBB CA 1
ATOM 4928 C C . LEU B 1 166 ? 43.406 61.587 31.871 1.000 27.592 167 LEU BBB C 1
ATOM 4929 O O . LEU B 1 166 ? 43.621 62.736 32.328 1.000 28.847 167 LEU BBB O 1
ATOM 4934 N N . ASN B 1 167 ? 42.192 61.168 31.500 1.000 27.558 168 ASN BBB N 1
ATOM 4935 C CA . ASN B 1 167 ? 40.975 62.022 31.561 1.000 28.007 168 ASN BBB CA 1
ATOM 4936 C C . ASN B 1 167 ? 40.356 62.014 32.960 1.000 25.347 168 ASN BBB C 1
ATOM 4937 O O . ASN B 1 167 ? 39.476 62.867 33.208 1.000 26.157 168 ASN BBB O 1
ATOM 4942 N N . ILE B 1 168 ? 40.751 61.107 33.848 1.000 24.108 169 ILE BBB N 1
ATOM 4943 C CA . ILE B 1 168 ? 40.050 60.941 35.159 1.000 26.230 169 ILE BBB CA 1
ATOM 4944 C C . ILE B 1 168 ? 41.043 61.070 36.326 1.000 26.432 169 ILE BBB C 1
ATOM 4945 O O . ILE B 1 168 ? 40.730 60.573 37.415 1.000 26.788 169 ILE BBB O 1
ATOM 4950 N N . GLY B 1 169 ? 42.185 61.728 36.114 1.000 27.272 170 GLY BBB N 1
ATOM 4951 C CA . GLY B 1 169 ? 43.032 62.232 37.216 1.000 30.082 170 GLY BBB CA 1
ATOM 4952 C C . GLY B 1 169 ? 44.459 61.714 37.189 1.000 29.012 170 GLY BBB C 1
ATOM 4953 O O . GLY B 1 169 ? 45.209 62.082 38.110 1.000 28.909 170 GLY BBB O 1
ATOM 4954 N N . PHE B 1 170 ? 44.839 60.937 36.166 1.000 26.855 171 PHE BBB N 1
ATOM 4955 C CA . PHE B 1 170 ? 46.189 60.329 36.055 1.000 25.301 171 PHE BBB CA 1
ATOM 4956 C C . PHE B 1 170 ? 47.091 61.182 35.164 1.000 24.261 171 PHE BBB C 1
ATOM 4957 O O . PHE B 1 170 ? 46.689 61.563 34.062 1.000 26.423 171 PHE BBB O 1
ATOM 4965 N N . ASP B 1 171 ? 48.317 61.426 35.608 1.000 24.735 172 ASP BBB N 1
ATOM 4966 C CA . ASP B 1 171 ? 49.357 62.124 34.803 1.000 25.582 172 ASP BBB CA 1
ATOM 4967 C C . ASP B 1 171 ? 50.019 61.130 33.844 1.000 25.033 172 ASP BBB C 1
ATOM 4968 O O . ASP B 1 171 ? 50.522 61.581 32.780 1.000 25.402 172 ASP BBB O 1
ATOM 4973 N N . VAL B 1 172 ? 50.080 59.845 34.228 1.000 22.471 173 VAL BBB N 1
ATOM 4974 C CA . VAL B 1 172 ? 50.776 58.771 33.464 1.000 23.081 173 VAL BBB CA 1
ATOM 4975 C C . VAL B 1 172 ? 49.809 57.588 33.298 1.000 22.156 173 VAL BBB C 1
ATOM 4976 O O . VAL B 1 172 ? 49.122 57.226 34.280 1.000 21.039 173 VAL BBB O 1
ATOM 4980 N N . ASN B 1 173 ? 49.726 57.057 32.073 1.000 21.150 174 ASN BBB N 1
ATOM 4981 C CA . ASN B 1 173 ? 49.011 55.797 31.755 1.000 20.771 174 ASN BBB CA 1
ATOM 4982 C C . ASN B 1 173 ? 49.969 54.872 31.004 1.000 21.574 174 ASN BBB C 1
ATOM 4983 O O . ASN B 1 173 ? 50.386 55.241 29.906 1.000 19.495 174 ASN BBB O 1
ATOM 4988 N N . ILE B 1 174 ? 50.275 53.703 31.568 1.000 21.118 175 ILE BBB N 1
ATOM 4989 C CA . ILE B 1 174 ? 50.946 52.592 30.836 1.000 20.336 175 ILE BBB CA 1
ATOM 4990 C C . ILE B 1 174 ? 49.972 51.409 30.769 1.000 19.981 175 ILE BBB C 1
ATOM 4991 O O . ILE B 1 174 ? 49.715 50.822 31.821 1.000 18.087 175 ILE BBB O 1
ATOM 4996 N N . ALA B 1 175 ? 49.476 51.082 29.567 1.000 17.785 176 ALA BBB N 1
ATOM 4997 C CA . ALA B 1 175 ? 48.838 49.788 29.213 1.000 17.402 176 ALA BBB CA 1
ATOM 4998 C C . ALA B 1 175 ? 47.345 49.772 29.580 1.000 17.144 176 ALA BBB C 1
ATOM 4999 O O . ALA B 1 175 ? 46.735 48.706 29.454 1.000 16.766 176 ALA BBB O 1
ATOM 5001 N N . GLY B 1 176 ? 46.777 50.910 29.980 1.000 17.465 177 GLY BBB N 1
ATOM 5002 C CA . GLY B 1 176 ? 45.353 51.077 30.325 1.000 18.340 177 GLY BBB CA 1
ATOM 5003 C C . GLY B 1 176 ? 44.494 51.572 29.161 1.000 18.163 177 GLY BBB C 1
ATOM 5004 O O . GLY B 1 176 ? 44.914 52.505 28.457 1.000 19.633 177 GLY BBB O 1
ATOM 5005 N N . SER B 1 177 ? 43.328 50.954 28.974 1.000 18.138 178 SER BBB N 1
ATOM 5006 C CA . SER B 1 177 ? 42.279 51.367 28.006 1.000 17.884 178 SER BBB CA 1
ATOM 5007 C C . SER B 1 177 ? 40.908 50.868 28.495 1.000 17.672 178 SER BBB C 1
ATOM 5008 O O . SER B 1 177 ? 40.749 50.689 29.725 1.000 16.052 178 SER BBB O 1
ATOM 5011 N N . GLY B 1 178 ? 39.971 50.641 27.567 1.000 15.998 179 GLY BBB N 1
ATOM 5012 C CA . GLY B 1 178 ? 38.622 50.125 27.847 1.000 16.035 179 GLY BBB CA 1
ATOM 5013 C C . GLY B 1 178 ? 38.633 48.608 27.904 1.000 15.649 179 GLY BBB C 1
ATOM 5014 O O . GLY B 1 178 ? 37.622 48.022 28.301 1.000 15.967 179 GLY BBB O 1
ATOM 5015 N N . ILE B 1 179 ? 39.754 47.972 27.577 1.000 15.820 180 ILE BBB N 1
ATOM 5016 C CA . ILE B 1 179 ? 39.810 46.481 27.613 1.000 15.621 180 ILE BBB CA 1
ATOM 5017 C C . ILE B 1 179 ? 39.801 45.998 29.066 1.000 15.680 180 ILE BBB C 1
ATOM 5018 O O . ILE B 1 179 ? 40.278 46.727 29.972 1.000 15.833 180 ILE BBB O 1
ATOM 5023 N N . GLY B 1 180 ? 39.279 44.791 29.255 1.000 15.278 181 GLY BBB N 1
ATOM 5024 C CA . GLY B 1 180 ? 39.000 44.205 30.566 1.000 17.208 181 GLY BBB CA 1
ATOM 5025 C C . GLY B 1 180 ? 39.799 42.948 30.782 1.000 17.829 181 GLY BBB C 1
ATOM 5026 O O . GLY B 1 180 ? 39.664 42.384 31.864 1.000 18.711 181 GLY BBB O 1
ATOM 5027 N N . HIS B 1 181 ? 40.612 42.555 29.797 1.000 16.676 182 HIS BBB N 1
ATOM 5028 C CA . HIS B 1 181 ? 41.509 41.385 29.896 1.000 17.213 182 HIS BBB CA 1
ATOM 5029 C C . HIS B 1 181 ? 42.551 41.463 28.784 1.000 15.573 182 HIS BBB C 1
ATOM 5030 O O . HIS B 1 181 ? 42.375 42.191 27.801 1.000 14.025 182 HIS BBB O 1
ATOM 5037 N N . PRO B 1 182 ? 43.677 40.728 28.896 1.000 15.947 183 PRO BBB N 1
ATOM 5038 C CA . PRO B 1 182 ? 44.764 40.852 27.921 1.000 16.049 183 PRO BBB CA 1
ATOM 5039 C C . PRO B 1 182 ? 44.629 39.893 26.734 1.000 15.976 183 PRO BBB C 1
ATOM 5040 O O . PRO B 1 182 ? 44.169 38.784 26.910 1.000 17.391 183 PRO BBB O 1
ATOM 5044 N N . GLY B 1 183 ? 45.030 40.351 25.543 1.000 16.028 184 GLY BBB N 1
ATOM 5045 C CA . GLY B 1 183 ? 45.027 39.537 24.320 1.000 17.061 184 GLY BBB CA 1
ATOM 5046 C C . GLY B 1 183 ? 45.893 38.301 24.489 1.000 17.410 184 GLY BBB C 1
ATOM 5047 O O . GLY B 1 183 ? 45.592 37.299 23.824 1.000 17.717 184 GLY BBB O 1
ATOM 5048 N N . SER B 1 184 ? 46.930 38.389 25.330 1.000 17.881 185 SER BBB N 1
ATOM 5049 C CA . SER B 1 184 ? 47.834 37.277 25.733 1.000 17.774 185 SER BBB CA 1
ATOM 5050 C C . SER B 1 184 ? 48.724 37.768 26.856 1.000 16.530 185 SER BBB C 1
ATOM 5051 O O . SER B 1 184 ? 48.983 38.965 26.899 1.000 16.010 185 SER BBB O 1
ATOM 5054 N N . TYR B 1 185 ? 49.234 36.851 27.671 1.000 15.686 186 TYR BBB N 1
ATOM 5055 C CA . TYR B 1 185 ? 50.248 37.151 28.709 1.000 17.077 186 TYR BBB CA 1
ATOM 5056 C C . TYR B 1 185 ? 51.679 37.040 28.151 1.000 16.804 186 TYR BBB C 1
ATOM 5057 O O . TYR B 1 185 ? 52.646 37.446 28.834 1.000 16.627 186 TYR BBB O 1
ATOM 5066 N N . TYR B 1 186 ? 51.849 36.503 26.948 1.000 17.113 187 TYR BBB N 1
ATOM 5067 C CA . TYR B 1 186 ? 53.194 36.177 26.391 1.000 18.110 187 TYR BBB CA 1
ATOM 5068 C C . TYR B 1 186 ? 53.768 37.364 25.611 1.000 17.960 187 TYR BBB C 1
ATOM 5069 O O . TYR B 1 186 ? 53.089 37.881 24.697 1.000 16.330 187 TYR BBB O 1
ATOM 5078 N N . GLY B 1 187 ? 54.980 37.797 25.970 1.000 17.054 188 GLY BBB N 1
ATOM 5079 C CA . GLY B 1 187 ? 55.732 38.818 25.215 1.000 17.140 188 GLY BBB CA 1
ATOM 5080 C C . GLY B 1 187 ? 55.952 38.413 23.754 1.000 17.107 188 GLY BBB C 1
ATOM 5081 O O . GLY B 1 187 ? 55.834 39.272 22.853 1.000 16.547 188 GLY BBB O 1
ATOM 5082 N N . GLU B 1 188 ? 56.209 37.129 23.513 1.000 18.074 189 GLU BBB N 1
ATOM 5083 C CA . GLU B 1 188 ? 56.470 36.578 22.161 1.000 18.156 189 GLU BBB CA 1
ATOM 5084 C C . GLU B 1 188 ? 55.215 36.813 21.315 1.000 17.827 189 GLU BBB C 1
ATOM 5085 O O . GLU B 1 188 ? 55.366 36.929 20.098 1.000 17.357 189 GLU BBB O 1
ATOM 5091 N N . TRP B 1 189 ? 54.035 36.908 21.950 1.000 16.754 190 TRP BBB N 1
ATOM 5092 C CA . TRP B 1 189 ? 52.733 37.139 21.264 1.000 18.212 190 TRP BBB CA 1
ATOM 5093 C C . TRP B 1 189 ? 52.398 38.637 21.243 1.000 16.892 190 TRP BBB C 1
ATOM 5094 O O . TRP B 1 189 ? 51.295 39.014 20.806 1.000 16.323 190 TRP BBB O 1
ATOM 5105 N N . GLY B 1 190 ? 53.310 39.476 21.719 1.000 17.408 191 GLY BBB N 1
ATOM 5106 C CA . GLY B 1 190 ? 53.064 40.920 21.819 1.000 16.962 191 GLY BBB CA 1
ATOM 5107 C C . GLY B 1 190 ? 51.800 41.207 22.599 1.000 16.651 191 GLY BBB C 1
ATOM 5108 O O . GLY B 1 190 ? 51.125 42.192 22.274 1.000 16.716 191 GLY BBB O 1
ATOM 5109 N N . TYR B 1 191 ? 51.455 40.351 23.563 1.000 17.797 192 TYR BBB N 1
ATOM 5110 C CA . TYR B 1 191 ? 50.306 40.564 24.479 1.000 16.605 192 TYR BBB CA 1
ATOM 5111 C C . TYR B 1 191 ? 49.041 40.730 23.631 1.000 17.070 192 TYR BBB C 1
ATOM 5112 O O . TYR B 1 191 ? 48.102 41.454 24.038 1.000 16.153 192 TYR BBB O 1
ATOM 5121 N N . GLY B 1 192 ? 49.013 40.060 22.465 1.000 16.868 193 GLY BBB N 1
ATOM 5122 C CA . GLY B 1 192 ? 47.851 40.104 21.561 1.000 17.026 193 GLY BBB CA 1
ATOM 5123 C C . GLY B 1 192 ? 48.166 40.667 20.185 1.000 17.141 193 GLY BBB C 1
ATOM 5124 O O . GLY B 1 192 ? 47.372 40.404 19.269 1.000 18.805 193 GLY BBB O 1
ATOM 5125 N N . HIS B 1 193 ? 49.211 41.467 20.040 1.000 17.581 194 HIS BBB N 1
ATOM 5126 C CA . HIS B 1 193 ? 49.478 42.221 18.784 1.000 18.680 194 HIS BBB CA 1
ATOM 5127 C C . HIS B 1 193 ? 50.095 41.311 17.717 1.000 19.253 194 HIS BBB C 1
ATOM 5128 O O . HIS B 1 193 ? 49.962 41.647 16.529 1.000 19.905 194 HIS BBB O 1
ATOM 5135 N N . ILE B 1 194 ? 50.762 40.227 18.129 1.000 19.031 195 ILE BBB N 1
ATOM 5136 C CA . ILE B 1 194 ? 51.465 39.274 17.225 1.000 20.304 195 ILE BBB CA 1
ATOM 5137 C C . ILE B 1 194 ? 50.640 37.989 17.142 1.000 20.717 195 ILE BBB C 1
ATOM 5138 O O . ILE B 1 194 ? 50.307 37.606 16.050 1.000 18.288 195 ILE BBB O 1
ATOM 5143 N N . LYS B 1 195 ? 50.247 37.408 18.276 1.000 21.608 196 LYS BBB N 1
ATOM 5144 C CA . LYS B 1 195 ? 49.311 36.261 18.320 1.000 22.909 196 LYS BBB CA 1
ATOM 5145 C C . LYS B 1 195 ? 48.353 36.462 19.491 1.000 19.888 196 LYS BBB C 1
ATOM 5146 O O . LYS B 1 195 ? 48.668 37.261 20.380 1.000 17.884 196 LYS BBB O 1
ATOM 5152 N N . GLY B 1 196 ? 47.246 35.723 19.487 1.000 18.542 197 GLY BBB N 1
ATOM 5153 C CA . GLY B 1 196 ? 46.215 35.827 20.524 1.000 19.617 197 GLY BBB CA 1
ATOM 5154 C C . GLY B 1 196 ? 45.093 36.733 20.071 1.000 19.509 197 GLY BBB C 1
ATOM 5155 O O . GLY B 1 196 ? 44.803 36.813 18.848 1.000 20.421 197 GLY BBB O 1
ATOM 5156 N N . GLN B 1 197 ? 44.429 37.356 21.031 1.000 20.364 198 GLN BBB N 1
ATOM 5157 C CA . GLN B 1 197 ? 43.175 38.094 20.776 1.000 18.849 198 GLN BBB CA 1
ATOM 5158 C C . GLN B 1 197 ? 43.504 39.561 20.470 1.000 18.554 198 GLN BBB C 1
ATOM 5159 O O . GLN B 1 197 ? 43.642 40.373 21.407 1.000 17.527 198 GLN BBB O 1
ATOM 5165 N N . LYS B 1 198 ? 43.550 39.917 19.191 1.000 18.391 199 LYS BBB N 1
ATOM 5166 C CA . LYS B 1 198 ? 43.994 41.265 18.764 1.000 18.319 199 LYS BBB CA 1
ATOM 5167 C C . LYS B 1 198 ? 43.089 42.350 19.353 1.000 17.853 199 LYS BBB C 1
ATOM 5168 O O . LYS B 1 198 ? 43.631 43.398 19.758 1.000 16.378 199 LYS BBB O 1
ATOM 5174 N N . ILE B 1 199 ? 41.772 42.144 19.438 1.000 19.115 200 ILE BBB N 1
ATOM 5175 C CA . ILE B 1 199 ? 40.875 43.246 19.918 1.000 19.888 200 ILE BBB CA 1
ATOM 5176 C C . ILE B 1 199 ? 41.109 43.500 21.408 1.000 18.938 200 ILE BBB C 1
ATOM 5177 O O . ILE B 1 199 ? 40.571 44.489 21.899 1.000 18.148 200 ILE BBB O 1
ATOM 5182 N N . ARG B 1 200 ? 41.893 42.662 22.101 1.000 17.901 201 ARG BBB N 1
ATOM 5183 C CA . ARG B 1 200 ? 42.252 42.880 23.531 1.000 17.452 201 ARG BBB CA 1
ATOM 5184 C C . ARG B 1 200 ? 43.771 43.012 23.688 1.000 16.398 201 ARG BBB C 1
ATOM 5185 O O . ARG B 1 200 ? 44.280 42.841 24.822 1.000 14.729 201 ARG BBB O 1
ATOM 5193 N N . ALA B 1 201 ? 44.472 43.378 22.609 1.000 16.438 202 ALA BBB N 1
ATOM 5194 C CA . ALA B 1 201 ? 45.941 43.520 22.630 1.000 17.175 202 ALA BBB CA 1
ATOM 5195 C C . ALA B 1 201 ? 46.282 44.649 23.616 1.000 16.097 202 ALA BBB C 1
ATOM 5196 O O . ALA B 1 201 ? 45.668 45.713 23.547 1.000 14.646 202 ALA BBB O 1
ATOM 5198 N N . VAL B 1 202 ? 47.189 44.377 24.543 1.000 16.198 203 VAL BBB N 1
ATOM 5199 C CA . VAL B 1 202 ? 47.594 45.352 25.600 1.000 16.254 203 VAL BBB CA 1
ATOM 5200 C C . VAL B 1 202 ? 48.426 46.441 24.953 1.000 17.563 203 VAL BBB C 1
ATOM 5201 O O . VAL B 1 202 ? 49.397 46.127 24.265 1.000 16.787 203 VAL BBB O 1
ATOM 5205 N N . PRO B 1 203 ? 48.064 47.728 25.156 1.000 17.582 204 PRO BBB N 1
ATOM 5206 C CA . PRO B 1 203 ? 48.840 48.846 24.640 1.000 18.493 204 PRO BBB CA 1
ATOM 5207 C C . PRO B 1 203 ? 50.112 49.184 25.423 1.000 18.978 204 PRO BBB C 1
ATOM 5208 O O . PRO B 1 203 ? 50.262 48.705 26.538 1.000 15.943 204 PRO BBB O 1
ATOM 5212 N N . ASP B 1 204 ? 50.992 49.967 24.777 1.000 19.725 205 ASP BBB N 1
ATOM 5213 C CA . ASP B 1 204 ? 52.129 50.733 25.374 1.000 20.498 205 ASP BBB CA 1
ATOM 5214 C C . ASP B 1 204 ? 53.284 49.832 25.860 1.000 19.435 205 ASP BBB C 1
ATOM 5215 O O . ASP B 1 204 ? 54.134 50.362 26.554 1.000 19.935 205 ASP BBB O 1
ATOM 5220 N N . LEU B 1 205 ? 53.353 48.547 25.499 1.000 18.395 206 LEU BBB N 1
ATOM 5221 C CA . LEU B 1 205 ? 54.444 47.637 25.944 1.000 18.584 206 LEU BBB CA 1
ATOM 5222 C C . LEU B 1 205 ? 55.225 47.096 24.730 1.000 19.529 206 LEU BBB C 1
ATOM 5223 O O . LEU B 1 205 ? 55.799 45.962 24.811 1.000 19.001 206 LEU BBB O 1
ATOM 5228 N N . GLU B 1 206 ? 55.292 47.883 23.654 1.000 19.609 207 GLU BBB N 1
ATOM 5229 C CA . GLU B 1 206 ? 55.976 47.535 22.375 1.000 22.539 207 GLU BBB CA 1
ATOM 5230 C C . GLU B 1 206 ? 57.416 47.060 22.610 1.000 20.823 207 GLU BBB C 1
ATOM 5231 O O . GLU B 1 206 ? 57.855 46.152 21.909 1.000 19.438 207 GLU BBB O 1
ATOM 5237 N N . LYS B 1 207 ? 58.141 47.638 23.562 1.000 22.010 208 LYS BBB N 1
ATOM 5238 C CA . LYS B 1 207 ? 59.586 47.353 23.711 1.000 21.380 208 LYS BBB CA 1
ATOM 5239 C C . LYS B 1 207 ? 59.796 45.953 24.320 1.000 19.716 208 LYS BBB C 1
ATOM 5240 O O . LYS B 1 207 ? 60.950 45.478 24.284 1.000 18.903 208 LYS BBB O 1
ATOM 5246 N N . TYR B 1 208 ? 58.729 45.280 24.784 1.000 17.111 209 TYR BBB N 1
ATOM 5247 C CA . TYR B 1 208 ? 58.745 43.876 25.275 1.000 16.836 209 TYR BBB CA 1
ATOM 5248 C C . TYR B 1 208 ? 58.253 42.887 24.205 1.000 16.519 209 TYR BBB C 1
ATOM 5249 O O . TYR B 1 208 ? 58.444 41.681 24.413 1.000 15.592 209 TYR BBB O 1
ATOM 5258 N N . HIS B 1 209 ? 57.593 43.324 23.124 1.000 16.196 210 HIS BBB N 1
ATOM 5259 C CA . HIS B 1 209 ? 57.087 42.388 22.070 1.000 16.857 210 HIS BBB CA 1
ATOM 5260 C C . HIS B 1 209 ? 58.240 41.543 21.504 1.000 17.957 210 HIS BBB C 1
ATOM 5261 O O . HIS B 1 209 ? 59.281 42.125 21.181 1.000 17.549 210 HIS BBB O 1
ATOM 5268 N N . GLY B 1 210 ? 58.036 40.233 21.332 1.000 18.707 211 GLY BBB N 1
ATOM 5269 C CA . GLY B 1 210 ? 59.071 39.328 20.796 1.000 20.673 211 GLY BBB CA 1
ATOM 5270 C C . GLY B 1 210 ? 59.962 38.760 21.885 1.000 20.672 211 GLY BBB C 1
ATOM 5271 O O . GLY B 1 210 ? 60.622 37.754 21.613 1.000 20.255 211 GLY BBB O 1
ATOM 5272 N N . THR B 1 211 ? 59.995 39.366 23.078 1.000 19.880 212 THR BBB N 1
ATOM 5273 C CA . THR B 1 211 ? 60.820 38.885 24.217 1.000 20.180 212 THR BBB CA 1
ATOM 5274 C C . THR B 1 211 ? 60.009 37.848 24.967 1.000 22.402 212 THR BBB C 1
ATOM 5275 O O . THR B 1 211 ? 58.813 37.771 24.699 1.000 22.202 212 THR BBB O 1
ATOM 5279 N N . ASP B 1 212 ? 60.634 37.123 25.896 1.000 23.071 213 ASP BBB N 1
ATOM 5280 C CA . ASP B 1 212 ? 59.931 36.122 26.725 1.000 23.802 213 ASP BBB CA 1
ATOM 5281 C C . ASP B 1 212 ? 59.429 36.787 28.022 1.000 22.443 213 ASP BBB C 1
ATOM 5282 O O . ASP B 1 212 ? 59.070 36.060 28.934 1.000 23.971 213 ASP BBB O 1
ATOM 5287 N N . THR B 1 213 ? 59.388 38.116 28.094 1.000 21.626 214 THR BBB N 1
ATOM 5288 C CA . THR B 1 213 ? 58.855 38.871 29.243 1.000 20.737 214 THR BBB CA 1
ATOM 5289 C C . THR B 1 213 ? 57.349 38.614 29.389 1.000 19.000 214 THR BBB C 1
ATOM 5290 O O . THR B 1 213 ? 56.551 38.996 28.507 1.000 20.657 214 THR BBB O 1
ATOM 5294 N N . PHE B 1 214 ? 56.970 38.024 30.503 1.000 18.400 215 PHE BBB N 1
ATOM 5295 C CA . PHE B 1 214 ? 55.558 37.800 30.888 1.000 18.177 215 PHE BBB CA 1
ATOM 5296 C C . PHE B 1 214 ? 54.912 39.158 31.137 1.000 16.530 215 PHE BBB C 1
ATOM 5297 O O . PHE B 1 214 ? 55.572 40.089 31.639 1.000 15.847 215 PHE BBB O 1
ATOM 5305 N N . LEU B 1 215 ? 53.647 39.285 30.757 1.000 15.972 216 LEU BBB N 1
ATOM 5306 C CA . LEU B 1 215 ? 52.913 40.576 30.897 1.000 16.425 216 LEU BBB CA 1
ATOM 5307 C C . LEU B 1 215 ? 53.042 41.120 32.335 1.000 16.075 216 LEU BBB C 1
ATOM 5308 O O . LEU B 1 215 ? 53.330 42.310 32.487 1.000 14.812 216 LEU BBB O 1
ATOM 5313 N N . SER B 1 216 ? 52.849 40.305 33.377 1.000 15.419 217 SER BBB N 1
ATOM 5314 C CA . SER B 1 216 ? 52.948 40.800 34.781 1.000 16.806 217 SER BBB CA 1
ATOM 5315 C C . SER B 1 216 ? 54.345 41.382 35.082 1.000 17.099 217 SER BBB C 1
ATOM 5316 O O . SER B 1 216 ? 54.449 42.389 35.835 1.000 17.786 217 SER BBB O 1
ATOM 5319 N N . GLU B 1 217 ? 55.399 40.804 34.489 1.000 19.298 218 GLU BBB N 1
ATOM 5320 C CA . GLU B 1 217 ? 56.808 41.271 34.636 1.000 19.975 218 GLU BBB CA 1
ATOM 5321 C C . GLU B 1 217 ? 56.986 42.617 33.920 1.000 19.136 218 GLU BBB C 1
ATOM 5322 O O . GLU B 1 217 ? 57.597 43.538 34.515 1.000 20.997 218 GLU BBB O 1
ATOM 5328 N N . ALA B 1 218 ? 56.527 42.724 32.677 1.000 18.548 219 ALA BBB N 1
ATOM 5329 C CA . ALA B 1 218 ? 56.590 43.989 31.898 1.000 18.320 219 ALA BBB CA 1
ATOM 5330 C C . ALA B 1 218 ? 55.937 45.104 32.713 1.000 18.032 219 ALA BBB C 1
ATOM 5331 O O . ALA B 1 218 ? 56.546 46.176 32.868 1.000 17.694 219 ALA BBB O 1
ATOM 5333 N N . LEU B 1 219 ? 54.750 44.858 33.276 1.000 17.749 220 LEU BBB N 1
ATOM 5334 C CA . LEU B 1 219 ? 54.041 45.910 34.048 1.000 17.548 220 LEU BBB CA 1
ATOM 5335 C C . LEU B 1 219 ? 54.866 46.349 35.265 1.000 17.772 220 LEU BBB C 1
ATOM 5336 O O . LEU B 1 219 ? 54.885 47.552 35.553 1.000 17.016 220 LEU BBB O 1
ATOM 5341 N N . THR B 1 220 ? 55.519 45.414 35.961 1.000 18.303 221 THR BBB N 1
ATOM 5342 C CA . THR B 1 220 ? 56.355 45.680 37.164 1.000 17.715 221 THR BBB CA 1
ATOM 5343 C C . THR B 1 220 ? 57.537 46.593 36.809 1.000 18.837 221 THR BBB C 1
ATOM 5344 O O . THR B 1 220 ? 57.796 47.571 37.536 1.000 19.464 221 THR BBB O 1
ATOM 5348 N N . ILE B 1 221 ? 58.255 46.288 35.727 1.000 19.068 222 ILE BBB N 1
ATOM 5349 C CA . ILE B 1 221 ? 59.441 47.071 35.264 1.000 18.878 222 ILE BBB CA 1
ATOM 5350 C C . ILE B 1 221 ? 58.977 48.493 34.945 1.000 19.101 222 ILE BBB C 1
ATOM 5351 O O . ILE B 1 221 ? 59.613 49.473 35.404 1.000 17.984 222 ILE BBB O 1
ATOM 5356 N N . GLU B 1 222 ? 57.857 48.619 34.246 1.000 19.605 223 GLU BBB N 1
ATOM 5357 C CA . GLU B 1 222 ? 57.277 49.941 33.909 1.000 21.390 223 GLU BBB CA 1
ATOM 5358 C C . GLU B 1 222 ? 56.887 50.688 35.186 1.000 20.645 223 GLU BBB C 1
ATOM 5359 O O . GLU B 1 222 ? 57.222 51.893 35.306 1.000 22.202 223 GLU BBB O 1
ATOM 5365 N N . ALA B 1 223 ? 56.171 50.043 36.103 1.000 21.368 224 ALA BBB N 1
ATOM 5366 C CA . ALA B 1 223 ? 55.763 50.672 37.381 1.000 21.255 224 ALA BBB CA 1
ATOM 5367 C C . ALA B 1 223 ? 57.014 51.114 38.171 1.000 21.609 224 ALA BBB C 1
ATOM 5368 O O . ALA B 1 223 ? 57.033 52.244 38.687 1.000 20.457 224 ALA BBB O 1
ATOM 5370 N N . ASN B 1 224 ? 58.039 50.271 38.245 1.000 21.429 225 ASN BBB N 1
ATOM 5371 C CA . ASN B 1 224 ? 59.286 50.590 38.993 1.000 22.806 225 ASN BBB CA 1
ATOM 5372 C C . ASN B 1 224 ? 60.001 51.789 38.355 1.000 23.705 225 ASN BBB C 1
ATOM 5373 O O . ASN B 1 224 ? 60.487 52.659 39.118 1.000 24.672 225 ASN BBB O 1
ATOM 5378 N N . ARG B 1 225 ? 60.012 51.890 37.023 1.000 23.661 226 ARG BBB N 1
ATOM 5379 C CA . ARG B 1 225 ? 60.618 53.040 36.305 1.000 23.724 226 ARG BBB CA 1
ATOM 5380 C C . ARG B 1 225 ? 59.829 54.309 36.648 1.000 23.244 226 ARG BBB C 1
ATOM 5381 O O . ARG B 1 225 ? 60.453 55.370 36.909 1.000 20.450 226 ARG BBB O 1
ATOM 5389 N N . GLU B 1 226 ? 58.501 54.217 36.711 1.000 22.365 227 GLU BBB N 1
ATOM 5390 C CA . GLU B 1 226 ? 57.645 55.396 36.988 1.000 24.045 227 GLU BBB CA 1
ATOM 5391 C C . GLU B 1 226 ? 57.866 55.843 38.441 1.000 25.199 227 GLU BBB C 1
ATOM 5392 O O . GLU B 1 226 ? 57.926 57.054 38.680 1.000 25.402 227 GLU BBB O 1
ATOM 5398 N N . ILE B 1 227 ? 57.983 54.905 39.373 1.000 24.492 228 ILE BBB N 1
ATOM 5399 C CA . ILE B 1 227 ? 58.285 55.207 40.805 1.000 24.617 228 ILE BBB CA 1
ATOM 5400 C C . ILE B 1 227 ? 59.624 55.964 40.876 1.000 25.913 228 ILE BBB C 1
ATOM 5401 O O . ILE B 1 227 ? 59.671 57.042 41.516 1.000 25.998 228 ILE BBB O 1
ATOM 5406 N N . THR B 1 228 ? 60.667 55.441 40.232 1.000 26.195 229 THR BBB N 1
ATOM 5407 C CA . THR B 1 228 ? 62.029 56.040 40.228 1.000 26.980 229 THR BBB CA 1
ATOM 5408 C C . THR B 1 228 ? 61.953 57.481 39.703 1.000 28.275 229 THR BBB C 1
ATOM 5409 O O . THR B 1 228 ? 62.589 58.365 40.324 1.000 27.832 229 THR BBB O 1
ATOM 5413 N N . LYS B 1 229 ? 61.219 57.722 38.615 1.000 27.520 230 LYS BBB N 1
ATOM 5414 C CA . LYS B 1 229 ? 61.065 59.073 38.004 1.000 30.106 230 LYS BBB CA 1
ATOM 5415 C C . LYS B 1 229 ? 60.443 60.025 39.031 1.000 29.891 230 LYS BBB C 1
ATOM 5416 O O . LYS B 1 229 ? 60.978 61.153 39.206 1.000 29.341 230 LYS BBB O 1
ATOM 5420 N N . ALA B 1 230 ? 59.352 59.600 39.681 1.000 29.795 231 ALA BBB N 1
ATOM 5421 C CA . ALA B 1 230 ? 58.640 60.375 40.726 1.000 30.061 231 ALA BBB CA 1
ATOM 5422 C C . ALA B 1 230 ? 59.612 60.802 41.834 1.000 33.580 231 ALA BBB C 1
ATOM 5423 O O . ALA B 1 230 ? 59.575 61.979 42.220 1.000 34.337 231 ALA BBB O 1
ATOM 5425 N N . VAL B 1 231 ? 60.433 59.875 42.325 1.000 34.025 232 VAL BBB N 1
ATOM 5426 C CA . VAL B 1 231 ? 61.451 60.120 43.394 1.000 37.825 232 VAL BBB CA 1
ATOM 5427 C C . VAL B 1 231 ? 62.468 61.166 42.901 1.000 38.662 232 VAL BBB C 1
ATOM 5428 O O . VAL B 1 231 ? 62.669 62.163 43.608 1.000 41.375 232 VAL BBB O 1
ATOM 5432 N N . GLU B 1 232 ? 63.044 60.967 41.717 1.000 38.388 233 GLU BBB N 1
ATOM 5433 C CA . GLU B 1 232 ? 64.049 61.873 41.101 1.000 40.877 233 GLU BBB CA 1
ATOM 5434 C C . GLU B 1 232 ? 63.448 63.266 40.884 1.000 40.274 233 GLU BBB C 1
ATOM 5435 O O . GLU B 1 232 ? 64.215 64.233 40.936 1.000 39.573 233 GLU BBB O 1
ATOM 5441 N N . GLU B 1 233 ? 62.137 63.368 40.654 1.000 38.612 234 GLU BBB N 1
ATOM 5442 C CA . GLU B 1 233 ? 61.410 64.661 40.507 1.000 37.815 234 GLU BBB CA 1
ATOM 5443 C C . GLU B 1 233 ? 60.986 65.177 41.891 1.000 35.822 234 GLU BBB C 1
ATOM 5444 O O . GLU B 1 233 ? 60.354 66.237 41.943 1.000 32.371 234 GLU BBB O 1
ATOM 5450 N N . LYS B 1 234 ? 61.303 64.445 42.965 1.000 38.340 235 LYS BBB N 1
ATOM 5451 C CA . LYS B 1 234 ? 60.986 64.809 44.377 1.000 41.678 235 LYS BBB CA 1
ATOM 5452 C C . LYS B 1 234 ? 59.486 65.098 44.505 1.000 42.635 235 LYS BBB C 1
ATOM 5453 O O . LYS B 1 234 ? 59.120 66.141 45.057 1.000 45.363 235 LYS BBB O 1
ATOM 5459 N N . ARG B 1 235 ? 58.645 64.204 43.995 1.000 41.948 236 ARG BBB N 1
ATOM 5460 C CA . ARG B 1 235 ? 57.172 64.361 44.009 1.000 41.981 236 ARG BBB CA 1
ATOM 5461 C C . ARG B 1 235 ? 56.553 63.190 44.749 1.000 37.343 236 ARG BBB C 1
ATOM 5462 O O . ARG B 1 235 ? 56.901 62.041 44.499 1.000 39.970 236 ARG BBB O 1
ATOM 5470 N N . PRO B 1 236 ? 55.588 63.450 45.648 1.000 34.580 237 PRO BBB N 1
ATOM 5471 C CA . PRO B 1 236 ? 54.836 62.371 46.280 1.000 33.481 237 PRO BBB CA 1
ATOM 5472 C C . PRO B 1 236 ? 53.987 61.747 45.161 1.000 31.037 237 PRO BBB C 1
ATOM 5473 O O . PRO B 1 236 ? 53.536 62.481 44.288 1.000 25.428 237 PRO BBB O 1
ATOM 5477 N N . PHE B 1 237 ? 53.816 60.428 45.148 1.000 26.562 238 PHE BBB N 1
ATOM 5478 C CA . PHE B 1 237 ? 53.118 59.782 44.011 1.000 26.698 238 PHE BBB CA 1
ATOM 5479 C C . PHE B 1 237 ? 51.958 58.943 44.533 1.000 26.258 238 PHE BBB C 1
ATOM 5480 O O . PHE B 1 237 ? 51.951 58.508 45.697 1.000 28.263 238 PHE BBB O 1
ATOM 5488 N N . TYR B 1 238 ? 50.966 58.785 43.663 1.000 24.480 239 TYR BBB N 1
ATOM 5489 C CA . TYR B 1 238 ? 49.904 57.768 43.755 1.000 23.701 239 TYR BBB CA 1
ATOM 5490 C C . TYR B 1 238 ? 50.094 56.813 42.576 1.000 22.986 239 TYR BBB C 1
ATOM 5491 O O . TYR B 1 238 ? 50.097 57.282 41.422 1.000 23.897 239 TYR BBB O 1
ATOM 5500 N N . LEU B 1 239 ? 50.276 55.526 42.858 1.000 22.586 240 LEU BBB N 1
ATOM 5501 C CA . LEU B 1 239 ? 50.442 54.484 41.809 1.000 21.201 240 LEU BBB CA 1
ATOM 5502 C C . LEU B 1 239 ? 49.275 53.517 41.905 1.000 21.126 240 LEU BBB C 1
ATOM 5503 O O . LEU B 1 239 ? 49.073 52.885 42.973 1.000 21.956 240 LEU BBB O 1
ATOM 5508 N N . ASN B 1 240 ? 48.517 53.458 40.818 1.000 21.375 241 ASN BBB N 1
ATOM 5509 C CA . ASN B 1 240 ? 47.448 52.468 40.563 1.000 21.657 241 ASN BBB CA 1
ATOM 5510 C C . ASN B 1 240 ? 48.088 51.284 39.839 1.000 20.626 241 ASN BBB C 1
ATOM 5511 O O . ASN B 1 240 ? 48.199 51.354 38.607 1.000 19.162 241 ASN BBB O 1
ATOM 5516 N N . MET B 1 241 ? 48.587 50.298 40.584 1.000 19.262 242 MET BBB N 1
ATOM 5517 C CA . MET B 1 241 ? 49.248 49.096 40.024 1.000 19.788 242 MET BBB CA 1
ATOM 5518 C C . MET B 1 241 ? 48.168 48.029 39.808 1.000 18.365 242 MET BBB C 1
ATOM 5519 O O . MET B 1 241 ? 47.908 47.197 40.726 1.000 18.591 242 MET BBB O 1
ATOM 5524 N N . ALA B 1 242 ? 47.504 48.102 38.663 1.000 17.859 243 ALA BBB N 1
ATOM 5525 C CA . ALA B 1 242 ? 46.324 47.285 38.329 1.000 16.277 243 ALA BBB CA 1
ATOM 5526 C C . ALA B 1 242 ? 46.762 46.164 37.379 1.000 18.559 243 ALA BBB C 1
ATOM 5527 O O . ALA B 1 242 ? 46.845 46.397 36.153 1.000 18.399 243 ALA BBB O 1
ATOM 5529 N N . HIS B 1 243 ? 47.091 44.984 37.918 1.000 17.275 244 HIS BBB N 1
ATOM 5530 C CA . HIS B 1 243 ? 47.507 43.823 37.107 1.000 16.469 244 HIS BBB CA 1
ATOM 5531 C C . HIS B 1 243 ? 46.372 43.409 36.162 1.000 17.145 244 HIS BBB C 1
ATOM 5532 O O . HIS B 1 243 ? 45.198 43.503 36.556 1.000 17.368 244 HIS BBB O 1
ATOM 5539 N N . TYR B 1 244 ? 46.723 42.940 34.963 1.000 17.539 245 TYR BBB N 1
ATOM 5540 C CA . TYR B 1 244 ? 45.823 42.116 34.118 1.000 15.220 245 TYR BBB CA 1
ATOM 5541 C C . TYR B 1 244 ? 45.705 40.726 34.751 1.000 15.436 245 TYR BBB C 1
ATOM 5542 O O . TYR B 1 244 ? 44.591 40.155 34.748 1.000 15.208 245 TYR BBB O 1
ATOM 5551 N N . ALA B 1 245 ? 46.786 40.186 35.320 1.000 15.628 246 ALA BBB N 1
ATOM 5552 C CA . ALA B 1 245 ? 46.706 38.985 36.186 1.000 15.910 246 ALA BBB CA 1
ATOM 5553 C C . ALA B 1 245 ? 45.631 39.239 37.247 1.000 15.504 246 ALA BBB C 1
ATOM 5554 O O . ALA B 1 245 ? 45.555 40.361 37.773 1.000 15.330 246 ALA BBB O 1
ATOM 5556 N N . VAL B 1 246 ? 44.779 38.247 37.554 1.000 15.973 247 VAL BBB N 1
ATOM 5557 C CA . VAL B 1 246 ? 44.894 36.830 37.204 1.000 16.968 247 VAL BBB CA 1
ATOM 5558 C C . VAL B 1 246 ? 43.710 36.410 36.313 1.000 16.731 247 VAL BBB C 1
ATOM 5559 O O . VAL B 1 246 ? 43.292 35.235 36.357 1.000 16.315 247 VAL BBB O 1
ATOM 5563 N N . HIS B 1 247 ? 43.292 37.293 35.396 1.000 16.341 248 HIS BBB N 1
ATOM 5564 C CA . HIS B 1 247 ? 42.161 37.081 34.446 1.000 16.445 248 HIS BBB CA 1
ATOM 5565 C C . HIS B 1 247 ? 42.521 36.055 33.385 1.000 17.587 248 HIS BBB C 1
ATOM 5566 O O . HIS B 1 247 ? 43.704 35.974 32.976 1.000 18.627 248 HIS BBB O 1
ATOM 5573 N N . SER B 1 248 ? 41.521 35.341 32.882 1.000 18.502 249 SER BBB N 1
ATOM 5574 C CA . SER B 1 248 ? 41.677 34.490 31.685 1.000 20.245 249 SER BBB CA 1
ATOM 5575 C C . SER B 1 248 ? 42.091 35.389 30.520 1.000 21.120 249 SER BBB C 1
ATOM 5576 O O . SER B 1 248 ? 41.770 36.580 30.514 1.000 20.964 249 SER BBB O 1
ATOM 5579 N N . PRO B 1 249 ? 42.790 34.876 29.482 1.000 21.512 250 PRO BBB N 1
ATOM 5580 C CA . PRO B 1 249 ? 43.084 33.452 29.318 1.000 23.155 250 PRO BBB CA 1
ATOM 5581 C C . PRO B 1 249 ? 44.175 33.005 30.310 1.000 22.841 250 PRO BBB C 1
ATOM 5582 O O . PRO B 1 249 ? 45.148 33.750 30.516 1.000 20.986 250 PRO BBB O 1
ATOM 5586 N N . PHE B 1 250 ? 43.968 31.827 30.914 1.000 21.892 251 PHE BBB N 1
ATOM 5587 C CA . PHE B 1 250 ? 44.848 31.224 31.949 1.000 21.643 251 PHE BBB CA 1
ATOM 5588 C C . PHE B 1 250 ? 46.039 30.591 31.235 1.000 23.526 251 PHE BBB C 1
ATOM 5589 O O . PHE B 1 250 ? 46.014 29.390 30.955 1.000 27.152 251 PHE BBB O 1
ATOM 5597 N N . GLN B 1 251 ? 47.030 31.419 30.905 1.000 22.385 252 GLN BBB N 1
ATOM 5598 C CA . GLN B 1 251 ? 48.252 31.052 30.135 1.000 22.127 252 GLN BBB CA 1
ATOM 5599 C C . GLN B 1 251 ? 49.406 30.919 31.131 1.000 21.506 252 GLN BBB C 1
ATOM 5600 O O . GLN B 1 251 ? 49.786 31.948 31.743 1.000 21.461 252 GLN BBB O 1
ATOM 5606 N N . ALA B 1 252 ? 49.868 29.680 31.351 1.000 21.477 253 ALA BBB N 1
ATOM 5607 C CA . ALA B 1 252 ? 50.841 29.341 32.408 1.000 21.647 253 ALA BBB CA 1
ATOM 5608 C C . ALA B 1 252 ? 52.133 30.133 32.185 1.000 21.319 253 ALA BBB C 1
ATOM 5609 O O . ALA B 1 252 ? 52.653 30.199 31.043 1.000 22.467 253 ALA BBB O 1
ATOM 5611 N N . ASP B 1 253 ? 52.634 30.699 33.271 1.000 21.176 254 ASP BBB N 1
ATOM 5612 C CA . ASP B 1 253 ? 53.971 31.320 33.355 1.000 21.398 254 ASP BBB CA 1
ATOM 5613 C C . ASP B 1 253 ? 54.980 30.202 33.667 1.000 23.064 254 ASP BBB C 1
ATOM 5614 O O . ASP B 1 253 ? 54.945 29.676 34.795 1.000 22.345 254 ASP BBB O 1
ATOM 5619 N N . LYS B 1 254 ? 55.853 29.883 32.707 1.000 25.235 255 LYS BBB N 1
ATOM 5620 C CA . LYS B 1 254 ? 56.901 28.828 32.829 1.000 26.925 255 LYS BBB CA 1
ATOM 5621 C C . LYS B 1 254 ? 57.863 29.126 33.989 1.000 26.726 255 LYS BBB C 1
ATOM 5622 O O . LYS B 1 254 ? 58.513 28.182 34.448 1.000 27.345 255 LYS BBB O 1
ATOM 5628 N N . ARG B 1 255 ? 58.014 30.389 34.406 1.000 24.296 256 ARG BBB N 1
ATOM 5629 C CA . ARG B 1 255 ? 58.886 30.755 35.553 1.000 24.511 256 ARG BBB CA 1
ATOM 5630 C C . ARG B 1 255 ? 58.453 30.013 36.821 1.000 25.178 256 ARG BBB C 1
ATOM 5631 O O . ARG B 1 255 ? 59.315 29.862 37.701 1.000 25.797 256 ARG BBB O 1
ATOM 5639 N N . PHE B 1 256 ? 57.187 29.588 36.946 1.000 22.816 257 PHE BBB N 1
ATOM 5640 C CA . PHE B 1 256 ? 56.618 29.091 38.227 1.000 22.846 257 PHE BBB CA 1
ATOM 5641 C C . PHE B 1 256 ? 55.937 27.722 38.094 1.000 23.811 257 PHE BBB C 1
ATOM 5642 O O . PHE B 1 256 ? 55.638 27.155 39.152 1.000 26.761 257 PHE BBB O 1
ATOM 5650 N N . LEU B 1 257 ? 55.669 27.220 36.883 1.000 24.880 258 LEU BBB N 1
ATOM 5651 C CA . LEU B 1 257 ? 54.741 26.079 36.651 1.000 25.481 258 LEU BBB CA 1
ATOM 5652 C C . LEU B 1 257 ? 55.230 24.832 37.412 1.000 27.799 258 LEU BBB C 1
ATOM 5653 O O . LEU B 1 257 ? 54.386 24.124 38.023 1.000 27.902 258 LEU BBB O 1
ATOM 5658 N N . SER B 1 258 ? 56.543 24.599 37.444 1.000 29.378 259 SER BBB N 1
ATOM 5659 C CA . SER B 1 258 ? 57.162 23.372 38.018 1.000 33.235 259 SER BBB CA 1
ATOM 5660 C C . SER B 1 258 ? 56.727 23.123 39.478 1.000 33.840 259 SER BBB C 1
ATOM 5661 O O . SER B 1 258 ? 56.801 21.958 39.910 1.000 36.553 259 SER BBB O 1
ATOM 5664 N N . ARG B 1 259 ? 56.266 24.134 40.221 1.000 32.809 260 ARG BBB N 1
ATOM 5665 C CA . ARG B 1 259 ? 55.921 24.009 41.670 1.000 33.332 260 ARG BBB CA 1
ATOM 5666 C C . ARG B 1 259 ? 54.534 23.370 41.880 1.000 34.132 260 ARG BBB C 1
ATOM 5667 O O . ARG B 1 259 ? 54.311 22.822 42.986 1.000 34.068 260 ARG BBB O 1
ATOM 5675 N N . TYR B 1 260 ? 53.644 23.395 40.872 1.000 32.347 261 TYR BBB N 1
ATOM 5676 C CA . TYR B 1 260 ? 52.202 23.033 40.998 1.000 32.716 261 TYR BBB CA 1
ATOM 5677 C C . TYR B 1 260 ? 51.978 21.609 40.465 1.000 33.883 261 TYR BBB C 1
ATOM 5678 O O . TYR B 1 260 ? 51.799 21.436 39.256 1.000 33.640 261 TYR BBB O 1
ATOM 5687 N N . THR B 1 261 ? 51.974 20.615 41.365 1.000 37.606 262 THR BBB N 1
ATOM 5688 C CA . THR B 1 261 ? 52.019 19.170 40.998 1.000 39.424 262 THR BBB CA 1
ATOM 5689 C C . THR B 1 261 ? 50.834 18.369 41.572 1.000 38.714 262 THR BBB C 1
ATOM 5690 O O . THR B 1 261 ? 50.750 17.172 41.225 1.000 40.411 262 THR BBB O 1
ATOM 5694 N N . ASP B 1 262 ? 49.959 18.961 42.397 1.000 39.903 263 ASP BBB N 1
ATOM 5695 C CA . ASP B 1 262 ? 48.798 18.251 43.005 1.000 39.657 263 ASP BBB CA 1
ATOM 5696 C C . ASP B 1 262 ? 47.967 17.640 41.889 1.000 46.051 263 ASP BBB C 1
ATOM 5697 O O . ASP B 1 262 ? 47.504 18.354 41.000 1.000 44.492 263 ASP BBB O 1
ATOM 5702 N N . PRO B 1 263 ? 47.734 16.309 41.914 1.000 50.669 264 PRO BBB N 1
ATOM 5703 C CA . PRO B 1 263 ? 47.125 15.620 40.776 1.000 50.348 264 PRO BBB CA 1
ATOM 5704 C C . PRO B 1 263 ? 45.612 15.862 40.657 1.000 48.442 264 PRO BBB C 1
ATOM 5705 O O . PRO B 1 263 ? 45.067 15.494 39.635 1.000 51.557 264 PRO BBB O 1
ATOM 5709 N N . ASP B 1 264 ? 44.974 16.481 41.661 1.000 45.813 265 ASP BBB N 1
ATOM 5710 C CA . ASP B 1 264 ? 43.542 16.889 41.563 1.000 46.896 265 ASP BBB CA 1
ATOM 5711 C C . ASP B 1 264 ? 43.427 18.322 41.005 1.000 46.068 265 ASP BBB C 1
ATOM 5712 O O . ASP B 1 264 ? 42.297 18.849 40.944 1.000 39.769 265 ASP BBB O 1
ATOM 5717 N N . LYS B 1 265 ? 44.548 18.933 40.610 1.000 44.951 266 LYS BBB N 1
ATOM 5718 C CA . LYS B 1 265 ? 44.594 20.289 39.999 1.000 41.606 266 LYS BBB CA 1
ATOM 5719 C C . LYS B 1 265 ? 44.991 20.133 38.526 1.000 37.843 266 LYS BBB C 1
ATOM 5720 O O . LYS B 1 265 ? 46.117 19.683 38.279 1.000 36.176 266 LYS BBB O 1
ATOM 5726 N N . ASN B 1 266 ? 44.094 20.485 37.599 1.000 37.231 267 ASN BBB N 1
ATOM 5727 C CA . ASN B 1 266 ? 44.282 20.329 36.130 1.000 37.680 267 ASN BBB CA 1
ATOM 5728 C C . ASN B 1 266 ? 45.167 21.468 35.581 1.000 35.451 267 ASN BBB C 1
ATOM 5729 O O . ASN B 1 266 ? 45.563 22.364 36.350 1.000 34.556 267 ASN BBB O 1
ATOM 5734 N N . GLU B 1 267 ? 45.460 21.416 34.283 1.000 33.482 268 GLU BBB N 1
ATOM 5735 C CA . GLU B 1 267 ? 46.323 22.375 33.550 1.000 33.584 268 GLU BBB CA 1
ATOM 5736 C C . GLU B 1 267 ? 45.861 23.819 33.827 1.000 31.787 268 GLU BBB C 1
ATOM 5737 O O . GLU B 1 267 ? 46.727 24.669 34.122 1.000 28.956 268 GLU BBB O 1
ATOM 5743 N N . GLN B 1 268 ? 44.554 24.085 33.753 1.000 29.485 269 GLN BBB N 1
ATOM 5744 C CA . GLN B 1 268 ? 43.999 25.459 33.896 1.000 28.947 269 GLN BBB CA 1
ATOM 5745 C C . GLN B 1 268 ? 44.183 25.939 35.338 1.000 26.723 269 GLN BBB C 1
ATOM 5746 O O . GLN B 1 268 ? 44.543 27.105 35.504 1.000 22.724 269 GLN BBB O 1
ATOM 5752 N N . ALA B 1 269 ? 44.028 25.068 36.350 1.000 27.570 270 ALA BBB N 1
ATOM 5753 C CA . ALA B 1 269 ? 44.159 25.453 37.775 1.000 28.281 270 ALA BBB CA 1
ATOM 5754 C C . ALA B 1 269 ? 45.630 25.762 38.092 1.000 28.036 270 ALA BBB C 1
ATOM 5755 O O . ALA B 1 269 ? 45.895 26.692 38.883 1.000 30.219 270 ALA BBB O 1
ATOM 5757 N N . ARG B 1 270 ? 46.545 25.009 37.484 1.000 28.866 271 ARG BBB N 1
ATOM 5758 C CA . ARG B 1 270 ? 48.012 25.201 37.596 1.000 28.915 271 ARG BBB CA 1
ATOM 5759 C C . ARG B 1 270 ? 48.385 26.535 36.932 1.000 26.786 271 ARG BBB C 1
ATOM 5760 O O . ARG B 1 270 ? 49.117 27.325 37.552 1.000 24.447 271 ARG BBB O 1
ATOM 5768 N N . ALA B 1 271 ? 47.860 26.811 35.740 1.000 26.564 272 ALA BBB N 1
ATOM 5769 C CA . ALA B 1 271 ? 48.106 28.102 35.047 1.000 26.284 272 ALA BBB CA 1
ATOM 5770 C C . ALA B 1 271 ? 47.684 29.255 35.965 1.000 23.586 272 ALA BBB C 1
ATOM 5771 O O . ALA B 1 271 ? 48.480 30.178 36.144 1.000 25.171 272 ALA BBB O 1
ATOM 5773 N N . PHE B 1 272 ? 46.495 29.180 36.561 1.000 21.422 273 PHE BBB N 1
ATOM 5774 C CA . PHE B 1 272 ? 45.944 30.214 37.464 1.000 21.635 273 PHE BBB CA 1
ATOM 5775 C C . PHE B 1 272 ? 46.924 30.434 38.612 1.000 22.974 273 PHE BBB C 1
ATOM 5776 O O . PHE B 1 272 ? 47.256 31.597 38.922 1.000 25.157 273 PHE BBB O 1
ATOM 5784 N N . ALA B 1 273 ? 47.436 29.343 39.185 1.000 23.381 274 ALA BBB N 1
ATOM 5785 C CA . ALA B 1 273 ? 48.421 29.370 40.287 1.000 21.560 274 ALA BBB CA 1
ATOM 5786 C C . ALA B 1 273 ? 49.664 30.153 39.849 1.000 19.267 274 ALA BBB C 1
ATOM 5787 O O . ALA B 1 273 ? 50.148 30.935 40.661 1.000 18.857 274 ALA BBB O 1
ATOM 5789 N N . THR B 1 274 ? 50.161 29.948 38.629 1.000 19.205 275 THR BBB N 1
ATOM 5790 C CA . THR B 1 274 ? 51.379 30.624 38.092 1.000 20.903 275 THR BBB CA 1
ATOM 5791 C C . THR B 1 274 ? 51.107 32.122 37.901 1.000 19.899 275 THR BBB C 1
ATOM 5792 O O . THR B 1 274 ? 52.034 32.923 38.191 1.000 21.453 275 THR BBB O 1
ATOM 5796 N N . LEU B 1 275 ? 49.896 32.507 37.487 1.000 19.109 276 LEU BBB N 1
ATOM 5797 C CA . LEU B 1 275 ? 49.492 33.944 37.450 1.000 18.509 276 LEU BBB CA 1
ATOM 5798 C C . LEU B 1 275 ? 49.532 34.542 38.864 1.000 18.279 276 LEU BBB C 1
ATOM 5799 O O . LEU B 1 275 ? 50.079 35.663 39.018 1.000 20.281 276 LEU BBB O 1
ATOM 5804 N N . ILE B 1 276 ? 49.028 33.823 39.871 1.000 19.505 277 ILE BBB N 1
ATOM 5805 C CA . ILE B 1 276 ? 49.076 34.287 41.291 1.000 20.590 277 ILE BBB CA 1
ATOM 5806 C C . ILE B 1 276 ? 50.537 34.508 41.706 1.000 19.506 277 ILE BBB C 1
ATOM 5807 O O . ILE B 1 276 ? 50.832 35.556 42.325 1.000 19.451 277 ILE BBB O 1
ATOM 5812 N N . GLU B 1 277 ? 51.421 33.555 41.429 1.000 20.171 278 GLU BBB N 1
ATOM 5813 C CA . GLU B 1 277 ? 52.825 33.632 41.927 1.000 20.757 278 GLU BBB CA 1
ATOM 5814 C C . GLU B 1 277 ? 53.596 34.740 41.182 1.000 19.775 278 GLU BBB C 1
ATOM 5815 O O . GLU B 1 277 ? 54.405 35.415 41.814 1.000 19.703 278 GLU BBB O 1
ATOM 5821 N N . GLY B 1 278 ? 53.320 34.948 39.892 1.000 19.450 279 GLY BBB N 1
ATOM 5822 C CA . GLY B 1 278 ? 53.873 36.074 39.112 1.000 20.163 279 GLY BBB CA 1
ATOM 5823 C C . GLY B 1 278 ? 53.385 37.410 39.629 1.000 19.157 279 GLY BBB C 1
ATOM 5824 O O . GLY B 1 278 ? 54.188 38.349 39.706 1.000 18.562 279 GLY BBB O 1
ATOM 5825 N N . MET B 1 279 ? 52.121 37.477 40.051 1.000 20.055 280 MET BBB N 1
ATOM 5826 C CA . MET B 1 279 ? 51.535 38.692 40.662 1.000 20.521 280 MET BBB CA 1
ATOM 5827 C C . MET B 1 279 ? 52.272 38.987 41.981 1.000 20.013 280 MET BBB C 1
ATOM 5828 O O . MET B 1 279 ? 52.586 40.168 42.281 1.000 18.021 280 MET BBB O 1
ATOM 5833 N N . ASP B 1 280 ? 52.542 37.946 42.762 1.000 20.900 281 ASP BBB N 1
ATOM 5834 C CA . ASP B 1 280 ? 53.211 38.099 44.075 1.000 21.678 281 ASP BBB CA 1
ATOM 5835 C C . ASP B 1 280 ? 54.669 38.523 43.853 1.000 20.881 281 ASP BBB C 1
ATOM 5836 O O . ASP B 1 280 ? 55.141 39.442 44.577 1.000 20.615 281 ASP BBB O 1
ATOM 5841 N N . LYS B 1 281 ? 55.357 37.932 42.870 1.000 22.610 282 LYS BBB N 1
ATOM 5842 C CA . LYS B 1 281 ? 56.717 38.416 42.489 1.000 21.963 282 LYS BBB CA 1
ATOM 5843 C C . LYS B 1 281 ? 56.664 39.928 42.191 1.000 20.673 282 LYS BBB C 1
ATOM 5844 O O . LYS B 1 281 ? 57.558 40.665 42.665 1.000 20.297 282 LYS BBB O 1
ATOM 5850 N N . SER B 1 282 ? 55.664 40.405 41.438 1.000 19.353 283 SER BBB N 1
ATOM 5851 C CA . SER B 1 282 ? 55.480 41.855 41.149 1.000 17.860 283 SER BBB CA 1
ATOM 5852 C C . SER B 1 282 ? 55.431 42.673 42.454 1.000 17.950 283 SER BBB C 1
ATOM 5853 O O . SER B 1 282 ? 56.108 43.701 42.547 1.000 17.545 283 SER BBB O 1
ATOM 5856 N N . LEU B 1 283 ? 54.606 42.260 43.416 1.000 19.596 284 LEU BBB N 1
ATOM 5857 C CA . LEU B 1 283 ? 54.456 42.948 44.721 1.000 20.095 284 LEU BBB CA 1
ATOM 5858 C C . LEU B 1 283 ? 55.841 43.059 45.381 1.000 18.887 284 LEU BBB C 1
ATOM 5859 O O . LEU B 1 283 ? 56.215 44.158 45.796 1.000 18.886 284 LEU BBB O 1
ATOM 5864 N N . GLY B 1 284 ? 56.587 41.959 45.431 1.000 19.053 285 GLY BBB N 1
ATOM 5865 C CA . GLY B 1 284 ? 57.933 41.916 46.035 1.000 19.457 285 GLY BBB CA 1
ATOM 5866 C C . GLY B 1 284 ? 58.921 42.787 45.281 1.000 20.356 285 GLY BBB C 1
ATOM 5867 O O . GLY B 1 284 ? 59.731 43.476 45.943 1.000 19.836 285 GLY BBB O 1
ATOM 5868 N N . ASP B 1 285 ? 58.845 42.816 43.949 1.000 20.440 286 ASP BBB N 1
ATOM 5869 C CA . ASP B 1 285 ? 59.757 43.653 43.129 1.000 20.909 286 ASP BBB CA 1
ATOM 5870 C C . ASP B 1 285 ? 59.475 45.127 43.432 1.000 21.765 286 ASP BBB C 1
ATOM 5871 O O . ASP B 1 285 ? 60.442 45.920 43.465 1.000 23.461 286 ASP BBB O 1
ATOM 5876 N N . ILE B 1 286 ? 58.214 45.511 43.629 1.000 20.276 287 ILE BBB N 1
ATOM 5877 C CA . ILE B 1 286 ? 57.851 46.933 43.914 1.000 22.239 287 ILE BBB CA 1
ATOM 5878 C C . ILE B 1 286 ? 58.351 47.291 45.325 1.000 22.511 287 ILE BBB C 1
ATOM 5879 O O . ILE B 1 286 ? 58.918 48.401 45.498 1.000 20.128 287 ILE BBB O 1
ATOM 5884 N N . MET B 1 287 ? 58.148 46.395 46.286 1.000 22.402 288 MET BBB N 1
ATOM 5885 C CA . MET B 1 287 ? 58.596 46.615 47.693 1.000 26.141 288 MET BBB CA 1
ATOM 5886 C C . MET B 1 287 ? 60.127 46.778 47.698 1.000 25.897 288 MET BBB C 1
ATOM 5887 O O . MET B 1 287 ? 60.600 47.752 48.302 1.000 26.660 288 MET BBB O 1
ATOM 5892 N N . ASP B 1 288 ? 60.856 45.913 46.975 1.000 25.656 289 ASP BBB N 1
ATOM 5893 C CA . ASP B 1 288 ? 62.336 45.990 46.837 1.000 26.334 289 ASP BBB CA 1
ATOM 5894 C C . ASP B 1 288 ? 62.709 47.367 46.282 1.000 27.589 289 ASP BBB C 1
ATOM 5895 O O . ASP B 1 288 ? 63.618 47.999 46.845 1.000 27.688 289 ASP BBB O 1
ATOM 5900 N N . GLN B 1 289 ? 62.032 47.825 45.220 1.000 26.002 290 GLN BBB N 1
ATOM 5901 C CA . GLN B 1 289 ? 62.319 49.128 44.568 1.000 25.750 290 GLN BBB CA 1
ATOM 5902 C C . GLN B 1 289 ? 62.121 50.265 45.581 1.000 25.466 290 GLN BBB C 1
ATOM 5903 O O . GLN B 1 289 ? 62.934 51.199 45.562 1.000 26.976 290 GLN BBB O 1
ATOM 5909 N N . LEU B 1 290 ? 61.096 50.193 46.433 1.000 24.099 291 LEU BBB N 1
ATOM 5910 C CA . LEU B 1 290 ? 60.839 51.222 47.474 1.000 25.720 291 LEU BBB CA 1
ATOM 5911 C C . LEU B 1 290 ? 62.044 51.294 48.423 1.000 27.158 291 LEU BBB C 1
ATOM 5912 O O . LEU B 1 290 ? 62.455 52.419 48.775 1.000 27.723 291 LEU BBB O 1
ATOM 5917 N N . GLU B 1 291 ? 62.571 50.144 48.844 1.000 30.158 292 GLU BBB N 1
ATOM 5918 C CA . GLU B 1 291 ? 63.680 50.061 49.836 1.000 32.429 292 GLU BBB CA 1
ATOM 5919 C C . GLU B 1 291 ? 64.960 50.589 49.180 1.000 33.659 292 GLU BBB C 1
ATOM 5920 O O . GLU B 1 291 ? 65.621 51.455 49.778 1.000 31.077 292 GLU BBB O 1
ATOM 5926 N N . LYS B 1 292 ? 65.265 50.126 47.967 1.000 32.094 293 LYS BBB N 1
ATOM 5927 C CA . LYS B 1 292 ? 66.428 50.593 47.171 1.000 31.466 293 LYS BBB CA 1
ATOM 5928 C C . LYS B 1 292 ? 66.385 52.120 46.979 1.000 32.711 293 LYS BBB C 1
ATOM 5929 O O . LYS B 1 292 ? 67.476 52.718 46.959 1.000 33.569 293 LYS BBB O 1
ATOM 5935 N N . LEU B 1 293 ? 65.207 52.753 46.864 1.000 29.028 294 LEU BBB N 1
ATOM 5936 C CA . LEU B 1 293 ? 65.093 54.232 46.680 1.000 29.425 294 LEU BBB CA 1
ATOM 5937 C C . LEU B 1 293 ? 65.060 54.955 48.039 1.000 28.170 294 LEU BBB C 1
ATOM 5938 O O . LEU B 1 293 ? 65.160 56.180 48.039 1.000 26.283 294 LEU BBB O 1
ATOM 5943 N N . GLY B 1 294 ? 64.940 54.221 49.153 1.000 29.649 295 GLY BBB N 1
ATOM 5944 C CA . GLY B 1 294 ? 64.913 54.753 50.529 1.000 29.444 295 GLY BBB CA 1
ATOM 5945 C C . GLY B 1 294 ? 63.609 55.475 50.835 1.000 30.027 295 GLY BBB C 1
ATOM 5946 O O . GLY B 1 294 ? 63.633 56.403 51.667 1.000 26.716 295 GLY BBB O 1
ATOM 5947 N N . ILE B 1 295 ? 62.497 55.090 50.194 1.000 28.204 296 ILE BBB N 1
ATOM 5948 C CA . ILE B 1 295 ? 61.167 55.747 50.398 1.000 28.277 296 ILE BBB CA 1
ATOM 5949 C C . ILE B 1 295 ? 60.173 54.746 50.993 1.000 26.995 296 ILE BBB C 1
ATOM 5950 O O . ILE B 1 295 ? 58.966 55.091 51.100 1.000 29.156 296 ILE BBB O 1
ATOM 5955 N N . ALA B 1 296 ? 60.626 53.559 51.392 1.000 25.302 297 ALA BBB N 1
ATOM 5956 C CA . ALA B 1 296 ? 59.702 52.514 51.872 1.000 26.921 297 ALA BBB CA 1
ATOM 5957 C C . ALA B 1 296 ? 58.973 53.043 53.120 1.000 28.197 297 ALA BBB C 1
ATOM 5958 O O . ALA B 1 296 ? 57.763 52.780 53.251 1.000 23.925 297 ALA BBB O 1
ATOM 5960 N N . GLU B 1 297 ? 59.655 53.842 53.956 1.000 30.680 298 GLU BBB N 1
ATOM 5961 C CA . GLU B 1 297 ? 59.077 54.393 55.215 1.000 32.965 298 GLU BBB CA 1
ATOM 5962 C C . GLU B 1 297 ? 58.003 55.425 54.888 1.000 30.882 298 GLU BBB C 1
ATOM 5963 O O . GLU B 1 297 ? 57.235 55.735 55.796 1.000 32.403 298 GLU BBB O 1
ATOM 5969 N N . ASN B 1 298 ? 57.966 55.973 53.671 1.000 29.820 299 ASN BBB N 1
ATOM 5970 C CA . ASN B 1 298 ? 56.966 57.018 53.302 1.000 31.142 299 ASN BBB CA 1
ATOM 5971 C C . ASN B 1 298 ? 55.810 56.421 52.483 1.000 28.351 299 ASN BBB C 1
ATOM 5972 O O . ASN B 1 298 ? 54.897 57.198 52.146 1.000 31.972 299 ASN BBB O 1
ATOM 5977 N N . THR B 1 299 ? 55.828 55.123 52.174 1.000 27.123 300 THR BBB N 1
ATOM 5978 C CA . THR B 1 299 ? 54.949 54.532 51.125 1.000 24.262 300 THR BBB CA 1
ATOM 5979 C C . THR B 1 299 ? 53.932 53.582 51.754 1.000 23.980 300 THR BBB C 1
ATOM 5980 O O . THR B 1 299 ? 54.327 52.559 52.366 1.000 23.690 300 THR BBB O 1
ATOM 5984 N N . LEU B 1 300 ? 52.649 53.914 51.610 1.000 24.263 301 LEU BBB N 1
ATOM 5985 C CA . LEU B 1 300 ? 51.538 53.050 52.071 1.000 25.458 301 LEU BBB CA 1
ATOM 5986 C C . LEU B 1 300 ? 51.151 52.152 50.889 1.000 25.369 301 LEU BBB C 1
ATOM 5987 O O . LEU B 1 300 ? 50.967 52.705 49.773 1.000 23.773 301 LEU BBB O 1
ATOM 5992 N N . ILE B 1 301 ? 51.056 50.843 51.132 1.000 24.343 302 ILE BBB N 1
ATOM 5993 C CA . ILE B 1 301 ? 50.564 49.834 50.154 1.000 25.003 302 ILE BBB CA 1
ATOM 5994 C C . ILE B 1 301 ? 49.193 49.352 50.614 1.000 24.794 302 ILE BBB C 1
ATOM 5995 O O . ILE B 1 301 ? 49.108 48.862 51.733 1.000 25.294 302 ILE BBB O 1
ATOM 6000 N N . LEU B 1 302 ? 48.188 49.473 49.736 1.000 23.294 303 LEU BBB N 1
ATOM 6001 C CA . LEU B 1 302 ? 46.881 48.788 49.836 1.000 22.861 303 LEU BBB CA 1
ATOM 6002 C C . LEU B 1 302 ? 46.829 47.698 48.759 1.000 22.926 303 LEU BBB C 1
ATOM 6003 O O . LEU B 1 302 ? 46.883 48.028 47.562 1.000 21.643 303 LEU BBB O 1
ATOM 6008 N N . PHE B 1 303 ? 46.754 46.442 49.192 1.000 22.362 304 PHE BBB N 1
ATOM 6009 C CA . PHE B 1 303 ? 46.676 45.243 48.335 1.000 21.708 304 PHE BBB CA 1
ATOM 6010 C C . PHE B 1 303 ? 45.246 44.730 48.391 1.000 22.988 304 PHE BBB C 1
ATOM 6011 O O . PHE B 1 303 ? 44.741 44.586 49.526 1.000 22.328 304 PHE BBB O 1
ATOM 6019 N N . LEU B 1 304 ? 44.625 44.478 47.230 1.000 22.062 305 LEU BBB N 1
ATOM 6020 C CA . LEU B 1 304 ? 43.294 43.822 47.157 1.000 20.722 305 LEU BBB CA 1
ATOM 6021 C C . LEU B 1 304 ? 43.035 43.246 45.764 1.000 19.827 305 LEU BBB C 1
ATOM 6022 O O . LEU B 1 304 ? 43.863 43.500 44.858 1.000 18.009 305 LEU BBB O 1
ATOM 6027 N N . GLY B 1 305 ? 41.983 42.423 45.660 1.000 18.980 306 GLY BBB N 1
ATOM 6028 C CA . GLY B 1 305 ? 41.352 41.957 44.411 1.000 20.400 306 GLY BBB CA 1
ATOM 6029 C C . GLY B 1 305 ? 40.205 42.867 44.018 1.000 20.145 306 GLY BBB C 1
ATOM 6030 O O . GLY B 1 305 ? 39.741 43.599 44.872 1.000 23.072 306 GLY BBB O 1
ATOM 6031 N N . ASP B 1 306 ? 39.773 42.861 42.758 1.000 21.885 307 ASP BBB N 1
ATOM 6032 C CA . ASP B 1 306 ? 38.738 43.806 42.254 1.000 20.717 307 ASP BBB CA 1
ATOM 6033 C C . ASP B 1 306 ? 37.347 43.160 42.290 1.000 21.534 307 ASP BBB C 1
ATOM 6034 O O . ASP B 1 306 ? 36.352 43.893 42.157 1.000 22.537 307 ASP BBB O 1
ATOM 6039 N N . ASN B 1 307 ? 37.274 41.840 42.346 1.000 21.941 308 ASN BBB N 1
ATOM 6040 C CA . ASN B 1 307 ? 35.985 41.111 42.533 1.000 21.409 308 ASN BBB CA 1
ATOM 6041 C C . ASN B 1 307 ? 36.278 39.707 43.042 1.000 20.296 308 ASN BBB C 1
ATOM 6042 O O . ASN B 1 307 ? 37.454 39.388 43.176 1.000 20.574 308 ASN BBB O 1
ATOM 6047 N N . GLY B 1 308 ? 35.242 38.895 43.261 1.000 22.018 309 GLY BBB N 1
ATOM 6048 C CA . GLY B 1 308 ? 35.361 37.492 43.710 1.000 22.829 309 GLY BBB CA 1
ATOM 6049 C C . GLY B 1 308 ? 36.292 36.689 42.815 1.000 25.512 309 GLY BBB C 1
ATOM 6050 O O . GLY B 1 308 ? 36.422 37.037 41.625 1.000 25.306 309 GLY BBB O 1
ATOM 6051 N N . GLY B 1 309 ? 36.916 35.649 43.372 1.000 23.988 310 GLY BBB N 1
ATOM 6052 C CA . GLY B 1 309 ? 37.952 34.840 42.710 1.000 24.721 310 GLY BBB CA 1
ATOM 6053 C C . GLY B 1 309 ? 37.392 34.089 41.519 1.000 24.526 310 GLY BBB C 1
ATOM 6054 O O . GLY B 1 309 ? 36.232 33.631 41.624 1.000 22.569 310 GLY BBB O 1
ATOM 6055 N N . ASP B 1 310 ? 38.175 33.996 40.430 1.000 23.340 311 ASP BBB N 1
ATOM 6056 C CA . ASP B 1 310 ? 37.767 33.293 39.187 1.000 21.864 311 ASP BBB CA 1
ATOM 6057 C C . ASP B 1 310 ? 38.619 32.042 38.959 1.000 20.623 311 ASP BBB C 1
ATOM 6058 O O . ASP B 1 310 ? 38.664 31.536 37.797 1.000 21.243 311 ASP BBB O 1
ATOM 6063 N N . ALA B 1 311 ? 39.249 31.496 39.999 1.000 20.959 312 ALA BBB N 1
ATOM 6064 C CA . ALA B 1 311 ? 40.009 30.227 39.879 1.000 20.884 312 ALA BBB CA 1
ATOM 6065 C C . ALA B 1 311 ? 39.147 29.170 39.179 1.000 21.668 312 ALA BBB C 1
ATOM 6066 O O . ALA B 1 311 ? 37.977 28.985 39.513 1.000 23.762 312 ALA BBB O 1
ATOM 6068 N N . PRO B 1 312 ? 39.670 28.476 38.144 1.000 22.371 313 PRO BBB N 1
ATOM 6069 C CA . PRO B 1 312 ? 38.926 27.420 37.454 1.000 25.647 313 PRO BBB CA 1
ATOM 6070 C C . PRO B 1 312 ? 38.958 26.079 38.210 1.000 28.246 313 PRO BBB C 1
ATOM 6071 O O . PRO B 1 312 ? 39.741 25.214 37.856 1.000 27.628 313 PRO BBB O 1
ATOM 6075 N N . LEU B 1 313 ? 38.116 25.944 39.241 1.000 31.716 314 LEU BBB N 1
ATOM 6076 C CA . LEU B 1 313 ? 38.147 24.796 40.188 1.000 32.348 314 LEU BBB CA 1
ATOM 6077 C C . LEU B 1 313 ? 36.818 24.031 40.176 1.000 35.267 314 LEU BBB C 1
ATOM 6078 O O . LEU B 1 313 ? 36.643 23.208 41.074 1.000 36.603 314 LEU BBB O 1
ATOM 6083 N N . GLY B 1 314 ? 35.940 24.273 39.196 1.000 35.945 315 GLY BBB N 1
ATOM 6084 C CA . GLY B 1 314 ? 34.607 23.636 39.106 1.000 36.353 315 GLY BBB CA 1
ATOM 6085 C C . GLY B 1 314 ? 33.659 24.152 40.174 1.000 36.401 315 GLY BBB C 1
ATOM 6086 O O . GLY B 1 314 ? 34.085 25.046 40.954 1.000 33.983 315 GLY BBB O 1
ATOM 6087 N N . ASP B 1 315 ? 32.431 23.604 40.207 1.000 35.799 316 ASP BBB N 1
ATOM 6088 C CA . ASP B 1 315 ? 31.353 23.881 41.201 1.000 36.734 316 ASP BBB CA 1
ATOM 6089 C C . ASP B 1 315 ? 31.162 25.395 41.375 1.000 36.436 316 ASP BBB C 1
ATOM 6090 O O . ASP B 1 315 ? 31.231 25.868 42.528 1.000 34.375 316 ASP BBB O 1
ATOM 6092 N N . GLU B 1 316 ? 30.876 26.122 40.285 1.000 36.238 317 GLU BBB N 1
ATOM 6093 C CA . GLU B 1 316 ? 30.911 27.614 40.235 1.000 36.343 317 GLU BBB CA 1
ATOM 6094 C C . GLU B 1 316 ? 29.892 28.219 41.213 1.000 37.488 317 GLU BBB C 1
ATOM 6095 O O . GLU B 1 316 ? 30.205 29.271 41.845 1.000 33.720 317 GLU BBB O 1
ATOM 6101 N N . ARG B 1 317 ? 28.725 27.582 41.377 1.000 36.316 318 ARG BBB N 1
ATOM 6102 C CA . ARG B 1 317 ? 27.665 28.095 42.283 1.000 34.797 318 ARG BBB CA 1
ATOM 6103 C C . ARG B 1 317 ? 27.702 27.331 43.623 1.000 35.088 318 ARG BBB C 1
ATOM 6104 O O . ARG B 1 317 ? 26.808 27.559 44.441 1.000 31.498 318 ARG BBB O 1
ATOM 6112 N N . GLY B 1 318 ? 28.720 26.492 43.855 1.000 37.387 319 GLY BBB N 1
ATOM 6113 C CA . GLY B 1 318 ? 28.952 25.803 45.143 1.000 39.329 319 GLY BBB CA 1
ATOM 6114 C C . GLY B 1 318 ? 30.292 26.167 45.763 1.000 39.295 319 GLY BBB C 1
ATOM 6115 O O . GLY B 1 318 ? 30.534 27.369 46.019 1.000 42.189 319 GLY BBB O 1
ATOM 6116 N N . TYR B 1 319 ? 31.140 25.160 45.985 1.000 39.021 320 TYR BBB N 1
ATOM 6117 C CA . TYR B 1 319 ? 32.376 25.246 46.810 1.000 39.042 320 TYR BBB CA 1
ATOM 6118 C C . TYR B 1 319 ? 33.555 24.871 45.907 1.000 38.058 320 TYR BBB C 1
ATOM 6119 O O . TYR B 1 319 ? 33.701 23.694 45.581 1.000 39.829 320 TYR BBB O 1
ATOM 6128 N N . GLY B 1 320 ? 34.312 25.877 45.450 1.000 35.378 321 GLY BBB N 1
ATOM 6129 C CA . GLY B 1 320 ? 35.402 25.705 44.472 1.000 31.309 321 GLY BBB CA 1
ATOM 6130 C C . GLY B 1 320 ? 36.407 26.835 44.559 1.000 31.290 321 GLY BBB C 1
ATOM 6131 O O . GLY B 1 320 ? 37.400 26.676 45.293 1.000 28.284 321 GLY BBB O 1
ATOM 6132 N N . SER B 1 321 ? 36.127 27.946 43.869 1.000 27.972 322 SER BBB N 1
ATOM 6133 C CA . SER B 1 321 ? 37.042 29.097 43.653 1.000 27.482 322 SER BBB CA 1
ATOM 6134 C C . SER B 1 321 ? 37.460 29.745 44.978 1.000 26.324 322 SER BBB C 1
ATOM 6135 O O . SER B 1 321 ? 38.610 30.224 45.067 1.000 32.004 322 SER BBB O 1
ATOM 6138 N N . SER B 1 322 ? 36.561 29.823 45.955 1.000 26.916 323 SER BBB N 1
ATOM 6139 C CA . SER B 1 322 ? 36.835 30.460 47.265 1.000 28.550 323 SER BBB CA 1
ATOM 6140 C C . SER B 1 322 ? 36.478 29.491 48.408 1.000 29.190 323 SER BBB C 1
ATOM 6141 O O . SER B 1 322 ? 36.144 29.990 49.495 1.000 29.812 323 SER BBB O 1
ATOM 6144 N N . ALA B 1 323 ? 36.554 28.169 48.204 1.000 29.575 324 ALA BBB N 1
ATOM 6145 C CA . ALA B 1 323 ? 36.344 27.186 49.306 1.000 35.168 324 ALA BBB CA 1
ATOM 6146 C C . ALA B 1 323 ? 37.214 27.630 50.487 1.000 34.900 324 ALA BBB C 1
ATOM 6147 O O . ALA B 1 323 ? 38.386 27.951 50.298 1.000 32.498 324 ALA BBB O 1
ATOM 6149 N N . PRO B 1 324 ? 36.672 27.729 51.728 1.000 39.020 325 PRO BBB N 1
ATOM 6150 C CA . PRO B 1 324 ? 35.387 27.120 52.093 1.000 38.315 325 PRO BBB CA 1
ATOM 6151 C C . PRO B 1 324 ? 34.137 27.984 51.822 1.000 39.751 325 PRO BBB C 1
ATOM 6152 O O . PRO B 1 324 ? 33.014 27.479 52.040 1.000 39.481 325 PRO BBB O 1
ATOM 6156 N N . LEU B 1 325 ? 34.321 29.233 51.353 1.000 33.847 326 LEU BBB N 1
ATOM 6157 C CA . LEU B 1 325 ? 33.199 30.152 51.009 1.000 34.050 326 LEU BBB CA 1
ATOM 6158 C C . LEU B 1 325 ? 32.490 29.659 49.741 1.000 31.746 326 LEU BBB C 1
ATOM 6159 O O . LEU B 1 325 ? 33.065 28.872 48.970 1.000 33.481 326 LEU BBB O 1
ATOM 6164 N N . ARG B 1 326 ? 31.235 30.063 49.581 1.000 33.995 327 ARG BBB N 1
ATOM 6165 C CA . ARG B 1 326 ? 30.367 29.617 48.465 1.000 35.628 327 ARG BBB CA 1
ATOM 6166 C C . ARG B 1 326 ? 30.559 30.563 47.273 1.000 30.989 327 ARG BBB C 1
ATOM 6167 O O . ARG B 1 326 ? 30.698 31.783 47.496 1.000 31.002 327 ARG BBB O 1
ATOM 6175 N N . GLY B 1 327 ? 30.600 29.989 46.072 1.000 31.477 328 GLY BBB N 1
ATOM 6176 C CA . GLY B 1 327 ? 30.394 30.719 44.806 1.000 32.615 328 GLY BBB CA 1
ATOM 6177 C C . GLY B 1 327 ? 31.681 31.041 44.058 1.000 30.872 328 GLY BBB C 1
ATOM 6178 O O . GLY B 1 327 ? 32.679 30.267 44.133 1.000 28.537 328 GLY BBB O 1
ATOM 6179 N N . LYS B 1 328 ? 31.620 32.105 43.259 1.000 27.763 329 LYS BBB N 1
ATOM 6180 C CA . LYS B 1 328 ? 32.661 32.437 42.261 1.000 28.094 329 LYS BBB CA 1
ATOM 6181 C C . LYS B 1 328 ? 32.409 33.861 41.770 1.000 26.661 329 LYS BBB C 1
ATOM 6182 O O . LYS B 1 328 ? 31.301 34.404 42.020 1.000 25.808 329 LYS BBB O 1
ATOM 6188 N N . LYS B 1 329 ? 33.415 34.462 41.137 1.000 25.076 330 LYS BBB N 1
ATOM 6189 C CA . LYS B 1 329 ? 33.254 35.759 40.442 1.000 22.039 330 LYS BBB CA 1
ATOM 6190 C C . LYS B 1 329 ? 31.891 35.782 39.746 1.000 21.264 330 LYS BBB C 1
ATOM 6191 O O . LYS B 1 329 ? 31.558 34.773 39.078 1.000 18.164 330 LYS BBB O 1
ATOM 6197 N N . GLY B 1 330 ? 31.182 36.908 39.865 1.000 22.629 331 GLY BBB N 1
ATOM 6198 C CA . GLY B 1 330 ? 29.936 37.193 39.140 1.000 23.980 331 GLY BBB CA 1
ATOM 6199 C C . GLY B 1 330 ? 28.720 36.544 39.786 1.000 27.775 331 GLY BBB C 1
ATOM 6200 O O . GLY B 1 330 ? 27.611 36.777 39.253 1.000 29.843 331 GLY BBB O 1
ATOM 6201 N N . THR B 1 331 ? 28.886 35.780 40.884 1.000 26.843 332 THR BBB N 1
ATOM 6202 C CA . THR B 1 331 ? 27.736 35.203 41.653 1.000 25.888 332 THR BBB CA 1
ATOM 6203 C C . THR B 1 331 ? 27.304 36.128 42.788 1.000 25.661 332 THR BBB C 1
ATOM 6204 O O . THR B 1 331 ? 28.067 37.048 43.155 1.000 24.305 332 THR BBB O 1
ATOM 6208 N N . GLU B 1 332 ? 26.113 35.855 43.323 1.000 25.378 333 GLU BBB N 1
ATOM 6209 C CA . GLU B 1 332 ? 25.470 36.597 44.441 1.000 27.276 333 GLU BBB CA 1
ATOM 6210 C C . GLU B 1 332 ? 25.982 36.094 45.801 1.000 27.960 333 GLU BBB C 1
ATOM 6211 O O . GLU B 1 332 ? 25.692 36.755 46.832 1.000 26.098 333 GLU BBB O 1
ATOM 6217 N N . PHE B 1 333 ? 26.719 34.985 45.818 1.000 28.238 334 PHE BBB N 1
ATOM 6218 C CA . PHE B 1 333 ? 27.294 34.407 47.066 1.000 31.608 334 PHE BBB CA 1
ATOM 6219 C C . PHE B 1 333 ? 28.532 35.212 47.485 1.000 31.593 334 PHE BBB C 1
ATOM 6220 O O . PHE B 1 333 ? 28.902 36.169 46.775 1.000 30.507 334 PHE BBB O 1
ATOM 6228 N N . GLU B 1 334 ? 29.112 34.880 48.642 1.000 28.971 335 GLU BBB N 1
ATOM 6229 C CA . GLU B 1 334 ? 30.254 35.633 49.227 1.000 27.955 335 GLU BBB CA 1
ATOM 6230 C C . GLU B 1 334 ? 31.468 35.484 48.299 1.000 27.179 335 GLU BBB C 1
ATOM 6231 O O . GLU B 1 334 ? 32.222 36.458 48.210 1.000 26.776 335 GLU BBB O 1
ATOM 6237 N N . GLY B 1 335 ? 31.597 34.330 47.623 1.000 26.226 336 GLY BBB N 1
ATOM 6238 C CA . GLY B 1 335 ? 32.650 33.998 46.643 1.000 25.514 336 GLY BBB CA 1
ATOM 6239 C C . GLY B 1 335 ? 32.599 34.864 45.389 1.000 26.738 336 GLY BBB C 1
ATOM 6240 O O . GLY B 1 335 ? 33.517 34.727 44.542 1.000 27.454 336 GLY BBB O 1
ATOM 6241 N N . GLY B 1 336 ? 31.558 35.694 45.240 1.000 24.878 337 GLY BBB N 1
ATOM 6242 C CA . GLY B 1 336 ? 31.427 36.643 44.123 1.000 23.388 337 GLY BBB CA 1
ATOM 6243 C C . GLY B 1 336 ? 31.979 37.998 44.485 1.000 23.911 337 GLY BBB C 1
ATOM 6244 O O . GLY B 1 336 ? 32.166 38.802 43.576 1.000 22.951 337 GLY BBB O 1
ATOM 6245 N N . MET B 1 337 ? 32.236 38.271 45.766 1.000 23.444 338 MET BBB N 1
ATOM 6246 C CA . MET B 1 337 ? 32.523 39.659 46.192 1.000 27.183 338 MET BBB CA 1
ATOM 6247 C C . MET B 1 337 ? 33.523 39.737 47.356 1.000 24.678 338 MET BBB C 1
ATOM 6248 O O . MET B 1 337 ? 33.831 40.877 47.731 1.000 25.187 338 MET BBB O 1
ATOM 6253 N N . ARG B 1 338 ? 34.083 38.626 47.854 1.000 24.081 339 ARG BBB N 1
ATOM 6254 C CA . ARG B 1 338 ? 35.036 38.664 49.007 1.000 24.703 339 ARG BBB CA 1
ATOM 6255 C C . ARG B 1 338 ? 36.478 38.574 48.482 1.000 21.215 339 ARG BBB C 1
ATOM 6256 O O . ARG B 1 338 ? 36.864 37.547 47.903 1.000 23.131 339 ARG BBB O 1
ATOM 6264 N N . VAL B 1 339 ? 37.220 39.647 48.682 1.000 22.111 340 VAL BBB N 1
ATOM 6265 C CA . VAL B 1 339 ? 38.588 39.844 48.131 1.000 25.100 340 VAL BBB CA 1
ATOM 6266 C C . VAL B 1 339 ? 39.570 39.863 49.301 1.000 26.877 340 VAL BBB C 1
ATOM 6267 O O . VAL B 1 339 ? 39.178 40.175 50.424 1.000 27.292 340 VAL BBB O 1
ATOM 6271 N N . PRO B 1 340 ? 40.855 39.525 49.070 1.000 25.027 341 PRO BBB N 1
ATOM 6272 C CA . PRO B 1 340 ? 41.903 39.775 50.058 1.000 25.964 341 PRO BBB CA 1
ATOM 6273 C C . PRO B 1 340 ? 42.070 41.288 50.206 1.000 24.198 341 PRO BBB C 1
ATOM 6274 O O . PRO B 1 340 ? 41.732 42.014 49.280 1.000 22.319 341 PRO BBB O 1
ATOM 6278 N N . PHE B 1 341 ? 42.512 41.724 51.384 1.000 22.363 342 PHE BBB N 1
ATOM 6279 C CA . PHE B 1 341 ? 42.814 43.134 51.670 1.000 23.337 342 PHE BBB CA 1
ATOM 6280 C C . PHE B 1 341 ? 43.938 43.175 52.692 1.000 25.514 342 PHE BBB C 1
ATOM 6281 O O . PHE B 1 341 ? 43.776 42.552 53.758 1.000 26.020 342 PHE BBB O 1
ATOM 6289 N N . ILE B 1 342 ? 45.027 43.871 52.353 1.000 25.350 343 ILE BBB N 1
ATOM 6290 C CA . ILE B 1 342 ? 46.185 44.125 53.258 1.000 24.157 343 ILE BBB CA 1
ATOM 6291 C C . ILE B 1 342 ? 46.548 45.589 53.098 1.000 26.969 343 ILE BBB C 1
ATOM 6292 O O . ILE B 1 342 ? 46.769 46.013 51.932 1.000 25.863 343 ILE BBB O 1
ATOM 6297 N N . ALA B 1 343 ? 46.595 46.315 54.223 1.000 23.622 344 ALA BBB N 1
ATOM 6298 C CA . ALA B 1 343 ? 47.193 47.658 54.333 1.000 25.559 344 ALA BBB CA 1
ATOM 6299 C C . ALA B 1 343 ? 48.486 47.522 55.148 1.000 28.397 344 ALA BBB C 1
ATOM 6300 O O . ALA B 1 343 ? 48.474 46.795 56.173 1.000 26.381 344 ALA BBB O 1
ATOM 6302 N N . ALA B 1 344 ? 49.560 48.174 54.692 1.000 28.047 345 ALA BBB N 1
ATOM 6303 C CA . ALA B 1 344 ? 50.889 48.121 55.341 1.000 28.930 345 ALA BBB CA 1
ATOM 6304 C C . ALA B 1 344 ? 51.750 49.253 54.804 1.000 28.999 345 ALA BBB C 1
ATOM 6305 O O . ALA B 1 344 ? 51.667 49.536 53.593 1.000 28.516 345 ALA BBB O 1
ATOM 6307 N N . TRP B 1 345 ? 52.524 49.895 55.685 1.000 28.340 346 TRP BBB N 1
ATOM 6308 C CA . TRP B 1 345 ? 53.658 50.751 55.275 1.000 27.950 346 TRP BBB CA 1
ATOM 6309 C C . TRP B 1 345 ? 54.744 49.823 54.715 1.000 27.469 346 TRP BBB C 1
ATOM 6310 O O . TRP B 1 345 ? 54.931 48.710 55.282 1.000 28.505 346 TRP BBB O 1
ATOM 6321 N N . ALA B 1 346 ? 55.393 50.237 53.621 1.000 29.501 347 ALA BBB N 1
ATOM 6322 C CA . ALA B 1 346 ? 56.410 49.436 52.908 1.000 29.912 347 ALA BBB CA 1
ATOM 6323 C C . ALA B 1 346 ? 57.552 49.148 53.885 1.000 31.620 347 ALA BBB C 1
ATOM 6324 O O . ALA B 1 346 ? 58.095 48.035 53.819 1.000 31.535 347 ALA BBB O 1
ATOM 6326 N N . LYS B 1 347 ? 57.840 50.079 54.805 1.000 34.066 348 LYS BBB N 1
ATOM 6327 C CA . LYS B 1 347 ? 58.655 49.796 56.022 1.000 35.733 348 LYS BBB CA 1
ATOM 6328 C C . LYS B 1 347 ? 58.076 50.502 57.247 1.000 30.734 348 LYS BBB C 1
ATOM 6329 O O . LYS B 1 347 ? 58.237 51.706 57.402 1.000 30.315 348 LYS BBB O 1
ATOM 6335 N N . PRO B 1 348 ? 57.418 49.769 58.174 1.000 31.724 349 PRO BBB N 1
ATOM 6336 C CA . PRO B 1 348 ? 56.920 50.362 59.421 1.000 33.472 349 PRO BBB CA 1
ATOM 6337 C C . PRO B 1 348 ? 58.063 51.022 60.208 1.000 33.697 349 PRO BBB C 1
ATOM 6338 O O . PRO B 1 348 ? 59.089 50.405 60.324 1.000 31.618 349 PRO BBB O 1
ATOM 6342 N N . GLU B 1 349 ? 57.882 52.270 60.657 1.000 37.071 350 GLU BBB N 1
ATOM 6343 C CA . GLU B 1 349 ? 58.936 53.048 61.363 1.000 40.045 350 GLU BBB CA 1
ATOM 6344 C C . GLU B 1 349 ? 58.278 54.009 62.360 1.000 39.619 350 GLU BBB C 1
ATOM 6345 O O . GLU B 1 349 ? 57.618 54.971 61.902 1.000 33.201 350 GLU BBB O 1
ATOM 6351 N N . LYS B 1 350 ? 58.499 53.763 63.660 1.000 41.241 351 LYS BBB N 1
ATOM 6352 C CA . LYS B 1 350 ? 57.974 54.556 64.809 1.000 42.349 351 LYS BBB CA 1
ATOM 6353 C C . LYS B 1 350 ? 58.264 56.055 64.597 1.000 40.062 351 LYS BBB C 1
ATOM 6354 O O . LYS B 1 350 ? 57.383 56.891 64.928 1.000 37.998 351 LYS BBB O 1
ATOM 6356 N N . LYS B 1 351 ? 59.430 56.391 64.032 1.000 40.497 352 LYS BBB N 1
ATOM 6357 C CA . LYS B 1 351 ? 59.926 57.794 63.907 1.000 41.193 352 LYS BBB CA 1
ATOM 6358 C C . LYS B 1 351 ? 59.280 58.520 62.715 1.000 42.106 352 LYS BBB C 1
ATOM 6359 O O . LYS B 1 351 ? 59.360 59.757 62.681 1.000 43.923 352 LYS BBB O 1
ATOM 6365 N N . SER B 1 352 ? 58.659 57.808 61.769 1.000 40.553 353 SER BBB N 1
ATOM 6366 C CA . SER B 1 352 ? 58.130 58.407 60.510 1.000 39.002 353 SER BBB CA 1
ATOM 6367 C C . SER B 1 352 ? 56.982 59.385 60.814 1.000 37.661 353 SER BBB C 1
ATOM 6368 O O . SER B 1 352 ? 55.970 58.966 61.411 1.000 35.253 353 SER BBB O 1
ATOM 6371 N N . LYS B 1 353 ? 57.115 60.641 60.377 1.000 36.640 354 LYS BBB N 1
ATOM 6372 C CA . LYS B 1 353 ? 56.094 61.705 60.572 1.000 36.684 354 LYS BBB CA 1
ATOM 6373 C C . LYS B 1 353 ? 54.791 61.323 59.849 1.000 37.328 354 LYS BBB C 1
ATOM 6374 O O . LYS B 1 353 ? 53.717 61.653 60.372 1.000 41.471 354 LYS BBB O 1
ATOM 6376 N N . VAL B 1 354 ? 54.863 60.662 58.690 1.000 36.811 355 VAL BBB N 1
ATOM 6377 C CA . VAL B 1 354 ? 53.664 60.382 57.843 1.000 35.997 355 VAL BBB CA 1
ATOM 6378 C C . VAL B 1 354 ? 52.903 59.204 58.447 1.000 35.856 355 VAL BBB C 1
ATOM 6379 O O . VAL B 1 354 ? 51.659 59.232 58.399 1.000 39.092 355 VAL BBB O 1
ATOM 6383 N N . GLN B 1 355 ? 53.618 58.225 59.014 1.000 34.902 356 GLN BBB N 1
ATOM 6384 C CA . GLN B 1 355 ? 53.005 57.008 59.609 1.000 35.879 356 GLN BBB CA 1
ATOM 6385 C C . GLN B 1 355 ? 52.212 57.364 60.877 1.000 39.262 356 GLN BBB C 1
ATOM 6386 O O . GLN B 1 355 ? 51.373 56.526 61.279 1.000 35.888 356 GLN BBB O 1
ATOM 6392 N N . LYS B 1 356 ? 52.449 58.547 61.470 1.000 42.178 357 LYS BBB N 1
ATOM 6393 C CA . LYS B 1 356 ? 51.683 59.071 62.640 1.000 45.751 357 LYS BBB CA 1
ATOM 6394 C C . LYS B 1 356 ? 50.212 59.253 62.256 1.000 47.870 357 LYS BBB C 1
ATOM 6395 O O . LYS B 1 356 ? 49.351 58.977 63.097 1.000 54.018 357 LYS BBB O 1
ATOM 6401 N N . ASN B 1 357 ? 49.952 59.699 61.025 1.000 50.295 358 ASN BBB N 1
ATOM 6402 C CA . ASN B 1 357 ? 48.595 59.998 60.502 1.000 47.450 358 ASN BBB CA 1
ATOM 6403 C C . ASN B 1 357 ? 47.790 58.713 60.279 1.000 47.210 358 ASN BBB C 1
ATOM 6404 O O . ASN B 1 357 ? 46.550 58.808 60.207 1.000 49.914 358 ASN BBB O 1
ATOM 6409 N N . LEU B 1 358 ? 48.441 57.558 60.140 1.000 43.560 359 LEU BBB N 1
ATOM 6410 C CA . LEU B 1 358 ? 47.726 56.289 59.842 1.000 41.841 359 LEU BBB CA 1
ATOM 6411 C C . LEU B 1 358 ? 48.488 55.093 60.408 1.000 41.400 359 LEU BBB C 1
ATOM 6412 O O . LEU B 1 358 ? 48.885 54.203 59.662 1.000 42.046 359 LEU BBB O 1
ATOM 6417 N N . PRO B 1 359 ? 48.679 55.001 61.746 1.000 43.697 360 PRO BBB N 1
ATOM 6418 C CA . PRO B 1 359 ? 49.380 53.859 62.338 1.000 40.733 360 PRO BBB CA 1
ATOM 6419 C C . PRO B 1 359 ? 48.614 52.567 62.023 1.000 37.929 360 PRO BBB C 1
ATOM 6420 O O . PRO B 1 359 ? 47.404 52.612 61.976 1.000 36.367 360 PRO BBB O 1
ATOM 6424 N N . ILE B 1 360 ? 49.335 51.468 61.779 1.000 36.638 361 ILE BBB N 1
ATOM 6425 C CA . ILE B 1 360 ? 48.752 50.157 61.375 1.000 35.726 361 ILE BBB CA 1
ATOM 6426 C C . ILE B 1 360 ? 49.244 49.085 62.342 1.000 34.401 361 ILE BBB C 1
ATOM 6427 O O . ILE B 1 360 ? 50.466 48.964 62.479 1.000 39.474 361 ILE BBB O 1
ATOM 6432 N N . GLU B 1 361 ? 48.334 48.297 62.921 1.000 35.071 362 GLU BBB N 1
ATOM 6433 C CA . GLU B 1 361 ? 48.702 47.172 63.821 1.000 39.649 362 GLU BBB CA 1
ATOM 6434 C C . GLU B 1 361 ? 49.386 46.091 62.983 1.000 38.535 362 GLU BBB C 1
ATOM 6435 O O . GLU B 1 361 ? 48.694 45.403 62.212 1.000 38.076 362 GLU BBB O 1
ATOM 6441 N N . VAL B 1 362 ? 50.688 45.924 63.199 1.000 38.578 363 VAL BBB N 1
ATOM 6442 C CA . VAL B 1 362 ? 51.588 45.017 62.428 1.000 42.182 363 VAL BBB CA 1
ATOM 6443 C C . VAL B 1 362 ? 51.265 43.563 62.774 1.000 39.417 363 VAL BBB C 1
ATOM 6444 O O . VAL B 1 362 ? 51.162 43.266 63.962 1.000 40.434 363 VAL BBB O 1
ATOM 6448 N N . GLY B 1 363 ? 51.117 42.700 61.762 1.000 34.448 364 GLY BBB N 1
ATOM 6449 C CA . GLY B 1 363 ? 50.934 41.244 61.919 1.000 35.463 364 GLY BBB CA 1
ATOM 6450 C C . GLY B 1 363 ? 49.532 40.850 62.355 1.000 33.732 364 GLY BBB C 1
ATOM 6451 O O . GLY B 1 363 ? 49.323 39.672 62.639 1.000 33.850 364 GLY BBB O 1
ATOM 6452 N N . SER B 1 364 ? 48.576 41.774 62.365 1.000 35.777 365 SER BBB N 1
ATOM 6453 C CA . SER B 1 364 ? 47.237 41.533 62.966 1.000 37.981 365 SER BBB CA 1
ATOM 6454 C C . SER B 1 364 ? 46.202 41.195 61.887 1.000 39.777 365 SER BBB C 1
ATOM 6455 O O . SER B 1 364 ? 46.513 41.307 60.660 1.000 34.326 365 SER BBB O 1
ATOM 6458 N N . MET B 1 365 ? 45.019 40.788 62.348 1.000 36.465 366 MET BBB N 1
ATOM 6459 C CA . MET B 1 365 ? 43.827 40.510 61.515 1.000 38.889 366 MET BBB CA 1
ATOM 6460 C C . MET B 1 365 ? 42.659 41.351 62.031 1.000 38.928 366 MET BBB C 1
ATOM 6461 O O . MET B 1 365 ? 42.376 41.285 63.255 1.000 35.952 366 MET BBB O 1
ATOM 6466 N N . GLN B 1 366 ? 42.047 42.128 61.136 1.000 33.856 367 GLN BBB N 1
ATOM 6467 C CA . GLN B 1 366 ? 40.848 42.963 61.396 1.000 35.334 367 GLN BBB CA 1
ATOM 6468 C C . GLN B 1 366 ? 39.632 42.172 60.906 1.000 37.641 367 GLN BBB C 1
ATOM 6469 O O . GLN B 1 366 ? 39.662 41.715 59.732 1.000 36.034 367 GLN BBB O 1
ATOM 6475 N N . THR B 1 367 ? 38.640 41.951 61.782 1.000 34.971 368 THR BBB N 1
ATOM 6476 C CA . THR B 1 367 ? 37.454 41.096 61.487 1.000 35.200 368 THR BBB CA 1
ATOM 6477 C C . THR B 1 367 ? 36.207 41.948 61.211 1.000 32.667 368 THR BBB C 1
ATOM 6478 O O . THR B 1 367 ? 35.233 41.377 60.711 1.000 33.340 368 THR BBB O 1
ATOM 6482 N N . GLN B 1 368 ? 36.237 43.247 61.517 1.000 34.508 369 GLN BBB N 1
ATOM 6483 C CA . GLN B 1 368 ? 35.137 44.194 61.191 1.000 36.718 369 GLN BBB CA 1
ATOM 6484 C C . GLN B 1 368 ? 35.241 44.557 59.701 1.000 36.072 369 GLN BBB C 1
ATOM 6485 O O . GLN B 1 368 ? 36.270 45.158 59.286 1.000 34.174 369 GLN BBB O 1
ATOM 6491 N N . LEU B 1 369 ? 34.205 44.233 58.932 1.000 35.570 370 LEU BBB N 1
ATOM 6492 C CA . LEU B 1 369 ? 34.234 44.322 57.450 1.000 34.865 370 LEU BBB CA 1
ATOM 6493 C C . LEU B 1 369 ? 34.565 45.752 56.982 1.000 32.273 370 LEU BBB C 1
ATOM 6494 O O . LEU B 1 369 ? 34.277 46.750 57.691 1.000 29.327 370 LEU BBB O 1
ATOM 6499 N N . GLY B 1 370 ? 35.216 45.833 55.822 1.000 28.683 371 GLY BBB N 1
ATOM 6500 C CA . GLY B 1 370 ? 35.351 47.058 55.021 1.000 27.838 371 GLY BBB CA 1
ATOM 6501 C C . GLY B 1 370 ? 34.852 46.798 53.603 1.000 24.658 371 GLY BBB C 1
ATOM 6502 O O . GLY B 1 370 ? 34.524 45.652 53.290 1.000 23.852 371 GLY BBB O 1
ATOM 6503 N N . THR B 1 371 ? 34.784 47.840 52.791 1.000 29.031 372 THR BBB N 1
ATOM 6504 C CA . THR B 1 371 ? 34.414 47.749 51.356 1.000 27.966 372 THR BBB CA 1
ATOM 6505 C C . THR B 1 371 ? 35.419 48.566 50.546 1.000 26.921 372 THR BBB C 1
ATOM 6506 O O . THR B 1 371 ? 36.126 49.394 51.124 1.000 25.439 372 THR BBB O 1
ATOM 6510 N N . ILE B 1 372 ? 35.430 48.361 49.231 1.000 24.816 373 ILE BBB N 1
ATOM 6511 C CA . ILE B 1 372 ? 36.331 49.092 48.296 1.000 24.340 373 ILE BBB CA 1
ATOM 6512 C C . ILE B 1 372 ? 35.994 50.589 48.306 1.000 23.381 373 ILE BBB C 1
ATOM 6513 O O . ILE B 1 372 ? 36.873 51.395 47.987 1.000 24.130 373 ILE BBB O 1
ATOM 6518 N N . MET B 1 373 ? 34.772 50.987 48.671 1.000 24.786 374 MET BBB N 1
ATOM 6519 C CA . MET B 1 373 ? 34.435 52.433 48.718 1.000 26.103 374 MET BBB CA 1
ATOM 6520 C C . MET B 1 373 ? 35.208 53.103 49.870 1.000 25.389 374 MET BBB C 1
ATOM 6521 O O . MET B 1 373 ? 35.385 54.315 49.797 1.000 24.963 374 MET BBB O 1
ATOM 6526 N N . ASP B 1 374 ? 35.710 52.344 50.850 1.000 26.699 375 ASP BBB N 1
ATOM 6527 C CA . ASP B 1 374 ? 36.418 52.907 52.042 1.000 27.895 375 ASP BBB CA 1
ATOM 6528 C C . ASP B 1 374 ? 37.827 53.400 51.687 1.000 30.300 375 ASP BBB C 1
ATOM 6529 O O . ASP B 1 374 ? 38.391 54.205 52.487 1.000 28.388 375 ASP BBB O 1
ATOM 6534 N N . ILE B 1 375 ? 38.376 53.007 50.521 1.000 28.835 376 ILE BBB N 1
ATOM 6535 C CA . ILE B 1 375 ? 39.765 53.366 50.109 1.000 28.106 376 ILE BBB CA 1
ATOM 6536 C C . ILE B 1 375 ? 39.832 54.875 49.855 1.000 27.661 376 ILE BBB C 1
ATOM 6537 O O . ILE B 1 375 ? 40.814 55.512 50.291 1.000 26.786 376 ILE BBB O 1
ATOM 6542 N N . TYR B 1 376 ? 38.817 55.440 49.198 1.000 27.321 377 TYR BBB N 1
ATOM 6543 C CA . TYR B 1 376 ? 38.790 56.860 48.768 1.000 26.086 377 TYR BBB CA 1
ATOM 6544 C C . TYR B 1 376 ? 39.053 57.766 49.975 1.000 26.440 377 TYR BBB C 1
ATOM 6545 O O . TYR B 1 376 ? 40.017 58.518 49.982 1.000 24.992 377 TYR BBB O 1
ATOM 6554 N N . PRO B 1 377 ? 38.211 57.764 51.028 1.000 28.681 378 PRO BBB N 1
ATOM 6555 C CA . PRO B 1 377 ? 38.412 58.682 52.155 1.000 29.366 378 PRO BBB CA 1
ATOM 6556 C C . PRO B 1 377 ? 39.653 58.342 53.003 1.000 28.552 378 PRO BBB C 1
ATOM 6557 O O . PRO B 1 377 ? 40.296 59.280 53.484 1.000 31.441 378 PRO BBB O 1
ATOM 6561 N N . THR B 1 378 ? 39.985 57.052 53.152 1.000 30.218 379 THR BBB N 1
ATOM 6562 C CA . THR B 1 378 ? 41.210 56.580 53.858 1.000 28.608 379 THR BBB CA 1
ATOM 6563 C C . THR B 1 378 ? 42.440 57.224 53.216 1.000 28.415 379 THR BBB C 1
ATOM 6564 O O . THR B 1 378 ? 43.251 57.841 53.950 1.000 29.711 379 THR BBB O 1
ATOM 6568 N N . VAL B 1 379 ? 42.545 57.124 51.886 1.000 26.985 380 VAL BBB N 1
ATOM 6569 C CA . VAL B 1 379 ? 43.690 57.647 51.094 1.000 25.453 380 VAL BBB CA 1
ATOM 6570 C C . VAL B 1 379 ? 43.674 59.174 51.140 1.000 26.001 380 VAL BBB C 1
ATOM 6571 O O . VAL B 1 379 ? 44.753 59.762 51.262 1.000 24.478 380 VAL BBB O 1
ATOM 6575 N N . LEU B 1 380 ? 42.513 59.799 50.939 1.000 31.965 381 LEU BBB N 1
ATOM 6576 C CA . LEU B 1 380 ? 42.430 61.285 50.882 1.000 35.081 381 LEU BBB CA 1
ATOM 6577 C C . LEU B 1 380 ? 42.874 61.846 52.241 1.000 33.794 381 LEU BBB C 1
ATOM 6578 O O . LEU B 1 380 ? 43.658 62.817 52.244 1.000 36.230 381 LEU BBB O 1
ATOM 6583 N N . SER B 1 381 ? 42.439 61.228 53.345 1.000 35.186 382 SER BBB N 1
ATOM 6584 C CA . SER B 1 381 ? 42.792 61.681 54.716 1.000 38.005 382 SER BBB CA 1
ATOM 6585 C C . SER B 1 381 ? 44.316 61.611 54.913 1.000 36.932 382 SER BBB C 1
ATOM 6586 O O . SER B 1 381 ? 44.914 62.675 55.171 1.000 37.549 382 SER BBB O 1
ATOM 6589 N N . VAL B 1 382 ? 44.941 60.445 54.700 1.000 35.752 383 VAL BBB N 1
ATOM 6590 C CA . VAL B 1 382 ? 46.393 60.214 54.976 1.000 32.578 383 VAL BBB CA 1
ATOM 6591 C C . VAL B 1 382 ? 47.263 61.083 54.062 1.000 34.578 383 VAL BBB C 1
ATOM 6592 O O . VAL B 1 382 ? 48.416 61.333 54.461 1.000 34.060 383 VAL BBB O 1
ATOM 6596 N N . ALA B 1 383 ? 46.736 61.535 52.908 1.000 34.572 384 ALA BBB N 1
ATOM 6597 C CA . ALA B 1 383 ? 47.425 62.414 51.929 1.000 36.257 384 ALA BBB CA 1
ATOM 6598 C C . ALA B 1 383 ? 47.299 63.891 52.319 1.000 36.230 384 ALA BBB C 1
ATOM 6599 O O . ALA B 1 383 ? 48.000 64.710 51.705 1.000 38.274 384 ALA BBB O 1
ATOM 6601 N N . GLY B 1 384 ? 46.428 64.220 53.277 1.000 38.458 385 GLY BBB N 1
ATOM 6602 C CA . GLY B 1 384 ? 46.140 65.608 53.681 1.000 41.271 385 GLY BBB CA 1
ATOM 6603 C C . GLY B 1 384 ? 45.169 66.267 52.716 1.000 42.685 385 GLY BBB C 1
ATOM 6604 O O . GLY B 1 384 ? 45.368 67.452 52.408 1.000 43.368 385 GLY BBB O 1
ATOM 6605 N N . CYS B 1 385 ? 44.155 65.521 52.264 1.000 42.729 386 CYS BBB N 1
ATOM 6606 C CA . CYS B 1 385 ? 43.124 65.961 51.284 1.000 43.852 386 CYS BBB CA 1
ATOM 6607 C C . CYS B 1 385 ? 41.744 65.881 51.940 1.000 43.149 386 CYS BBB C 1
ATOM 6608 O O . CYS B 1 385 ? 41.589 65.062 52.860 1.000 43.986 386 CYS BBB O 1
ATOM 6611 N N . GLU B 1 386 ? 40.795 66.711 51.488 1.000 44.365 387 GLU BBB N 1
ATOM 6612 C CA . GLU B 1 386 ? 39.384 66.722 51.962 1.000 44.180 387 GLU BBB CA 1
ATOM 6613 C C . GLU B 1 386 ? 38.500 66.067 50.893 1.000 42.036 387 GLU BBB C 1
ATOM 6614 O O . GLU B 1 386 ? 38.771 66.258 49.688 1.000 37.462 387 GLU BBB O 1
ATOM 6616 N N . VAL B 1 387 ? 37.502 65.295 51.328 1.000 42.045 388 VAL BBB N 1
ATOM 6617 C CA . VAL B 1 387 ? 36.381 64.831 50.460 1.000 43.392 388 VAL BBB CA 1
ATOM 6618 C C . VAL B 1 387 ? 35.816 66.103 49.837 1.000 44.909 388 VAL BBB C 1
ATOM 6619 O O . VAL B 1 387 ? 35.540 67.048 50.563 1.000 44.428 388 VAL BBB O 1
ATOM 6623 N N . PRO B 1 388 ? 35.699 66.227 48.497 1.000 48.657 389 PRO BBB N 1
ATOM 6624 C CA . PRO B 1 388 ? 35.249 67.487 47.892 1.000 47.851 389 PRO BBB CA 1
ATOM 6625 C C . PRO B 1 388 ? 33.841 67.884 48.369 1.000 45.406 389 PRO BBB C 1
ATOM 6626 O O . PRO B 1 388 ? 33.052 67.002 48.645 1.000 41.237 389 PRO BBB O 1
ATOM 6630 N N . GLN B 1 389 ? 33.568 69.191 48.476 1.000 48.111 390 GLN BBB N 1
ATOM 6631 C CA . GLN B 1 389 ? 32.225 69.726 48.840 1.000 47.097 390 GLN BBB CA 1
ATOM 6632 C C . GLN B 1 389 ? 31.237 69.312 47.740 1.000 46.073 390 GLN BBB C 1
ATOM 6633 O O . GLN B 1 389 ? 31.655 69.282 46.561 1.000 43.456 390 GLN BBB O 1
ATOM 6635 N N . ASN B 1 390 ? 29.995 68.981 48.117 1.000 51.478 391 ASN BBB N 1
ATOM 6636 C CA . ASN B 1 390 ? 28.848 68.695 47.203 1.000 52.289 391 ASN BBB CA 1
ATOM 6637 C C . ASN B 1 390 ? 29.038 67.331 46.533 1.000 53.103 391 ASN BBB C 1
ATOM 6638 O O . ASN B 1 390 ? 28.515 67.146 45.423 1.000 59.875 391 ASN BBB O 1
ATOM 6640 N N . TYR B 1 391 ? 29.770 66.424 47.177 1.000 53.578 392 TYR BBB N 1
ATOM 6641 C CA . TYR B 1 391 ? 30.134 65.090 46.633 1.000 48.656 392 TYR BBB CA 1
ATOM 6642 C C . TYR B 1 391 ? 29.833 64.037 47.699 1.000 42.766 392 TYR BBB C 1
ATOM 6643 O O . TYR B 1 391 ? 30.464 64.064 48.767 1.000 46.265 392 TYR BBB O 1
ATOM 6652 N N . VAL B 1 392 ? 28.896 63.137 47.399 1.000 35.931 393 VAL BBB N 1
ATOM 6653 C CA . VAL B 1 392 ? 28.479 62.026 48.291 1.000 36.804 393 VAL BBB CA 1
ATOM 6654 C C . VAL B 1 392 ? 29.381 60.823 48.022 1.000 40.729 393 VAL BBB C 1
ATOM 6655 O O . VAL B 1 392 ? 29.443 60.375 46.855 1.000 38.550 393 VAL BBB O 1
ATOM 6659 N N . ILE B 1 393 ? 30.020 60.293 49.064 1.000 38.945 394 ILE BBB N 1
ATOM 6660 C CA . ILE B 1 393 ? 30.687 58.961 49.009 1.000 38.496 394 ILE BBB CA 1
ATOM 6661 C C . ILE B 1 393 ? 29.896 58.010 49.892 1.000 35.123 394 ILE BBB C 1
ATOM 6662 O O . ILE B 1 393 ? 29.135 58.493 50.739 1.000 39.160 394 ILE BBB O 1
ATOM 6667 N N . ASP B 1 394 ? 30.092 56.714 49.667 1.000 31.163 395 ASP BBB N 1
ATOM 6668 C CA . ASP B 1 394 ? 29.468 55.597 50.403 1.000 29.876 395 ASP BBB CA 1
ATOM 6669 C C . ASP B 1 394 ? 30.565 54.857 51.181 1.000 30.611 395 ASP BBB C 1
ATOM 6670 O O . ASP B 1 394 ? 30.320 53.742 51.673 1.000 29.336 395 ASP BBB O 1
ATOM 6675 N N . GLY B 1 395 ? 31.741 55.466 51.298 1.000 33.299 396 GLY BBB N 1
ATOM 6676 C CA . GLY B 1 395 ? 32.872 54.861 52.017 1.000 36.697 396 GLY BBB CA 1
ATOM 6677 C C . GLY B 1 395 ? 33.182 55.606 53.302 1.000 37.057 396 GLY BBB C 1
ATOM 6678 O O . GLY B 1 395 ? 32.820 56.791 53.417 1.000 34.654 396 GLY BBB O 1
ATOM 6679 N N . PHE B 1 396 ? 33.890 54.929 54.198 1.000 40.832 397 PHE BBB N 1
ATOM 6680 C CA . PHE B 1 396 ? 34.285 55.419 55.539 1.000 41.398 397 PHE BBB CA 1
ATOM 6681 C C . PHE B 1 396 ? 35.796 55.250 55.701 1.000 39.433 397 PHE BBB C 1
ATOM 6682 O O . PHE B 1 396 ? 36.318 54.159 55.391 1.000 36.185 397 PHE BBB O 1
ATOM 6690 N N . ASP B 1 397 ? 36.462 56.311 56.158 1.000 37.654 398 ASP BBB N 1
ATOM 6691 C CA . ASP B 1 397 ? 37.897 56.316 56.541 1.000 35.767 398 ASP BBB CA 1
ATOM 6692 C C . ASP B 1 397 ? 38.190 55.107 57.441 1.000 35.247 398 ASP BBB C 1
ATOM 6693 O O . ASP B 1 397 ? 37.565 55.016 58.476 1.000 36.183 398 ASP BBB O 1
ATOM 6698 N N . LEU B 1 398 ? 39.122 54.219 57.064 1.000 33.203 399 LEU BBB N 1
ATOM 6699 C CA . LEU B 1 398 ? 39.459 52.966 57.809 1.000 30.874 399 LEU BBB CA 1
ATOM 6700 C C . LEU B 1 398 ? 40.516 53.231 58.903 1.000 29.498 399 LEU BBB C 1
ATOM 6701 O O . LEU B 1 398 ? 41.010 52.238 59.462 1.000 25.028 399 LEU BBB O 1
ATOM 6706 N N . LYS B 1 399 ? 40.924 54.488 59.118 1.000 32.558 400 LYS BBB N 1
ATOM 6707 C CA . LYS B 1 399 ? 42.038 54.863 60.036 1.000 36.561 400 LYS BBB CA 1
ATOM 6708 C C . LYS B 1 399 ? 41.919 54.040 61.320 1.000 36.177 400 LYS BBB C 1
ATOM 6709 O O . LYS B 1 399 ? 42.893 53.364 61.690 1.000 37.972 400 LYS BBB O 1
ATOM 6715 N N . LYS B 1 400 ? 40.730 54.041 61.921 1.000 37.330 401 LYS BBB N 1
ATOM 6716 C CA . LYS B 1 400 ? 40.427 53.355 63.200 1.000 37.238 401 LYS BBB CA 1
ATOM 6717 C C . LYS B 1 400 ? 40.591 51.840 63.015 1.000 33.254 401 LYS BBB C 1
ATOM 6718 O O . LYS B 1 400 ? 41.317 51.225 63.803 1.000 34.056 401 LYS BBB O 1
ATOM 6724 N N . GLN B 1 401 ? 39.979 51.246 61.992 1.000 31.556 402 GLN BBB N 1
ATOM 6725 C CA . GLN B 1 401 ? 40.115 49.789 61.710 1.000 30.926 402 GLN BBB CA 1
ATOM 6726 C C . GLN B 1 401 ? 41.573 49.413 61.407 1.000 29.541 402 GLN BBB C 1
ATOM 6727 O O . GLN B 1 401 ? 41.949 48.241 61.695 1.000 28.512 402 GLN BBB O 1
ATOM 6733 N N . LEU B 1 402 ? 42.376 50.338 60.869 1.000 29.598 403 LEU BBB N 1
ATOM 6734 C CA . LEU B 1 402 ? 43.782 50.037 60.475 1.000 34.903 403 LEU BBB CA 1
ATOM 6735 C C . LEU B 1 402 ? 44.655 49.898 61.732 1.000 36.094 403 LEU BBB C 1
ATOM 6736 O O . LEU B 1 402 ? 45.531 48.996 61.743 1.000 35.891 403 LEU BBB O 1
ATOM 6741 N N . SER B 1 403 ? 44.378 50.705 62.764 1.000 39.181 404 SER BBB N 1
ATOM 6742 C CA . SER B 1 403 ? 44.987 50.612 64.123 1.000 37.512 404 SER BBB CA 1
ATOM 6743 C C . SER B 1 403 ? 44.626 49.282 64.796 1.000 36.585 404 SER BBB C 1
ATOM 6744 O O . SER B 1 403 ? 45.245 48.984 65.813 1.000 41.518 404 SER BBB O 1
ATOM 6747 N N . GLY B 1 404 ? 43.702 48.489 64.232 1.000 37.554 405 GLY BBB N 1
ATOM 6748 C CA . GLY B 1 404 ? 43.357 47.134 64.714 1.000 38.559 405 GLY BBB CA 1
ATOM 6749 C C . GLY B 1 404 ? 42.184 47.139 65.695 1.000 39.979 405 GLY BBB C 1
ATOM 6750 O O . GLY B 1 404 ? 41.924 46.083 66.292 1.000 42.546 405 GLY BBB O 1
ATOM 6751 N N . LYS B 1 405 ? 41.490 48.277 65.828 1.000 41.007 406 LYS BBB N 1
ATOM 6752 C CA . LYS B 1 405 ? 40.332 48.500 66.740 1.000 44.266 406 LYS BBB CA 1
ATOM 6753 C C . LYS B 1 405 ? 39.020 48.430 65.943 1.000 45.789 406 LYS BBB C 1
ATOM 6754 O O . LYS B 1 405 ? 39.050 48.609 64.707 1.000 40.117 406 LYS BBB O 1
ATOM 6758 N N . VAL B 1 406 ? 37.901 48.188 66.629 1.000 45.871 407 VAL BBB N 1
ATOM 6759 C CA . VAL B 1 406 ? 36.537 48.233 66.024 1.000 46.632 407 VAL BBB CA 1
ATOM 6760 C C . VAL B 1 406 ? 36.147 49.706 65.861 1.000 46.440 407 VAL BBB C 1
ATOM 6761 O O . VAL B 1 406 ? 36.461 50.511 66.755 1.000 45.528 407 VAL BBB O 1
ATOM 6765 N N . ASP B 1 407 ? 35.535 50.066 64.735 1.000 43.246 408 ASP BBB N 1
ATOM 6766 C CA . ASP B 1 407 ? 35.126 51.467 64.466 1.000 45.405 408 ASP BBB CA 1
ATOM 6767 C C . ASP B 1 407 ? 33.600 51.522 64.546 1.000 48.022 408 ASP BBB C 1
ATOM 6768 O O . ASP B 1 407 ? 32.945 51.009 63.612 1.000 47.479 408 ASP BBB O 1
ATOM 6773 N N . LYS B 1 408 ? 33.075 52.091 65.640 1.000 48.978 409 LYS BBB N 1
ATOM 6774 C CA . LYS B 1 408 ? 31.625 52.325 65.878 1.000 46.705 409 LYS BBB CA 1
ATOM 6775 C C . LYS B 1 408 ? 31.073 53.310 64.841 1.000 44.728 409 LYS BBB C 1
ATOM 6776 O O . LYS B 1 408 ? 29.898 53.171 64.505 1.000 51.666 409 LYS BBB O 1
ATOM 6778 N N . LYS B 1 409 ? 31.887 54.251 64.336 1.000 44.762 410 LYS BBB N 1
ATOM 6779 C CA . LYS B 1 409 ? 31.442 55.370 63.455 1.000 43.475 410 LYS BBB CA 1
ATOM 6780 C C . LYS B 1 409 ? 31.200 54.909 61.999 1.000 44.179 410 LYS BBB C 1
ATOM 6781 O O . LYS B 1 409 ? 30.943 55.791 61.159 1.000 41.468 410 LYS BBB O 1
ATOM 6785 N N . ARG B 1 410 ? 31.276 53.608 61.682 1.000 43.252 411 ARG BBB N 1
ATOM 6786 C CA . ARG B 1 410 ? 30.971 53.087 60.316 1.000 42.038 411 ARG BBB CA 1
ATOM 6787 C C . ARG B 1 410 ? 30.169 51.798 60.437 1.000 40.304 411 ARG BBB C 1
ATOM 6788 O O . ARG B 1 410 ? 30.420 50.993 61.325 1.000 35.746 411 ARG BBB O 1
ATOM 6796 N N . PRO B 1 411 ? 29.216 51.560 59.507 1.000 40.706 412 PRO BBB N 1
ATOM 6797 C CA . PRO B 1 411 ? 28.310 50.417 59.602 1.000 41.196 412 PRO BBB CA 1
ATOM 6798 C C . PRO B 1 411 ? 28.935 49.088 59.172 1.000 39.200 412 PRO BBB C 1
ATOM 6799 O O . PRO B 1 411 ? 29.866 49.131 58.387 1.000 46.364 412 PRO BBB O 1
ATOM 6803 N N . GLU B 1 412 ? 28.367 47.965 59.622 1.000 36.793 413 GLU BBB N 1
ATOM 6804 C CA . GLU B 1 412 ? 28.688 46.601 59.121 1.000 39.734 413 GLU BBB CA 1
ATOM 6805 C C . GLU B 1 412 ? 27.772 46.266 57.932 1.000 38.671 413 GLU BBB C 1
ATOM 6806 O O . GLU B 1 412 ? 27.093 45.208 57.960 1.000 36.103 413 GLU BBB O 1
ATOM 6812 N N . SER B 1 413 ? 27.841 47.088 56.879 1.000 36.616 414 SER BBB N 1
ATOM 6813 C CA . SER B 1 413 ? 26.894 47.078 55.732 1.000 38.264 414 SER BBB CA 1
ATOM 6814 C C . SER B 1 413 ? 27.618 47.067 54.374 1.000 34.543 414 SER BBB C 1
ATOM 6815 O O . SER B 1 413 ? 28.555 47.897 54.195 1.000 32.041 414 SER BBB O 1
ATOM 6818 N N . PHE B 1 414 ? 27.141 46.220 53.451 1.000 31.834 415 PHE BBB N 1
ATOM 6819 C CA . PHE B 1 414 ? 27.491 46.240 52.001 1.000 29.972 415 PHE BBB CA 1
ATOM 6820 C C . PHE B 1 414 ? 26.245 45.959 51.155 1.000 30.503 415 PHE BBB C 1
ATOM 6821 O O . PHE B 1 414 ? 25.593 44.905 51.358 1.000 30.931 415 PHE BBB O 1
ATOM 6829 N N . LEU B 1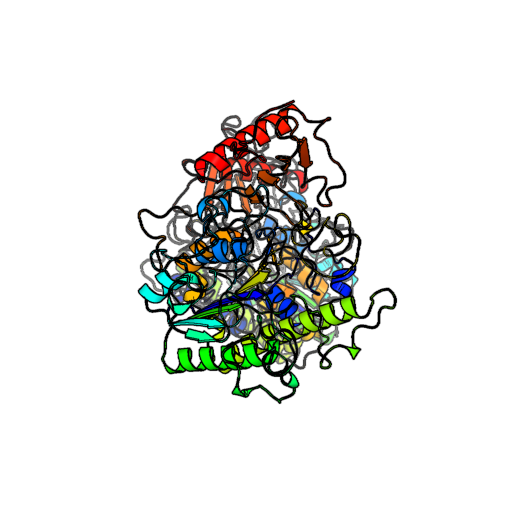 415 ? 25.958 46.858 50.209 1.000 31.890 416 LEU BBB N 1
ATOM 6830 C CA . LEU B 1 415 ? 24.859 46.719 49.213 1.000 31.408 416 LEU BBB CA 1
ATOM 6831 C C . LEU B 1 415 ? 25.472 46.526 47.807 1.000 30.837 416 LEU BBB C 1
ATOM 6832 O O . LEU B 1 415 ? 26.035 47.506 47.249 1.000 29.530 416 LEU BBB O 1
ATOM 6837 N N . MET B 1 416 ? 25.358 45.314 47.262 1.000 26.887 417 MET BBB N 1
ATOM 6838 C CA . MET B 1 416 ? 25.919 44.924 45.933 1.000 26.961 417 MET BBB CA 1
ATOM 6839 C C . MET B 1 416 ? 24.757 44.772 44.939 1.000 26.571 417 MET BBB C 1
ATOM 6840 O O . MET B 1 416 ? 24.138 43.697 44.911 1.000 25.271 417 MET BBB O 1
ATOM 6845 N N . HIS B 1 417 ? 24.520 45.796 44.118 1.000 27.024 418 HIS BBB N 1
ATOM 6846 C CA . HIS B 1 417 ? 23.418 45.848 43.117 1.000 24.941 418 HIS BBB CA 1
ATOM 6847 C C . HIS B 1 417 ? 23.940 45.346 41.751 1.000 24.313 418 HIS BBB C 1
ATOM 6848 O O . HIS B 1 417 ? 24.866 45.977 41.223 1.000 23.720 418 HIS BBB O 1
ATOM 6855 N N . PHE B 1 418 ? 23.403 44.227 41.246 1.000 21.795 419 PHE BBB N 1
ATOM 6856 C CA . PHE B 1 418 ? 23.723 43.610 39.938 1.000 22.058 419 PHE BBB CA 1
ATOM 6857 C C . PHE B 1 418 ? 22.460 43.365 39.102 1.000 21.154 419 PHE BBB C 1
ATOM 6858 O O . PHE B 1 418 ? 22.107 42.215 38.821 1.000 19.791 419 PHE BBB O 1
ATOM 6866 N N . PRO B 1 419 ? 21.853 44.428 38.523 1.000 21.562 420 PRO BBB N 1
ATOM 6867 C CA . PRO B 1 419 ? 20.754 44.273 37.566 1.000 21.688 420 PRO BBB CA 1
ATOM 6868 C C . PRO B 1 419 ? 21.197 43.878 36.143 1.000 24.609 420 PRO BBB C 1
ATOM 6869 O O . PRO B 1 419 ? 20.763 44.515 35.191 1.000 26.122 420 PRO BBB O 1
ATOM 6873 N N . HIS B 1 420 ? 22.054 42.865 36.024 1.000 22.794 421 HIS BBB N 1
ATOM 6874 C CA . HIS B 1 420 ? 22.639 42.381 34.755 1.000 21.295 421 HIS BBB CA 1
ATOM 6875 C C . HIS B 1 420 ? 22.735 40.865 34.792 1.000 21.838 421 HIS BBB C 1
ATOM 6876 O O . HIS B 1 420 ? 22.368 40.262 35.818 1.000 21.952 421 HIS BBB O 1
ATOM 6883 N N . ALA B 1 421 ? 23.244 40.276 33.713 1.000 23.311 422 ALA BBB N 1
ATOM 6884 C CA . ALA B 1 421 ? 23.354 38.817 33.533 1.000 22.771 422 ALA BBB CA 1
ATOM 6885 C C . ALA B 1 421 ? 24.820 38.394 33.661 1.000 22.852 422 ALA BBB C 1
ATOM 6886 O O . ALA B 1 421 ? 25.667 39.006 32.984 1.000 23.194 422 ALA BBB O 1
ATOM 6888 N N . HIS B 1 422 ? 25.087 37.400 34.506 1.000 21.029 423 HIS BBB N 1
ATOM 6889 C CA . HIS B 1 422 ? 26.422 36.764 34.674 1.000 23.823 423 HIS BBB CA 1
ATOM 6890 C C . HIS B 1 422 ? 26.202 35.357 35.259 1.000 26.887 423 HIS BBB C 1
ATOM 6891 O O . HIS B 1 422 ? 25.176 34.745 34.932 1.000 24.199 423 HIS BBB O 1
ATOM 6898 N N . ARG B 1 423 ? 27.123 34.838 36.078 1.000 26.808 424 ARG BBB N 1
ATOM 6899 C CA . ARG B 1 423 ? 26.965 33.513 36.725 1.000 27.679 424 ARG BBB CA 1
ATOM 6900 C C . ARG B 1 423 ? 25.747 33.581 37.639 1.000 27.176 424 ARG BBB C 1
ATOM 6901 O O . ARG B 1 423 ? 25.033 32.581 37.731 1.000 29.075 424 ARG BBB O 1
ATOM 6909 N N . GLY B 1 424 ? 25.556 34.723 38.302 1.000 28.741 425 GLY BBB N 1
ATOM 6910 C CA . GLY B 1 424 ? 24.266 35.135 38.883 1.000 29.700 425 GLY BBB CA 1
ATOM 6911 C C . GLY B 1 424 ? 23.692 36.293 38.082 1.000 31.582 425 GLY BBB C 1
ATOM 6912 O O . GLY B 1 424 ? 24.508 37.088 37.539 1.000 31.827 425 GLY BBB O 1
ATOM 6913 N N . SER B 1 425 ? 22.361 36.407 38.027 1.000 29.629 426 SER BBB N 1
ATOM 6914 C CA . SER B 1 425 ? 21.619 37.373 37.177 1.000 28.190 426 SER BBB CA 1
ATOM 6915 C C . SER B 1 425 ? 20.559 38.163 37.965 1.000 29.510 426 SER BBB C 1
ATOM 6916 O O . SER B 1 425 ? 19.829 37.559 38.799 1.000 30.325 426 SER BBB O 1
ATOM 6919 N N . TYR B 1 426 ? 20.501 39.475 37.703 1.000 26.516 427 TYR BBB N 1
ATOM 6920 C CA . TYR B 1 426 ? 19.449 40.443 38.107 1.000 27.315 427 TYR BBB CA 1
ATOM 6921 C C . TYR B 1 426 ? 19.144 40.257 39.597 1.000 29.770 427 TYR BBB C 1
ATOM 6922 O O . TYR B 1 426 ? 18.118 39.632 39.925 1.000 27.276 427 TYR BBB O 1
ATOM 6931 N N . PHE B 1 427 ? 20.043 40.750 40.455 1.000 29.815 428 PHE BBB N 1
ATOM 6932 C CA . PHE B 1 427 ? 19.969 40.581 41.929 1.000 32.005 428 PHE BBB CA 1
ATOM 6933 C C . PHE B 1 427 ? 20.593 41.795 42.630 1.000 33.516 428 PHE BBB C 1
ATOM 6934 O O . PHE B 1 427 ? 21.413 42.544 42.027 1.000 31.655 428 PHE BBB O 1
ATOM 6942 N N . THR B 1 428 ? 20.139 42.033 43.864 1.000 31.413 429 THR BBB N 1
ATOM 6943 C CA . THR B 1 428 ? 20.796 42.898 44.874 1.000 30.045 429 THR BBB CA 1
ATOM 6944 C C . THR B 1 428 ? 21.083 42.023 46.093 1.000 31.110 429 THR BBB C 1
ATOM 6945 O O . THR B 1 428 ? 20.177 41.251 46.480 1.000 31.298 429 THR BBB O 1
ATOM 6949 N N . THR B 1 429 ? 22.304 42.066 46.625 1.000 30.207 430 THR BBB N 1
ATOM 6950 C CA . THR B 1 429 ? 22.622 41.456 47.937 1.000 31.048 430 THR BBB CA 1
ATOM 6951 C C . THR B 1 429 ? 22.703 42.594 48.945 1.000 31.216 430 THR BBB C 1
ATOM 6952 O O . THR B 1 429 ? 23.119 43.696 48.565 1.000 29.757 430 THR BBB O 1
ATOM 6956 N N . TYR B 1 430 ? 22.238 42.365 50.176 1.000 36.344 431 TYR BBB N 1
ATOM 6957 C CA . TYR B 1 430 ? 22.236 43.411 51.228 1.000 37.173 431 TYR BBB CA 1
ATOM 6958 C C . TYR B 1 430 ? 22.717 42.805 52.539 1.000 38.720 431 TYR BBB C 1
ATOM 6959 O O . TYR B 1 430 ? 22.063 41.878 53.040 1.000 36.266 431 TYR BBB O 1
ATOM 6968 N N . ARG B 1 431 ? 23.815 43.347 53.062 1.000 41.928 432 ARG BBB N 1
ATOM 6969 C CA . ARG B 1 431 ? 24.376 42.968 54.382 1.000 43.733 432 ARG BBB CA 1
ATOM 6970 C C . ARG B 1 431 ? 24.253 44.150 55.343 1.000 41.124 432 ARG BBB C 1
ATOM 6971 O O . ARG B 1 431 ? 24.646 45.270 54.971 1.000 38.757 432 ARG BBB O 1
ATOM 6979 N N . MET B 1 432 ? 23.675 43.891 56.520 1.000 44.875 433 MET BBB N 1
ATOM 6980 C CA . MET B 1 432 ? 23.692 44.781 57.709 1.000 46.738 433 MET BBB CA 1
ATOM 6981 C C . MET B 1 432 ? 23.916 43.863 58.909 1.000 45.034 433 MET BBB C 1
ATOM 6982 O O . MET B 1 432 ? 23.124 42.923 59.061 1.000 44.326 433 MET BBB O 1
ATOM 6987 N N . GLY B 1 433 ? 25.008 44.069 59.656 1.000 44.511 434 GLY BBB N 1
ATOM 6988 C CA . GLY B 1 433 ? 25.425 43.191 60.766 1.000 41.695 434 GLY BBB CA 1
ATOM 6989 C C . GLY B 1 433 ? 25.562 41.752 60.303 1.000 38.870 434 GLY BBB C 1
ATOM 6990 O O . GLY B 1 433 ? 26.152 41.532 59.240 1.000 37.482 434 GLY BBB O 1
ATOM 6991 N N . ASP B 1 434 ? 24.977 40.805 61.036 1.000 37.752 435 ASP BBB N 1
ATOM 6992 C CA . ASP B 1 434 ? 25.202 39.347 60.844 1.000 39.283 435 ASP BBB CA 1
ATOM 6993 C C . ASP B 1 434 ? 24.358 38.817 59.679 1.000 37.357 435 ASP BBB C 1
ATOM 6994 O O . ASP B 1 434 ? 24.472 37.613 59.368 1.000 36.053 435 ASP BBB O 1
ATOM 6999 N N . TRP B 1 435 ? 23.541 39.676 59.063 1.000 35.821 436 TRP BBB N 1
ATOM 7000 C CA . TRP B 1 435 ? 22.477 39.266 58.113 1.000 40.004 436 TRP BBB CA 1
ATOM 7001 C C . TRP B 1 435 ? 22.834 39.689 56.673 1.000 37.479 436 TRP BBB C 1
ATOM 7002 O O . TRP B 1 435 ? 23.225 40.879 56.477 1.000 34.481 436 TRP BBB O 1
ATOM 7013 N N . LYS B 1 436 ? 22.665 38.758 55.723 1.000 35.261 437 LYS BBB N 1
ATOM 7014 C CA . LYS B 1 436 ? 22.764 38.998 54.251 1.000 35.409 437 LYS BBB CA 1
ATOM 7015 C C . LYS B 1 436 ? 21.452 38.613 53.547 1.000 35.012 437 LYS BBB C 1
ATOM 7016 O O . LYS B 1 436 ? 21.117 37.424 53.520 1.000 32.408 437 LYS BBB O 1
ATOM 7022 N N . LEU B 1 437 ? 20.777 39.591 52.940 1.000 36.614 438 LEU BBB N 1
ATOM 7023 C CA . LEU B 1 437 ? 19.612 39.380 52.037 1.000 36.689 438 LEU BBB CA 1
ATOM 7024 C C . LEU B 1 437 ? 20.112 39.173 50.596 1.000 39.414 438 LEU BBB C 1
ATOM 7025 O O . LEU B 1 437 ? 20.984 39.972 50.166 1.000 36.271 438 LEU BBB O 1
ATOM 7030 N N . ILE B 1 438 ? 19.609 38.152 49.884 1.000 33.752 439 ILE BBB N 1
ATOM 7031 C CA . ILE B 1 438 ? 19.757 38.045 48.398 1.000 35.105 439 ILE BBB CA 1
ATOM 7032 C C . ILE B 1 438 ? 18.375 38.244 47.753 1.000 38.169 439 ILE BBB C 1
ATOM 7033 O O . ILE B 1 438 ? 17.504 37.394 47.966 1.000 35.091 439 ILE BBB O 1
ATOM 7038 N N . TYR B 1 439 ? 18.182 39.323 46.983 1.000 39.450 440 TYR BBB N 1
ATOM 7039 C CA . TYR B 1 439 ? 16.898 39.626 46.300 1.000 36.676 440 TYR BBB CA 1
ATOM 7040 C C . TYR B 1 439 ? 17.055 39.380 44.803 1.000 36.847 440 TYR BBB C 1
ATOM 7041 O O . TYR B 1 439 ? 17.860 40.087 44.199 1.000 32.277 440 TYR BBB O 1
ATOM 7050 N N . TYR B 1 440 ? 16.309 38.415 44.259 1.000 37.023 441 TYR BBB N 1
ATOM 7051 C CA . TYR B 1 440 ? 16.169 38.140 42.805 1.000 35.260 441 TYR BBB CA 1
ATOM 7052 C C . TYR B 1 440 ? 14.940 38.874 42.249 1.000 37.726 441 TYR BBB C 1
ATOM 7053 O O . TYR B 1 440 ? 13.776 38.632 42.714 1.000 36.586 441 TYR BBB O 1
ATOM 7062 N N . TYR B 1 441 ? 15.177 39.725 41.250 1.000 31.594 442 TYR BBB N 1
ATOM 7063 C CA . TYR B 1 441 ? 14.143 40.517 40.538 1.000 33.135 442 TYR BBB CA 1
ATOM 7064 C C . TYR B 1 441 ? 13.359 39.621 39.565 1.000 33.183 442 TYR BBB C 1
ATOM 7065 O O . TYR B 1 441 ? 12.237 40.020 39.207 1.000 34.843 442 TYR BBB O 1
ATOM 7074 N N . LEU B 1 442 ? 13.935 38.478 39.161 1.000 34.087 443 LEU BBB N 1
ATOM 7075 C CA . LEU B 1 442 ? 13.435 37.520 38.128 1.000 36.783 443 LEU BBB CA 1
ATOM 7076 C C . LEU B 1 442 ? 12.623 38.231 37.041 1.000 41.845 443 LEU BBB C 1
ATOM 7077 O O . LEU B 1 442 ? 11.399 38.105 36.978 1.000 42.585 443 LEU BBB O 1
ATOM 7082 N N . PRO B 1 443 ? 13.286 38.950 36.108 1.000 39.054 444 PRO BBB N 1
ATOM 7083 C CA . PRO B 1 443 ? 12.588 39.748 35.095 1.000 37.433 444 PRO BBB CA 1
ATOM 7084 C C . PRO B 1 443 ? 11.622 39.004 34.158 1.000 35.030 444 PRO BBB C 1
ATOM 7085 O O . PRO B 1 443 ? 10.697 39.623 33.683 1.000 36.823 444 PRO BBB O 1
ATOM 7089 N N . GLU B 1 444 ? 11.866 37.727 33.879 1.000 35.822 445 GLU BBB N 1
ATOM 7090 C CA . GLU B 1 444 ? 10.963 36.890 33.044 1.000 39.141 445 GLU BBB CA 1
ATOM 7091 C C . GLU B 1 444 ? 9.632 36.618 33.762 1.000 39.432 445 GLU BBB C 1
ATOM 7092 O O . GLU B 1 444 ? 8.661 36.302 33.057 1.000 40.616 445 GLU BBB O 1
ATOM 7098 N N . THR B 1 445 ? 9.592 36.713 35.095 1.000 37.116 446 THR BBB N 1
ATOM 7099 C CA . THR B 1 445 ? 8.365 36.553 35.926 1.000 36.104 446 THR BBB CA 1
ATOM 7100 C C . THR B 1 445 ? 8.315 37.711 36.913 1.000 36.956 446 THR BBB C 1
ATOM 7101 O O . THR B 1 445 ? 8.364 37.511 38.125 1.000 40.612 446 THR BBB O 1
ATOM 7105 N N . PRO B 1 446 ? 8.209 38.966 36.427 1.000 33.954 447 PRO BBB N 1
ATOM 7106 C CA . PRO B 1 446 ? 8.552 40.123 37.253 1.000 34.822 447 PRO BBB CA 1
ATOM 7107 C C . PRO B 1 446 ? 7.634 40.259 38.479 1.000 41.195 447 PRO BBB C 1
ATOM 7108 O O . PRO B 1 446 ? 7.905 41.068 39.353 1.000 39.155 447 PRO BBB O 1
ATOM 7112 N N . LYS B 1 447 ? 6.570 39.453 38.512 1.000 46.785 448 LYS BBB N 1
ATOM 7113 C CA . LYS B 1 447 ? 5.514 39.487 39.552 1.000 50.411 448 LYS BBB CA 1
ATOM 7114 C C . LYS B 1 447 ? 5.833 38.486 40.664 1.000 47.933 448 LYS BBB C 1
ATOM 7115 O O . LYS B 1 447 ? 5.222 38.614 41.728 1.000 46.463 448 LYS BBB O 1
ATOM 7121 N N . GLN B 1 448 ? 6.757 37.547 40.425 1.000 45.121 449 GLN BBB N 1
ATOM 7122 C CA . GLN B 1 448 ? 7.142 36.468 41.380 1.000 43.413 449 GLN BBB CA 1
ATOM 7123 C C . GLN B 1 448 ? 8.636 36.558 41.701 1.000 36.469 449 GLN BBB C 1
ATOM 7124 O O . GLN B 1 448 ? 9.397 35.667 41.344 1.000 33.302 449 GLN BBB O 1
ATOM 7130 N N . PRO B 1 449 ? 9.104 37.632 42.378 1.000 37.864 450 PRO BBB N 1
ATOM 7131 C CA . PRO B 1 449 ? 10.491 37.710 42.841 1.000 39.924 450 PRO BBB CA 1
ATOM 7132 C C . PRO B 1 449 ? 10.709 36.834 44.087 1.000 43.018 450 PRO BBB C 1
ATOM 7133 O O . PRO B 1 449 ? 9.760 36.713 44.853 1.000 40.662 450 PRO BBB O 1
ATOM 7137 N N . LYS B 1 450 ? 11.918 36.259 44.234 1.000 39.305 451 LYS BBB N 1
ATOM 7138 C CA . LYS B 1 450 ? 12.368 35.404 45.369 1.000 38.156 451 LYS BBB CA 1
ATOM 7139 C C . LYS B 1 450 ? 13.467 36.146 46.144 1.000 42.989 451 LYS BBB C 1
ATOM 7140 O O . LYS B 1 450 ? 14.321 36.816 45.505 1.000 39.225 451 LYS BBB O 1
ATOM 7142 N N . ALA B 1 451 ? 13.417 36.083 47.479 1.000 42.487 452 ALA BBB N 1
ATOM 7143 C CA . ALA B 1 451 ? 14.417 36.671 48.400 1.000 39.218 452 ALA BBB CA 1
ATOM 7144 C C . ALA B 1 451 ? 14.935 35.572 49.330 1.000 41.532 452 ALA BBB C 1
ATOM 7145 O O . ALA B 1 451 ? 14.105 34.849 49.897 1.000 42.066 452 ALA BBB O 1
ATOM 7147 N N . LEU B 1 452 ? 16.260 35.467 49.477 1.000 42.264 453 LEU BBB N 1
ATOM 7148 C CA . LEU B 1 452 ? 16.944 34.516 50.394 1.000 40.336 453 LEU BBB CA 1
ATOM 7149 C C . LEU B 1 452 ? 17.586 35.301 51.537 1.000 42.314 453 LEU BBB C 1
ATOM 7150 O O . LEU B 1 452 ? 17.823 36.519 51.374 1.000 43.729 453 LEU BBB O 1
ATOM 7155 N N . LEU B 1 453 ? 17.758 34.636 52.684 1.000 43.928 454 LEU BBB N 1
ATOM 7156 C CA . LEU B 1 453 ? 18.335 35.233 53.912 1.000 43.535 454 LEU BBB CA 1
ATOM 7157 C C . LEU B 1 453 ? 19.365 34.257 54.484 1.000 43.375 454 LEU BBB C 1
ATOM 7158 O O . LEU B 1 453 ? 19.146 33.023 54.413 1.000 38.523 454 LEU BBB O 1
ATOM 7163 N N . TYR B 1 454 ? 20.467 34.815 54.986 1.000 43.061 455 TYR BBB N 1
ATOM 7164 C CA . TYR B 1 454 ? 21.567 34.092 55.669 1.000 39.699 455 TYR BBB CA 1
ATOM 7165 C C . TYR B 1 454 ? 22.042 34.949 56.833 1.000 40.996 455 TYR BBB C 1
ATOM 7166 O O . TYR B 1 454 ? 22.116 36.195 56.685 1.000 42.407 455 TYR BBB O 1
ATOM 7175 N N . ASN B 1 455 ? 22.283 34.293 57.968 1.000 44.654 456 ASN BBB N 1
ATOM 7176 C CA . ASN B 1 455 ? 23.102 34.836 59.075 1.000 45.384 456 ASN BBB CA 1
ATOM 7177 C C . ASN B 1 455 ? 24.531 34.417 58.752 1.000 45.491 456 ASN BBB C 1
ATOM 7178 O O . ASN B 1 455 ? 24.785 33.187 58.712 1.000 40.356 456 ASN BBB O 1
ATOM 7183 N N . LEU B 1 456 ? 25.391 35.384 58.428 1.000 46.371 457 LEU BBB N 1
ATOM 7184 C CA . LEU B 1 456 ? 26.791 35.097 58.016 1.000 48.187 457 LEU BBB CA 1
ATOM 7185 C C . LEU B 1 456 ? 27.604 34.772 59.278 1.000 48.739 457 LEU BBB C 1
ATOM 7186 O O . LEU B 1 456 ? 28.442 33.843 59.189 1.000 51.435 457 LEU BBB O 1
ATOM 7191 N N . LYS B 1 457 ? 27.317 35.458 60.402 1.000 49.542 458 LYS BBB N 1
ATOM 7192 C CA . LYS B 1 457 ? 27.886 35.173 61.758 1.000 47.141 458 LYS BBB CA 1
ATOM 7193 C C . LYS B 1 457 ? 27.839 33.658 61.994 1.000 45.832 458 LYS BBB C 1
ATOM 7194 O O . LYS B 1 457 ? 28.896 33.038 62.061 1.000 44.430 458 LYS BBB O 1
ATOM 7196 N N . ASP B 1 458 ? 26.647 33.069 62.024 1.000 48.888 459 ASP BBB N 1
ATOM 7197 C CA . ASP B 1 458 ? 26.465 31.623 62.308 1.000 46.841 459 ASP BBB CA 1
ATOM 7198 C C . ASP B 1 458 ? 26.781 30.769 61.082 1.000 44.034 459 ASP BBB C 1
ATOM 7199 O O . ASP B 1 458 ? 27.125 29.603 61.296 1.000 40.318 459 ASP BBB O 1
ATOM 7204 N N . ASP B 1 459 ? 26.643 31.299 59.858 1.000 43.003 460 ASP BBB N 1
ATOM 7205 C CA . ASP B 1 459 ? 26.674 30.483 58.608 1.000 42.875 460 ASP BBB CA 1
ATOM 7206 C C . ASP B 1 459 ? 27.484 31.201 57.519 1.000 44.279 460 ASP BBB C 1
ATOM 7207 O O . ASP B 1 459 ? 26.931 31.672 56.524 1.000 41.325 460 ASP BBB O 1
ATOM 7212 N N . PRO B 1 460 ? 28.826 31.297 57.655 1.000 46.814 461 PRO BBB N 1
ATOM 7213 C CA . PRO B 1 460 ? 29.639 32.052 56.697 1.000 44.222 461 PRO BBB CA 1
ATOM 7214 C C . PRO B 1 460 ? 29.737 31.406 55.302 1.000 42.377 461 PRO BBB C 1
ATOM 7215 O O . PRO B 1 460 ? 29.972 32.125 54.357 1.000 47.006 461 PRO BBB O 1
ATOM 7219 N N . GLU B 1 461 ? 29.508 30.095 55.198 1.000 37.840 462 GLU BBB N 1
ATOM 7220 C CA . GLU B 1 461 ? 29.631 29.301 53.946 1.000 38.376 462 GLU BBB CA 1
ATOM 7221 C C . GLU B 1 461 ? 28.296 29.223 53.182 1.000 39.254 462 GLU BBB C 1
ATOM 7222 O O . GLU B 1 461 ? 28.235 28.464 52.189 1.000 35.355 462 GLU BBB O 1
ATOM 7228 N N . GLU B 1 462 ? 27.275 29.964 53.629 1.000 41.094 463 GLU BBB N 1
ATOM 7229 C CA . GLU B 1 462 ? 25.933 30.085 52.987 1.000 42.613 463 GLU BBB CA 1
ATOM 7230 C C . GLU B 1 462 ? 25.339 28.691 52.730 1.000 43.213 463 GLU BBB C 1
ATOM 7231 O O . GLU B 1 462 ? 24.982 28.404 51.575 1.000 39.240 463 GLU BBB O 1
ATOM 7237 N N . ARG B 1 463 ? 25.215 27.859 53.774 1.000 49.794 464 ARG BBB N 1
ATOM 7238 C CA . ARG B 1 463 ? 24.598 26.502 53.673 1.000 50.839 464 ARG BBB CA 1
ATOM 7239 C C . ARG B 1 463 ? 23.193 26.468 54.295 1.000 51.765 464 ARG BBB C 1
ATOM 7240 O O . ARG B 1 463 ? 22.448 25.529 53.947 1.000 50.521 464 ARG BBB O 1
ATOM 7248 N N . ASN B 1 464 ? 22.838 27.444 55.145 1.000 49.305 465 ASN BBB N 1
ATOM 7249 C CA . ASN B 1 464 ? 21.597 27.446 55.974 1.000 48.249 465 ASN BBB CA 1
ATOM 7250 C C . ASN B 1 464 ? 20.654 28.580 55.543 1.000 47.900 465 ASN BBB C 1
ATOM 7251 O O . ASN B 1 464 ? 20.501 29.563 56.321 1.000 50.704 465 ASN BBB O 1
ATOM 7253 N N . GLU B 1 465 ? 20.008 28.436 54.379 1.000 48.650 466 GLU BBB N 1
ATOM 7254 C CA . GLU B 1 465 ? 18.977 29.388 53.879 1.000 49.320 466 GLU BBB CA 1
ATOM 7255 C C . GLU B 1 465 ? 17.817 29.390 54.881 1.000 50.551 466 GLU BBB C 1
ATOM 7256 O O . GLU B 1 465 ? 17.288 28.308 55.162 1.000 49.204 466 GLU BBB O 1
ATOM 7262 N N . LEU B 1 466 ? 17.440 30.554 55.410 1.000 51.784 467 LEU BBB N 1
ATOM 7263 C CA . LEU B 1 466 ? 16.446 30.632 56.510 1.000 54.267 467 LEU BBB CA 1
ATOM 7264 C C . LEU B 1 466 ? 15.495 31.831 56.337 1.000 54.030 467 LEU BBB C 1
ATOM 7265 O O . LEU B 1 466 ? 15.249 32.556 57.332 1.000 59.642 467 LEU BBB O 1
ATOM 7270 N N A SER B 1 467 ? 14.966 32.013 55.120 0.500 50.067 468 SER BBB N 1
ATOM 7271 N N B SER B 1 467 ? 14.931 32.019 55.138 0.500 52.855 468 SER BBB N 1
ATOM 7272 C CA A SER B 1 467 ? 13.877 32.975 54.794 0.500 48.222 468 SER BBB CA 1
ATOM 7273 C CA B SER B 1 467 ? 13.869 33.032 54.881 0.500 52.289 468 SER BBB CA 1
ATOM 7274 C C A SER B 1 467 ? 12.591 32.524 55.505 0.500 50.000 468 SER BBB C 1
ATOM 7275 C C B SER B 1 467 ? 12.551 32.537 55.501 0.500 52.408 468 SER BBB C 1
ATOM 7276 O O A SER B 1 467 ? 11.955 33.366 56.194 0.500 48.535 468 SER BBB O 1
ATOM 7277 O O B SER B 1 467 ? 11.837 33.371 56.118 0.500 50.693 468 SER BBB O 1
ATOM 7282 N N . ALA B 1 468 ? 12.254 31.234 55.361 1.000 49.345 469 ALA BBB N 1
ATOM 7283 C CA . ALA B 1 468 ? 11.130 30.544 56.050 1.000 50.476 469 ALA BBB CA 1
ATOM 7284 C C . ALA B 1 468 ? 11.176 30.835 57.559 1.000 48.698 469 ALA BBB C 1
ATOM 7285 O O . ALA B 1 468 ? 10.185 31.373 58.088 1.000 47.702 469 ALA BBB O 1
ATOM 7287 N N . ALA B 1 469 ? 12.304 30.538 58.211 1.000 45.726 470 ALA BBB N 1
ATOM 7288 C CA . ALA B 1 469 ? 12.460 30.559 59.683 1.000 49.403 470 ALA BBB CA 1
ATOM 7289 C C . ALA B 1 469 ? 12.379 31.994 60.235 1.000 50.028 470 ALA BBB C 1
ATOM 7290 O O . ALA B 1 469 ? 11.829 32.149 61.337 1.000 49.645 470 ALA BBB O 1
ATOM 7292 N N . HIS B 1 470 ? 12.873 33.010 59.519 1.000 50.194 471 HIS BBB N 1
ATOM 7293 C CA . HIS B 1 470 ? 12.922 34.421 60.007 1.000 52.903 471 HIS BBB CA 1
ATOM 7294 C C . HIS B 1 470 ? 12.229 35.368 59.023 1.000 53.975 471 HIS BBB C 1
ATOM 7295 O O . HIS B 1 470 ? 12.850 36.291 58.493 1.000 50.340 471 HIS BBB O 1
ATOM 7302 N N . PRO B 1 471 ? 10.903 35.221 58.793 1.000 53.668 472 PRO BBB N 1
ATOM 7303 C CA . PRO B 1 471 ? 10.197 36.072 57.837 1.000 53.200 472 PRO BBB CA 1
ATOM 7304 C C . PRO B 1 471 ? 10.226 37.565 58.212 1.000 54.578 472 PRO BBB C 1
ATOM 7305 O O . PRO B 1 471 ? 10.262 38.386 57.311 1.000 54.449 472 PRO BBB O 1
ATOM 7309 N N . ASP B 1 472 ? 10.201 37.894 59.507 1.000 53.483 473 ASP BBB N 1
ATOM 7310 C CA . ASP B 1 472 ? 10.168 39.302 59.998 1.000 54.404 473 ASP BBB CA 1
ATOM 7311 C C . ASP B 1 472 ? 11.474 40.009 59.598 1.000 54.614 473 ASP BBB C 1
ATOM 7312 O O . ASP B 1 472 ? 11.408 41.177 59.144 1.000 51.539 473 ASP BBB O 1
ATOM 7314 N N . GLN B 1 473 ? 12.614 39.323 59.768 1.000 55.185 474 GLN BBB N 1
ATOM 7315 C CA . GLN B 1 473 ? 13.988 39.830 59.480 1.000 54.702 474 GLN BBB CA 1
ATOM 7316 C C . GLN B 1 473 ? 14.089 40.111 57.971 1.000 55.461 474 GLN BBB C 1
ATOM 7317 O O . GLN B 1 473 ? 14.380 41.267 57.594 1.000 56.643 474 GLN BBB O 1
ATOM 7323 N N . CYS B 1 474 ? 13.799 39.094 57.155 1.000 51.563 475 CYS BBB N 1
ATOM 7324 C CA . CYS B 1 474 ? 13.681 39.178 55.677 1.000 54.146 475 CYS BBB CA 1
ATOM 7325 C C . CYS B 1 474 ? 12.928 40.453 55.264 1.000 53.761 475 CYS BBB C 1
ATOM 7326 O O . CYS B 1 474 ? 13.550 41.312 54.616 1.000 53.501 475 CYS BBB O 1
ATOM 7329 N N . ARG B 1 475 ? 11.656 40.591 55.652 1.000 50.194 476 ARG BBB N 1
ATOM 7330 C CA . ARG B 1 475 ? 10.803 41.766 55.323 1.000 52.198 476 ARG BBB CA 1
ATOM 7331 C C . ARG B 1 475 ? 11.507 43.083 55.687 1.000 50.924 476 ARG BBB C 1
ATOM 7332 O O . ARG B 1 475 ? 11.465 44.029 54.859 1.000 46.301 476 ARG BBB O 1
ATOM 7340 N N . GLU B 1 476 ? 12.089 43.174 56.887 1.000 49.867 477 GLU BBB N 1
ATOM 7341 C CA . GLU B 1 476 ? 12.763 44.417 57.356 1.000 50.394 477 GLU BBB CA 1
ATOM 7342 C C . GLU B 1 476 ? 14.008 44.682 56.485 1.000 50.491 477 GLU BBB C 1
ATOM 7343 O O . GLU B 1 476 ? 14.270 45.877 56.191 1.000 52.814 477 GLU BBB O 1
ATOM 7346 N N . MET B 1 477 ? 14.731 43.627 56.071 1.000 49.537 478 MET BBB N 1
ATOM 7347 C CA . MET B 1 477 ? 15.914 43.718 55.160 1.000 49.768 478 MET BBB CA 1
ATOM 7348 C C . MET B 1 477 ? 15.446 44.278 53.808 1.000 45.852 478 MET BBB C 1
ATOM 7349 O O . MET B 1 477 ? 16.004 45.291 53.338 1.000 41.627 478 MET BBB O 1
ATOM 7354 N N . ILE B 1 478 ? 14.425 43.648 53.220 1.000 45.703 479 ILE BBB N 1
ATOM 7355 C CA . ILE B 1 478 ? 13.841 44.062 51.910 1.000 39.513 479 ILE BBB CA 1
ATOM 7356 C C . ILE B 1 478 ? 13.490 45.549 51.980 1.000 42.105 479 ILE BBB C 1
ATOM 7357 O O . ILE B 1 478 ? 13.762 46.269 51.005 1.000 40.672 479 ILE BBB O 1
ATOM 7362 N N . ARG B 1 479 ? 12.937 45.999 53.107 1.000 42.115 480 ARG BBB N 1
ATOM 7363 C CA . ARG B 1 479 ? 12.502 47.408 53.299 1.000 46.253 480 ARG BBB CA 1
ATOM 7364 C C . ARG B 1 479 ? 13.727 48.326 53.462 1.000 43.506 480 ARG BBB C 1
ATOM 7365 O O . ARG B 1 479 ? 13.714 49.414 52.870 1.000 43.071 480 ARG BBB O 1
ATOM 7373 N N . GLU B 1 480 ? 14.737 47.942 54.253 1.000 44.452 481 GLU BBB N 1
ATOM 7374 C CA . GLU B 1 480 ? 15.989 48.745 54.407 1.000 46.663 481 GLU BBB CA 1
ATOM 7375 C C . GLU B 1 480 ? 16.691 48.851 53.040 1.000 41.580 481 GLU BBB C 1
ATOM 7376 O O . GLU B 1 480 ? 17.016 49.989 52.628 1.000 37.924 481 GLU BBB O 1
ATOM 7382 N N . MET B 1 481 ? 16.894 47.704 52.377 1.000 36.376 482 MET BBB N 1
ATOM 7383 C CA . MET B 1 481 ? 17.544 47.572 51.031 1.000 38.764 482 MET BBB CA 1
ATOM 7384 C C . MET B 1 481 ? 16.865 48.525 50.037 1.000 39.398 482 MET BBB C 1
ATOM 7385 O O . MET B 1 481 ? 17.571 49.366 49.423 1.000 35.954 482 MET BBB O 1
ATOM 7390 N N . SER B 1 482 ? 15.535 48.413 49.912 1.000 39.621 483 SER BBB N 1
ATOM 7391 C CA . SER B 1 482 ? 14.676 49.239 49.024 1.000 36.743 483 SER BBB CA 1
ATOM 7392 C C . SER B 1 482 ? 14.914 50.729 49.309 1.000 39.017 483 SER BBB C 1
ATOM 7393 O O . SER B 1 482 ? 15.078 51.515 48.340 1.000 37.788 483 SER BBB O 1
ATOM 7396 N N . ALA B 1 483 ? 14.973 51.107 50.589 1.000 38.268 484 ALA BBB N 1
ATOM 7397 C CA . ALA B 1 483 ? 15.181 52.506 51.022 1.000 40.121 484 ALA BBB CA 1
ATOM 7398 C C . ALA B 1 483 ? 16.588 52.965 50.615 1.000 38.307 484 ALA BBB C 1
ATOM 7399 O O . ALA B 1 483 ? 16.703 54.081 50.103 1.000 41.763 484 ALA BBB O 1
ATOM 7401 N N . ARG B 1 484 ? 17.617 52.140 50.835 1.000 38.481 485 ARG BBB N 1
ATOM 7402 C CA . ARG B 1 484 ? 19.033 52.505 50.538 1.000 42.580 485 ARG BBB CA 1
ATOM 7403 C C . ARG B 1 484 ? 19.235 52.626 49.014 1.000 37.308 485 ARG BBB C 1
ATOM 7404 O O . ARG B 1 484 ? 19.811 53.652 48.555 1.000 37.166 485 ARG BBB O 1
ATOM 7412 N N . LEU B 1 485 ? 18.745 51.648 48.253 1.000 35.822 486 LEU BBB N 1
ATOM 7413 C CA . LEU B 1 485 ? 18.719 51.699 46.765 1.000 37.121 486 LEU BBB CA 1
ATOM 7414 C C . LEU B 1 485 ? 18.129 53.049 46.330 1.000 38.367 486 LEU BBB C 1
ATOM 7415 O O . LEU B 1 485 ? 18.778 53.741 45.505 1.000 36.487 486 LEU BBB O 1
ATOM 7420 N N . GLU B 1 486 ? 16.988 53.459 46.906 1.000 38.766 487 GLU BBB N 1
ATOM 7421 C CA . GLU B 1 486 ? 16.403 54.795 46.616 1.000 39.865 487 GLU BBB CA 1
ATOM 7422 C C . GLU B 1 486 ? 17.385 55.874 47.084 1.000 38.149 487 GLU BBB C 1
ATOM 7423 O O . GLU B 1 486 ? 17.671 56.793 46.273 1.000 36.565 487 GLU BBB O 1
ATOM 7429 N N . LYS B 1 487 ? 17.878 55.780 48.328 1.000 38.145 488 LYS BBB N 1
ATOM 7430 C CA . LYS B 1 487 ? 18.832 56.768 48.906 1.000 39.359 488 LYS BBB CA 1
ATOM 7431 C C . LYS B 1 487 ? 20.017 56.924 47.942 1.000 38.566 488 LYS BBB C 1
ATOM 7432 O O . LYS B 1 487 ? 20.431 58.065 47.704 1.000 37.874 488 LYS BBB O 1
ATOM 7434 N N . GLU B 1 488 ? 20.501 55.826 47.351 1.000 41.084 489 GLU BBB N 1
ATOM 7435 C CA . GLU B 1 488 ? 21.736 55.815 46.510 1.000 40.025 489 GLU BBB CA 1
ATOM 7436 C C . GLU B 1 488 ? 21.426 56.134 45.036 1.000 40.250 489 GLU BBB C 1
ATOM 7437 O O . GLU B 1 488 ? 22.395 56.182 44.237 1.000 42.390 489 GLU BBB O 1
ATOM 7443 N N . GLY B 1 489 ? 20.154 56.345 44.673 1.000 37.117 490 GLY BBB N 1
ATOM 7444 C CA . GLY B 1 489 ? 19.723 56.644 43.289 1.000 33.952 490 GLY BBB CA 1
ATOM 7445 C C . GLY B 1 489 ? 19.925 55.470 42.329 1.000 30.079 490 GLY BBB C 1
ATOM 7446 O O . GLY B 1 489 ? 20.190 55.725 41.146 1.000 32.718 490 GLY BBB O 1
ATOM 7447 N N . ALA B 1 490 ? 19.772 54.229 42.792 1.000 28.900 491 ALA BBB N 1
ATOM 7448 C CA . ALA B 1 490 ? 19.992 52.997 42.002 1.000 29.372 491 ALA BBB CA 1
ATOM 7449 C C . ALA B 1 490 ? 19.108 52.986 40.751 1.000 31.282 491 ALA BBB C 1
ATOM 7450 O O . ALA B 1 490 ? 18.000 53.531 40.800 1.000 30.079 491 ALA BBB O 1
ATOM 7452 N N . LEU B 1 491 ? 19.573 52.316 39.689 1.000 32.093 492 LEU BBB N 1
ATOM 7453 C CA . LEU B 1 491 ? 18.773 52.026 38.470 1.000 31.470 492 LEU BBB CA 1
ATOM 7454 C C . LEU B 1 491 ? 18.352 50.563 38.512 1.000 30.428 492 LEU BBB C 1
ATOM 7455 O O . LEU B 1 491 ? 19.185 49.728 38.921 1.000 29.786 492 LEU BBB O 1
ATOM 7460 N N . TYR B 1 492 ? 17.102 50.272 38.134 1.000 29.233 493 TYR BBB N 1
ATOM 7461 C CA . TYR B 1 492 ? 16.472 48.943 38.309 1.000 27.853 493 TYR BBB CA 1
ATOM 7462 C C . TYR B 1 492 ? 16.511 48.175 36.999 1.000 26.927 493 TYR BBB C 1
ATOM 7463 O O . TYR B 1 492 ? 16.509 48.754 35.914 1.000 27.574 493 TYR BBB O 1
ATOM 7472 N N . PRO B 1 493 ? 16.475 46.839 37.072 1.000 24.735 494 PRO BBB N 1
ATOM 7473 C CA . PRO B 1 493 ? 16.286 46.019 35.883 1.000 28.317 494 PRO BBB CA 1
ATOM 7474 C C . PRO B 1 493 ? 14.865 46.264 35.358 1.000 27.479 494 PRO BBB C 1
ATOM 7475 O O . PRO B 1 493 ? 14.087 46.879 36.065 1.000 26.921 494 PRO BBB O 1
ATOM 7479 N N . VAL B 1 494 ? 14.584 45.818 34.133 1.000 26.803 495 VAL BBB N 1
ATOM 7480 C CA . VAL B 1 494 ? 13.282 46.048 33.442 1.000 25.377 495 VAL BBB CA 1
ATOM 7481 C C . VAL B 1 494 ? 12.800 44.699 32.889 1.000 26.535 495 VAL BBB C 1
ATOM 7482 O O . VAL B 1 494 ? 13.642 43.856 32.594 1.000 24.575 495 VAL BBB O 1
ATOM 7486 N N . ASP B 1 495 ? 11.487 44.496 32.771 1.000 26.669 496 ASP BBB N 1
ATOM 7487 C CA . ASP B 1 495 ? 10.920 43.322 32.058 1.000 29.824 496 ASP BBB CA 1
ATOM 7488 C C . ASP B 1 495 ? 11.079 43.546 30.546 1.000 28.984 496 ASP BBB C 1
ATOM 7489 O O . ASP B 1 495 ? 11.644 44.585 30.154 1.000 28.427 496 ASP BBB O 1
ATOM 7494 N N . LYS B 1 496 ? 10.567 42.609 29.744 1.000 27.419 497 LYS BBB N 1
ATOM 7495 C CA . LYS B 1 496 ? 10.588 42.626 28.262 1.000 29.389 497 LYS BBB CA 1
ATOM 7496 C C . LYS B 1 496 ? 9.987 43.934 27.732 1.000 29.238 497 LYS BBB C 1
ATOM 7497 O O . LYS B 1 496 ? 10.498 44.404 26.713 1.000 31.213 497 LYS BBB O 1
ATOM 7500 N N . GLN B 1 497 ? 8.988 44.519 28.398 1.000 28.096 498 GLN BBB N 1
ATOM 7501 C CA . GLN B 1 497 ? 8.238 45.713 27.905 1.000 28.182 498 GLN BBB CA 1
ATOM 7502 C C . GLN B 1 497 ? 8.888 46.991 28.458 1.000 28.524 498 GLN BBB C 1
ATOM 7503 O O . GLN B 1 497 ? 8.443 48.077 28.097 1.000 26.945 498 GLN BBB O 1
ATOM 7505 N N . GLY B 1 498 ? 9.919 46.879 29.299 1.000 28.393 499 GLY BBB N 1
ATOM 7506 C CA . GLY B 1 498 ? 10.668 48.043 29.815 1.000 27.568 499 GLY BBB CA 1
ATOM 7507 C C . GLY B 1 498 ? 10.132 48.601 31.123 1.000 27.489 499 GLY BBB C 1
ATOM 7508 O O . GLY B 1 498 ? 10.586 49.698 31.510 1.000 28.340 499 GLY BBB O 1
ATOM 7509 N N . ASN B 1 499 ? 9.214 47.904 31.798 1.000 30.063 500 ASN BBB N 1
ATOM 7510 C CA . ASN B 1 499 ? 8.690 48.311 33.130 1.000 29.250 500 ASN BBB CA 1
ATOM 7511 C C . ASN B 1 499 ? 9.805 48.143 34.165 1.000 28.602 500 ASN BBB C 1
ATOM 7512 O O . ASN B 1 499 ? 10.356 47.031 34.239 1.000 29.671 500 ASN BBB O 1
ATOM 7517 N N . GLU B 1 500 ? 10.080 49.201 34.927 1.000 30.132 501 GLU BBB N 1
ATOM 7518 C CA . GLU B 1 500 ? 11.117 49.264 35.991 1.000 32.489 501 GLU BBB CA 1
ATOM 7519 C C . GLU B 1 500 ? 10.684 48.348 37.147 1.000 33.693 501 GLU BBB C 1
ATOM 7520 O O . GLU B 1 500 ? 9.530 48.418 37.545 1.000 29.526 501 GLU BBB O 1
ATOM 7526 N N . LEU B 1 501 ? 11.575 47.475 37.624 1.000 33.566 502 LEU BBB N 1
ATOM 7527 C CA . LEU B 1 501 ? 11.306 46.458 38.672 1.000 31.441 502 LEU BBB CA 1
ATOM 7528 C C . LEU B 1 501 ? 12.013 46.853 39.967 1.000 34.529 502 LEU BBB C 1
ATOM 7529 O O . LEU B 1 501 ? 13.165 46.405 40.172 1.000 28.984 502 LEU BBB O 1
ATOM 7534 N N . LYS B 1 502 ? 11.326 47.632 40.810 1.000 35.210 503 LYS BBB N 1
ATOM 7535 C CA . LYS B 1 502 ? 11.754 47.950 42.197 1.000 37.120 503 LYS BBB CA 1
ATOM 7536 C C . LYS B 1 502 ? 11.523 46.719 43.068 1.000 37.130 503 LYS BBB C 1
ATOM 7537 O O . LYS B 1 502 ? 10.652 45.900 42.778 1.000 38.435 503 LYS BBB O 1
ATOM 7543 N N . PRO B 1 503 ? 12.338 46.503 44.126 1.000 39.188 504 PRO BBB N 1
ATOM 7544 C CA . PRO B 1 503 ? 12.101 45.402 45.057 1.000 39.331 504 PRO BBB CA 1
ATOM 7545 C C . PRO B 1 503 ? 10.908 45.740 45.969 1.000 38.626 504 PRO BBB C 1
ATOM 7546 O O . PRO B 1 503 ? 10.652 46.912 46.204 1.000 40.905 504 PRO BBB O 1
ATOM 7550 N N . PHE B 1 504 ? 10.187 44.724 46.434 1.000 42.732 505 PHE BBB N 1
ATOM 7551 C CA . PHE B 1 504 ? 8.971 44.888 47.279 1.000 43.204 505 PHE BBB CA 1
ATOM 7552 C C . PHE B 1 504 ? 8.793 43.675 48.192 1.000 44.281 505 PHE BBB C 1
ATOM 7553 O O . PHE B 1 504 ? 9.199 42.540 47.814 1.000 36.792 505 PHE BBB O 1
ATOM 7561 N N . VAL B 1 505 ? 8.174 43.919 49.355 1.000 46.242 506 VAL BBB N 1
ATOM 7562 C CA . VAL B 1 505 ? 7.803 42.856 50.335 1.000 48.688 506 VAL BBB CA 1
ATOM 7563 C C . VAL B 1 505 ? 6.668 42.033 49.716 1.000 51.349 506 VAL BBB C 1
ATOM 7564 O O . VAL B 1 505 ? 5.528 42.534 49.687 1.000 50.215 506 VAL BBB O 1
ATOM 7568 N N . TYR B 1 506 ? 6.965 40.824 49.238 1.000 50.519 507 TYR BBB N 1
ATOM 7569 C CA . TYR B 1 506 ? 6.040 40.012 48.403 1.000 53.254 507 TYR BBB CA 1
ATOM 7570 C C . TYR B 1 506 ? 5.522 38.792 49.183 1.000 58.471 507 TYR BBB C 1
ATOM 7571 O O . TYR B 1 506 ? 4.754 38.001 48.588 1.000 59.266 507 TYR BBB O 1
ATOM 7580 N N . PHE B 1 507 ? 5.922 38.635 50.454 1.000 64.312 508 PHE BBB N 1
ATOM 7581 C CA . PHE B 1 507 ? 5.729 37.408 51.280 1.000 62.242 508 PHE BBB CA 1
ATOM 7582 C C . PHE B 1 507 ? 4.564 37.624 52.249 1.000 60.435 508 PHE BBB C 1
ATOM 7583 O O . PHE B 1 507 ? 4.578 38.638 52.938 1.000 56.453 508 PHE BBB O 1
#

Secondary structure (P-SEA, 3-state):
cbbbbbcccccccccccccccccccccbbbbcaaaaacccaaaaaaaaacccccbbbbccccaaaaaaaaccccccccccccccccccccccccccccccccccccccccaaaaaaaaccbbbbcccccccccccccccccccccccccccccccccccccccccccccccccccccccccccccccccaaaaaaaaaaaaaaaaaaacccccccccccccccccccccccccccccccccaaaaaaaaaaaaaaaaaaaaaaaaaaacccccbbbbbbcccccccccccccccccccccccccccccccccbbbbbbbcccccccccccccccccccccccccccccaaaaaaaaaacccccccccccccccccccccccccccccbbbbbbccccccccbbbbbcccbbbbbbcccccccbbbbbbbccccccccccccccccaaaaaaaaaaaaaaaaaabbbbbbccccccccccccc/cbbbbbbcccccccccccccccccccccbbbbcccccccccaaaaaaaaacccccbbbbccccaaaaaaaaccccccccccccccccccccccccccccccccccccccccaaaaaaaaccbbbbcccccccccccccccccccccccccccccccccccccccccccccccccccccccccccccccccaaaaaaaaaaaaaaaaaaacccccccccccccccccccccccccccccccccaaaaaaaaaaaaaaaaaaaaaaaaaaacccccbbbbbbccccccccccccccccccccbbbccccccccccbbbbbbbcccccccccccccccccccccccccccccaaaaaaaaaacccccccccccccccccccccccccccccbbbbbbccccccccbbbbbcccbbbbbbcccccccbbbbbbbccccccccccccccccaaaaaaaaaaaaaaaaaabbbbbbcccbbbbbbcccc

B-factor: mean 25.69, std 10.11, range [10.51, 69.53]

Foldseek 3Di:
DFAEEEQAAAQFFQLLELDALAADPVLHGDDDPSNVQFYQVLVVVLLQFFAWASFEWFFLHFQQLLLLLFQLAHCQFQQQQDQADQADGQCAQFRFPVRPNQFDALPGNTLLQLLVVVQAAEEEFAEQLRGHHPHLSQDVVSSRHPYYAQYGNALAWQAQALCCQSNVNDGPVVRRGPRQNVSRNPRQGNLRSRLVVQLVVVVVCVVVVHRYYYHNYYSPPDDVLAADPVQLVSRDPPQADPSLSSNSRSSRSSSVSSVSNLVSCVVSVNLCRYKYKYKYNWAHARPFDDQQQATRDPVAGHGRPAPTCSSIHMIIIIRRSDHDPPDPLCVQAPADRSGYQHQHAYSSQNSQQSCSSSVHHDPPPRDRPHHHCRQVRNVDDDPVHFSWDWHANCHDDPHHQWIWIDGPQKIKIWHCPQQCNLDTDIWMDRCVVCVRPPDTCCVVCVPVRQVRQVVNLVVSVVSNGRHTAHSVRHGRGGHSSD/DFFAEEEQAAAQFFALCELDALDADPVRDGDDDPSNVQFYQVLVVVQLLFFAWASFEWFFLHFQQLLLLLFQLAHCQQQQQQDQADQPDDQLAQFRFPPRPNQFDALPGCTLLQQLVVVFAAEEEFEEQLRGHHPHLSQDVVSSRHPYYAQYGNALAWQAQALCCQSNVNDGPVVRHTPRQVVSRNPRQGNLNSRLVVQLVVVVVCVVVVHRYYYHSYHSPPDDPLAADPVQLVPRDPPLQDPSLSSSSRSSRSSSVSSVSNLVSCVVSPSLQRYKYKYKYNWAHARPQDPQQQAGRNPVAGHGRPDPGSSSIHMIITIGRSHHDPPRPLCVQAPADRSRYQHQYAYSSQNSVLSCSSSVHDDDPPRDRPHHRCSQVRNVHDDPPHFSWDWHANCHDDPDHFWIWIDGQQKIKIWHCPQQCNLDIDIWMDRCSVPVRPPDTCCVPCVVVNQVRLVVNLVVSVVSNGFATAHSVRHGRRGHSND

Nearest PDB structures (foldseek):
  7oz9-assembly1_AAA  TM=1.001E+00  e=0.000E+00  Bacteroides thetaiotaomicron VPI-5482
  7oza-assembly1_AAA  TM=9.075E-01  e=2.594E-52  Bacteroides thetaiotaomicron VPI-5482
  6uss-assembly1_B  TM=9.005E-01  e=1.213E-50  Bacteroides fragilis CAG:558
  6bia-assembly1_A  TM=8.346E-01  e=4.244E-34  Pseudoalteromonas fuliginea
  4uop-assembly1_A  TM=6.960E-01  e=2.088E-16  Listeria monocytogenes EGD-e